Protein AF-A0A2T3IZ80-F1 (afdb_monomer)

Nearest PDB structures (foldseek):
  4wsr-assembly2_D  TM=4.536E-01  e=1.688E-02  Influenza A virus (A/chicken/New York/14677-13/1998(H6N2))
  3ubq-assembly2_I  TM=4.704E-01  e=3.544E-02  Influenza A virus (A/California/04/2009(H1N1))
  7jp4-assembly2_B  TM=4.318E-01  e=1.688E-02  Influenza A virus (A/Fort Monmouth/1/1947(H1N1))
  5gjs-assembly1_A  TM=4.208E-01  e=4.870E-02  Influenza A virus (A/California/04/2009(H1N1))
  3ubq-assembly2_K  TM=3.760E-01  e=4.870E-02  Influenza A virus (A/California/04/2009(H1N1))

Mean predicted aligned error: 20.62 Å

Sequence (919 aa):
MSIKKPWLGFVIASVLAGCNSGSDSDADPAVSLVYRADNDTIIEQGEVTLTWKAENARACVASGAWEGEKPTSGTQTISVIDKGTHKFELTCRSNSSEAKESIEVGAYAYEDVESLVMDNAAPLSHIVQSLSTPPQSETVIQVDGSAVQSLDYNNGTLSFISPNDSGEDQTLRFQVGSDKTAIYRVDVRSSMAPLVEKVAGYLVDDDGNETPIAIALDLIPSGFDSGYIYPVNSATSLFSFSVVNAVGQLQTVDPKYLHMMLDSGSDVYNVTEYFAIDGGTITLLASKKPDFDALLGDGQQILSISGFNDNDESFDSLVKFYPGTNSLKGEVTLNGQAVALPSTARLVLSSFTHNINMETTVSDSGTYEFPSIPTDSYQLRIVDTGEPPLKGIALFAVDVAGSIVEVELVANNGGIASKAALVSGEQAYSRVTATNQPYIPHPRSAVPHQQTVKPRSVEAEDSSQILIDDQVVAGTQNVTVSRTHSFNVPAEITAFNVVVDVSTNEYPVYTTNPDNIYNDTWAFTWSCGNNNQSMSGKVNNTHSTRGTMIKTSTIEKSGAMECDYTIATANIGDSQVPTYVTIMFVAESSEIAVKTFRHVKGLTRSGNRHVLSVPTATDSYEDVPIAARIEYTPADAVIDKASSKLTVGNQTVVLFDNHDFKQVSPGVLETVFEMPIVDGALVSDANTSISIALTTSSGLSSVPVDLSFANNSSLITPIFETTHVHDTPLSRRYGYRDASKGGDGWGQAAVLTHLNANSVLGETMFNDISGQHGRNIGHKSHKHGTDVDAYYLDENGAFVTAMRGNNYGKYIKAAFDSAASEVSKGELDGPNVVKVRDWVTINRTYAEDLVNTLAVKGVYVGNKKWFQDALLYSKLPGGQSIPSGSHDANGSIPLAPWSKPSTIIPMAGGHEGHLHLIF

InterPro domains:
  IPR009045 Peptidase M74/Hedgehog-like, zinc-binding domain superfamily [G3DSA:3.30.1380.10] (731-919)

Solvent-accessible surface area (backbone atoms only — not comparable to full-atom values): 50358 Å² total; per-residue (Å²): 135,85,92,80,84,89,86,82,89,85,82,92,79,90,80,91,86,85,91,82,91,78,87,74,81,80,68,74,65,67,35,44,71,48,78,46,62,81,53,60,62,44,46,45,64,28,73,40,44,41,38,38,42,39,46,63,41,79,44,23,40,38,36,74,76,42,74,49,82,44,70,48,54,53,73,48,77,44,77,42,66,63,67,46,80,38,42,42,32,44,40,32,30,39,99,86,34,71,31,75,53,73,48,66,30,40,21,40,62,74,48,79,49,82,70,42,69,50,47,74,65,27,73,69,48,77,44,77,46,77,50,98,70,59,82,86,68,66,74,59,76,54,67,62,71,98,65,72,44,48,75,40,78,56,97,35,30,40,30,31,35,54,60,53,73,66,19,52,71,42,62,44,36,42,36,48,38,84,78,68,79,42,38,39,39,37,44,39,38,45,57,50,76,42,47,62,45,80,48,82,12,33,41,61,49,101,86,69,52,76,45,85,44,87,67,54,66,46,77,49,78,43,44,56,52,72,52,43,17,36,46,61,81,50,96,78,61,62,41,31,36,36,36,20,38,83,87,69,48,66,36,52,63,58,64,93,38,39,38,32,37,51,82,76,80,79,56,78,42,81,48,42,91,38,43,47,79,56,73,18,36,41,32,56,33,80,90,35,43,70,65,52,53,70,68,57,65,91,58,64,38,38,40,37,47,35,39,41,44,94,80,67,39,36,41,38,33,35,38,48,35,32,53,3,45,20,33,40,34,36,38,31,22,46,94,87,36,68,36,47,66,56,86,43,40,45,41,36,38,30,33,54,70,79,61,34,31,34,63,42,71,54,35,85,74,5,36,37,58,46,79,33,37,50,71,36,34,36,42,38,33,44,50,39,62,45,90,76,29,51,24,22,34,31,35,28,34,37,87,56,81,67,39,71,45,56,50,76,34,38,36,30,79,68,41,70,41,76,51,67,46,75,66,82,71,91,85,61,95,62,83,77,69,96,69,97,75,89,85,79,88,77,82,79,84,76,82,78,81,84,78,85,78,78,86,77,87,66,83,77,94,51,94,85,68,47,69,46,74,50,75,40,62,19,47,55,55,71,36,75,36,69,52,74,54,74,50,76,46,53,49,85,54,46,37,31,37,40,36,37,38,40,38,36,61,39,42,62,80,43,13,57,40,90,83,50,80,53,44,32,38,42,36,41,35,39,37,46,72,94,48,68,51,74,53,69,50,42,39,44,81,76,21,47,88,39,46,62,49,78,47,78,47,80,46,77,53,82,50,64,39,56,34,38,38,35,39,26,13,20,14,28,79,42,68,84,55,46,33,37,31,36,43,32,37,38,49,66,67,40,80,39,44,68,74,45,30,29,78,77,45,58,64,30,77,54,92,87,26,36,22,39,54,50,43,60,63,97,66,91,49,39,80,74,53,36,32,34,38,38,33,39,33,56,39,80,64,73,75,64,30,33,33,30,36,37,30,52,55,92,47,74,45,73,49,42,70,75,36,78,68,45,75,78,49,79,28,32,38,35,41,74,49,59,78,52,69,45,85,74,80,74,64,61,95,42,64,44,49,42,33,41,30,46,30,28,92,87,70,45,42,25,68,70,41,54,52,36,49,99,92,54,91,62,44,49,42,65,20,32,50,52,64,75,62,62,72,42,48,68,74,35,49,64,74,74,58,56,33,84,61,32,28,30,50,23,24,18,46,65,49,49,48,54,53,53,73,34,34,68,45,59,73,55,42,32,52,55,18,6,13,47,17,20,34,78,81,84,56,94,72,28,33,67,14,47,28,40,30,28,50,37,43,10,58,84,66,40,60,60,50,58,45,17,13,47,80,71,11,50,48,44,50,53,37,36,51,48,20,30,53,33,46,73,74,67,38,60,79,28,75,42,33,50,42,47,45,31,25,41,54,41,45,51,53,50,55,50,50,51,46,71,72,65,66,40,71,28,38,30,34,24,44,54,64,64,52,31,34,32,60,44,52,21,17,30,55,91,67,48,63,36,45,55,81,46,72,56,101,90,42,71,39,62,35,72,56,58,89,68,62,85,48,56,37,73,35,88,91,55,41,59,23,29,37,39,36,31,99

Structure (mmCIF, N/CA/C/O backbone):
data_AF-A0A2T3IZ80-F1
#
_entry.id   AF-A0A2T3IZ80-F1
#
loop_
_atom_site.group_PDB
_atom_site.id
_atom_site.type_symbol
_atom_site.label_atom_id
_atom_site.label_alt_id
_atom_site.label_comp_id
_atom_site.label_asym_id
_atom_site.label_entity_id
_atom_site.label_seq_id
_atom_site.pdbx_PDB_ins_code
_atom_site.Cartn_x
_atom_site.Cartn_y
_atom_site.Cartn_z
_atom_site.occupancy
_atom_site.B_iso_or_equiv
_atom_site.auth_seq_id
_atom_site.auth_comp_id
_atom_site.auth_asym_id
_atom_site.auth_atom_id
_atom_site.pdbx_PDB_model_num
ATOM 1 N N . MET A 1 1 ? -21.513 3.327 47.090 1.00 28.75 1 MET A N 1
ATOM 2 C CA . MET A 1 1 ? -22.307 3.601 48.312 1.00 28.75 1 MET A CA 1
ATOM 3 C C . MET A 1 1 ? -21.450 3.260 49.539 1.00 28.75 1 MET A C 1
ATOM 5 O O . MET A 1 1 ? -20.877 2.187 49.566 1.00 28.75 1 MET A O 1
ATOM 9 N N . SER A 1 2 ? -21.312 4.198 50.487 1.00 28.70 2 SER A N 1
ATOM 10 C CA . SER A 1 2 ? -20.597 4.130 51.787 1.00 28.70 2 SER A CA 1
ATOM 11 C C . SER A 1 2 ? -19.116 3.688 51.817 1.00 28.70 2 SER A C 1
ATOM 13 O O . SER A 1 2 ? -18.784 2.555 52.151 1.00 28.70 2 SER A O 1
ATOM 15 N N . ILE A 1 3 ? -18.216 4.659 51.625 1.00 32.38 3 ILE A N 1
ATOM 16 C CA . ILE A 1 3 ? -16.787 4.582 51.969 1.00 32.38 3 ILE A CA 1
ATOM 17 C C . ILE A 1 3 ? -16.621 4.687 53.496 1.00 32.38 3 ILE A C 1
ATOM 19 O O . ILE A 1 3 ? -17.016 5.693 54.092 1.00 32.38 3 ILE A O 1
ATOM 23 N N . LYS A 1 4 ? -15.971 3.704 54.133 1.00 27.41 4 LYS A N 1
ATOM 24 C CA . LYS A 1 4 ? -15.315 3.883 55.441 1.00 27.41 4 LYS A CA 1
ATOM 25 C C . LYS A 1 4 ? -13.901 3.287 55.429 1.00 27.41 4 LYS A C 1
ATOM 27 O O . LYS A 1 4 ? -13.665 2.214 54.898 1.00 27.41 4 LYS A O 1
ATOM 32 N N . LYS A 1 5 ? -12.997 4.091 55.992 1.00 29.59 5 LYS A N 1
ATOM 33 C CA . LYS A 1 5 ? -11.524 4.070 56.000 1.00 29.59 5 LYS A CA 1
ATOM 34 C C . LYS A 1 5 ? -10.877 2.779 56.548 1.00 29.59 5 LYS A C 1
ATOM 36 O O . LYS A 1 5 ? -11.494 2.125 57.384 1.00 29.59 5 LYS A O 1
ATOM 41 N N . PRO A 1 6 ? -9.602 2.500 56.205 1.00 39.25 6 PRO A N 1
ATOM 42 C CA . PRO A 1 6 ? -8.785 1.488 56.877 1.00 39.25 6 PRO A CA 1
ATOM 43 C C . PRO A 1 6 ? -8.140 2.074 58.146 1.00 39.25 6 PRO A C 1
ATOM 45 O O . PRO A 1 6 ? -7.877 3.274 58.172 1.00 39.25 6 PRO A O 1
ATOM 48 N N . TRP A 1 7 ? -7.853 1.260 59.172 1.00 23.30 7 TRP A N 1
ATOM 49 C CA . TRP A 1 7 ? -6.720 1.484 60.089 1.00 23.30 7 TRP A CA 1
ATOM 50 C C . TRP A 1 7 ? -6.373 0.255 60.956 1.00 23.30 7 TRP A C 1
ATOM 52 O O . TRP A 1 7 ? -7.239 -0.364 61.564 1.00 23.30 7 TRP A O 1
ATOM 62 N N . LEU A 1 8 ? -5.064 -0.024 60.953 1.00 28.86 8 LEU A N 1
ATOM 63 C CA . LEU A 1 8 ? -4.145 -0.657 61.911 1.00 28.86 8 LEU A CA 1
ATOM 64 C C . LEU A 1 8 ? -4.665 -1.475 63.118 1.00 28.86 8 LEU A C 1
ATOM 66 O O . LEU A 1 8 ? -5.285 -0.939 64.028 1.00 28.86 8 LEU A O 1
ATOM 70 N N . GLY A 1 9 ? -4.140 -2.708 63.201 1.00 30.64 9 GLY A N 1
ATOM 71 C CA . GLY A 1 9 ? -3.238 -3.164 64.273 1.00 30.64 9 GLY A CA 1
ATOM 72 C C . GLY A 1 9 ? -3.840 -3.511 65.637 1.00 30.64 9 GLY A C 1
ATOM 73 O O . GLY A 1 9 ? -4.240 -2.625 66.380 1.00 30.64 9 GLY A O 1
ATOM 74 N N . PHE A 1 10 ? -3.745 -4.785 66.041 1.00 29.48 10 PHE A N 1
ATOM 75 C CA . PHE A 1 10 ? -3.788 -5.149 67.460 1.00 29.48 10 PHE A CA 1
ATOM 76 C C . PHE A 1 10 ? -2.744 -6.207 67.834 1.00 29.48 10 PHE A C 1
ATOM 78 O O . PHE A 1 10 ? -2.639 -7.273 67.233 1.00 29.48 10 PHE A O 1
ATOM 85 N N . VAL A 1 11 ? -1.968 -5.831 68.848 1.00 30.84 11 VAL A N 1
ATOM 86 C CA . VAL A 1 11 ? -0.913 -6.567 69.546 1.00 30.84 11 VAL A CA 1
ATOM 87 C C . VAL A 1 11 ? -1.542 -7.553 70.535 1.00 30.84 11 VAL A C 1
ATOM 89 O O . VAL A 1 11 ? -2.492 -7.211 71.238 1.00 30.84 11 VAL A O 1
ATOM 92 N N . ILE A 1 12 ? -0.977 -8.759 70.620 1.00 35.31 12 ILE A N 1
ATOM 93 C CA . ILE A 1 12 ? -1.292 -9.765 71.642 1.00 35.31 12 ILE A CA 1
ATOM 94 C C . ILE A 1 12 ? -0.721 -9.298 72.987 1.00 35.31 12 ILE A C 1
ATOM 96 O O . ILE A 1 12 ? 0.489 -9.114 73.116 1.00 35.31 12 ILE A O 1
ATOM 100 N N . ALA A 1 13 ? -1.577 -9.150 74.000 1.00 30.67 13 ALA A N 1
ATOM 101 C CA . ALA A 1 13 ? -1.172 -8.959 75.389 1.00 30.67 13 ALA A CA 1
ATOM 102 C C . ALA A 1 13 ? -1.769 -10.071 76.262 1.00 30.67 13 ALA A C 1
ATOM 104 O O . ALA A 1 13 ? -2.977 -10.153 76.471 1.00 30.67 13 ALA A O 1
ATOM 105 N N . SER A 1 14 ? -0.892 -10.929 76.771 1.00 38.31 14 SER A N 1
ATOM 106 C CA . SER A 1 14 ? -1.164 -11.937 77.792 1.00 38.31 14 SER A CA 1
ATOM 107 C C . SER A 1 14 ? -1.186 -11.309 79.189 1.00 38.31 14 SER A C 1
ATOM 109 O O . SER A 1 14 ? -0.192 -10.706 79.597 1.00 38.31 14 SER A O 1
ATOM 111 N N . VAL A 1 15 ? -2.262 -11.525 79.954 1.00 35.34 15 VAL A N 1
ATOM 112 C CA . VAL A 1 15 ? -2.290 -11.335 81.414 1.00 35.34 15 VAL A CA 1
ATOM 113 C C . VAL A 1 15 ? -3.023 -12.513 82.061 1.00 35.34 15 VAL A C 1
ATOM 115 O O . VAL A 1 15 ? -4.181 -12.785 81.761 1.00 35.34 15 VAL A O 1
ATOM 118 N N . LEU A 1 16 ? -2.322 -13.204 82.962 1.00 40.59 16 LEU A N 1
ATOM 119 C CA . LEU A 1 16 ? -2.856 -14.160 83.933 1.00 40.59 16 LEU A CA 1
ATOM 120 C C . LEU A 1 16 ? -3.290 -13.411 85.200 1.00 40.59 16 LEU A C 1
ATOM 122 O O . LEU A 1 16 ? -2.488 -12.643 85.727 1.00 40.59 16 LEU A O 1
ATOM 126 N N . ALA A 1 17 ? -4.480 -13.712 85.733 1.00 36.72 17 ALA A N 1
ATOM 127 C CA . ALA A 1 17 ? -4.728 -13.921 87.169 1.00 36.72 17 ALA A CA 1
ATOM 128 C C . ALA A 1 17 ? -6.205 -14.253 87.460 1.00 36.72 17 ALA A C 1
ATOM 130 O O . ALA A 1 17 ? -7.100 -13.555 86.995 1.00 36.72 17 ALA A O 1
ATOM 131 N N . GLY A 1 18 ? -6.427 -15.227 88.353 1.00 30.91 18 GLY A N 1
ATOM 132 C CA . GLY A 1 18 ? -7.582 -15.229 89.261 1.00 30.91 18 GLY A CA 1
ATOM 133 C C . GLY A 1 18 ? -8.536 -16.416 89.141 1.00 30.91 18 GLY A C 1
ATOM 134 O O . GLY A 1 18 ? -9.468 -16.397 88.352 1.00 30.91 18 GLY A O 1
ATOM 135 N N . CYS A 1 19 ? -8.337 -17.420 89.995 1.00 38.03 19 CYS A N 1
ATOM 136 C CA . CYS A 1 19 ? -9.261 -18.529 90.219 1.00 38.03 19 CYS A CA 1
ATOM 137 C C . CYS A 1 19 ? -10.419 -18.075 91.131 1.00 38.03 19 CYS A C 1
ATOM 139 O O . CYS A 1 19 ? -10.152 -17.536 92.206 1.00 38.03 19 CYS A O 1
ATOM 141 N N . ASN A 1 20 ? -11.678 -18.323 90.751 1.00 35.97 20 ASN A N 1
ATOM 142 C CA . ASN A 1 20 ? -12.791 -18.403 91.701 1.00 35.97 20 ASN A CA 1
ATOM 143 C C . ASN A 1 20 ? -13.842 -19.406 91.197 1.00 35.97 20 ASN A C 1
ATOM 145 O O . ASN A 1 20 ? -14.379 -19.274 90.102 1.00 35.97 20 ASN A O 1
ATOM 149 N N . SER A 1 21 ? -14.088 -20.436 92.001 1.00 48.47 21 SER A N 1
ATOM 150 C CA . SER A 1 21 ? -14.969 -21.572 91.736 1.00 48.47 21 SER A CA 1
ATOM 151 C C . SER A 1 21 ? -16.431 -21.247 92.053 1.00 48.47 21 SER A C 1
ATOM 153 O O . SER A 1 21 ? -16.745 -20.933 93.203 1.00 48.47 21 SER A O 1
ATOM 155 N N . GLY A 1 22 ? -17.327 -21.404 91.076 1.00 37.72 22 GLY A N 1
ATOM 156 C CA . GLY A 1 22 ? -18.772 -21.284 91.275 1.00 37.72 22 GLY A CA 1
ATOM 157 C C . GLY A 1 22 ? -19.578 -21.813 90.088 1.00 37.72 22 GLY A C 1
ATOM 158 O O . GLY A 1 22 ? -19.845 -21.064 89.165 1.00 37.72 22 GLY A O 1
ATOM 159 N N . SER A 1 23 ? -19.939 -23.100 90.150 1.00 47.38 23 SER A N 1
ATOM 160 C CA . SER A 1 23 ? -21.066 -23.759 89.459 1.00 47.38 23 SER A CA 1
ATOM 161 C C . SER A 1 23 ? -21.455 -23.236 88.063 1.00 47.38 23 SER A C 1
ATOM 163 O O . SER A 1 23 ? -22.462 -22.540 87.935 1.00 47.38 23 SER A O 1
ATOM 165 N N . ASP A 1 24 ? -20.722 -23.653 87.028 1.00 38.94 24 ASP A N 1
ATOM 166 C CA . ASP A 1 24 ? -21.181 -23.539 85.641 1.00 38.94 24 ASP A CA 1
ATOM 167 C C . ASP A 1 24 ? -22.092 -24.723 85.305 1.00 38.94 24 ASP A C 1
ATOM 169 O O . ASP A 1 24 ? -21.671 -25.881 85.248 1.00 38.94 24 ASP A O 1
ATOM 173 N N . SER A 1 25 ? -23.368 -24.431 85.071 1.00 47.44 25 SER A N 1
ATOM 174 C CA . SER A 1 25 ? -24.130 -25.191 84.092 1.00 47.44 25 SER A CA 1
ATOM 175 C C . SER A 1 25 ? -23.439 -24.966 82.751 1.00 47.44 25 SER A C 1
ATOM 177 O O . SER A 1 25 ? -23.608 -23.897 82.170 1.00 47.44 25 SER A O 1
ATOM 179 N N . ASP A 1 26 ? -22.622 -25.937 82.346 1.00 46.72 26 ASP A N 1
ATOM 180 C CA . ASP A 1 26 ? -21.829 -25.974 81.115 1.00 46.72 26 ASP A CA 1
ATOM 181 C C . ASP A 1 26 ? -22.739 -25.724 79.900 1.00 46.72 26 ASP A C 1
ATOM 183 O O . ASP A 1 26 ? -23.335 -26.637 79.322 1.00 46.72 26 ASP A O 1
ATOM 187 N N . ALA A 1 27 ? -22.950 -24.446 79.588 1.00 54.62 27 ALA A N 1
ATOM 188 C CA . ALA A 1 27 ? -23.540 -24.019 78.341 1.00 54.62 27 ALA A CA 1
ATOM 189 C C . ALA A 1 27 ? -22.436 -24.208 77.307 1.00 54.62 27 ALA A C 1
ATOM 191 O O . ALA A 1 27 ? -21.515 -23.396 77.235 1.00 54.62 27 ALA A O 1
ATOM 192 N N . ASP A 1 28 ? -22.513 -25.320 76.572 1.00 60.81 28 ASP A N 1
ATOM 193 C CA . ASP A 1 28 ? -21.651 -25.608 75.425 1.00 60.81 28 ASP A CA 1
ATOM 194 C C . ASP A 1 28 ? -21.492 -24.304 74.615 1.00 60.81 28 ASP A C 1
ATOM 196 O O . ASP A 1 28 ? -22.508 -23.686 74.256 1.00 60.81 28 ASP A O 1
ATOM 200 N N . PRO A 1 29 ? -20.263 -23.812 74.392 1.00 76.62 29 PRO A N 1
ATOM 201 C CA . PRO A 1 29 ? -20.071 -22.538 73.723 1.00 76.62 29 PRO A CA 1
ATOM 202 C C . PRO A 1 29 ? -20.729 -22.576 72.339 1.00 76.62 29 PRO A C 1
ATOM 204 O O . PRO A 1 29 ? -20.614 -23.562 71.608 1.00 76.62 29 PRO A O 1
ATOM 207 N N . ALA A 1 30 ? -21.452 -21.508 71.988 1.00 81.50 30 ALA A N 1
ATOM 208 C CA . ALA A 1 30 ? -22.182 -21.444 70.727 1.00 81.50 30 ALA A CA 1
ATOM 209 C C . ALA A 1 30 ? -21.240 -21.681 69.534 1.00 81.50 30 ALA A C 1
ATOM 211 O O . ALA A 1 30 ? -20.086 -21.234 69.536 1.00 81.50 30 ALA A O 1
ATOM 212 N N . VAL A 1 31 ? -21.739 -22.385 68.515 1.00 85.44 31 VAL A N 1
ATOM 213 C CA . VAL A 1 31 ? -20.971 -22.639 67.293 1.00 85.44 31 VAL A CA 1
ATOM 214 C C . VAL A 1 31 ? -20.727 -21.312 66.572 1.00 85.44 31 VAL A C 1
ATOM 216 O O . VAL A 1 31 ? -21.669 -20.573 66.293 1.00 85.44 31 VAL A O 1
ATOM 219 N N . SER A 1 32 ? -19.466 -21.019 66.253 1.00 87.19 32 SER A N 1
ATOM 220 C CA . SER A 1 32 ? -19.074 -19.885 65.407 1.00 87.19 32 SER A CA 1
ATOM 221 C C . SER A 1 32 ? -18.628 -20.420 64.055 1.00 87.19 32 SER A C 1
ATOM 223 O O . SER A 1 32 ? -17.791 -21.318 64.019 1.00 87.19 32 SER A O 1
ATOM 225 N N . LEU A 1 33 ? -19.178 -19.902 62.957 1.00 89.62 33 LEU A N 1
ATOM 226 C CA . LEU A 1 33 ? -18.858 -20.327 61.595 1.00 89.62 33 LEU A CA 1
ATOM 227 C C . LEU A 1 33 ? -18.356 -19.126 60.792 1.00 89.62 33 LEU A C 1
ATOM 229 O O . LEU A 1 33 ? -18.997 -18.083 60.763 1.00 89.62 33 LEU A O 1
ATOM 233 N N . VAL A 1 34 ? -17.208 -19.286 60.139 1.00 86.94 34 VAL A N 1
ATOM 234 C CA . VAL A 1 34 ? -16.725 -18.382 59.095 1.00 86.94 34 VAL A CA 1
ATOM 235 C C . VAL A 1 34 ? -16.743 -19.163 57.795 1.00 86.94 34 VAL A C 1
ATOM 237 O O . VAL A 1 34 ? -15.997 -20.136 57.679 1.00 86.94 34 VAL A O 1
ATOM 240 N N . TYR A 1 35 ? -17.569 -18.750 56.837 1.00 91.50 35 TYR A N 1
ATOM 241 C CA . TYR A 1 35 ? -17.699 -19.406 55.541 1.00 91.50 35 TYR A CA 1
ATOM 242 C C . TYR A 1 35 ? -17.571 -18.390 54.402 1.00 91.50 35 TYR A C 1
ATOM 244 O O . TYR A 1 35 ? -18.180 -17.322 54.429 1.00 91.50 35 TYR A O 1
ATOM 252 N N . ARG A 1 36 ? -16.700 -18.676 53.430 1.00 88.44 36 ARG A N 1
ATOM 253 C CA . ARG A 1 36 ? -16.385 -17.772 52.314 1.00 88.44 36 ARG A CA 1
ATOM 254 C C . ARG A 1 36 ? -16.181 -18.554 51.023 1.00 88.44 36 ARG A C 1
ATOM 256 O O . ARG A 1 36 ? -15.706 -19.686 51.061 1.00 88.44 36 ARG A O 1
ATOM 263 N N . ALA A 1 37 ? -16.481 -17.908 49.906 1.00 84.88 37 ALA A N 1
ATOM 264 C CA . ALA A 1 37 ? -16.074 -18.329 48.573 1.00 84.88 37 ALA A CA 1
ATOM 265 C C . ALA A 1 37 ? -15.004 -17.369 48.048 1.00 84.88 37 ALA A C 1
ATOM 267 O O . ALA A 1 37 ? -14.954 -16.210 48.469 1.00 84.88 37 ALA A O 1
ATOM 268 N N . ASP A 1 38 ? -14.156 -17.863 47.154 1.00 78.19 38 ASP A N 1
ATOM 269 C CA . ASP A 1 38 ? -13.257 -17.041 46.346 1.00 78.19 38 ASP A CA 1
ATOM 270 C C . ASP A 1 38 ? -14.028 -16.174 45.338 1.00 78.19 38 ASP A C 1
ATOM 272 O O . ASP A 1 38 ? -13.665 -15.015 45.157 1.00 78.19 38 ASP A O 1
ATOM 276 N N . ASN A 1 39 ? -15.123 -16.696 44.772 1.00 74.88 39 ASN A N 1
ATOM 277 C CA . ASN A 1 39 ? -15.988 -16.012 43.811 1.00 74.88 39 ASN A CA 1
ATOM 278 C C . ASN A 1 39 ? -17.486 -16.257 44.082 1.00 74.88 39 ASN A C 1
ATOM 280 O O . ASN A 1 39 ? -17.895 -17.340 44.497 1.00 74.88 39 ASN A O 1
ATOM 284 N N . ASP A 1 40 ? -18.323 -15.249 43.813 1.00 75.44 40 ASP A N 1
ATOM 285 C CA . ASP A 1 40 ? -19.797 -15.322 43.878 1.00 75.44 40 ASP A CA 1
ATOM 286 C C . ASP A 1 40 ? -20.449 -15.544 42.497 1.00 75.44 40 ASP A C 1
ATOM 288 O O . ASP A 1 40 ? -21.664 -15.700 42.371 1.00 75.44 40 ASP A O 1
ATOM 292 N N . THR A 1 41 ? -19.634 -15.545 41.443 1.00 69.62 41 THR A N 1
ATOM 293 C CA . THR A 1 41 ? -20.040 -15.688 40.047 1.00 69.62 41 THR A CA 1
ATOM 294 C C . THR A 1 41 ? -18.938 -16.383 39.256 1.00 69.62 41 THR A C 1
ATOM 296 O O . THR A 1 41 ? -17.761 -16.088 39.442 1.00 69.62 41 THR A O 1
ATOM 299 N N . ILE A 1 42 ? -19.322 -17.329 38.402 1.00 73.44 42 ILE A N 1
ATOM 300 C CA . ILE A 1 42 ? -18.423 -18.144 37.577 1.00 73.44 42 ILE A CA 1
ATOM 301 C C . ILE A 1 42 ? -19.041 -18.376 36.192 1.00 73.44 42 ILE A C 1
ATOM 303 O O . ILE A 1 42 ? -20.236 -18.165 35.973 1.00 73.44 42 ILE A O 1
ATOM 307 N N . ILE A 1 43 ? -18.221 -18.818 35.247 1.00 70.31 43 ILE A N 1
ATOM 308 C CA . ILE A 1 43 ? -18.680 -19.298 33.939 1.00 70.31 43 ILE A CA 1
ATOM 309 C C . ILE A 1 43 ? -19.116 -20.760 34.073 1.00 70.31 43 ILE A C 1
ATOM 311 O O . ILE A 1 43 ? -18.644 -21.461 34.970 1.00 70.31 43 ILE A O 1
ATOM 315 N N . GLU A 1 44 ? -20.015 -21.233 33.209 1.00 70.38 44 GLU A N 1
ATOM 316 C CA . GLU A 1 44 ? -20.293 -22.667 33.096 1.00 70.38 44 GLU A CA 1
ATOM 317 C C . GLU A 1 44 ? -18.990 -23.472 32.941 1.00 70.38 44 GLU A C 1
ATOM 319 O O . GLU A 1 44 ? -18.055 -23.050 32.261 1.00 70.38 44 GLU A O 1
ATOM 324 N N . GLN A 1 45 ? -18.914 -24.619 33.618 1.00 70.00 45 GLN A N 1
ATOM 325 C CA . GLN A 1 45 ? -17.701 -25.439 33.754 1.00 70.00 45 GLN A CA 1
ATOM 326 C C . GLN A 1 45 ? -16.554 -24.775 34.544 1.00 70.00 45 GLN A C 1
ATOM 328 O O . GLN A 1 45 ? -15.440 -25.296 34.562 1.00 70.00 45 GLN A O 1
ATOM 333 N N . GLY A 1 46 ? -16.814 -23.653 35.222 1.00 73.81 46 GLY A N 1
ATOM 334 C CA . GLY A 1 46 ? -15.874 -22.990 36.122 1.00 73.81 46 GLY A CA 1
ATOM 335 C C . GLY A 1 46 ? -15.775 -23.654 37.496 1.00 73.81 46 GLY A C 1
ATOM 336 O O . GLY A 1 46 ? -16.565 -24.531 37.857 1.00 73.81 46 GLY A O 1
ATOM 337 N N . GLU A 1 47 ? -14.804 -23.207 38.289 1.00 82.69 47 GLU A N 1
ATOM 338 C CA . GLU A 1 47 ? -14.565 -23.713 39.640 1.00 82.69 47 GLU A CA 1
ATOM 339 C C . GLU A 1 47 ? -14.773 -22.624 40.693 1.00 82.69 47 GLU A C 1
ATOM 341 O O . GLU A 1 47 ? -14.431 -21.461 40.480 1.00 82.69 47 GLU A O 1
ATOM 346 N N . VAL A 1 48 ? -15.323 -23.014 41.844 1.00 86.69 48 VAL A N 1
ATOM 347 C CA . VAL A 1 48 ? -15.433 -22.165 43.035 1.00 86.69 48 VAL A CA 1
ATOM 348 C C . VAL A 1 48 ? -14.721 -22.826 44.208 1.00 86.69 48 VAL A C 1
ATOM 350 O O . VAL A 1 48 ? -14.920 -24.011 44.488 1.00 86.69 48 VAL A O 1
ATOM 353 N N . THR A 1 49 ? -13.891 -22.066 44.914 1.00 90.25 49 THR A N 1
ATOM 354 C CA . THR A 1 49 ? -13.169 -22.517 46.104 1.00 90.25 49 THR A CA 1
ATOM 355 C C . THR A 1 49 ? -13.865 -22.020 47.364 1.00 90.25 49 THR A C 1
ATOM 357 O O . THR A 1 49 ? -13.835 -20.841 47.715 1.00 90.25 49 THR A O 1
ATOM 360 N N . LEU A 1 50 ? -14.464 -22.951 48.101 1.00 91.56 50 LEU A N 1
ATOM 361 C CA . LEU A 1 50 ? -15.151 -22.687 49.359 1.00 91.56 50 LEU A CA 1
ATOM 362 C C . LEU A 1 50 ? -14.199 -22.934 50.528 1.00 91.56 50 LEU A C 1
ATOM 364 O O . LEU A 1 50 ? -13.607 -24.007 50.634 1.00 91.56 50 LEU A O 1
ATOM 368 N N . THR A 1 51 ? -14.068 -21.962 51.428 1.00 92.12 51 THR A N 1
ATOM 369 C CA . THR A 1 51 ? -13.241 -22.058 52.639 1.00 92.12 51 THR A CA 1
ATOM 370 C C . THR A 1 51 ? -14.094 -21.830 53.876 1.00 92.12 51 THR A C 1
ATOM 372 O O . THR A 1 51 ? -14.828 -20.843 53.963 1.00 92.12 51 THR A O 1
ATOM 375 N N . TRP A 1 52 ? -13.985 -22.727 54.857 1.00 95.00 52 TRP A N 1
ATOM 376 C CA . TRP A 1 52 ? -14.724 -22.619 56.110 1.00 95.00 52 TRP A CA 1
ATOM 377 C C . TRP A 1 52 ? -13.880 -22.934 57.340 1.00 95.00 52 TRP A C 1
ATOM 379 O O . TRP A 1 52 ? -12.929 -23.719 57.306 1.00 95.00 52 TRP A O 1
ATOM 389 N N . LYS A 1 53 ? -14.285 -22.344 58.464 1.00 94.69 53 LYS A N 1
ATOM 390 C CA . LYS A 1 53 ? -13.790 -22.670 59.800 1.00 94.69 53 LYS A CA 1
ATOM 391 C C . LYS A 1 53 ? -14.928 -22.538 60.808 1.00 94.69 53 LYS A C 1
ATOM 393 O O . LYS A 1 53 ? -15.506 -21.463 60.946 1.00 94.69 53 LYS A O 1
ATOM 398 N N . ALA A 1 54 ? -15.219 -23.622 61.514 1.00 91.12 54 ALA A N 1
ATOM 399 C CA . ALA A 1 54 ? -16.224 -23.708 62.557 1.00 91.12 54 ALA A CA 1
ATOM 400 C C . ALA A 1 54 ? -15.561 -23.990 63.913 1.00 91.12 54 ALA A C 1
ATOM 402 O O . ALA A 1 54 ? -14.864 -24.992 64.081 1.00 91.12 54 ALA A O 1
ATOM 403 N N . GLU A 1 55 ? -15.786 -23.116 64.888 1.00 90.38 55 GLU A N 1
ATOM 404 C CA . GLU A 1 55 ? -15.331 -23.279 66.271 1.00 90.38 55 GLU A CA 1
ATOM 405 C C . GLU A 1 55 ? -16.489 -23.796 67.135 1.00 90.38 55 GLU A C 1
ATOM 407 O O . GLU A 1 55 ? -17.645 -23.432 66.918 1.00 90.38 55 GLU A O 1
ATOM 412 N N . ASN A 1 56 ? -16.188 -24.679 68.093 1.00 89.12 56 ASN A N 1
ATOM 413 C CA . ASN A 1 56 ? -17.162 -25.365 68.964 1.00 89.12 56 ASN A CA 1
ATOM 414 C C . ASN A 1 56 ? -18.162 -26.300 68.244 1.00 89.12 56 ASN A C 1
ATOM 416 O O . ASN A 1 56 ? -19.077 -26.832 68.868 1.00 89.12 56 ASN A O 1
ATOM 420 N N . ALA A 1 57 ? -17.978 -26.562 66.946 1.00 88.31 57 ALA A N 1
ATOM 421 C CA . ALA A 1 57 ? -18.730 -27.576 66.209 1.00 88.31 57 ALA A CA 1
ATOM 422 C C . ALA A 1 57 ? -18.122 -28.978 66.394 1.00 88.31 57 ALA A C 1
ATOM 424 O O . ALA A 1 57 ? -16.904 -29.137 66.451 1.00 88.31 57 ALA A O 1
ATOM 425 N N . ARG A 1 58 ? -18.972 -30.010 66.435 1.00 88.25 58 ARG A N 1
ATOM 426 C CA . ARG A 1 58 ? -18.568 -31.430 66.410 1.00 88.25 58 ARG A CA 1
ATOM 427 C C . ARG A 1 58 ? -18.705 -32.060 65.026 1.00 88.25 58 ARG A C 1
ATOM 429 O O . ARG A 1 58 ? -18.006 -33.023 64.737 1.00 88.25 58 ARG A O 1
ATOM 436 N N . ALA A 1 59 ? -19.595 -31.529 64.191 1.00 89.94 59 ALA A N 1
ATOM 437 C CA . ALA A 1 59 ? -19.808 -31.987 62.823 1.00 89.94 59 ALA A CA 1
ATOM 438 C C . ALA A 1 59 ? -20.310 -30.838 61.943 1.00 89.94 59 ALA A C 1
ATOM 440 O O . ALA A 1 59 ? -21.047 -29.973 62.424 1.00 89.94 59 ALA A O 1
ATOM 441 N N . CYS A 1 60 ? -19.944 -30.863 60.662 1.00 94.75 60 CYS A N 1
ATOM 442 C CA . CYS A 1 60 ? -20.482 -29.978 59.636 1.00 94.75 60 CYS A CA 1
ATOM 443 C C . CYS A 1 60 ? -21.027 -30.809 58.471 1.00 94.75 60 CYS A C 1
ATOM 445 O O . CYS A 1 60 ? -20.419 -31.802 58.072 1.00 94.75 60 CYS A O 1
ATOM 447 N N . VAL A 1 61 ? -22.173 -30.410 57.927 1.00 95.31 61 VAL A N 1
ATOM 448 C CA . VAL A 1 61 ? -22.824 -31.077 56.795 1.00 95.31 61 VAL A CA 1
ATOM 449 C C . VAL A 1 61 ? -23.089 -30.045 55.707 1.00 95.31 61 VAL A C 1
ATOM 451 O O . VAL A 1 61 ? -23.714 -29.012 55.965 1.00 95.31 61 VAL A O 1
ATOM 454 N N . ALA A 1 62 ? -22.586 -30.330 54.509 1.00 94.69 62 ALA A N 1
ATOM 455 C CA . ALA A 1 62 ? -22.833 -29.564 53.296 1.00 94.69 62 ALA A CA 1
ATOM 456 C C . ALA A 1 62 ? -24.139 -30.010 52.621 1.00 94.69 62 ALA A C 1
ATOM 458 O O . ALA A 1 62 ? -24.482 -31.195 52.644 1.00 94.69 62 ALA A O 1
ATOM 459 N N . SER A 1 63 ? -24.851 -29.067 52.004 1.00 90.75 63 SER A N 1
ATOM 460 C CA . SER A 1 63 ? -26.045 -29.338 51.195 1.00 90.75 63 SER A CA 1
ATOM 461 C C . SER A 1 63 ? -26.228 -28.313 50.069 1.00 90.75 63 SER A C 1
ATOM 463 O O . SER A 1 63 ? -25.714 -27.193 50.149 1.00 90.75 63 SER A O 1
ATOM 465 N N . GLY A 1 64 ? -26.985 -28.693 49.034 1.00 90.62 64 GLY A N 1
ATOM 466 C CA . GLY A 1 64 ? -27.223 -27.884 47.837 1.00 90.62 64 GLY A CA 1
ATOM 467 C C . GLY A 1 64 ? -26.352 -28.346 46.668 1.00 90.62 64 GLY A C 1
ATOM 468 O O . GLY A 1 64 ? -26.331 -29.531 46.363 1.00 90.62 64 GLY A O 1
ATOM 469 N N . ALA A 1 65 ? -25.615 -27.437 46.029 1.00 86.25 65 ALA A N 1
ATOM 470 C CA . ALA A 1 65 ? -24.708 -27.724 44.907 1.00 86.25 65 ALA A CA 1
ATOM 471 C C . ALA A 1 65 ? -23.398 -28.440 45.319 1.00 86.25 65 ALA A C 1
ATOM 473 O O . ALA A 1 65 ? -22.473 -28.609 44.529 1.00 86.25 65 ALA A O 1
ATOM 474 N N . TRP A 1 66 ? -23.321 -28.864 46.578 1.00 91.44 66 TRP A N 1
ATOM 475 C CA . TRP A 1 66 ? -22.262 -29.660 47.184 1.00 91.44 66 TRP A CA 1
ATOM 476 C C . TRP A 1 66 ? -22.858 -30.429 48.362 1.00 91.44 66 TRP A C 1
ATOM 478 O O . TRP A 1 66 ? -23.812 -29.968 48.993 1.00 91.44 66 TRP A O 1
ATOM 488 N N . GLU A 1 67 ? -22.320 -31.606 48.672 1.00 91.12 67 GLU A N 1
ATOM 489 C CA . GLU A 1 67 ? -22.966 -32.506 49.630 1.00 91.12 67 GLU A CA 1
ATOM 490 C C . GLU A 1 67 ? -21.969 -33.221 50.551 1.00 91.12 67 GLU A C 1
ATOM 492 O O . GLU A 1 67 ? -20.754 -33.275 50.310 1.00 91.12 67 GLU A O 1
ATOM 497 N N . GLY A 1 68 ? -22.518 -33.790 51.625 1.00 92.88 68 GLY A N 1
ATOM 498 C CA . GLY A 1 68 ? -21.841 -34.722 52.521 1.00 92.88 68 GLY A CA 1
ATOM 499 C C . GLY A 1 68 ? -21.256 -34.090 53.781 1.00 92.88 68 GLY A C 1
ATOM 500 O O . GLY A 1 68 ? -21.298 -32.877 53.992 1.00 92.88 68 GLY A O 1
ATOM 501 N N . GLU A 1 69 ? -20.701 -34.945 54.639 1.00 92.56 69 GLU A N 1
ATOM 502 C CA . GLU A 1 69 ? -20.008 -34.510 55.851 1.00 92.56 69 GLU A CA 1
ATOM 503 C C . GLU A 1 69 ? -18.715 -33.767 55.499 1.00 92.56 69 GLU A C 1
ATOM 505 O O . GLU A 1 69 ? -17.987 -34.137 54.571 1.00 92.56 69 GLU A O 1
ATOM 510 N N . LYS A 1 70 ? -18.439 -32.699 56.247 1.00 94.50 70 LYS A N 1
ATOM 511 C CA . LYS A 1 70 ? -17.240 -31.877 56.115 1.00 94.50 70 LYS A CA 1
ATOM 512 C C . LYS A 1 70 ? -16.512 -31.797 57.457 1.00 94.50 70 LYS A C 1
ATOM 514 O O . LYS A 1 70 ? -17.164 -31.753 58.506 1.00 94.50 70 LYS A O 1
ATOM 519 N N . PRO A 1 71 ? -15.168 -31.747 57.452 1.00 92.50 71 PRO A N 1
ATOM 520 C CA . PRO A 1 71 ? -14.412 -31.410 58.653 1.00 92.50 71 PRO A CA 1
ATOM 521 C C . PRO A 1 71 ? -14.827 -30.026 59.167 1.00 92.50 71 PRO A C 1
ATOM 523 O O . PRO A 1 71 ? -15.357 -29.206 58.420 1.00 92.50 71 PRO A O 1
ATOM 526 N N . THR A 1 72 ? -14.563 -29.732 60.438 1.00 90.25 72 THR A N 1
ATOM 527 C CA . THR A 1 72 ? -14.914 -28.435 61.044 1.00 90.25 72 THR A CA 1
ATOM 528 C C . THR A 1 72 ? -14.100 -27.265 60.486 1.00 90.25 72 THR A C 1
ATOM 530 O O . THR A 1 72 ? -14.457 -26.115 60.704 1.00 90.25 72 THR A O 1
ATOM 533 N N . SER A 1 73 ? -13.049 -27.520 59.710 1.00 91.81 73 SER A N 1
ATOM 534 C CA . SER A 1 73 ? -12.353 -26.517 58.901 1.00 91.81 73 SER A CA 1
ATOM 535 C C . SER A 1 73 ? -11.822 -27.141 57.619 1.00 91.81 73 SER A C 1
ATOM 537 O O . SER A 1 73 ? -11.381 -28.292 57.649 1.00 91.81 73 SER A O 1
ATOM 539 N N . GLY A 1 74 ? -11.796 -26.386 56.526 1.00 91.81 74 GLY A N 1
ATOM 540 C CA . GLY A 1 74 ? -11.240 -26.864 55.266 1.00 91.81 74 GLY A CA 1
ATOM 541 C C . GLY A 1 74 ? -11.385 -25.876 54.118 1.00 91.81 74 GLY A C 1
ATOM 542 O O . GLY A 1 74 ? -12.022 -24.830 54.250 1.00 91.81 74 GLY A O 1
ATOM 543 N N . THR A 1 75 ? -10.790 -26.261 52.994 1.00 90.88 75 THR A N 1
ATOM 544 C CA . THR A 1 75 ? -10.929 -25.608 51.695 1.00 90.88 75 THR A CA 1
ATOM 545 C C . THR A 1 75 ? -11.278 -26.682 50.673 1.00 90.88 75 THR A C 1
ATOM 547 O O . THR A 1 75 ? -10.682 -27.761 50.692 1.00 90.88 75 THR A O 1
ATOM 550 N N . GLN A 1 76 ? -12.255 -26.414 49.811 1.00 90.25 76 GLN A N 1
ATOM 551 C CA . GLN A 1 76 ? -12.655 -27.330 48.749 1.00 90.25 76 GLN A CA 1
ATOM 552 C C . GLN A 1 76 ? -12.983 -26.556 47.474 1.00 90.25 76 GLN A C 1
ATOM 554 O O . GLN A 1 76 ? -13.825 -25.662 47.495 1.00 90.25 76 GLN A O 1
ATOM 559 N N . THR A 1 77 ? -12.350 -26.956 46.376 1.00 88.81 77 THR A N 1
ATOM 560 C CA . THR A 1 77 ? -12.668 -26.493 45.023 1.00 88.81 77 THR A CA 1
ATOM 561 C C . THR A 1 77 ? -13.750 -27.386 44.423 1.00 88.81 77 THR A C 1
ATOM 563 O O . THR A 1 77 ? -13.709 -28.611 44.574 1.00 88.81 77 THR A O 1
ATOM 566 N N . ILE A 1 78 ? -14.759 -26.769 43.815 1.00 88.62 78 ILE A N 1
ATOM 567 C CA . ILE A 1 78 ? -15.944 -27.440 43.286 1.00 88.62 78 ILE A CA 1
ATOM 568 C C . ILE A 1 78 ? -16.181 -26.951 41.864 1.00 88.62 78 ILE A C 1
ATOM 570 O O . ILE A 1 78 ? -16.360 -25.755 41.647 1.00 88.62 78 ILE A O 1
ATOM 574 N N . SER A 1 79 ? -16.207 -27.881 40.912 1.00 84.81 79 SER A N 1
ATOM 575 C CA . SER A 1 79 ? -16.537 -27.589 39.519 1.00 84.81 79 SER A CA 1
ATOM 576 C C . SER A 1 79 ? -18.055 -27.488 39.354 1.00 84.81 79 SER A C 1
ATOM 578 O O . SER A 1 79 ? -18.796 -28.396 39.739 1.00 84.81 79 SER A O 1
ATOM 580 N N . VAL A 1 80 ? -18.525 -26.389 38.773 1.00 82.88 80 VAL A N 1
ATOM 581 C CA . VAL A 1 80 ? -19.945 -26.120 38.532 1.00 82.88 80 VAL A CA 1
ATOM 582 C C . VAL A 1 80 ? -20.207 -26.216 37.039 1.00 82.88 80 VAL A C 1
ATOM 584 O O . VAL A 1 80 ? -19.769 -25.382 36.253 1.00 82.88 80 VAL A O 1
ATOM 587 N N . ILE A 1 81 ? -20.898 -27.279 36.643 1.00 69.25 81 ILE A N 1
ATOM 588 C CA . ILE A 1 81 ? -20.988 -27.686 35.236 1.00 69.25 81 ILE A CA 1
ATOM 589 C C . ILE A 1 81 ? -22.164 -27.006 34.526 1.00 69.25 81 ILE A C 1
ATOM 591 O O . ILE A 1 81 ? -22.037 -26.616 33.370 1.00 69.25 81 ILE A O 1
ATOM 595 N N . ASP A 1 82 ? -23.288 -26.832 35.222 1.00 74.12 82 ASP A N 1
ATOM 596 C CA . ASP A 1 82 ? -24.530 -26.341 34.627 1.00 74.12 82 ASP A CA 1
ATOM 597 C C . ASP A 1 82 ? -24.735 -24.840 34.864 1.00 74.12 82 ASP A C 1
ATOM 599 O O . ASP A 1 82 ? -24.423 -24.315 35.933 1.00 74.12 82 ASP A O 1
ATOM 603 N N . LYS A 1 83 ? -25.352 -24.151 33.899 1.00 76.81 83 LYS A N 1
ATOM 604 C CA . LYS A 1 83 ? -25.801 -22.760 34.063 1.00 76.81 83 LYS A CA 1
ATOM 605 C C . LYS A 1 83 ? -26.903 -22.621 35.124 1.00 76.81 83 LYS A C 1
ATOM 607 O O . LYS A 1 83 ? -27.784 -23.476 35.234 1.00 76.81 83 LYS A O 1
ATOM 612 N N . GLY A 1 84 ? -26.916 -21.501 35.843 1.00 74.12 84 GLY A N 1
ATOM 613 C CA . GLY A 1 84 ? -27.921 -21.150 36.850 1.00 74.12 84 GLY A CA 1
ATOM 614 C C . GLY A 1 84 ? -27.323 -20.782 38.209 1.00 74.12 84 GLY A C 1
ATOM 615 O O . GLY A 1 84 ? -26.110 -20.717 38.380 1.00 74.12 84 GLY A O 1
ATOM 616 N N . THR A 1 85 ? -28.183 -20.513 39.192 1.00 83.56 85 THR A N 1
ATOM 617 C CA . THR A 1 85 ? -27.760 -20.202 40.566 1.00 83.56 85 THR A CA 1
ATOM 618 C C . THR A 1 85 ? -27.558 -21.484 41.368 1.00 83.56 85 THR A C 1
ATOM 620 O O . THR A 1 85 ? -28.488 -22.269 41.552 1.00 83.56 85 THR A O 1
ATOM 623 N N . HIS A 1 86 ? -26.352 -21.658 41.899 1.00 86.81 86 HIS A N 1
ATOM 624 C CA . HIS A 1 86 ? -25.930 -22.802 42.698 1.00 86.81 86 HIS A CA 1
ATOM 625 C C . HIS A 1 86 ? -25.772 -22.394 44.153 1.00 86.81 86 HIS A C 1
ATOM 627 O O . HIS A 1 86 ? -24.999 -21.499 44.489 1.00 86.81 86 HIS A O 1
ATOM 633 N N . LYS A 1 87 ? -26.526 -23.047 45.035 1.00 91.94 87 LYS A N 1
ATOM 634 C CA . LYS A 1 87 ? -26.535 -22.731 46.463 1.00 91.94 87 LYS A CA 1
ATOM 635 C C . LYS A 1 87 ? -25.656 -23.714 47.230 1.00 91.94 87 LYS A C 1
ATOM 637 O O . LYS A 1 87 ? -25.927 -24.910 47.218 1.00 91.94 87 LYS A O 1
ATOM 642 N N . PHE A 1 88 ? -24.654 -23.208 47.935 1.00 92.12 88 PHE A N 1
ATOM 643 C CA . PHE A 1 88 ? -23.738 -23.963 48.780 1.00 92.12 88 PHE A CA 1
ATOM 644 C C . PHE A 1 88 ? -24.025 -23.654 50.245 1.00 92.12 88 PHE A C 1
ATOM 646 O O . PHE A 1 88 ? -23.688 -22.588 50.753 1.00 92.12 88 PHE A O 1
ATOM 653 N N . GLU A 1 89 ? -24.691 -24.575 50.935 1.00 95.44 89 GLU A N 1
ATOM 654 C CA . GLU A 1 89 ? -25.106 -24.385 52.323 1.00 95.44 89 GLU A CA 1
ATOM 655 C C . GLU A 1 89 ? -24.270 -25.261 53.264 1.00 95.44 89 GLU A C 1
ATOM 657 O O . GLU A 1 89 ? -24.153 -26.466 53.034 1.00 95.44 89 GLU A O 1
ATOM 662 N N . LEU A 1 90 ? -23.701 -24.672 54.323 1.00 95.81 90 LEU A N 1
ATOM 663 C CA . LEU A 1 90 ? -22.950 -25.380 55.363 1.00 95.81 90 LEU A CA 1
ATOM 664 C C . LEU A 1 90 ? -23.661 -25.253 56.706 1.00 95.81 90 LEU A C 1
ATOM 666 O O . LEU A 1 90 ? -23.917 -24.151 57.193 1.00 95.81 90 LEU A O 1
ATOM 670 N N . THR A 1 91 ? -23.939 -26.394 57.327 1.00 94.94 91 THR A N 1
ATOM 671 C CA . THR A 1 91 ? -24.557 -26.461 58.652 1.00 94.94 91 THR A CA 1
ATOM 672 C C . THR A 1 91 ? -23.618 -27.153 59.631 1.00 94.94 91 THR A C 1
ATOM 674 O O . THR A 1 91 ? -23.321 -28.334 59.461 1.00 94.94 91 THR A O 1
ATOM 677 N N . CYS A 1 92 ? -23.173 -26.449 60.669 1.00 94.62 92 CYS A N 1
ATOM 678 C CA . CYS A 1 92 ? -22.264 -26.961 61.692 1.00 94.62 92 CYS A CA 1
ATOM 679 C C . CYS A 1 92 ? -22.955 -27.025 63.058 1.00 94.62 92 CYS A C 1
ATOM 681 O O . CYS A 1 92 ? -23.598 -26.064 63.478 1.00 94.62 92 CYS A O 1
ATOM 683 N N . ARG A 1 93 ? -22.829 -28.154 63.766 1.00 92.62 93 ARG A N 1
ATOM 684 C CA . ARG A 1 93 ? -23.574 -28.439 65.006 1.00 92.62 93 ARG A CA 1
ATOM 685 C C . ARG A 1 93 ? -22.670 -28.876 66.153 1.00 92.62 93 ARG A C 1
ATOM 687 O O . ARG A 1 93 ? -21.704 -29.614 65.946 1.00 92.62 93 ARG A O 1
ATOM 694 N N . SER A 1 94 ? -23.033 -28.472 67.365 1.00 88.19 94 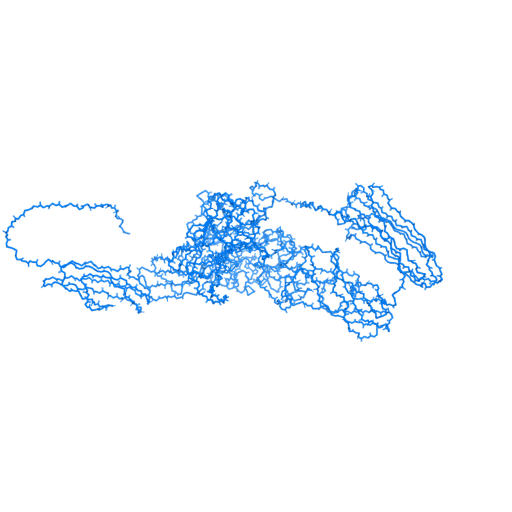SER A N 1
ATOM 695 C CA . SER A 1 94 ? -22.589 -29.050 68.637 1.00 88.19 94 SER A CA 1
ATOM 696 C C . SER A 1 94 ? -23.729 -29.869 69.268 1.00 88.19 94 SER A C 1
ATOM 698 O O . SER A 1 94 ? -24.740 -30.141 68.620 1.00 88.19 94 SER A O 1
ATOM 700 N N . ASN A 1 95 ? -23.594 -30.285 70.532 1.00 81.12 95 ASN A N 1
ATOM 701 C CA . ASN A 1 95 ? -24.669 -31.008 71.223 1.00 81.12 95 ASN A CA 1
ATOM 702 C C . ASN A 1 95 ? -25.867 -30.112 71.576 1.00 81.12 95 ASN A C 1
ATOM 704 O O . ASN A 1 95 ? -26.933 -30.630 71.909 1.00 81.12 95 ASN A O 1
ATOM 708 N N . SER A 1 96 ? -25.690 -28.789 71.563 1.00 82.81 96 SER A N 1
ATOM 709 C CA . SER A 1 96 ? -26.716 -27.838 72.010 1.00 82.81 96 SER A CA 1
ATOM 710 C C . SER A 1 96 ? -26.820 -26.557 71.172 1.00 82.81 96 SER A C 1
ATOM 712 O O . SER A 1 96 ? -27.705 -25.743 71.430 1.00 82.81 96 SER A O 1
ATOM 714 N N . SER A 1 97 ? -25.973 -26.381 70.150 1.00 88.12 97 SER A N 1
ATOM 715 C CA . SER A 1 97 ? -25.945 -25.201 69.276 1.00 88.12 97 SER A CA 1
ATOM 716 C C . SER A 1 97 ? -25.739 -25.585 67.802 1.00 88.12 97 SER A C 1
ATOM 718 O O . SER A 1 97 ? -25.133 -26.610 67.492 1.00 88.12 97 SER A O 1
ATOM 720 N N . GLU A 1 98 ? -26.250 -24.762 66.885 1.00 91.19 98 GLU A N 1
ATOM 721 C CA . GLU A 1 98 ? -26.125 -24.915 65.432 1.00 91.19 98 GLU A CA 1
ATOM 722 C C . GLU A 1 98 ? -25.834 -23.552 64.799 1.00 91.19 98 GLU A C 1
ATOM 724 O O . GLU A 1 98 ? -26.470 -22.557 65.148 1.00 91.19 98 GLU A O 1
ATOM 729 N N . ALA A 1 99 ? -24.891 -23.522 63.858 1.00 90.62 99 ALA A N 1
ATOM 730 C CA . ALA A 1 99 ? -24.626 -22.387 62.985 1.00 90.62 99 ALA A CA 1
ATOM 731 C C . ALA A 1 99 ? -24.798 -22.822 61.530 1.00 90.62 99 ALA A C 1
ATOM 733 O O . ALA A 1 99 ? -24.359 -23.905 61.134 1.00 90.62 99 ALA A O 1
ATOM 734 N N . LYS A 1 100 ? -25.444 -21.969 60.739 1.00 93.38 100 LYS A N 1
ATOM 735 C CA . LYS A 1 100 ? -25.783 -22.247 59.349 1.00 93.38 100 LYS A CA 1
ATOM 736 C C . LYS A 1 100 ? -25.484 -21.027 58.494 1.00 93.38 100 LYS A C 1
ATOM 738 O O . LYS A 1 100 ? -26.002 -19.950 58.778 1.00 93.38 100 LYS A O 1
ATOM 743 N N . GLU A 1 101 ? -24.702 -21.218 57.439 1.00 92.38 101 GLU A N 1
ATOM 744 C CA . GLU A 1 101 ? -24.428 -20.195 56.430 1.00 92.38 101 GLU A CA 1
ATOM 745 C C . GLU A 1 101 ? -24.641 -20.755 55.023 1.00 92.38 101 GLU A C 1
ATOM 747 O O . GLU A 1 101 ? -24.569 -21.963 54.792 1.00 92.38 101 GLU A O 1
ATOM 752 N N . SER A 1 102 ? -24.945 -19.864 54.083 1.00 91.31 102 SER A N 1
ATOM 753 C CA . SER A 1 102 ? -25.177 -20.210 52.687 1.00 91.31 102 SER A CA 1
ATOM 754 C C . SER A 1 102 ? -24.487 -19.209 51.779 1.00 91.31 102 SER A C 1
ATOM 756 O O . SER A 1 102 ? -24.578 -18.006 52.010 1.00 91.31 102 SER A O 1
ATOM 758 N N . ILE A 1 103 ? -23.873 -19.721 50.719 1.00 90.38 103 ILE A N 1
ATOM 759 C CA . ILE A 1 103 ? -23.293 -18.947 49.625 1.00 90.38 103 ILE A CA 1
ATOM 760 C C . ILE A 1 103 ? -24.058 -19.304 48.354 1.00 90.38 103 ILE A C 1
ATOM 762 O O . ILE A 1 103 ? -24.312 -20.476 48.093 1.00 90.38 103 ILE A O 1
ATOM 766 N N . GLU A 1 104 ? -24.459 -18.303 47.582 1.00 88.25 104 GLU A N 1
ATOM 767 C CA . GLU A 1 104 ? -25.043 -18.499 46.256 1.00 88.25 104 GLU A CA 1
ATOM 768 C C . GLU A 1 104 ? -24.013 -18.086 45.209 1.00 88.25 104 GLU A C 1
ATOM 770 O O . GLU A 1 104 ? -23.414 -17.020 45.324 1.00 88.25 104 GLU A O 1
ATOM 775 N N . VAL A 1 105 ? -23.800 -18.948 44.216 1.00 83.25 105 VAL A N 1
ATOM 776 C CA . VAL A 1 105 ? -22.876 -18.718 43.105 1.00 83.25 105 VAL A CA 1
ATOM 777 C C . VAL A 1 105 ? -23.660 -18.801 41.803 1.00 83.25 105 VAL A C 1
ATOM 779 O O . VAL A 1 105 ? -24.298 -19.815 41.525 1.00 83.25 105 VAL A O 1
ATOM 782 N N . GLY A 1 106 ? -23.641 -17.741 40.999 1.00 78.44 106 GLY A N 1
ATOM 783 C CA . GLY A 1 106 ? -24.233 -17.766 39.658 1.00 78.44 106 GLY A CA 1
ATOM 784 C C . GLY A 1 106 ? -23.263 -18.347 38.629 1.00 78.44 106 GLY A C 1
ATOM 785 O O . GLY A 1 106 ? -22.153 -17.836 38.511 1.00 78.44 106 GLY A O 1
ATOM 786 N N . ALA A 1 107 ? -23.677 -19.377 37.887 1.00 78.81 107 ALA A N 1
ATOM 787 C CA . ALA A 1 107 ? -22.962 -19.916 36.729 1.00 78.81 107 ALA A CA 1
ATOM 788 C C . ALA A 1 107 ? -23.644 -19.467 35.426 1.00 78.81 107 ALA A C 1
ATOM 790 O O . ALA A 1 107 ? -24.822 -19.767 35.210 1.00 78.81 107 ALA A O 1
ATOM 791 N N . TYR A 1 108 ? -22.923 -18.761 34.557 1.00 71.06 108 TYR A N 1
ATOM 792 C CA . TYR A 1 108 ? -23.475 -18.180 33.323 1.00 71.06 108 TYR A CA 1
ATOM 793 C C . TYR A 1 108 ? -22.790 -18.747 32.073 1.00 71.06 108 TYR A C 1
ATOM 795 O O . TYR A 1 108 ? -21.614 -19.104 32.112 1.00 71.06 108 TYR A O 1
ATOM 803 N N . ALA A 1 109 ? -23.530 -18.828 30.964 1.00 63.88 109 ALA A N 1
ATOM 804 C CA . ALA A 1 109 ? -22.979 -19.180 29.654 1.00 63.88 109 ALA A CA 1
ATOM 805 C C . ALA A 1 109 ? -22.473 -17.920 28.937 1.00 63.88 109 ALA A C 1
ATOM 807 O O . ALA A 1 109 ? -23.008 -16.831 29.164 1.00 63.88 109 ALA A O 1
ATOM 808 N N . TYR A 1 110 ? -21.480 -18.075 28.060 1.00 60.91 110 TYR A N 1
ATOM 809 C CA . TYR A 1 110 ? -21.093 -16.997 27.155 1.00 60.91 110 TYR A CA 1
ATOM 810 C C . TYR A 1 110 ? -22.159 -16.803 26.078 1.00 60.91 110 TYR A C 1
ATOM 812 O O . TYR A 1 110 ? -22.628 -17.768 25.471 1.00 60.91 110 TYR A O 1
ATOM 820 N N . GLU A 1 111 ? -22.498 -15.548 25.805 1.00 61.56 111 GLU A N 1
ATOM 821 C CA . GLU A 1 111 ? -22.999 -15.185 24.485 1.00 61.56 111 GLU A CA 1
ATOM 822 C C . GLU A 1 111 ? -21.792 -14.831 23.614 1.00 61.56 111 GLU A C 1
ATOM 824 O O . GLU A 1 111 ? -21.132 -13.807 23.824 1.00 61.56 111 GLU A O 1
ATOM 829 N N . ASP A 1 112 ? -21.475 -15.719 22.670 1.00 55.09 112 ASP A N 1
ATOM 830 C CA . ASP A 1 112 ? -20.438 -15.465 21.676 1.00 55.09 112 ASP A CA 1
ATOM 831 C C . ASP A 1 112 ? -20.917 -14.361 20.732 1.00 55.09 112 ASP A C 1
ATOM 833 O O . ASP A 1 112 ? -21.935 -14.487 20.043 1.00 55.09 112 ASP A O 1
ATOM 837 N N . VAL A 1 113 ? -20.159 -13.271 20.699 1.00 55.44 113 VAL A N 1
ATOM 838 C CA . VAL A 1 113 ? -20.284 -12.240 19.672 1.00 55.44 113 VAL A CA 1
ATOM 839 C C . VAL A 1 113 ? -19.361 -12.622 18.511 1.00 55.44 113 VAL A C 1
ATOM 841 O O . VAL A 1 113 ? -18.360 -13.311 18.711 1.00 55.44 113 VAL A O 1
ATOM 844 N N . GLU A 1 114 ? -19.703 -12.219 17.284 1.00 55.34 114 GLU A N 1
ATOM 845 C CA . GLU A 1 114 ? -18.876 -12.494 16.102 1.00 55.34 114 GLU A CA 1
ATOM 846 C C . GLU A 1 114 ? -17.418 -12.066 16.352 1.00 55.34 114 GLU A C 1
ATOM 848 O O . GLU A 1 114 ? -17.162 -10.952 16.812 1.00 55.34 114 GLU A O 1
ATOM 853 N N . SER A 1 115 ? -16.470 -12.976 16.095 1.00 51.41 115 SER A N 1
ATOM 854 C CA . SER A 1 115 ? -15.045 -12.725 16.319 1.00 51.41 115 SER A CA 1
ATOM 855 C C . SER A 1 115 ? -14.584 -11.537 15.486 1.00 51.41 115 SER A C 1
ATOM 857 O O . SER A 1 115 ? -14.804 -11.510 14.271 1.00 51.41 115 SER A O 1
ATOM 859 N N . LEU A 1 116 ? -13.902 -10.592 16.121 1.00 53.19 116 LEU A N 1
ATOM 860 C CA . LEU A 1 116 ? -13.380 -9.411 15.458 1.00 53.19 116 LEU A CA 1
ATOM 861 C C . LEU A 1 116 ? -11.960 -9.701 14.987 1.00 53.19 116 LEU A C 1
ATOM 863 O O . LEU A 1 116 ? -11.091 -10.052 15.781 1.00 53.19 116 LEU A O 1
ATOM 867 N N . VAL A 1 117 ? -11.721 -9.559 13.689 1.00 50.28 117 VAL A N 1
ATOM 868 C CA . VAL A 1 117 ? -10.373 -9.621 13.121 1.00 50.28 117 VAL A CA 1
ATOM 869 C C . VAL A 1 117 ? -9.888 -8.189 12.957 1.00 50.28 117 VAL A C 1
ATOM 871 O O . VAL A 1 117 ? -10.533 -7.416 12.244 1.00 50.28 117 VAL A O 1
ATOM 874 N N . MET A 1 118 ? -8.791 -7.824 13.626 1.00 48.81 118 MET A N 1
ATOM 875 C CA . MET A 1 118 ? -8.120 -6.552 13.359 1.00 48.81 118 MET A CA 1
ATOM 876 C C . MET A 1 118 ? -7.638 -6.595 11.897 1.00 48.81 118 MET A C 1
ATOM 878 O O . MET A 1 118 ? -7.030 -7.574 11.469 1.00 48.81 118 MET A O 1
ATOM 882 N N . ASP A 1 119 ? -7.994 -5.602 11.079 1.00 42.69 119 ASP A N 1
ATOM 883 C CA . ASP A 1 119 ? -7.514 -5.525 9.691 1.00 42.69 119 ASP A CA 1
ATOM 884 C C . ASP A 1 119 ? -6.123 -4.867 9.696 1.00 42.69 119 ASP A C 1
ATOM 886 O O . ASP A 1 119 ? -5.932 -3.820 10.316 1.00 42.69 119 ASP A O 1
ATOM 890 N N . ASN A 1 120 ? -5.164 -5.460 8.977 1.00 37.62 120 ASN A N 1
ATOM 891 C CA . ASN A 1 120 ? -3.811 -4.925 8.783 1.00 37.62 120 ASN A CA 1
ATOM 892 C C . ASN A 1 120 ? -3.811 -3.494 8.223 1.00 37.62 120 ASN A C 1
ATOM 894 O O . ASN A 1 120 ? -2.896 -2.728 8.496 1.00 37.62 120 ASN A O 1
ATOM 898 N N . ALA A 1 121 ? -4.848 -3.112 7.472 1.00 34.12 121 ALA A N 1
ATOM 899 C CA . ALA A 1 121 ? -5.015 -1.756 6.939 1.00 34.12 121 ALA A CA 1
ATOM 900 C C . ALA A 1 121 ? -5.666 -0.766 7.932 1.00 34.12 121 ALA A C 1
ATOM 902 O O . ALA A 1 121 ? -5.970 0.375 7.572 1.00 34.12 121 ALA A O 1
ATOM 903 N N . ALA A 1 122 ? -5.950 -1.208 9.159 1.00 43.72 122 ALA A N 1
ATOM 904 C CA . ALA A 1 122 ? -6.852 -0.548 10.092 1.00 43.72 122 ALA A CA 1
ATOM 905 C C . ALA A 1 122 ? -6.420 -0.559 11.561 1.00 43.72 122 ALA A C 1
ATOM 907 O O . ALA A 1 122 ? -7.244 -0.824 12.450 1.00 43.72 122 ALA A O 1
ATOM 908 N N . PRO A 1 123 ? -5.154 -0.310 11.875 1.00 40.53 123 PRO A N 1
ATOM 909 C CA . PRO A 1 123 ? -4.723 -0.677 13.195 1.00 40.53 123 PRO A CA 1
ATOM 910 C C . PRO A 1 123 ? -5.149 0.379 14.229 1.00 40.53 123 PRO A C 1
ATOM 912 O O . PRO A 1 123 ? -4.945 1.571 14.033 1.00 40.53 123 PRO A O 1
ATOM 915 N N . LEU A 1 124 ? -5.812 -0.070 15.305 1.00 50.72 124 LEU A N 1
ATOM 916 C CA . LEU A 1 124 ? -6.564 0.701 16.322 1.00 50.72 124 LEU A CA 1
ATOM 917 C C . LEU A 1 124 ? -7.888 1.311 15.826 1.00 50.72 124 LEU A C 1
ATOM 919 O O . LEU A 1 124 ? -8.151 2.514 15.935 1.00 50.72 124 LEU A O 1
ATOM 923 N N . SER A 1 125 ? -8.757 0.474 15.269 1.00 51.53 125 SER A N 1
ATOM 924 C CA . SER A 1 125 ? -10.131 0.863 14.964 1.00 51.53 125 SER A CA 1
ATOM 925 C C . SER A 1 125 ? -10.918 1.152 16.246 1.00 51.53 125 SER A C 1
ATOM 927 O O . SER A 1 125 ? -10.906 0.346 17.174 1.00 51.53 125 SER A O 1
ATOM 929 N N . HIS A 1 126 ? -11.660 2.261 16.272 1.00 54.06 126 HIS A N 1
ATOM 930 C CA . HIS A 1 126 ? -12.866 2.361 17.093 1.00 54.06 126 HIS A CA 1
ATOM 931 C C . HIS A 1 126 ? -13.768 1.186 16.705 1.00 54.06 126 HIS A C 1
ATOM 933 O O . HIS A 1 126 ? -14.362 1.185 15.624 1.00 54.06 126 HIS A O 1
ATOM 939 N N . ILE A 1 127 ? -13.789 0.143 17.530 1.00 54.66 127 ILE A N 1
ATOM 940 C CA . ILE A 1 127 ? -14.590 -1.044 17.258 1.00 54.66 127 ILE A CA 1
ATOM 941 C C . ILE A 1 127 ? -15.993 -0.744 17.743 1.00 54.66 127 ILE A C 1
ATOM 943 O O . ILE A 1 127 ? -16.191 -0.515 18.930 1.00 54.66 127 ILE A O 1
ATOM 947 N N . VAL A 1 128 ? -16.946 -0.772 16.815 1.00 53.88 128 VAL A N 1
ATOM 948 C CA . VAL A 1 128 ? -18.364 -0.533 17.076 1.00 53.88 128 VAL A CA 1
ATOM 949 C C . VAL A 1 128 ? -19.112 -1.836 16.832 1.00 53.88 128 VAL A C 1
ATOM 951 O O . VAL A 1 128 ? -19.331 -2.223 15.685 1.00 53.88 128 VAL A O 1
ATOM 954 N N . GLN A 1 129 ? -19.498 -2.521 17.905 1.00 55.81 129 GLN A N 1
ATOM 955 C CA . GLN A 1 129 ? -20.190 -3.804 17.838 1.00 55.81 129 GLN A CA 1
ATOM 956 C C . GLN A 1 129 ? -21.623 -3.668 18.353 1.00 55.81 129 GLN A C 1
ATOM 958 O O . GLN A 1 129 ? -21.859 -3.342 19.516 1.00 55.81 129 GLN A O 1
ATOM 963 N N . SER A 1 130 ? -22.600 -3.950 17.492 1.00 54.38 130 SER A N 1
ATOM 964 C CA . SER A 1 130 ? -24.003 -4.021 17.904 1.00 54.38 130 SER A CA 1
ATOM 965 C C . SER A 1 130 ? -24.271 -5.332 18.643 1.00 54.38 130 SER A C 1
ATOM 967 O O . SER A 1 130 ? -23.939 -6.410 18.146 1.00 54.38 130 SER A O 1
ATOM 969 N N . LEU A 1 131 ? -24.900 -5.242 19.813 1.00 54.41 131 LEU A N 1
ATOM 970 C CA . LEU A 1 131 ? -25.380 -6.398 20.565 1.00 54.41 131 LEU A CA 1
ATOM 971 C C . LEU A 1 131 ? -26.806 -6.738 20.117 1.00 54.41 131 LEU A C 1
ATOM 973 O O . LEU A 1 131 ? -27.648 -5.854 19.945 1.00 54.41 131 LEU A O 1
ATOM 977 N N . SER A 1 132 ? -27.099 -8.028 19.942 1.00 48.00 132 SER A N 1
ATOM 978 C CA . SER A 1 132 ? -28.406 -8.522 19.478 1.00 48.00 132 SER A CA 1
ATOM 979 C C . SER A 1 132 ? -29.570 -8.196 20.424 1.00 48.00 132 SER A C 1
ATOM 981 O O . SER A 1 132 ? -30.728 -8.234 20.007 1.00 48.00 132 SER A O 1
ATOM 983 N N . THR A 1 133 ? -29.277 -7.835 21.676 1.00 52.84 133 THR A N 1
ATOM 984 C CA . THR A 1 133 ? -30.249 -7.473 22.716 1.00 52.84 133 THR A CA 1
ATOM 985 C C . THR A 1 133 ? -29.705 -6.327 23.579 1.00 52.84 133 THR A C 1
ATOM 987 O O . THR A 1 133 ? -28.810 -6.574 24.380 1.00 52.84 133 THR A O 1
ATOM 990 N N . PRO A 1 134 ? -30.220 -5.083 23.467 1.00 47.53 134 PRO A N 1
ATOM 991 C CA . PRO A 1 134 ? -29.774 -3.957 24.292 1.00 47.53 134 PRO A CA 1
ATOM 992 C C . PRO A 1 134 ? -30.306 -4.075 25.734 1.00 47.53 134 PRO A C 1
ATOM 994 O O . PRO A 1 134 ? -31.526 -4.028 25.928 1.00 47.53 134 PRO A O 1
ATOM 997 N N . PRO A 1 135 ? -29.456 -4.200 26.766 1.00 46.00 135 PRO A N 1
ATOM 998 C CA . PRO A 1 135 ? -29.906 -4.167 28.156 1.00 46.00 135 PRO A CA 1
ATOM 999 C C . PRO A 1 135 ? -30.486 -2.813 28.571 1.00 46.00 135 PRO A C 1
ATOM 1001 O O . PRO A 1 135 ? -30.037 -1.750 28.134 1.00 46.00 135 PRO A O 1
ATOM 1004 N N . GLN A 1 136 ? -31.489 -2.865 29.453 1.00 46.78 136 GLN A N 1
ATOM 1005 C CA . GLN A 1 136 ? -32.138 -1.692 30.031 1.00 46.78 136 GLN A CA 1
ATOM 1006 C C . GLN A 1 136 ? -31.486 -1.310 31.372 1.00 46.78 136 GLN A C 1
ATOM 1008 O O . GLN A 1 136 ? -31.764 -1.919 32.398 1.00 46.78 136 GLN A O 1
ATOM 1013 N N . SER A 1 137 ? -30.690 -0.235 31.349 1.00 43.28 137 SER A N 1
ATOM 1014 C CA . SER A 1 137 ? -30.157 0.559 32.481 1.00 43.28 137 SER A CA 1
ATOM 1015 C C . SER A 1 137 ? -29.073 -0.038 33.410 1.00 43.28 137 SER A C 1
ATOM 1017 O O . SER A 1 137 ? -29.087 -1.216 33.744 1.00 43.28 137 SER A O 1
ATOM 1019 N N . GLU A 1 138 ? -28.158 0.864 33.815 1.00 46.53 138 GLU A N 1
ATOM 1020 C CA . GLU A 1 138 ? -26.960 0.731 34.676 1.00 46.53 138 GLU A CA 1
ATOM 1021 C C . GLU A 1 138 ? -26.043 -0.470 34.389 1.00 46.53 138 GLU A C 1
ATOM 1023 O O . GLU A 1 138 ? -26.176 -1.561 34.942 1.00 46.53 138 GLU A O 1
ATOM 1028 N N . THR A 1 139 ? -25.051 -0.220 33.532 1.00 49.03 139 THR A N 1
ATOM 1029 C CA . THR A 1 139 ? -24.022 -1.181 33.139 1.00 49.03 139 THR A CA 1
ATOM 1030 C C . THR A 1 139 ? -22.792 -1.068 34.045 1.00 49.03 139 THR A C 1
ATOM 1032 O O . THR A 1 139 ? -22.178 -0.007 34.127 1.00 49.03 139 THR A O 1
ATOM 1035 N N . VAL A 1 140 ? -22.390 -2.170 34.685 1.00 49.50 140 VAL A N 1
ATOM 1036 C CA . VAL A 1 140 ? -21.054 -2.316 35.285 1.00 49.50 140 VAL A CA 1
ATOM 1037 C C . VAL A 1 140 ? -20.233 -3.194 34.356 1.00 49.50 140 VAL A C 1
ATOM 1039 O O . VAL A 1 140 ? -20.482 -4.392 34.284 1.00 49.50 140 VAL A O 1
ATOM 1042 N N . ILE A 1 141 ? -19.261 -2.606 33.658 1.00 51.31 141 ILE A N 1
ATOM 1043 C CA . ILE A 1 141 ? -18.365 -3.367 32.789 1.00 51.31 141 ILE A CA 1
ATOM 1044 C C . ILE A 1 141 ? -17.105 -3.752 33.566 1.00 51.31 141 ILE A C 1
ATOM 1046 O O . ILE A 1 141 ? -16.399 -2.882 34.075 1.00 51.31 141 ILE A O 1
ATOM 1050 N N . GLN A 1 142 ? -16.815 -5.050 33.649 1.00 50.97 142 GLN A N 1
ATOM 1051 C CA . GLN A 1 142 ? -15.509 -5.565 34.058 1.00 50.97 142 GLN A CA 1
ATOM 1052 C C . GLN A 1 142 ? -14.844 -6.239 32.866 1.00 50.97 142 GLN A C 1
ATOM 1054 O O . GLN A 1 142 ? -15.498 -7.035 32.201 1.00 50.97 142 GLN A O 1
ATOM 1059 N N . VAL A 1 143 ? -13.578 -5.898 32.618 1.00 51.97 143 VAL A N 1
ATOM 1060 C CA . VAL A 1 143 ? -12.747 -6.444 31.539 1.00 51.97 143 VAL A CA 1
ATOM 1061 C C . VAL A 1 143 ? -11.670 -7.332 32.157 1.00 51.97 143 VAL A C 1
ATOM 1063 O O . VAL A 1 143 ? -10.921 -6.872 33.018 1.00 51.97 143 VAL A O 1
ATOM 1066 N N . ASP A 1 144 ? -11.589 -8.587 31.716 1.00 46.28 144 ASP A N 1
ATOM 1067 C CA . ASP A 1 144 ? -10.454 -9.467 32.015 1.00 46.28 144 ASP A CA 1
ATOM 1068 C C . ASP A 1 144 ? -9.321 -9.180 31.019 1.00 46.28 144 ASP A C 1
ATOM 1070 O O . ASP A 1 144 ? -9.467 -9.443 29.828 1.00 46.28 144 ASP A O 1
ATOM 1074 N N . GLY A 1 145 ? -8.196 -8.649 31.505 1.00 46.84 145 GLY A N 1
ATOM 1075 C CA . GLY A 1 145 ? -7.010 -8.334 30.697 1.00 46.84 145 GLY A CA 1
ATOM 1076 C C . GLY A 1 145 ? -6.609 -6.857 30.760 1.00 46.84 145 GLY A C 1
ATOM 1077 O O . GLY A 1 145 ? -7.439 -5.971 30.936 1.00 46.84 145 GLY A O 1
ATOM 1078 N N . SER A 1 146 ? -5.310 -6.573 30.645 1.00 44.28 146 SER A N 1
ATOM 1079 C CA . SER A 1 146 ? -4.730 -5.235 30.862 1.00 44.28 146 SER A CA 1
ATOM 1080 C C . SER A 1 146 ? -4.825 -4.281 29.664 1.00 44.28 146 SER A C 1
ATOM 1082 O O . SER A 1 146 ? -4.296 -3.175 29.733 1.00 44.28 146 SER A O 1
ATOM 1084 N N . ALA A 1 147 ? -5.451 -4.696 28.563 1.00 50.56 147 ALA A N 1
ATOM 1085 C CA . ALA A 1 147 ? -5.249 -4.087 27.253 1.00 50.56 147 ALA A CA 1
ATOM 1086 C C . ALA A 1 147 ? -6.527 -3.531 26.604 1.00 50.56 147 ALA A C 1
ATOM 1088 O O . ALA A 1 147 ? -6.608 -3.532 25.394 1.00 50.56 147 ALA A O 1
ATOM 1089 N N . VAL A 1 148 ? -7.536 -3.042 27.332 1.00 53.69 148 VAL A N 1
ATOM 1090 C CA . VAL A 1 148 ? -8.637 -2.271 26.701 1.00 53.69 148 VAL A CA 1
ATOM 1091 C C . VAL A 1 148 ? -8.831 -0.945 27.401 1.00 53.69 148 VAL A C 1
ATOM 1093 O O . VAL A 1 148 ? -8.917 -0.886 28.628 1.00 53.69 148 VAL A O 1
ATOM 1096 N N . GLN A 1 149 ? -8.928 0.121 26.606 1.00 56.06 149 GLN A N 1
ATOM 1097 C CA . GLN A 1 149 ? -9.168 1.475 27.085 1.00 56.06 149 GLN A CA 1
ATOM 1098 C C . GLN A 1 149 ? -10.415 2.083 26.433 1.00 56.06 149 GLN A C 1
ATOM 1100 O O . GLN A 1 149 ? -10.819 1.704 25.335 1.00 56.06 149 GLN A O 1
ATOM 1105 N N . SER A 1 150 ? -11.020 3.055 27.123 1.00 55.97 150 SER A N 1
ATOM 1106 C CA . SER A 1 150 ? -12.141 3.856 26.600 1.00 55.97 150 SER A CA 1
ATOM 1107 C C . SER A 1 150 ? -13.330 3.019 26.125 1.00 55.97 150 SER A C 1
ATOM 1109 O O . SER A 1 150 ? -13.873 3.249 25.053 1.00 55.97 150 SER A O 1
ATOM 1111 N N . LEU A 1 151 ? -13.714 2.021 26.917 1.00 60.06 151 LEU A N 1
ATOM 1112 C CA . LEU A 1 151 ? -14.906 1.225 26.661 1.00 60.06 151 LEU A CA 1
ATOM 1113 C C . LEU A 1 151 ? -16.158 2.053 26.971 1.00 60.06 151 LEU A C 1
ATOM 1115 O O . LEU A 1 151 ? -16.367 2.447 28.120 1.00 60.06 151 LEU A O 1
ATOM 1119 N N . ASP A 1 152 ? -16.983 2.279 25.958 1.00 60.41 152 ASP A N 1
ATOM 1120 C CA . ASP A 1 152 ? -18.286 2.921 26.065 1.00 60.41 152 ASP A CA 1
ATOM 1121 C C . ASP A 1 152 ? -19.394 1.976 25.577 1.00 60.41 152 ASP A C 1
ATOM 1123 O O . ASP A 1 152 ? -19.201 1.130 24.700 1.00 60.41 152 ASP A O 1
ATOM 1127 N N . TYR A 1 153 ? -20.572 2.101 26.175 1.00 58.19 153 TYR A N 1
ATOM 1128 C CA . TYR A 1 153 ? -21.756 1.342 25.803 1.00 58.19 153 TYR A CA 1
ATOM 1129 C C . TYR A 1 153 ? -22.952 2.285 25.721 1.00 58.19 153 TYR A C 1
ATOM 1131 O O . TYR A 1 153 ? -23.500 2.705 26.741 1.00 58.19 153 TYR A O 1
ATOM 1139 N N . ASN A 1 154 ? -23.397 2.556 24.493 1.00 55.56 154 ASN A N 1
ATOM 1140 C CA . ASN A 1 154 ? -24.518 3.447 24.214 1.00 55.56 154 ASN A CA 1
ATOM 1141 C C . ASN A 1 154 ? -25.532 2.765 23.287 1.00 55.56 154 ASN A C 1
ATOM 1143 O O . ASN A 1 154 ? -25.191 2.256 22.222 1.00 55.56 154 ASN A O 1
ATOM 1147 N N . ASN A 1 155 ? -26.811 2.760 23.685 1.00 55.75 155 ASN A N 1
ATOM 1148 C CA . ASN A 1 155 ? -27.944 2.292 22.870 1.00 55.75 155 ASN A CA 1
ATOM 1149 C C . ASN A 1 155 ? -27.760 0.906 22.203 1.00 55.75 155 ASN A C 1
ATOM 1151 O O . ASN A 1 155 ? -28.131 0.721 21.045 1.00 55.75 155 ASN A O 1
ATOM 1155 N N . GLY A 1 156 ? -27.211 -0.085 22.914 1.00 53.03 156 GLY A N 1
ATOM 1156 C CA . GLY A 1 156 ? -27.016 -1.437 22.361 1.00 53.03 156 GLY A CA 1
ATOM 1157 C C . GLY A 1 156 ? -25.754 -1.601 21.516 1.00 53.03 156 GLY A C 1
ATOM 1158 O O . GLY A 1 156 ? -25.570 -2.649 20.900 1.00 53.03 156 GLY A O 1
ATOM 1159 N N . THR A 1 157 ? -24.893 -0.586 21.492 1.00 55.12 157 THR A N 1
ATOM 1160 C CA . THR A 1 157 ? -23.639 -0.585 20.748 1.00 55.12 157 THR A CA 1
ATOM 1161 C C . THR A 1 157 ? -22.472 -0.476 21.717 1.00 55.12 157 THR A C 1
ATOM 1163 O O . THR A 1 157 ? -22.435 0.432 22.547 1.00 55.12 157 THR A O 1
ATOM 1166 N N . LEU A 1 158 ? -21.548 -1.429 21.625 1.00 59.09 158 LEU A N 1
ATOM 1167 C CA . LEU A 1 158 ? -20.282 -1.414 22.341 1.00 59.09 158 LEU A CA 1
ATOM 1168 C C . LEU A 1 158 ? -19.236 -0.706 21.485 1.00 59.09 158 LEU A C 1
ATOM 1170 O O . LEU A 1 158 ? -19.041 -1.085 20.330 1.00 59.09 158 LEU A O 1
ATOM 1174 N N . SER A 1 159 ? -18.562 0.271 22.074 1.00 60.41 159 SER A N 1
ATOM 1175 C CA . SER A 1 159 ? -17.499 1.052 21.458 1.00 60.41 159 SER A CA 1
ATOM 1176 C C . SER A 1 159 ? -16.239 0.948 22.302 1.00 60.41 159 SER A C 1
ATOM 1178 O O . SER A 1 159 ? -16.290 1.203 23.499 1.00 60.41 159 SER A O 1
ATOM 1180 N N . PHE A 1 160 ? -15.100 0.576 21.725 1.00 61.16 160 PHE A N 1
ATOM 1181 C CA . PHE A 1 160 ? -13.841 0.571 22.475 1.00 61.16 160 PHE A CA 1
ATOM 1182 C C . PHE A 1 160 ? -12.623 0.824 21.609 1.00 61.16 160 PHE A C 1
ATOM 1184 O O . PHE A 1 160 ? -12.661 0.695 20.382 1.00 61.16 160 PHE A O 1
ATOM 1191 N N . ILE A 1 161 ? -11.536 1.180 22.289 1.00 59.03 161 ILE A N 1
ATOM 1192 C CA . ILE A 1 161 ? -10.212 1.327 21.707 1.00 59.03 161 ILE A CA 1
ATOM 1193 C C . ILE A 1 161 ? -9.380 0.150 22.215 1.00 59.03 161 ILE A C 1
ATOM 1195 O O . ILE A 1 161 ? -9.118 0.023 23.415 1.00 59.03 161 ILE A O 1
ATOM 1199 N N . SER A 1 162 ? -8.991 -0.736 21.297 1.00 59.16 162 SER A N 1
ATOM 1200 C CA . SER A 1 162 ? -7.861 -1.629 21.556 1.00 59.16 162 SER A CA 1
ATOM 1201 C C . SER A 1 162 ? -6.604 -0.749 21.515 1.00 59.16 162 SER A C 1
ATOM 1203 O O . SER A 1 162 ? -6.456 -0.030 20.532 1.00 59.16 162 SER A O 1
ATOM 1205 N N . PRO A 1 163 ? -5.778 -0.696 22.571 1.00 49.97 163 PRO A N 1
ATOM 1206 C CA . PRO A 1 163 ? -4.768 0.328 22.775 1.00 49.97 163 PRO A CA 1
ATOM 1207 C C . PRO A 1 163 ? -3.473 0.072 22.013 1.00 49.97 163 PRO A C 1
ATOM 1209 O O . PRO A 1 163 ? -2.765 1.035 21.793 1.00 49.97 163 PRO A O 1
ATOM 1212 N N . ASN A 1 164 ? -3.163 -1.158 21.589 1.00 57.34 164 ASN A N 1
ATOM 1213 C CA . ASN A 1 164 ? -2.049 -1.494 20.691 1.00 57.34 164 ASN A CA 1
ATOM 1214 C C . ASN A 1 164 ? -2.280 -2.917 20.160 1.00 57.34 164 ASN A C 1
ATOM 1216 O O . ASN A 1 164 ? -2.597 -3.806 20.955 1.00 57.34 164 ASN A O 1
ATOM 1220 N N . ASP A 1 165 ? -2.128 -3.148 18.851 1.00 58.19 165 ASP A N 1
ATOM 1221 C CA . ASP A 1 165 ? -2.050 -4.522 18.351 1.00 58.19 165 ASP A CA 1
ATOM 1222 C C . ASP A 1 165 ? -0.734 -5.125 18.860 1.00 58.19 165 ASP A C 1
ATOM 1224 O O . ASP A 1 165 ? 0.354 -4.745 18.436 1.00 58.19 165 ASP A O 1
ATOM 1228 N N . SER A 1 166 ? -0.840 -5.995 19.862 1.00 57.09 166 SER A N 1
ATOM 1229 C CA . SER A 1 166 ? 0.302 -6.598 20.537 1.00 57.09 166 SER A CA 1
ATOM 1230 C C . SER A 1 166 ? 0.843 -7.820 19.808 1.00 57.09 166 SER A C 1
ATOM 1232 O O . SER A 1 166 ? 1.653 -8.521 20.413 1.00 57.09 166 SER A O 1
ATOM 1234 N N . GLY A 1 167 ? 0.384 -8.113 18.581 1.00 60.97 167 GLY A N 1
ATOM 1235 C CA . GLY A 1 167 ? 0.743 -9.321 17.820 1.00 60.97 167 GLY A CA 1
ATOM 1236 C C . GLY A 1 167 ? 0.187 -10.623 18.404 1.00 60.97 167 GLY A C 1
ATOM 1237 O O . GLY A 1 167 ? 0.502 -11.705 17.923 1.00 60.97 167 GLY A O 1
ATOM 1238 N N . GLU A 1 168 ? -0.613 -10.518 19.467 1.00 65.25 168 GLU A N 1
ATOM 1239 C CA . GLU A 1 168 ? -1.174 -11.630 20.229 1.00 65.25 168 GLU A CA 1
ATOM 1240 C C . GLU A 1 168 ? -2.695 -11.506 20.238 1.00 65.25 168 GLU A C 1
ATOM 1242 O O . GLU A 1 168 ? -3.241 -10.413 20.420 1.00 65.25 168 GLU A O 1
ATOM 1247 N N . ASP A 1 169 ? -3.381 -12.631 20.065 1.00 63.91 169 ASP A N 1
ATOM 1248 C CA . ASP A 1 169 ? -4.837 -12.669 20.124 1.00 63.91 169 ASP A CA 1
ATOM 1249 C C . ASP A 1 169 ? -5.332 -12.314 21.529 1.00 63.91 169 ASP A C 1
ATOM 1251 O O . ASP A 1 169 ? -4.854 -12.836 22.539 1.00 63.91 169 ASP A O 1
ATOM 1255 N N . GLN A 1 170 ? -6.340 -11.449 21.595 1.00 63.66 170 GLN A N 1
ATOM 1256 C CA . GLN A 1 170 ? -6.923 -10.995 22.851 1.00 63.66 170 GLN A CA 1
ATOM 1257 C C . GLN A 1 170 ? -8.348 -11.522 22.992 1.00 63.66 170 GLN A C 1
ATOM 1259 O O . GLN A 1 170 ? -9.109 -11.594 22.029 1.00 63.66 170 GLN A O 1
ATOM 1264 N N . THR A 1 171 ? -8.747 -11.847 24.219 1.00 62.75 171 THR A N 1
ATOM 1265 C CA . THR A 1 171 ? -10.136 -12.193 24.532 1.00 62.75 171 THR A CA 1
ATOM 1266 C C . THR A 1 171 ? -10.687 -11.176 25.510 1.00 62.75 171 THR A C 1
ATOM 1268 O O . THR A 1 171 ? -10.257 -11.110 26.659 1.00 62.75 171 THR A O 1
ATOM 1271 N N . LEU A 1 172 ? -11.677 -10.412 25.062 1.00 62.72 172 LEU A N 1
ATOM 1272 C CA . LEU A 1 172 ? -12.401 -9.463 25.889 1.00 62.72 172 LEU A CA 1
ATOM 1273 C C . LEU A 1 172 ? -13.613 -10.143 26.499 1.00 62.72 172 LEU A C 1
ATOM 1275 O O . LEU A 1 172 ? -14.378 -10.831 25.819 1.00 62.72 172 LEU A O 1
ATOM 1279 N N . ARG A 1 173 ? -13.800 -9.914 27.794 1.00 64.94 173 ARG A N 1
ATOM 1280 C CA . ARG A 1 173 ? -14.977 -10.358 28.535 1.00 64.94 173 ARG A CA 1
ATOM 1281 C C . ARG A 1 173 ? -15.635 -9.133 29.127 1.00 64.94 173 ARG A C 1
ATOM 1283 O O . ARG A 1 173 ? -14.934 -8.312 29.704 1.00 64.94 173 ARG A O 1
ATOM 1290 N N . PHE A 1 174 ? -16.946 -8.999 28.980 1.00 62.38 174 PHE A N 1
ATOM 1291 C CA . PHE A 1 174 ? -17.690 -7.935 29.645 1.00 62.38 174 PHE A CA 1
ATOM 1292 C C . PHE A 1 174 ? -19.028 -8.435 30.173 1.00 62.38 174 PHE A C 1
ATOM 1294 O O . PHE A 1 174 ? -19.689 -9.288 29.580 1.00 62.38 174 PHE A O 1
ATOM 1301 N N . GLN A 1 175 ? -19.408 -7.882 31.321 1.00 61.91 175 GLN A N 1
ATOM 1302 C CA . GLN A 1 175 ? -20.677 -8.140 31.993 1.00 61.91 175 GLN A CA 1
ATOM 1303 C C . GLN A 1 175 ? -21.616 -6.960 31.750 1.00 61.91 175 GLN A C 1
ATOM 1305 O O . GLN A 1 175 ? -21.178 -5.808 31.773 1.00 61.91 175 GLN A O 1
ATOM 1310 N N . VAL A 1 176 ? -22.902 -7.228 31.506 1.00 57.53 176 VAL A N 1
ATOM 1311 C CA . VAL A 1 176 ? -23.892 -6.166 31.273 1.00 57.53 176 VAL A CA 1
ATOM 1312 C C . VAL A 1 176 ? -25.162 -6.421 32.091 1.00 57.53 176 VAL A C 1
ATOM 1314 O O . VAL A 1 176 ? -25.719 -7.513 32.037 1.00 57.53 176 VAL A O 1
ATOM 1317 N N . GLY A 1 177 ? -25.620 -5.401 32.831 1.00 53.91 177 GLY A N 1
ATOM 1318 C CA . GLY A 1 177 ? -26.805 -5.438 33.704 1.00 53.91 177 GLY A CA 1
ATOM 1319 C C . GLY A 1 177 ? -26.484 -5.455 35.209 1.00 53.91 177 GLY A C 1
ATOM 1320 O O . GLY A 1 177 ? -25.472 -6.004 35.642 1.00 53.91 177 GLY A O 1
ATOM 1321 N N . SER A 1 178 ? -27.358 -4.855 36.026 1.00 47.81 178 SER A N 1
ATOM 1322 C CA . SER A 1 178 ? -27.208 -4.776 37.495 1.00 47.81 178 SER A CA 1
ATOM 1323 C C . SER A 1 178 ? -27.368 -6.121 38.226 1.00 47.81 178 SER A C 1
ATOM 1325 O O . SER A 1 178 ? -27.005 -6.235 39.397 1.00 47.81 178 SER A O 1
ATOM 1327 N N . ASP A 1 179 ? -27.875 -7.145 37.537 1.00 52.09 179 ASP A N 1
ATOM 1328 C CA . ASP A 1 179 ? -28.136 -8.500 38.030 1.00 52.09 179 ASP A CA 1
ATOM 1329 C C . ASP A 1 179 ? -27.113 -9.550 37.548 1.00 52.09 179 ASP A C 1
ATOM 1331 O O . ASP A 1 179 ? -27.279 -10.734 37.837 1.00 52.09 179 ASP A O 1
ATOM 1335 N N . LYS A 1 180 ? -26.036 -9.128 36.861 1.00 53.34 180 LYS A N 1
ATOM 1336 C CA . LYS A 1 180 ? -24.964 -9.995 36.325 1.00 53.34 180 LYS A CA 1
ATOM 1337 C C . LYS A 1 180 ? -25.470 -11.117 35.388 1.00 53.34 180 LYS A C 1
ATOM 1339 O O . LYS A 1 180 ? -24.852 -12.175 35.318 1.00 53.34 180 LYS A O 1
ATOM 1344 N N . THR A 1 181 ? -26.584 -10.920 34.677 1.00 52.19 181 THR A N 1
ATOM 1345 C CA . THR A 1 181 ? -27.283 -12.008 33.957 1.00 52.19 181 THR A CA 1
ATOM 1346 C C . THR A 1 181 ? -26.706 -12.409 32.595 1.00 52.19 181 THR A C 1
ATOM 1348 O O . THR A 1 181 ? -27.051 -13.490 32.113 1.00 52.19 181 THR A O 1
ATOM 1351 N N . ALA A 1 182 ? -25.821 -11.609 31.987 1.00 56.12 182 ALA A N 1
ATOM 1352 C CA . ALA A 1 182 ? -25.195 -11.920 30.697 1.00 56.12 182 ALA A CA 1
ATOM 1353 C C . ALA A 1 182 ? -23.697 -11.569 30.675 1.00 56.12 182 ALA A C 1
ATOM 1355 O O . ALA A 1 182 ? -23.300 -10.460 31.053 1.00 56.12 182 ALA A O 1
ATOM 1356 N N . ILE A 1 183 ? -22.880 -12.519 30.207 1.00 60.47 183 ILE A N 1
ATOM 1357 C CA . ILE A 1 183 ? -21.434 -12.372 30.012 1.00 60.47 183 ILE A CA 1
ATOM 1358 C C . ILE A 1 183 ? -21.144 -12.559 28.526 1.00 60.47 183 ILE A C 1
ATOM 1360 O O . ILE A 1 183 ? -21.427 -13.613 27.958 1.00 60.47 183 ILE A O 1
ATOM 1364 N N . TYR A 1 184 ? -20.565 -11.538 27.907 1.00 62.47 184 TYR A N 1
ATOM 1365 C CA . TYR A 1 184 ? -20.190 -11.568 26.500 1.00 62.47 184 TYR A CA 1
ATOM 1366 C C . TYR A 1 184 ? -18.703 -11.841 26.358 1.00 62.47 184 TYR A C 1
ATOM 1368 O O . TYR A 1 184 ? -17.888 -11.339 27.142 1.00 62.47 184 TYR A O 1
ATOM 1376 N N . ARG A 1 185 ? -18.366 -12.607 25.323 1.00 63.06 185 ARG A N 1
ATOM 1377 C CA . ARG A 1 185 ? -16.993 -12.842 24.893 1.00 63.06 185 ARG A CA 1
ATOM 1378 C C . ARG A 1 185 ? -16.794 -12.252 23.504 1.00 63.06 185 ARG A C 1
ATOM 1380 O O . ARG A 1 185 ? -17.569 -12.531 22.593 1.00 63.06 185 ARG A O 1
ATOM 1387 N N . VAL A 1 186 ? -15.737 -11.464 23.351 1.00 61.81 186 VAL A N 1
ATOM 1388 C CA . VAL A 1 186 ? -15.273 -10.955 22.060 1.00 61.81 186 VAL A CA 1
ATOM 1389 C C . VAL A 1 186 ? -13.818 -11.363 21.899 1.00 61.81 186 VAL A C 1
ATOM 1391 O O . VAL A 1 186 ? -12.950 -10.874 22.618 1.00 61.81 186 VAL A O 1
ATOM 1394 N N . ASP A 1 187 ? -13.552 -12.272 20.966 1.00 62.88 187 ASP A N 1
ATOM 1395 C CA . ASP A 1 187 ? -12.183 -12.564 20.549 1.00 62.88 187 ASP A CA 1
ATOM 1396 C C . ASP A 1 187 ? -11.744 -11.494 19.540 1.00 62.88 187 ASP A C 1
ATOM 1398 O O . ASP A 1 187 ? -12.391 -11.309 18.506 1.00 62.88 187 ASP A O 1
ATOM 1402 N N . VAL A 1 188 ? -10.660 -10.791 19.862 1.00 60.44 188 VAL A N 1
ATOM 1403 C CA . VAL A 1 188 ? -9.990 -9.804 19.013 1.00 60.44 188 VAL A CA 1
ATOM 1404 C C . VAL A 1 188 ? -8.726 -10.462 18.476 1.00 60.44 188 VAL A C 1
ATOM 1406 O O . VAL A 1 188 ? -7.765 -10.669 19.217 1.00 60.44 188 VAL A O 1
ATOM 1409 N N . ARG A 1 189 ? -8.743 -10.837 17.197 1.00 62.47 189 ARG A N 1
ATOM 1410 C CA . ARG A 1 189 ? -7.582 -11.448 16.545 1.00 62.47 189 ARG A CA 1
ATOM 1411 C C . ARG A 1 189 ? -6.576 -10.382 16.153 1.00 62.47 189 ARG A C 1
ATOM 1413 O O . ARG A 1 189 ? -6.970 -9.387 15.538 1.00 62.47 189 ARG A O 1
ATOM 1420 N N . SER A 1 190 ? -5.314 -10.613 16.496 1.00 59.22 190 SER A N 1
ATOM 1421 C CA . SER A 1 190 ? -4.213 -9.752 16.080 1.00 59.22 190 SER A CA 1
ATOM 1422 C C . SER A 1 190 ? -4.004 -9.844 14.569 1.00 59.22 190 SER A C 1
ATOM 1424 O O . SER A 1 190 ? -4.223 -10.894 13.958 1.00 59.22 190 SER A O 1
ATOM 1426 N N . SER A 1 191 ? -3.614 -8.729 13.958 1.00 55.12 191 SER A N 1
ATOM 1427 C CA . SER A 1 191 ? -3.238 -8.667 12.549 1.00 55.12 191 SER A CA 1
ATOM 1428 C C . SER A 1 191 ? -1.712 -8.632 12.377 1.00 55.12 191 SER A C 1
ATOM 1430 O O . SER A 1 191 ? -1.193 -9.052 11.339 1.00 55.12 191 SER A O 1
ATOM 1432 N N . MET A 1 192 ? -0.991 -8.190 13.412 1.00 57.78 192 MET A N 1
ATOM 1433 C CA . MET A 1 192 ? 0.467 -8.212 13.503 1.00 57.78 192 MET A CA 1
ATOM 1434 C C . MET A 1 192 ? 1.022 -9.600 13.863 1.00 57.78 192 MET A C 1
ATOM 1436 O O . MET A 1 192 ? 0.366 -10.428 14.488 1.00 57.78 192 MET A O 1
ATOM 1440 N N . ALA A 1 193 ? 2.279 -9.852 13.489 1.00 63.34 193 ALA A N 1
ATOM 1441 C CA . ALA A 1 193 ? 3.029 -10.980 14.035 1.00 63.34 193 ALA A CA 1
ATOM 1442 C C . ALA A 1 193 ? 3.431 -10.686 15.493 1.00 63.34 193 ALA A C 1
ATOM 1444 O O . ALA A 1 193 ? 3.722 -9.527 15.796 1.00 63.34 193 ALA A O 1
ATOM 1445 N N . PRO A 1 194 ? 3.512 -11.697 16.374 1.00 69.06 194 PRO A N 1
ATOM 1446 C CA . PRO A 1 194 ? 3.953 -11.498 17.749 1.00 69.06 194 PRO A CA 1
ATOM 1447 C C . PRO A 1 194 ? 5.405 -11.008 17.815 1.00 69.06 194 PRO A C 1
ATOM 1449 O O . PRO A 1 194 ? 6.246 -11.387 16.995 1.00 69.06 194 PRO A O 1
ATOM 1452 N N . LEU A 1 195 ? 5.707 -10.203 18.841 1.00 74.88 195 LEU A N 1
ATOM 1453 C CA . LEU A 1 195 ? 7.052 -9.702 19.167 1.00 74.88 195 LEU A CA 1
ATOM 1454 C C . LEU A 1 195 ? 8.068 -10.834 19.265 1.00 74.88 195 LEU A C 1
ATOM 1456 O O . LEU A 1 195 ? 9.226 -10.675 18.886 1.00 74.88 195 LEU A O 1
ATOM 1460 N N . VAL A 1 196 ? 7.618 -11.959 19.819 1.00 74.25 196 VAL A N 1
ATOM 1461 C CA . VAL A 1 196 ? 8.401 -13.168 20.020 1.00 74.25 196 VAL A CA 1
ATOM 1462 C C . VAL A 1 196 ? 7.808 -14.264 19.146 1.00 74.25 196 VAL A C 1
ATOM 1464 O O . VAL A 1 196 ? 6.716 -14.763 19.408 1.00 74.25 196 VAL A O 1
ATOM 1467 N N . GLU A 1 197 ? 8.549 -14.676 18.127 1.00 71.94 197 GLU A N 1
ATOM 1468 C CA . GLU A 1 197 ? 8.241 -15.877 17.363 1.00 71.94 197 GLU A CA 1
ATOM 1469 C C . GLU A 1 197 ? 8.956 -17.073 18.000 1.00 71.94 197 GLU A C 1
ATOM 1471 O O . GLU A 1 197 ? 10.184 -17.110 18.116 1.00 71.94 197 GLU A O 1
ATOM 1476 N N . LYS A 1 198 ? 8.168 -18.058 18.438 1.00 68.00 198 LYS A N 1
ATOM 1477 C CA . LYS A 1 198 ? 8.678 -19.297 19.030 1.00 68.00 198 LYS A CA 1
ATOM 1478 C C . LYS A 1 198 ? 9.019 -20.287 17.921 1.00 68.00 198 LYS A C 1
ATOM 1480 O O . LYS A 1 198 ? 8.126 -20.748 17.211 1.00 68.00 198 LYS A O 1
ATOM 1485 N N . VAL A 1 199 ? 10.292 -20.649 17.806 1.00 59.59 199 VAL A N 1
ATOM 1486 C CA . VAL A 1 199 ? 10.750 -21.721 16.914 1.00 59.59 199 VAL A CA 1
ATOM 1487 C C . VAL A 1 199 ? 10.727 -23.030 17.708 1.00 59.59 199 VAL A C 1
ATOM 1489 O O . VAL A 1 199 ? 11.007 -23.027 18.902 1.00 59.59 199 VAL A O 1
ATOM 1492 N N . ALA A 1 200 ? 10.318 -24.145 17.092 1.00 57.97 200 ALA A N 1
ATOM 1493 C CA . ALA A 1 200 ? 10.184 -25.432 17.787 1.00 57.97 200 ALA A CA 1
ATOM 1494 C C . ALA A 1 200 ? 11.484 -25.835 18.510 1.00 57.97 200 ALA A C 1
ATOM 1496 O O . ALA A 1 200 ? 12.571 -25.670 17.962 1.00 57.97 200 ALA A O 1
ATOM 1497 N N . GLY A 1 201 ? 11.364 -26.372 19.728 1.00 58.72 201 GLY A N 1
ATOM 1498 C CA . GLY A 1 201 ? 12.505 -26.855 20.512 1.00 58.72 201 GLY A CA 1
ATOM 1499 C C . GLY A 1 201 ? 12.769 -28.317 20.225 1.00 58.72 201 GLY A C 1
ATOM 1500 O O . GLY A 1 201 ? 11.848 -29.045 19.842 1.00 58.72 201 GLY A O 1
ATOM 1501 N N . TYR A 1 202 ? 14.007 -28.756 20.427 1.00 60.41 202 TYR A N 1
ATOM 1502 C CA . TYR A 1 202 ? 14.412 -30.124 20.129 1.00 60.41 202 TYR A CA 1
ATOM 1503 C C . TYR A 1 202 ? 15.126 -30.751 21.330 1.00 60.41 202 TYR A C 1
ATOM 1505 O O . TYR A 1 202 ? 15.938 -30.117 22.001 1.00 60.41 202 TYR A O 1
ATOM 1513 N N . LEU A 1 203 ? 14.853 -32.029 21.589 1.00 59.06 203 LEU A N 1
ATOM 1514 C CA . LEU A 1 203 ? 15.790 -32.858 22.350 1.00 59.06 203 LEU A CA 1
ATOM 1515 C C . LEU A 1 203 ? 16.840 -33.375 21.379 1.00 59.06 203 LEU A C 1
ATOM 1517 O O . LEU A 1 203 ? 16.472 -33.892 20.324 1.00 59.06 203 LEU A O 1
ATOM 1521 N N . VAL A 1 204 ? 18.109 -33.249 21.753 1.00 58.28 204 VAL A N 1
ATOM 1522 C CA . VAL A 1 204 ? 19.229 -33.852 21.029 1.00 58.28 204 VAL A CA 1
ATOM 1523 C C . VAL A 1 204 ? 19.680 -35.064 21.834 1.00 58.28 204 VAL A C 1
ATOM 1525 O O . VAL A 1 204 ? 20.088 -34.915 22.984 1.00 58.28 204 VAL A O 1
ATOM 1528 N N . ASP A 1 205 ? 19.554 -36.266 21.275 1.00 65.44 205 ASP A N 1
ATOM 1529 C CA . ASP A 1 205 ? 20.085 -37.466 21.931 1.00 65.44 205 ASP A CA 1
ATOM 1530 C C . ASP A 1 205 ? 21.625 -37.542 21.833 1.00 65.44 205 ASP A C 1
ATOM 1532 O O . ASP A 1 205 ? 22.258 -36.779 21.101 1.00 65.44 205 ASP A O 1
ATOM 1536 N N . ASP A 1 206 ? 22.246 -38.473 22.570 1.00 68.69 206 ASP A N 1
ATOM 1537 C CA . ASP A 1 206 ? 23.707 -38.686 22.568 1.00 68.69 206 ASP A CA 1
ATOM 1538 C C . ASP A 1 206 ? 24.279 -39.000 21.163 1.00 68.69 206 ASP A C 1
ATOM 1540 O O . ASP A 1 206 ? 25.489 -38.888 20.943 1.00 68.69 206 ASP A O 1
ATOM 1544 N N . ASP A 1 207 ? 23.418 -39.381 20.211 1.00 68.12 207 ASP A N 1
ATOM 1545 C CA . ASP A 1 207 ? 23.750 -39.685 18.817 1.00 68.12 207 ASP A CA 1
ATOM 1546 C C . ASP A 1 207 ? 23.525 -38.481 17.871 1.00 68.12 207 ASP A C 1
ATOM 1548 O O . ASP A 1 207 ? 23.838 -38.564 16.679 1.00 68.12 207 ASP A O 1
ATOM 1552 N N . GLY A 1 208 ? 23.032 -37.348 18.387 1.00 62.12 208 GLY A N 1
ATOM 1553 C CA . GLY A 1 208 ? 22.776 -36.118 17.637 1.00 62.12 208 GLY A CA 1
ATOM 1554 C C . GLY A 1 208 ? 21.429 -36.073 16.907 1.00 62.12 208 GLY A C 1
ATOM 1555 O O . GLY A 1 208 ? 21.259 -35.231 16.026 1.00 62.12 208 GLY A O 1
ATOM 1556 N N . ASN A 1 209 ? 20.482 -36.963 17.216 1.00 65.38 209 ASN A N 1
ATOM 1557 C CA . ASN A 1 209 ? 19.147 -36.931 16.618 1.00 65.38 209 ASN A CA 1
ATOM 1558 C C . ASN A 1 209 ? 18.244 -35.928 17.337 1.00 65.38 209 ASN A C 1
ATOM 1560 O O . ASN A 1 209 ? 18.179 -35.903 18.564 1.00 65.38 209 ASN A O 1
ATOM 1564 N N . GLU A 1 210 ? 17.486 -35.165 16.552 1.00 67.62 210 GLU A N 1
ATOM 1565 C CA . GLU A 1 210 ? 16.577 -34.127 17.033 1.00 67.62 210 GLU A CA 1
ATOM 1566 C C . GLU A 1 210 ? 15.130 -34.644 17.117 1.00 67.62 210 GLU A C 1
ATOM 1568 O O . GLU A 1 210 ? 14.558 -35.095 16.119 1.00 67.62 210 GLU A O 1
ATOM 1573 N N . THR A 1 211 ? 14.494 -34.545 18.290 1.00 64.00 211 THR A N 1
ATOM 1574 C CA . THR A 1 211 ? 13.043 -34.771 18.442 1.00 64.00 211 THR A CA 1
ATOM 1575 C C . THR A 1 211 ? 12.320 -33.488 18.850 1.00 64.00 211 THR A C 1
ATOM 1577 O O . THR A 1 211 ? 12.665 -32.941 19.899 1.00 64.00 211 THR A O 1
ATOM 1580 N N . PRO A 1 212 ? 11.300 -33.029 18.093 1.00 56.19 212 PRO A N 1
ATOM 1581 C CA . PRO A 1 212 ? 10.549 -31.822 18.430 1.00 56.19 212 PRO A CA 1
ATOM 1582 C C . PRO A 1 212 ? 9.805 -31.958 19.762 1.00 56.19 212 PRO A C 1
ATOM 1584 O O . PRO A 1 212 ? 9.096 -32.944 19.982 1.00 56.19 212 PRO A O 1
ATOM 1587 N N . ILE A 1 213 ? 9.898 -30.938 20.611 1.00 55.72 213 ILE A N 1
ATOM 1588 C CA . ILE A 1 213 ? 9.138 -30.804 21.857 1.00 55.72 213 ILE A CA 1
ATOM 1589 C C . ILE A 1 213 ? 8.335 -29.501 21.864 1.00 55.72 213 ILE A C 1
ATOM 1591 O O . ILE A 1 213 ? 8.735 -28.486 21.293 1.00 55.72 213 ILE A O 1
ATOM 1595 N N . ALA A 1 214 ? 7.180 -29.524 22.531 1.00 52.72 214 ALA A N 1
ATOM 1596 C CA . ALA A 1 214 ? 6.464 -28.300 22.864 1.00 52.72 214 ALA A CA 1
ATOM 1597 C C . ALA A 1 214 ? 7.277 -27.567 23.938 1.00 52.72 214 ALA A C 1
ATOM 1599 O O . ALA A 1 214 ? 7.314 -28.004 25.088 1.00 52.72 214 ALA A O 1
ATOM 1600 N N . ILE A 1 215 ? 7.970 -26.495 23.552 1.00 55.94 215 ILE A N 1
ATOM 1601 C CA . ILE A 1 215 ? 8.778 -25.706 24.482 1.00 55.94 215 ILE A CA 1
ATOM 1602 C C . ILE A 1 215 ? 7.861 -25.126 25.565 1.00 55.94 215 ILE A C 1
ATOM 1604 O O . ILE A 1 215 ? 6.904 -24.413 25.271 1.00 55.94 215 ILE A O 1
ATOM 1608 N N . ALA A 1 216 ? 8.177 -25.425 26.825 1.00 54.16 216 ALA A N 1
ATOM 1609 C CA . ALA A 1 216 ? 7.537 -24.846 28.003 1.00 54.16 216 ALA A CA 1
ATOM 1610 C C . ALA A 1 216 ? 8.227 -23.550 28.464 1.00 54.16 216 ALA A C 1
ATOM 1612 O O . ALA A 1 216 ? 8.011 -23.131 29.594 1.00 54.16 216 ALA A O 1
ATOM 1613 N N . LEU A 1 217 ? 9.103 -22.966 27.643 1.00 59.75 217 LEU A N 1
ATOM 1614 C CA . LEU A 1 217 ? 9.821 -21.732 27.941 1.00 59.75 217 LEU A CA 1
ATOM 1615 C C . LEU A 1 217 ? 9.182 -20.537 27.227 1.00 59.75 217 LEU A C 1
ATOM 1617 O O . LEU A 1 217 ? 8.899 -20.603 26.031 1.00 59.75 217 LEU A O 1
ATOM 1621 N N . ASP A 1 218 ? 9.002 -19.445 27.961 1.00 66.44 218 ASP A N 1
ATOM 1622 C CA . ASP A 1 218 ? 8.589 -18.145 27.444 1.00 66.44 218 ASP A CA 1
ATOM 1623 C C . ASP A 1 218 ? 9.753 -17.157 27.518 1.00 66.44 218 ASP A C 1
ATOM 1625 O O . ASP A 1 218 ? 10.523 -17.134 28.484 1.00 66.44 218 ASP A O 1
ATOM 1629 N N . LEU A 1 219 ? 9.853 -16.315 26.491 1.00 69.44 219 LEU A N 1
ATOM 1630 C CA . LEU A 1 219 ? 10.768 -15.187 26.450 1.00 69.44 219 LEU A CA 1
ATOM 1631 C C . LEU A 1 219 ? 9.975 -13.910 26.722 1.00 69.44 219 LEU A C 1
ATOM 1633 O O . LEU A 1 219 ? 9.060 -13.577 25.971 1.00 69.44 219 LEU A O 1
ATOM 1637 N N . ILE A 1 220 ? 10.333 -13.193 27.786 1.00 69.44 220 ILE A N 1
ATOM 1638 C CA . ILE A 1 220 ? 9.649 -11.956 28.176 1.00 69.44 220 ILE A CA 1
ATOM 1639 C C . ILE A 1 220 ? 10.561 -10.764 27.858 1.00 69.44 220 ILE A C 1
ATOM 1641 O O . ILE A 1 220 ? 11.509 -10.513 28.610 1.00 69.44 220 ILE A O 1
ATOM 1645 N N . PRO A 1 221 ? 10.317 -10.043 26.750 1.00 72.81 221 PRO A N 1
ATOM 1646 C CA . PRO A 1 221 ? 11.046 -8.826 26.419 1.00 72.81 221 PRO A CA 1
ATOM 1647 C C . PRO A 1 221 ? 10.648 -7.652 27.325 1.00 72.81 221 PRO A C 1
ATOM 1649 O O . PRO A 1 221 ? 9.501 -7.514 27.745 1.00 72.81 221 PRO A O 1
ATOM 1652 N N . SER A 1 222 ? 11.603 -6.766 27.594 1.00 77.44 222 SER A N 1
ATOM 1653 C CA . SER A 1 222 ? 11.426 -5.536 28.372 1.00 77.44 222 SER A CA 1
ATOM 1654 C C . SER A 1 222 ? 12.340 -4.428 27.842 1.00 77.44 222 SER A C 1
ATOM 1656 O O . SER A 1 222 ? 13.392 -4.707 27.266 1.00 77.44 222 SER A O 1
ATOM 1658 N N . GLY A 1 223 ? 11.923 -3.170 28.014 1.00 71.38 223 GLY A N 1
ATOM 1659 C CA . GLY A 1 223 ? 12.647 -2.007 27.485 1.00 71.38 223 GLY A CA 1
ATOM 1660 C C . GLY A 1 223 ? 12.249 -1.579 26.075 1.00 71.38 223 GLY A C 1
ATOM 1661 O O . GLY A 1 223 ? 12.941 -0.746 25.493 1.00 71.38 223 GLY A O 1
ATOM 1662 N N . PHE A 1 224 ? 11.158 -2.135 25.548 1.00 73.25 224 PHE A N 1
ATOM 1663 C CA . PHE A 1 224 ? 10.493 -1.666 24.336 1.00 73.25 224 PHE A CA 1
ATOM 1664 C C . PHE A 1 224 ? 9.416 -0.641 24.694 1.00 73.25 224 PHE A C 1
ATOM 1666 O O . PHE A 1 224 ? 8.735 -0.793 25.713 1.00 73.25 224 PHE A O 1
ATOM 1673 N N . ASP A 1 225 ? 9.251 0.365 23.841 1.00 68.56 225 ASP A N 1
ATOM 1674 C CA . ASP A 1 225 ? 8.073 1.231 23.858 1.00 68.56 225 ASP A CA 1
ATOM 1675 C C . ASP A 1 225 ? 6.884 0.508 23.180 1.00 68.56 225 ASP A C 1
ATOM 1677 O O . ASP A 1 225 ? 6.978 -0.655 22.769 1.00 68.56 225 ASP A O 1
ATOM 1681 N N . SER A 1 226 ? 5.725 1.167 23.088 1.00 63.59 226 SER A N 1
ATOM 1682 C CA . SER A 1 226 ? 4.536 0.616 22.416 1.00 63.59 226 SER A CA 1
ATOM 1683 C C . SER A 1 226 ? 4.843 0.146 20.986 1.00 63.59 226 SER A C 1
ATOM 1685 O O . SER A 1 226 ? 5.546 0.837 20.254 1.00 63.59 226 SER A O 1
ATOM 1687 N N . GLY A 1 227 ? 4.291 -1.003 20.575 1.00 63.31 227 GLY A N 1
ATOM 1688 C CA . GLY A 1 227 ? 4.366 -1.466 19.181 1.00 63.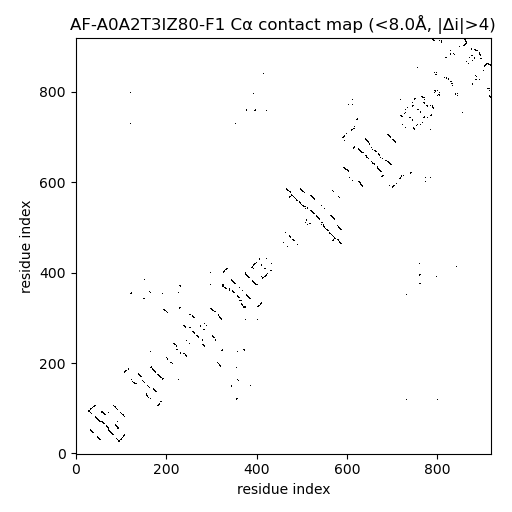31 227 GLY A CA 1
ATOM 1689 C C . GLY A 1 227 ? 5.724 -2.033 18.743 1.00 63.31 227 GLY A C 1
ATOM 1690 O O . GLY A 1 227 ? 6.061 -1.940 17.567 1.00 63.31 227 GLY A O 1
ATOM 1691 N N . TYR A 1 228 ? 6.496 -2.616 19.672 1.00 77.94 228 TYR A N 1
ATOM 1692 C CA . TYR A 1 228 ? 7.780 -3.305 19.412 1.00 77.94 228 TYR A CA 1
ATOM 1693 C C . TYR A 1 228 ? 8.946 -2.387 19.057 1.00 77.94 228 TYR A C 1
ATOM 1695 O O . TYR A 1 228 ? 9.903 -2.794 18.391 1.00 77.94 228 TYR A O 1
ATOM 1703 N N . ILE A 1 229 ? 8.880 -1.137 19.503 1.00 79.88 229 ILE A N 1
ATOM 1704 C CA . ILE A 1 229 ? 9.906 -0.160 19.180 1.00 79.88 229 ILE A CA 1
ATOM 1705 C C . ILE A 1 229 ? 11.022 -0.209 20.218 1.00 79.88 229 ILE A C 1
ATOM 1707 O O . ILE A 1 229 ? 10.790 -0.086 21.421 1.00 79.88 229 ILE A O 1
ATOM 1711 N N . TYR A 1 230 ? 12.251 -0.384 19.743 1.00 86.19 230 TYR A N 1
ATOM 1712 C CA . TYR A 1 230 ? 13.452 -0.270 20.553 1.00 86.19 230 TYR A CA 1
ATOM 1713 C C . TYR A 1 230 ? 13.914 1.198 20.591 1.00 86.19 230 TYR A C 1
ATOM 1715 O O . TYR A 1 230 ? 14.304 1.740 19.551 1.00 86.19 230 TYR A O 1
ATOM 1723 N N . PRO A 1 231 ? 13.904 1.867 21.757 1.00 84.75 231 PRO A N 1
ATOM 1724 C CA . PRO A 1 231 ? 14.247 3.278 21.853 1.00 84.75 231 PRO A CA 1
ATOM 1725 C C . PRO A 1 231 ? 15.762 3.491 21.778 1.00 84.75 231 PRO A C 1
ATOM 1727 O O . PRO A 1 231 ? 16.484 3.454 22.781 1.00 84.75 231 PRO A O 1
ATOM 1730 N N . VAL A 1 232 ? 16.254 3.780 20.574 1.00 81.62 232 VAL A N 1
ATOM 1731 C CA . VAL A 1 232 ? 17.677 4.056 20.330 1.00 81.62 232 VAL A CA 1
ATOM 1732 C C . VAL A 1 232 ? 18.137 5.272 21.143 1.00 81.62 232 VAL A C 1
ATOM 1734 O O . VAL A 1 232 ? 19.164 5.224 21.814 1.00 81.62 232 VAL A O 1
ATOM 1737 N N . ASN A 1 233 ? 17.320 6.326 21.192 1.00 68.44 233 ASN A N 1
ATOM 1738 C CA . ASN A 1 233 ? 17.682 7.609 21.804 1.00 68.44 233 ASN A CA 1
ATOM 1739 C C . ASN A 1 233 ? 17.498 7.683 23.333 1.00 68.44 233 ASN A C 1
ATOM 1741 O O . ASN A 1 233 ? 17.786 8.720 23.935 1.00 68.44 233 ASN A O 1
ATOM 1745 N N . SER A 1 234 ? 17.004 6.625 23.983 1.00 69.25 234 SER A N 1
ATOM 1746 C CA . SER A 1 234 ? 16.767 6.631 25.430 1.00 69.25 234 SER A CA 1
ATOM 1747 C C . SER A 1 234 ? 18.009 6.195 26.205 1.00 69.25 234 SER A C 1
ATOM 1749 O O . SER A 1 234 ? 18.513 5.085 26.042 1.00 69.25 234 SER A O 1
ATOM 1751 N N . ALA A 1 235 ? 18.475 7.045 27.123 1.00 58.28 235 ALA A N 1
ATOM 1752 C CA . ALA A 1 235 ? 19.575 6.717 28.033 1.00 58.28 235 ALA A CA 1
ATOM 1753 C C . ALA A 1 235 ? 19.147 5.833 29.224 1.00 58.28 235 ALA A C 1
ATOM 1755 O O . ALA A 1 235 ? 20.000 5.379 29.985 1.00 58.28 235 ALA A O 1
ATOM 1756 N N . THR A 1 236 ? 17.840 5.627 29.425 1.00 53.84 236 THR A N 1
ATOM 1757 C CA . THR A 1 236 ? 17.269 5.014 30.640 1.00 53.84 236 THR A CA 1
ATOM 1758 C C . THR A 1 236 ? 16.534 3.699 30.398 1.00 53.84 236 THR A C 1
ATOM 1760 O O . THR A 1 236 ? 16.144 3.049 31.366 1.00 53.84 236 THR A O 1
ATOM 1763 N N . SER A 1 237 ? 16.325 3.298 29.143 1.00 59.38 237 SER A N 1
ATOM 1764 C CA . SER A 1 237 ? 15.587 2.074 28.824 1.00 59.38 237 SER A CA 1
ATOM 1765 C C . SER A 1 237 ? 16.475 0.845 29.039 1.00 59.38 237 SER A C 1
ATOM 1767 O O . SER A 1 237 ? 17.479 0.660 28.352 1.00 59.38 237 SER A O 1
ATOM 1769 N N . LEU A 1 238 ? 16.115 0.011 30.018 1.00 67.56 238 LEU A N 1
ATOM 1770 C CA . LEU A 1 238 ? 16.737 -1.295 30.233 1.00 67.56 238 LEU A CA 1
ATOM 1771 C C . LEU A 1 238 ? 16.199 -2.268 29.184 1.00 67.56 238 LEU A C 1
ATOM 1773 O O . LEU A 1 238 ? 15.075 -2.738 29.313 1.00 67.56 238 LEU A O 1
ATOM 1777 N N . PHE A 1 239 ? 16.995 -2.542 28.153 1.00 82.94 239 PHE A N 1
ATOM 1778 C CA . PHE A 1 239 ? 16.698 -3.577 27.168 1.00 82.94 239 PHE A CA 1
ATOM 1779 C C . PHE A 1 239 ? 17.081 -4.939 27.742 1.00 82.94 239 PHE A C 1
ATOM 1781 O O . PHE A 1 239 ? 18.270 -5.229 27.909 1.00 82.94 239 PHE A O 1
ATOM 1788 N N . SER A 1 240 ? 16.086 -5.747 28.100 1.00 83.62 240 SER A N 1
ATOM 1789 C CA . SER A 1 240 ? 16.322 -7.052 28.717 1.00 83.62 240 SER A CA 1
ATOM 1790 C C . SER A 1 240 ? 15.301 -8.112 28.339 1.00 83.62 240 SER A C 1
ATOM 1792 O O . SER A 1 240 ? 14.157 -7.812 28.005 1.00 83.62 240 SER A O 1
ATOM 1794 N N . PHE A 1 241 ? 15.720 -9.366 28.458 1.00 82.94 241 PHE A N 1
ATOM 1795 C CA . PHE A 1 241 ? 14.911 -10.547 28.204 1.00 82.94 241 PHE A CA 1
ATOM 1796 C C . PHE A 1 241 ? 15.007 -11.504 29.381 1.00 82.94 241 PHE A C 1
ATOM 1798 O O . PHE A 1 241 ? 16.100 -11.731 29.898 1.00 82.94 241 PHE A O 1
ATOM 1805 N N . SER A 1 242 ? 13.886 -12.093 29.775 1.00 81.25 242 SER A N 1
ATOM 1806 C CA . SER A 1 242 ? 13.862 -13.168 30.767 1.00 81.25 242 SER A CA 1
ATOM 1807 C C . SER A 1 242 ? 13.405 -14.464 30.119 1.00 81.25 242 SER A C 1
ATOM 1809 O O . SER A 1 242 ? 12.348 -14.492 29.492 1.00 81.25 242 SER A O 1
ATOM 1811 N N . VAL A 1 243 ? 14.188 -15.528 30.297 1.00 77.50 243 VAL A N 1
ATOM 1812 C CA . VAL A 1 243 ? 13.806 -16.893 29.917 1.00 77.50 243 VAL A CA 1
ATOM 1813 C C . VAL A 1 243 ? 13.145 -17.550 31.120 1.00 77.50 243 VAL A C 1
ATOM 1815 O O . VAL A 1 243 ? 13.793 -17.752 32.150 1.00 77.50 243 VAL A O 1
ATOM 1818 N N . VAL A 1 244 ? 11.852 -17.852 31.012 1.00 73.38 244 VAL A N 1
ATOM 1819 C CA . VAL A 1 244 ? 11.058 -18.460 32.090 1.00 73.38 244 VAL A CA 1
ATOM 1820 C C . VAL A 1 244 ? 10.404 -19.753 31.634 1.00 73.38 244 VAL A C 1
ATOM 1822 O O . VAL A 1 244 ? 10.174 -19.928 30.450 1.00 73.38 244 VAL A O 1
ATOM 1825 N N . ASN A 1 245 ? 10.077 -20.657 32.554 1.00 70.25 245 ASN A N 1
ATOM 1826 C CA . ASN A 1 245 ? 9.268 -21.842 32.258 1.00 70.25 245 ASN A CA 1
ATOM 1827 C C . ASN A 1 245 ? 7.750 -21.557 32.289 1.00 70.25 245 ASN A C 1
ATOM 1829 O O . ASN A 1 245 ? 7.320 -20.459 32.632 1.00 70.25 245 ASN A O 1
ATOM 1833 N N . ALA A 1 246 ? 6.931 -22.579 32.019 1.00 63.97 246 ALA A N 1
ATOM 1834 C CA . ALA A 1 246 ? 5.469 -22.484 31.934 1.00 63.97 246 ALA A CA 1
ATOM 1835 C C . ALA A 1 246 ? 4.773 -22.076 33.248 1.00 63.97 246 ALA A C 1
ATOM 1837 O O . ALA A 1 246 ? 3.580 -21.783 33.249 1.00 63.97 246 ALA A O 1
ATOM 1838 N N . VAL A 1 247 ? 5.497 -22.067 34.373 1.00 67.62 247 VAL A N 1
ATOM 1839 C CA . VAL A 1 247 ? 5.019 -21.564 35.673 1.00 67.62 247 VAL A CA 1
ATOM 1840 C C . VAL A 1 247 ? 5.685 -20.236 36.073 1.00 67.62 247 VAL A C 1
ATOM 1842 O O . VAL A 1 247 ? 5.531 -19.792 37.210 1.00 67.62 247 VAL A O 1
ATOM 1845 N N . GLY A 1 248 ? 6.413 -19.592 35.152 1.00 67.81 248 GLY A N 1
ATOM 1846 C CA . GLY A 1 248 ? 7.010 -18.263 35.307 1.00 67.81 248 GLY A CA 1
ATOM 1847 C C . GLY A 1 248 ? 8.346 -18.217 36.060 1.00 67.81 248 GLY A C 1
ATOM 1848 O O . GLY A 1 248 ? 8.749 -17.147 36.511 1.00 67.81 248 GLY A O 1
ATOM 1849 N N . GLN A 1 249 ? 9.038 -19.345 36.243 1.00 72.75 249 GLN A N 1
ATOM 1850 C CA . GLN A 1 249 ? 10.341 -19.382 36.925 1.00 72.75 249 GLN A CA 1
ATOM 1851 C C . GLN A 1 249 ? 11.496 -19.204 35.938 1.00 72.75 249 GLN A C 1
ATOM 1853 O O . GLN A 1 249 ? 11.528 -19.885 34.917 1.00 72.75 249 GLN A O 1
ATOM 1858 N N . LEU A 1 250 ? 12.463 -18.344 36.278 1.00 74.81 250 LEU A N 1
ATOM 1859 C CA . LEU A 1 250 ? 13.671 -18.094 35.480 1.00 74.81 250 LEU A CA 1
ATOM 1860 C C . LEU A 1 250 ? 14.504 -19.367 35.249 1.00 74.81 250 LEU A C 1
ATOM 1862 O O . LEU A 1 250 ? 14.551 -20.238 36.119 1.00 74.81 250 LEU A O 1
ATOM 1866 N N . GLN A 1 251 ? 15.159 -19.457 34.091 1.00 73.06 251 GLN A N 1
ATOM 1867 C CA . GLN A 1 251 ? 15.990 -20.594 33.670 1.00 73.06 251 GLN A CA 1
ATOM 1868 C C . GLN A 1 251 ? 17.381 -20.136 33.232 1.00 73.06 251 GLN A C 1
ATOM 1870 O O . GLN A 1 251 ? 17.506 -19.114 32.568 1.00 73.06 251 GLN A O 1
ATOM 1875 N N . THR A 1 252 ? 18.430 -20.886 33.571 1.00 70.94 252 THR A N 1
ATOM 1876 C CA . THR A 1 252 ? 19.810 -20.534 33.204 1.00 70.94 252 THR A CA 1
ATOM 1877 C C . THR A 1 252 ? 20.002 -20.534 31.683 1.00 70.94 252 THR A C 1
ATOM 1879 O O . THR A 1 252 ? 19.483 -21.405 30.994 1.00 70.94 252 THR A O 1
ATOM 1882 N N . VAL A 1 253 ? 20.777 -19.576 31.160 1.00 68.88 253 VAL A N 1
ATOM 1883 C CA . VAL A 1 253 ? 21.128 -19.477 29.732 1.00 68.88 253 VAL A CA 1
ATOM 1884 C C . VAL A 1 253 ? 22.646 -19.398 29.593 1.00 68.88 253 VAL A C 1
ATOM 1886 O O . VAL A 1 253 ? 23.291 -18.601 30.277 1.00 68.88 253 VAL A O 1
ATOM 1889 N N . ASP A 1 254 ? 23.227 -20.211 28.710 1.00 67.19 254 ASP A N 1
ATOM 1890 C CA . ASP A 1 254 ? 24.657 -20.149 28.389 1.00 67.19 254 ASP A CA 1
ATOM 1891 C C . ASP A 1 254 ? 24.938 -19.015 27.372 1.00 67.19 254 ASP A C 1
ATOM 1893 O O . ASP A 1 254 ? 24.344 -19.008 26.289 1.00 67.19 254 ASP A O 1
ATOM 1897 N N . PRO A 1 255 ? 25.858 -18.072 27.670 1.00 64.19 255 PRO A N 1
ATOM 1898 C CA . PRO A 1 255 ? 26.152 -16.926 26.808 1.00 64.19 255 PRO A CA 1
ATOM 1899 C C . PRO A 1 255 ? 26.573 -17.253 25.371 1.00 64.19 255 PRO A C 1
ATOM 1901 O O . PRO A 1 255 ? 26.397 -16.409 24.490 1.00 64.19 255 PRO A O 1
ATOM 1904 N N . LYS A 1 256 ? 27.147 -18.438 25.110 1.00 64.75 256 LYS A N 1
ATOM 1905 C CA . LYS A 1 256 ? 27.693 -18.784 23.783 1.00 64.75 256 LYS A CA 1
ATOM 1906 C C . LYS A 1 256 ? 26.639 -18.933 22.678 1.00 64.75 256 LYS A C 1
ATOM 1908 O O . LYS A 1 256 ? 27.030 -19.032 21.520 1.00 64.75 256 LYS A O 1
ATOM 1913 N N . TYR A 1 257 ? 25.355 -18.981 23.035 1.00 61.72 257 TYR A N 1
ATOM 1914 C CA . TYR A 1 257 ? 24.245 -19.245 22.114 1.00 61.72 257 TYR A CA 1
ATOM 1915 C C . TYR A 1 257 ? 23.387 -18.002 21.806 1.00 61.72 257 TYR A C 1
ATOM 1917 O O . TYR A 1 257 ? 22.343 -18.108 21.169 1.00 61.72 257 TYR A O 1
ATOM 1925 N N . LEU A 1 258 ? 23.838 -16.809 22.216 1.00 65.94 258 LEU A N 1
ATOM 1926 C CA . LEU A 1 258 ? 23.183 -15.545 21.874 1.00 65.94 258 LEU A CA 1
ATOM 1927 C C . LEU A 1 258 ? 23.713 -14.991 20.539 1.00 65.94 258 LEU A C 1
ATOM 1929 O O . LEU A 1 258 ? 24.865 -14.552 20.451 1.00 65.94 258 LEU A O 1
ATOM 1933 N N . HIS A 1 259 ? 22.861 -14.964 19.517 1.00 67.75 259 HIS A N 1
ATOM 1934 C CA . HIS A 1 259 ? 23.200 -14.492 18.174 1.00 67.75 259 HIS A CA 1
ATOM 1935 C C . HIS A 1 259 ? 22.220 -13.404 17.702 1.00 67.75 259 HIS A C 1
ATOM 1937 O O . HIS A 1 259 ? 21.147 -13.214 18.257 1.00 67.75 259 HIS A O 1
ATOM 1943 N N . MET A 1 260 ? 22.580 -12.631 16.683 1.00 66.25 260 MET A N 1
ATOM 1944 C CA . MET A 1 260 ? 21.658 -11.683 16.051 1.00 66.25 260 MET A CA 1
ATOM 1945 C C . MET A 1 260 ? 21.751 -11.814 14.537 1.00 66.25 260 MET A C 1
ATOM 1947 O O . MET A 1 260 ? 22.853 -11.915 13.997 1.00 66.25 260 MET A O 1
ATOM 1951 N N . MET A 1 261 ? 20.601 -11.806 13.865 1.00 59.09 261 MET A N 1
ATOM 1952 C CA . MET A 1 261 ? 20.510 -11.790 12.408 1.00 59.09 261 MET A CA 1
ATOM 1953 C C . MET A 1 261 ? 19.948 -10.435 11.984 1.00 59.09 261 MET A C 1
ATOM 1955 O O . MET A 1 261 ? 18.809 -10.101 12.294 1.00 59.09 261 MET A O 1
ATOM 1959 N N . LEU A 1 262 ? 20.755 -9.636 11.291 1.00 57.59 262 LEU A N 1
ATOM 1960 C CA . LEU A 1 262 ? 20.273 -8.377 10.720 1.00 57.59 262 LEU A CA 1
ATOM 1961 C C . LEU A 1 262 ? 19.458 -8.660 9.442 1.00 57.59 262 LEU A C 1
ATOM 1963 O O . LEU A 1 262 ? 19.700 -9.668 8.775 1.00 57.59 262 LEU A O 1
ATOM 1967 N N . ASP A 1 263 ? 18.521 -7.757 9.127 1.00 52.19 263 ASP A N 1
ATOM 1968 C CA . ASP A 1 263 ? 17.366 -7.810 8.189 1.00 52.19 263 ASP A CA 1
ATOM 1969 C C . ASP A 1 263 ? 17.610 -8.313 6.739 1.00 52.19 263 ASP A C 1
ATOM 1971 O O . ASP A 1 263 ? 16.724 -8.292 5.894 1.00 52.19 263 ASP A O 1
ATOM 1975 N N . SER A 1 264 ? 18.807 -8.794 6.400 1.00 42.84 264 SER A N 1
ATOM 1976 C CA . SER A 1 264 ? 19.132 -9.357 5.078 1.00 42.84 264 SER A CA 1
ATOM 1977 C C . SER A 1 264 ? 19.434 -10.859 5.080 1.00 42.84 264 SER A C 1
ATOM 1979 O O . SER A 1 264 ? 19.685 -11.438 4.024 1.00 42.84 264 SER A O 1
ATOM 1981 N N . GLY A 1 265 ? 19.388 -11.525 6.239 1.00 44.66 265 GLY A N 1
ATOM 1982 C CA . GLY A 1 265 ? 19.417 -12.990 6.319 1.00 44.66 265 GLY A CA 1
ATOM 1983 C C . GLY A 1 265 ? 20.728 -13.671 5.899 1.00 44.66 265 GLY A C 1
ATOM 1984 O O . GLY A 1 265 ? 20.758 -14.898 5.823 1.00 44.66 265 GLY A O 1
ATOM 1985 N N . SER A 1 266 ? 21.816 -12.932 5.655 1.00 43.22 266 SER A N 1
ATOM 1986 C CA . SER A 1 266 ? 23.122 -13.519 5.307 1.00 43.22 266 SER A CA 1
ATOM 1987 C C . SER A 1 266 ? 24.182 -13.431 6.407 1.00 43.22 266 SER A C 1
ATOM 1989 O O . SER A 1 266 ? 25.054 -14.298 6.454 1.00 43.22 266 SER A O 1
ATOM 1991 N N . ASP A 1 267 ? 24.099 -12.448 7.310 1.00 52.94 267 ASP A N 1
ATOM 1992 C CA . ASP A 1 267 ? 25.130 -12.200 8.325 1.00 52.94 267 ASP A CA 1
ATOM 1993 C C . ASP A 1 267 ? 24.614 -12.467 9.750 1.00 52.94 267 ASP A C 1
ATOM 1995 O O . ASP A 1 267 ? 23.687 -11.817 10.239 1.00 52.94 267 ASP A O 1
ATOM 1999 N N . VAL A 1 268 ? 25.239 -13.439 10.424 1.00 62.72 268 VAL A N 1
ATOM 2000 C CA . VAL A 1 268 ? 24.997 -13.773 11.836 1.00 62.72 268 VAL A CA 1
ATOM 2001 C C . VAL A 1 268 ? 26.069 -13.101 12.690 1.00 62.72 268 VAL A C 1
ATOM 2003 O O . VAL A 1 268 ? 27.252 -13.439 12.601 1.00 62.72 268 VAL A O 1
ATOM 2006 N N . TYR A 1 269 ? 25.661 -12.175 13.554 1.00 68.50 269 TYR A N 1
ATOM 2007 C CA . TYR A 1 269 ? 26.549 -11.491 14.489 1.00 68.50 269 TYR A CA 1
ATOM 2008 C C . TYR A 1 269 ? 26.520 -12.187 15.849 1.00 68.50 269 TYR A C 1
ATOM 2010 O O . TYR A 1 269 ? 25.459 -12.497 16.392 1.00 68.50 269 TYR A O 1
ATOM 2018 N N . ASN A 1 270 ? 27.696 -12.418 16.434 1.00 73.00 270 ASN A N 1
ATOM 2019 C CA . ASN A 1 270 ? 27.777 -12.747 17.853 1.00 73.00 270 ASN A CA 1
ATOM 2020 C C . ASN A 1 270 ? 27.564 -11.453 18.646 1.00 73.00 270 ASN A C 1
ATOM 2022 O O . ASN A 1 270 ? 28.379 -10.537 18.552 1.00 73.00 270 ASN A O 1
ATOM 2026 N N . VAL A 1 271 ? 26.474 -11.388 19.412 1.00 76.81 271 VAL A N 1
ATOM 2027 C CA . VAL A 1 271 ? 26.139 -10.210 20.223 1.00 76.81 271 VAL A CA 1
ATOM 2028 C C . VAL A 1 271 ? 26.362 -10.433 21.717 1.00 76.81 271 VAL A C 1
ATOM 2030 O O . VAL A 1 271 ? 26.028 -9.572 22.525 1.00 76.81 271 VAL A O 1
ATOM 2033 N N . THR A 1 272 ? 26.971 -11.551 22.117 1.00 79.38 272 THR A N 1
ATOM 2034 C CA . THR A 1 272 ? 27.179 -11.902 23.528 1.00 79.38 272 THR A CA 1
ATOM 2035 C C . THR A 1 272 ? 27.919 -10.805 24.297 1.00 79.38 272 THR A C 1
ATOM 2037 O O . THR A 1 272 ? 27.623 -10.565 25.462 1.00 79.38 272 THR A O 1
ATOM 2040 N N . GLU A 1 273 ? 28.849 -10.086 23.658 1.00 84.19 273 GLU A N 1
ATOM 2041 C CA . GLU A 1 273 ? 29.616 -9.020 24.317 1.00 84.19 273 GLU A CA 1
ATOM 2042 C C . GLU A 1 273 ? 28.796 -7.777 24.703 1.00 84.19 273 GLU A C 1
ATOM 2044 O O . GLU A 1 273 ? 29.261 -6.968 25.513 1.00 84.19 273 GLU A O 1
ATOM 2049 N N . TYR A 1 274 ? 27.604 -7.607 24.125 1.00 84.56 274 TYR A N 1
ATOM 2050 C CA . TYR A 1 274 ? 26.719 -6.477 24.400 1.00 84.56 274 TYR A CA 1
ATOM 2051 C C . TYR A 1 274 ? 25.831 -6.728 25.622 1.00 84.56 274 TYR A C 1
ATOM 2053 O O . TYR A 1 274 ? 25.335 -5.767 26.205 1.00 84.56 274 TYR A O 1
ATOM 2061 N N . PHE A 1 275 ? 25.659 -7.983 26.049 1.00 85.06 275 PHE A N 1
ATOM 2062 C CA . PHE A 1 275 ? 24.700 -8.361 27.087 1.00 85.06 275 PHE A CA 1
ATOM 2063 C C . PHE A 1 275 ? 25.374 -8.960 28.328 1.00 85.06 275 PHE A C 1
ATOM 2065 O O . PHE A 1 275 ? 26.343 -9.711 28.250 1.00 85.06 275 PHE A O 1
ATOM 2072 N N . ALA A 1 276 ? 24.827 -8.649 29.502 1.00 86.31 276 ALA A N 1
ATOM 2073 C CA . ALA A 1 276 ? 25.069 -9.384 30.737 1.00 86.31 276 ALA A CA 1
ATOM 2074 C C . ALA A 1 276 ? 24.017 -10.484 30.897 1.00 86.31 276 ALA A C 1
ATOM 2076 O O . ALA A 1 276 ? 22.846 -10.253 30.602 1.00 86.31 276 ALA A O 1
ATOM 2077 N N . ILE A 1 277 ? 24.424 -11.648 31.406 1.00 81.38 277 ILE A N 1
ATOM 2078 C CA . ILE A 1 277 ? 23.520 -12.767 31.690 1.00 81.38 277 ILE A CA 1
ATOM 2079 C C . ILE A 1 277 ? 23.604 -13.114 33.175 1.00 81.38 277 ILE A C 1
ATOM 2081 O O . ILE A 1 277 ? 24.688 -13.409 33.679 1.00 81.38 277 ILE A O 1
ATOM 2085 N N . ASP A 1 278 ? 22.461 -13.081 33.859 1.00 82.75 278 ASP A N 1
ATOM 2086 C CA . ASP A 1 278 ? 22.323 -13.466 35.266 1.00 82.75 278 ASP A CA 1
ATOM 2087 C C . ASP A 1 278 ? 21.072 -14.331 35.462 1.00 82.75 278 ASP A C 1
ATOM 2089 O O . ASP A 1 278 ? 19.945 -13.860 35.294 1.00 82.75 278 ASP A O 1
ATOM 2093 N N . GLY A 1 279 ? 21.271 -15.620 35.762 1.00 68.62 279 GLY A N 1
ATOM 2094 C CA . GLY A 1 279 ? 20.202 -16.551 36.142 1.00 68.62 279 GLY A CA 1
ATOM 2095 C C . GLY A 1 279 ? 19.006 -16.625 35.183 1.00 68.62 279 GLY A C 1
ATOM 2096 O O . GLY A 1 279 ? 17.898 -16.852 35.652 1.00 68.62 279 GLY A O 1
ATOM 2097 N N . GLY A 1 280 ? 19.208 -16.381 33.880 1.00 73.94 280 GLY A N 1
ATOM 2098 C CA . GLY A 1 280 ? 18.150 -16.375 32.856 1.00 73.94 280 GLY A CA 1
ATOM 2099 C C . GLY A 1 280 ? 17.676 -15.009 32.382 1.00 73.94 280 GLY A C 1
ATOM 2100 O O . GLY A 1 280 ? 16.873 -14.924 31.454 1.00 73.94 280 GLY A O 1
ATOM 2101 N N . THR A 1 281 ? 18.175 -13.938 32.998 1.00 83.62 281 THR A N 1
ATOM 2102 C CA . THR A 1 281 ? 17.939 -12.568 32.541 1.00 83.62 281 THR A CA 1
ATOM 2103 C C . THR A 1 281 ? 19.115 -12.099 31.696 1.00 83.62 281 THR A C 1
ATOM 2105 O O . THR A 1 281 ? 20.254 -12.089 32.159 1.00 83.62 281 THR A O 1
ATOM 2108 N N . ILE A 1 282 ? 18.834 -11.695 30.462 1.00 83.19 282 ILE A N 1
ATOM 2109 C CA . ILE A 1 282 ? 19.787 -11.187 29.474 1.00 83.19 282 ILE A CA 1
ATOM 2110 C C . ILE A 1 282 ? 19.566 -9.678 29.382 1.00 83.19 282 ILE A C 1
ATOM 2112 O O . ILE A 1 282 ? 18.475 -9.250 29.032 1.00 83.19 282 ILE A O 1
ATOM 2116 N N . THR A 1 283 ? 20.555 -8.855 29.728 1.00 87.44 283 THR A N 1
ATOM 2117 C CA . THR A 1 283 ? 20.405 -7.388 29.818 1.00 87.44 283 THR A CA 1
ATOM 2118 C C . THR A 1 283 ? 21.460 -6.672 28.994 1.00 87.44 283 THR A C 1
ATOM 2120 O O . THR A 1 283 ? 22.647 -6.942 29.161 1.00 87.44 283 THR A O 1
ATOM 2123 N N . LEU A 1 284 ? 21.055 -5.726 28.146 1.00 87.19 284 LEU A N 1
ATOM 2124 C CA . LEU A 1 284 ? 21.980 -4.883 27.393 1.00 87.19 284 LEU A CA 1
ATOM 2125 C C . LEU A 1 284 ? 22.841 -4.060 28.353 1.00 87.19 284 LEU A C 1
ATOM 2127 O O . LEU A 1 284 ? 22.344 -3.324 29.209 1.00 87.19 284 LEU A O 1
ATOM 2131 N N . LEU A 1 285 ? 24.157 -4.162 28.197 1.00 87.44 285 LEU A N 1
ATOM 2132 C CA . LEU A 1 285 ? 25.111 -3.395 28.979 1.00 87.44 285 LEU A CA 1
ATOM 2133 C C . LEU A 1 285 ? 25.025 -1.922 28.580 1.00 87.44 285 LEU A C 1
ATOM 2135 O O . LEU A 1 285 ? 25.303 -1.559 27.438 1.00 87.44 285 LEU A O 1
ATOM 2139 N N . ALA A 1 286 ? 24.752 -1.045 29.547 1.00 84.94 286 ALA A N 1
ATOM 2140 C CA . ALA A 1 286 ? 24.685 0.399 29.309 1.00 84.94 286 ALA A CA 1
ATOM 2141 C C . ALA A 1 286 ? 25.956 0.962 28.638 1.00 84.94 286 ALA A C 1
ATOM 2143 O O . ALA A 1 286 ? 25.876 1.876 27.824 1.00 84.94 286 ALA A O 1
ATOM 2144 N N . SER A 1 287 ? 27.134 0.395 28.929 1.00 85.38 287 SER A N 1
ATOM 2145 C CA . SER A 1 287 ? 28.402 0.789 28.296 1.00 85.38 287 SER A CA 1
ATOM 2146 C C . SER A 1 287 ? 28.544 0.347 26.838 1.00 85.38 287 SER A C 1
ATOM 2148 O O . SER A 1 287 ? 29.390 0.884 26.134 1.00 85.38 287 SER A O 1
ATOM 2150 N N . LYS A 1 288 ? 27.782 -0.664 26.412 1.00 87.69 288 LYS A N 1
ATOM 2151 C CA . LYS A 1 288 ? 27.810 -1.240 25.061 1.00 87.69 288 LYS A CA 1
ATOM 2152 C C . LYS A 1 288 ? 26.630 -0.780 24.208 1.00 87.69 288 LYS A C 1
ATOM 2154 O O . LYS A 1 288 ? 26.657 -0.983 23.001 1.00 87.69 288 LYS A O 1
ATOM 2159 N N . LYS A 1 289 ? 25.631 -0.126 24.810 1.00 85.25 289 LYS A N 1
ATOM 2160 C CA . LYS A 1 289 ? 24.460 0.407 24.109 1.00 85.25 289 LYS A CA 1
ATOM 2161 C C . LYS A 1 289 ? 24.812 1.278 22.890 1.00 85.25 289 LYS A C 1
ATOM 2163 O O . LYS A 1 289 ? 24.251 0.995 21.845 1.00 85.25 289 LYS A O 1
ATOM 2168 N N . PRO A 1 290 ? 25.754 2.244 22.937 1.00 84.81 290 PRO A N 1
ATOM 2169 C CA . PRO A 1 290 ? 26.088 3.037 21.747 1.00 84.81 290 PRO A CA 1
ATOM 2170 C C . PRO A 1 290 ? 26.607 2.194 20.573 1.00 84.81 290 PRO A C 1
ATOM 2172 O O . PRO A 1 290 ? 26.257 2.452 19.426 1.00 84.81 290 PRO A O 1
ATOM 2175 N N . ASP A 1 291 ? 27.416 1.174 20.867 1.00 84.56 291 ASP A N 1
ATOM 2176 C CA . ASP A 1 291 ? 27.955 0.260 19.858 1.00 84.56 291 ASP A CA 1
ATOM 2177 C C . ASP A 1 291 ? 26.862 -0.683 19.325 1.00 84.56 291 ASP A C 1
ATOM 2179 O O . ASP A 1 291 ? 26.868 -1.028 18.148 1.00 84.56 291 ASP A O 1
ATOM 2183 N N . PHE A 1 292 ? 25.927 -1.099 20.190 1.00 83.94 292 PHE A N 1
ATOM 2184 C CA . PHE A 1 292 ? 24.762 -1.902 19.810 1.00 83.94 292 PHE A CA 1
ATOM 2185 C C . PHE A 1 292 ? 23.815 -1.101 18.917 1.00 83.94 292 PHE A C 1
ATOM 2187 O O . PHE A 1 292 ? 23.421 -1.575 17.864 1.00 83.94 292 PHE A O 1
ATOM 2194 N N . ASP A 1 293 ? 23.509 0.139 19.293 1.00 84.44 293 ASP A N 1
ATOM 2195 C CA . ASP A 1 293 ? 22.654 1.047 18.532 1.00 84.44 293 ASP A CA 1
ATOM 2196 C C . ASP A 1 293 ? 23.240 1.337 17.140 1.00 84.44 293 ASP A C 1
ATOM 2198 O O . ASP A 1 293 ? 22.500 1.382 16.164 1.00 84.44 293 ASP A O 1
ATOM 2202 N N . ALA A 1 294 ? 24.567 1.480 17.031 1.00 81.31 294 ALA A N 1
ATOM 2203 C CA . ALA A 1 294 ? 25.261 1.684 15.757 1.00 81.31 294 ALA A CA 1
ATOM 2204 C C . ALA A 1 294 ? 25.284 0.441 14.847 1.00 81.31 294 ALA A C 1
ATOM 2206 O O . ALA A 1 294 ? 25.578 0.567 13.658 1.00 81.31 294 ALA A O 1
ATOM 2207 N N . LEU A 1 295 ? 25.018 -0.748 15.397 1.00 77.62 295 LEU A N 1
ATOM 2208 C CA . LEU A 1 295 ? 24.887 -1.991 14.636 1.00 77.62 295 LEU A CA 1
ATOM 2209 C C . LEU A 1 295 ? 23.504 -2.116 13.980 1.00 77.62 295 LEU A C 1
ATOM 2211 O O . LEU A 1 295 ? 23.367 -2.832 12.991 1.00 77.62 295 LEU A O 1
ATOM 2215 N N . LEU A 1 296 ? 22.489 -1.443 14.528 1.00 77.56 296 LEU A N 1
ATOM 2216 C CA . LEU A 1 296 ? 21.122 -1.514 14.023 1.00 77.56 296 LEU A CA 1
ATOM 2217 C C . LEU A 1 296 ? 20.991 -0.692 12.736 1.00 77.56 296 LEU A C 1
ATOM 2219 O O . LEU A 1 296 ? 21.405 0.466 12.678 1.00 77.56 296 LEU A O 1
ATOM 2223 N N . GLY A 1 297 ? 20.412 -1.303 11.703 1.00 69.88 297 GLY A N 1
ATOM 2224 C CA . GLY A 1 297 ? 20.018 -0.603 10.482 1.00 69.88 297 GLY A CA 1
ATOM 2225 C C . GLY A 1 297 ? 18.653 0.073 10.618 1.00 69.88 297 GLY A C 1
ATOM 2226 O O . GLY A 1 297 ? 17.950 -0.099 11.614 1.00 69.88 297 GLY A O 1
ATOM 2227 N N . ASP A 1 298 ? 18.255 0.802 9.579 1.00 63.28 298 ASP A N 1
ATOM 2228 C CA . ASP A 1 298 ? 16.855 1.185 9.399 1.00 63.28 298 ASP A CA 1
ATOM 2229 C C . ASP A 1 298 ? 16.044 -0.074 9.017 1.00 63.28 298 ASP A C 1
ATOM 2231 O O . ASP A 1 298 ? 16.537 -0.902 8.251 1.00 63.28 298 ASP A O 1
ATOM 2235 N N . GLY A 1 299 ? 14.828 -0.245 9.550 1.00 68.75 299 GLY A N 1
ATOM 2236 C CA . GLY A 1 299 ? 13.962 -1.403 9.255 1.00 68.75 299 GLY A CA 1
ATOM 2237 C C . GLY A 1 299 ? 13.804 -2.412 10.402 1.00 68.75 299 GLY A C 1
ATOM 2238 O O . GLY A 1 299 ? 14.159 -2.128 11.551 1.00 68.75 299 GLY A O 1
ATOM 2239 N N . GLN A 1 300 ? 13.216 -3.579 10.111 1.00 75.88 300 GLN A N 1
ATOM 2240 C CA . GLN A 1 300 ? 12.919 -4.600 11.123 1.00 75.88 300 GLN A CA 1
ATOM 2241 C C . GLN A 1 300 ? 14.205 -5.312 11.555 1.00 75.88 300 GLN A C 1
ATOM 2243 O O . GLN A 1 300 ? 15.035 -5.695 10.748 1.00 75.88 300 GLN A O 1
ATOM 2248 N N . GLN A 1 301 ? 14.379 -5.529 12.850 1.00 79.12 301 GLN A N 1
ATOM 2249 C CA . GLN A 1 301 ? 15.519 -6.249 13.408 1.00 79.12 301 GLN A CA 1
ATOM 2250 C C . GLN A 1 301 ? 15.049 -7.580 13.979 1.00 79.12 301 GLN A C 1
ATOM 2252 O O . GLN A 1 301 ? 13.991 -7.638 14.611 1.00 79.12 301 GLN A O 1
ATOM 2257 N N . ILE A 1 302 ? 15.845 -8.636 13.784 1.00 77.50 302 ILE A N 1
ATOM 2258 C CA . ILE A 1 302 ? 15.555 -9.980 14.292 1.00 77.50 302 ILE A CA 1
ATOM 2259 C C . ILE A 1 302 ? 16.686 -10.436 15.222 1.00 77.50 302 ILE A C 1
ATOM 2261 O O . ILE A 1 302 ? 17.810 -10.726 14.812 1.00 77.50 302 ILE A O 1
ATOM 2265 N N . LEU A 1 303 ? 16.388 -10.543 16.512 1.00 76.56 303 LEU A N 1
ATOM 2266 C CA . LEU A 1 303 ? 17.309 -11.103 17.497 1.00 76.56 303 LEU A CA 1
ATOM 2267 C C . LEU A 1 303 ? 16.992 -12.586 17.710 1.00 76.56 303 LEU A C 1
ATOM 2269 O O . LEU A 1 303 ? 15.903 -12.911 18.174 1.00 76.56 303 LEU A O 1
ATOM 2273 N N . SER A 1 304 ? 17.936 -13.475 17.384 1.00 74.25 304 SER A N 1
ATOM 2274 C CA . SER A 1 304 ? 17.795 -14.923 17.589 1.00 74.25 304 SER A CA 1
ATOM 2275 C C . SER A 1 304 ? 18.441 -15.336 18.909 1.00 74.25 304 SER A C 1
ATOM 2277 O O . SER A 1 304 ? 19.646 -15.217 19.125 1.00 74.25 304 SER A O 1
ATOM 2279 N N . ILE A 1 305 ? 17.619 -15.822 19.825 1.00 72.56 305 ILE A N 1
ATOM 2280 C CA . ILE A 1 305 ? 18.059 -16.298 21.126 1.00 72.56 305 ILE A CA 1
ATOM 2281 C C . ILE A 1 305 ? 17.905 -17.808 21.123 1.00 72.56 305 ILE A C 1
ATOM 2283 O O . ILE A 1 305 ? 16.801 -18.326 21.292 1.00 72.56 305 ILE A O 1
ATOM 2287 N N . SER A 1 306 ? 19.028 -18.499 20.959 1.00 69.44 306 SER A N 1
ATOM 2288 C CA . SER A 1 306 ? 19.086 -19.946 21.100 1.00 69.44 306 SER A CA 1
ATOM 2289 C C . SER A 1 306 ? 19.766 -20.313 22.419 1.00 69.44 306 SER A C 1
ATOM 2291 O O . SER A 1 306 ? 20.553 -19.546 22.977 1.00 69.44 306 SER A O 1
ATOM 2293 N N . GLY A 1 307 ? 19.465 -21.487 22.962 1.00 68.12 307 GLY A N 1
ATOM 2294 C CA . GLY A 1 307 ? 20.071 -21.925 24.213 1.00 68.12 307 GLY A CA 1
ATOM 2295 C C . GLY A 1 307 ? 19.663 -23.326 24.628 1.00 68.12 307 GLY A C 1
ATOM 2296 O O . GLY A 1 307 ? 18.936 -24.011 23.916 1.00 68.12 307 GLY A O 1
ATOM 2297 N N . PHE A 1 308 ? 20.146 -23.730 25.801 1.00 66.69 308 PHE A N 1
ATOM 2298 C CA . PHE A 1 308 ? 19.763 -24.962 26.484 1.00 66.69 308 PHE A CA 1
ATOM 2299 C C . PHE A 1 308 ? 19.284 -24.608 27.889 1.00 66.69 308 PHE A C 1
ATOM 2301 O O . PHE A 1 308 ? 19.847 -23.700 28.506 1.00 66.69 308 PHE A O 1
ATOM 2308 N N . ASN A 1 309 ? 18.255 -25.294 28.383 1.00 62.84 309 ASN A N 1
ATOM 2309 C CA . ASN A 1 309 ? 17.818 -25.155 29.774 1.00 62.84 309 ASN A CA 1
ATOM 2310 C C . ASN A 1 309 ? 18.592 -26.099 30.716 1.00 62.84 309 ASN A C 1
ATOM 2312 O O . ASN A 1 309 ? 19.456 -26.862 30.287 1.00 62.84 309 ASN A O 1
ATOM 2316 N N . ASP A 1 310 ? 18.250 -26.082 32.009 1.00 65.00 310 ASP A N 1
ATOM 2317 C CA . ASP A 1 310 ? 18.880 -26.934 33.031 1.00 65.00 310 ASP A CA 1
ATOM 2318 C C . ASP A 1 310 ? 18.684 -28.456 32.785 1.00 65.00 310 ASP A C 1
ATOM 2320 O O . ASP A 1 310 ? 19.318 -29.269 33.459 1.00 65.00 310 ASP A O 1
ATOM 2324 N N . ASN A 1 311 ? 17.818 -28.848 31.838 1.00 65.94 311 ASN A N 1
ATOM 2325 C CA . ASN A 1 311 ? 17.541 -30.232 31.437 1.00 65.94 311 ASN A CA 1
ATOM 2326 C C . ASN A 1 311 ? 18.184 -30.618 30.082 1.00 65.94 311 ASN A C 1
ATOM 2328 O O . ASN A 1 311 ? 17.809 -31.648 29.524 1.00 65.94 311 ASN A O 1
ATOM 2332 N N . ASP A 1 312 ? 19.115 -29.814 29.547 1.00 65.62 312 ASP A N 1
ATOM 2333 C CA . ASP A 1 312 ? 19.747 -29.986 28.222 1.00 65.62 312 ASP A CA 1
ATOM 2334 C C . ASP A 1 312 ? 18.760 -29.957 27.031 1.00 65.62 312 ASP A C 1
ATOM 2336 O O . ASP A 1 312 ? 19.056 -30.437 25.935 1.00 65.62 312 ASP A O 1
ATOM 2340 N N . GLU A 1 313 ? 17.586 -29.346 27.200 1.00 65.44 313 GLU A N 1
ATOM 2341 C CA . GLU A 1 313 ? 16.620 -29.161 26.112 1.00 65.44 313 GLU A CA 1
ATOM 2342 C C . GLU A 1 313 ? 16.960 -27.887 25.336 1.00 65.44 313 GLU A C 1
ATOM 2344 O O . GLU A 1 313 ? 17.098 -26.819 25.945 1.00 65.44 313 GLU A O 1
ATOM 2349 N N . SER A 1 314 ? 17.084 -27.975 24.006 1.00 66.69 314 SER A N 1
ATOM 2350 C CA . SER A 1 314 ? 17.381 -26.803 23.186 1.00 66.69 314 SER A CA 1
ATOM 2351 C C . SER A 1 314 ? 16.120 -25.987 22.903 1.00 66.69 314 SER A C 1
ATOM 2353 O O . SER A 1 314 ? 15.033 -26.527 22.667 1.00 66.69 314 SER A O 1
ATOM 2355 N N . PHE A 1 315 ? 16.264 -24.666 22.910 1.00 69.12 315 PHE A N 1
ATOM 2356 C CA . PHE A 1 315 ? 15.229 -23.743 22.462 1.00 69.12 315 PHE A CA 1
ATOM 2357 C C . PHE A 1 315 ? 15.815 -22.724 21.493 1.00 69.12 315 PHE A C 1
ATOM 2359 O O . PHE A 1 315 ? 16.988 -22.361 21.596 1.00 69.12 315 PHE A O 1
ATOM 2366 N N . ASP A 1 316 ? 14.977 -22.258 20.573 1.00 70.00 316 ASP A N 1
ATOM 2367 C CA . ASP A 1 316 ? 15.278 -21.144 19.685 1.00 70.00 316 ASP A CA 1
ATOM 2368 C C . ASP A 1 316 ? 14.079 -20.191 19.656 1.00 70.00 316 ASP A C 1
ATOM 2370 O O . ASP A 1 316 ? 12.914 -20.597 19.702 1.00 70.00 316 ASP A O 1
ATOM 2374 N N . SER A 1 317 ? 14.348 -18.895 19.691 1.00 71.25 317 SER A N 1
ATOM 2375 C CA . SER A 1 317 ? 13.326 -17.854 19.748 1.00 71.25 317 SER A CA 1
ATOM 2376 C C . SER A 1 317 ? 13.798 -16.628 18.996 1.00 71.25 317 SER A C 1
ATOM 2378 O O . SER A 1 317 ? 14.947 -16.214 19.122 1.00 71.25 317 SER A O 1
ATOM 2380 N N . LEU A 1 318 ? 12.894 -16.024 18.235 1.00 74.12 318 LEU A N 1
ATOM 2381 C CA . LEU A 1 318 ? 13.177 -14.827 17.459 1.00 74.12 318 LEU A CA 1
ATOM 2382 C C . LEU A 1 318 ? 12.419 -13.652 18.068 1.00 74.12 318 LEU A C 1
ATOM 2384 O O . LEU A 1 318 ? 11.207 -13.727 18.251 1.00 74.12 318 LEU A O 1
ATOM 2388 N N . VAL A 1 319 ? 13.118 -12.558 18.356 1.00 78.56 319 VAL A N 1
ATOM 2389 C CA . VAL A 1 319 ? 12.500 -11.289 18.752 1.00 78.56 319 VAL A CA 1
ATOM 2390 C C . VAL A 1 319 ? 12.554 -10.325 17.581 1.00 78.56 319 VAL A C 1
ATOM 2392 O O . VAL A 1 319 ? 13.642 -10.025 17.090 1.00 78.56 319 VAL A O 1
ATOM 2395 N N . LYS A 1 320 ? 11.396 -9.813 17.163 1.00 79.06 320 LYS A N 1
ATOM 2396 C CA . LYS A 1 320 ? 11.262 -8.869 16.047 1.00 79.06 320 LYS A CA 1
ATOM 2397 C C . LYS A 1 320 ? 10.986 -7.465 16.559 1.00 79.06 320 LYS A C 1
ATOM 2399 O O . LYS A 1 320 ? 10.007 -7.263 17.265 1.00 79.06 320 LYS A O 1
ATOM 2404 N N . PHE A 1 321 ? 11.802 -6.483 16.193 1.00 82.00 321 PHE A N 1
ATOM 2405 C CA . PHE A 1 321 ? 11.622 -5.113 16.678 1.00 82.00 321 PHE A CA 1
ATOM 2406 C C . PHE A 1 321 ? 12.054 -4.051 15.676 1.00 82.00 321 PHE A C 1
ATOM 2408 O O . PHE A 1 321 ? 12.767 -4.344 14.726 1.00 82.00 321 PHE A O 1
ATOM 2415 N N . TYR A 1 322 ? 11.650 -2.804 15.909 1.00 82.69 322 TYR A N 1
ATOM 2416 C CA . TYR A 1 322 ? 11.991 -1.669 15.048 1.00 82.69 322 TYR A CA 1
ATOM 2417 C C . TYR A 1 322 ? 12.825 -0.635 15.817 1.00 82.69 322 TYR A C 1
ATOM 2419 O O . TYR A 1 322 ? 12.427 -0.257 16.920 1.00 82.69 322 TYR A O 1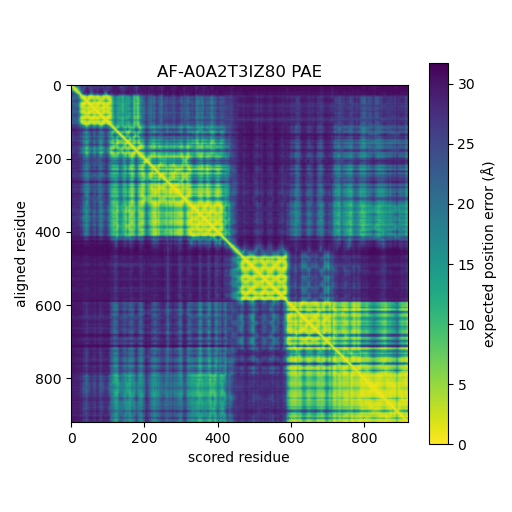
ATOM 2427 N N . PRO A 1 323 ? 13.966 -0.147 15.299 1.00 84.94 323 PRO A N 1
ATOM 2428 C CA . PRO A 1 323 ? 14.748 0.891 15.965 1.00 84.94 323 PRO A CA 1
ATOM 2429 C C . PRO A 1 323 ? 14.043 2.255 15.887 1.00 84.94 323 PRO A C 1
ATOM 2431 O O . PRO A 1 323 ? 13.862 2.832 14.817 1.00 84.94 323 PRO A O 1
ATOM 2434 N N . GLY A 1 324 ? 13.650 2.795 17.040 1.00 86.50 324 GLY A N 1
ATOM 2435 C CA . GLY A 1 324 ? 13.012 4.104 17.179 1.00 86.50 324 GLY A CA 1
ATOM 2436 C C . GLY A 1 324 ? 14.038 5.223 17.325 1.00 86.50 324 GLY A C 1
ATOM 2437 O O . GLY A 1 324 ? 14.421 5.585 18.445 1.00 86.50 324 GLY A O 1
ATOM 2438 N N . THR A 1 325 ? 14.484 5.772 16.195 1.00 83.38 325 THR A N 1
ATOM 2439 C CA . THR A 1 325 ? 15.513 6.825 16.129 1.00 83.38 325 THR A CA 1
ATOM 2440 C C . THR A 1 325 ? 14.946 8.242 16.050 1.00 83.38 325 THR A C 1
ATOM 2442 O O . THR A 1 325 ? 15.707 9.199 16.184 1.00 83.38 325 THR A O 1
ATOM 2445 N N . ASN A 1 326 ? 13.637 8.415 15.868 1.00 82.31 326 ASN A N 1
ATOM 2446 C CA . ASN A 1 326 ? 12.998 9.724 15.706 1.00 82.31 326 ASN A CA 1
ATOM 2447 C C . ASN A 1 326 ? 12.068 10.044 16.879 1.00 82.31 326 ASN A C 1
ATOM 2449 O O . ASN A 1 326 ? 11.764 9.177 17.693 1.00 82.31 326 ASN A O 1
ATOM 2453 N N . SER A 1 327 ? 11.572 11.273 16.972 1.00 84.69 327 SER A N 1
ATOM 2454 C CA . SER A 1 327 ? 10.452 11.598 17.862 1.00 84.69 327 SER A CA 1
ATOM 2455 C C . SER A 1 327 ? 9.411 12.452 17.156 1.00 84.69 327 SER A C 1
ATOM 2457 O O . SER A 1 327 ? 9.740 13.282 16.310 1.00 84.69 327 SER A O 1
ATOM 2459 N N . LEU A 1 328 ? 8.144 12.257 17.515 1.00 86.88 328 LEU A N 1
ATOM 2460 C CA . LEU A 1 328 ? 7.034 13.097 17.077 1.00 86.88 328 LEU A CA 1
ATOM 2461 C C . LEU A 1 328 ? 6.484 13.853 18.274 1.00 86.88 328 LEU A C 1
ATOM 2463 O O . LEU A 1 328 ? 6.238 13.270 19.323 1.00 86.88 328 LEU A O 1
ATOM 2467 N N . LYS A 1 329 ? 6.214 15.140 18.107 1.00 88.56 329 LYS A N 1
ATOM 2468 C CA . LYS A 1 329 ? 5.523 15.951 19.108 1.00 88.56 329 LYS A CA 1
ATOM 2469 C C . LYS A 1 329 ? 4.587 16.944 18.439 1.00 88.56 329 LYS A C 1
ATOM 2471 O O . LYS A 1 329 ? 4.701 17.225 17.248 1.00 88.56 329 LYS A O 1
ATOM 2476 N N . GLY A 1 330 ? 3.662 17.506 19.199 1.00 87.56 330 GLY A N 1
ATOM 2477 C CA . GLY A 1 330 ? 2.711 18.437 18.616 1.00 87.56 330 GLY A CA 1
ATOM 2478 C C . GLY A 1 330 ? 1.685 18.983 19.582 1.00 87.56 330 GLY A C 1
ATOM 2479 O O . GLY A 1 330 ? 1.797 18.824 20.798 1.00 87.56 330 GLY A O 1
ATOM 2480 N N . GLU A 1 331 ? 0.685 19.642 19.007 1.00 86.44 331 GLU A N 1
ATOM 2481 C CA . GLU A 1 331 ? -0.431 20.247 19.725 1.00 86.44 331 GLU A CA 1
ATOM 2482 C C . GLU A 1 331 ? -1.746 19.888 19.028 1.00 86.44 331 GLU A C 1
ATOM 2484 O O . GLU A 1 331 ? -1.833 19.933 17.798 1.00 86.44 331 GLU A O 1
ATOM 2489 N N . VAL A 1 332 ? -2.757 19.515 19.811 1.00 82.38 332 VAL A N 1
ATOM 2490 C CA . VAL A 1 332 ? -4.132 19.334 19.350 1.00 82.38 332 VAL A CA 1
ATOM 2491 C C . VAL A 1 332 ? -4.864 20.661 19.513 1.00 82.38 332 VAL A C 1
ATOM 2493 O O . VAL A 1 332 ? -4.963 21.183 20.625 1.00 82.38 332 VAL A O 1
ATOM 2496 N N . THR A 1 333 ? -5.393 21.209 18.418 1.00 79.50 333 THR A N 1
ATOM 2497 C CA . THR A 1 333 ? -6.108 22.490 18.425 1.00 79.50 333 THR A CA 1
ATOM 2498 C C . THR A 1 333 ? -7.558 22.339 17.979 1.00 79.50 333 THR A C 1
ATOM 2500 O O . THR A 1 333 ? -7.855 21.663 17.005 1.00 79.50 333 THR A O 1
ATOM 2503 N N . LEU A 1 334 ? -8.489 23.001 18.665 1.00 74.69 334 LEU A N 1
ATOM 2504 C CA . LEU A 1 334 ? -9.900 23.108 18.284 1.00 74.69 334 LEU A CA 1
ATOM 2505 C C . LEU A 1 334 ? -10.226 24.589 18.109 1.00 74.69 334 LEU A C 1
ATOM 2507 O O . LEU A 1 334 ? -10.012 25.391 19.018 1.00 74.69 334 LEU A O 1
ATOM 2511 N N . ASN A 1 335 ? -10.720 24.978 16.930 1.00 70.69 335 ASN A N 1
ATOM 2512 C CA . ASN A 1 335 ? -10.944 26.388 16.572 1.00 70.69 335 ASN A CA 1
ATOM 2513 C C . ASN A 1 335 ? -9.694 27.281 16.767 1.00 70.69 335 ASN A C 1
ATOM 2515 O O . ASN A 1 335 ? -9.808 28.454 17.126 1.00 70.69 335 ASN A O 1
ATOM 2519 N N . GLY A 1 336 ? -8.496 26.724 16.549 1.00 69.44 336 GLY A N 1
ATOM 2520 C CA . GLY A 1 336 ? -7.217 27.432 16.695 1.00 69.44 336 GLY A CA 1
ATOM 2521 C C . GLY A 1 336 ? -6.745 27.637 18.140 1.00 69.44 336 GLY A C 1
ATOM 2522 O O . GLY A 1 336 ? -5.846 28.444 18.371 1.00 69.44 336 GLY A O 1
ATOM 2523 N N . GLN A 1 337 ? -7.348 26.950 19.115 1.00 76.94 337 GLN A N 1
ATOM 2524 C CA . GLN A 1 337 ? -6.924 26.947 20.519 1.00 76.94 337 GLN A CA 1
ATOM 2525 C C . GLN A 1 337 ? -6.477 25.545 20.931 1.00 76.94 337 GLN A C 1
ATOM 2527 O O . GLN A 1 337 ? -7.153 24.581 20.582 1.00 76.94 337 GLN A O 1
ATOM 2532 N N . ALA A 1 338 ? -5.394 25.439 21.701 1.00 83.25 338 ALA A N 1
ATOM 2533 C CA . ALA A 1 338 ? -4.954 24.192 22.325 1.00 83.25 338 ALA A CA 1
ATOM 2534 C C . ALA A 1 338 ? -6.083 23.548 23.138 1.00 83.25 338 ALA A C 1
ATOM 2536 O O . ALA A 1 338 ? -6.725 24.237 23.939 1.00 83.25 338 ALA A O 1
ATOM 2537 N N . VAL A 1 339 ? -6.305 22.244 22.976 1.00 81.19 339 VAL A N 1
ATOM 2538 C CA . VAL A 1 339 ? -7.311 21.507 23.750 1.00 81.19 339 VAL A CA 1
ATOM 2539 C C . VAL A 1 339 ? -6.788 20.172 24.256 1.00 81.19 339 VAL A C 1
ATOM 2541 O O . VAL A 1 339 ? -6.128 19.430 23.535 1.00 81.19 339 VAL A O 1
ATOM 2544 N N . ALA A 1 340 ? -7.139 19.848 25.499 1.00 83.94 340 ALA A N 1
ATOM 2545 C CA . ALA A 1 340 ? -7.010 18.497 26.025 1.00 83.94 340 ALA A CA 1
ATOM 2546 C C . ALA A 1 340 ? -8.028 17.561 25.355 1.00 83.94 340 ALA A C 1
ATOM 2548 O O . ALA A 1 340 ? -9.118 17.992 24.962 1.00 83.94 340 ALA A O 1
ATOM 2549 N N . LEU A 1 341 ? -7.696 16.273 25.269 1.00 80.94 341 LEU A N 1
ATOM 2550 C CA . LEU A 1 341 ? -8.649 15.260 24.826 1.00 80.94 341 LEU A CA 1
ATOM 2551 C C . LEU A 1 341 ? -9.602 14.870 25.970 1.00 80.94 341 LEU A C 1
ATOM 2553 O O . LEU A 1 341 ? -9.165 14.768 27.120 1.00 80.94 341 LEU A O 1
ATOM 2557 N N . PRO A 1 342 ? -10.895 14.627 25.687 1.00 74.56 342 PRO A N 1
ATOM 2558 C CA . PRO A 1 342 ? -11.796 14.041 26.673 1.00 74.56 342 PRO A CA 1
ATOM 2559 C C . PRO A 1 342 ? -11.337 12.625 27.051 1.00 74.56 342 PRO A C 1
ATOM 2561 O O . PRO A 1 342 ? -10.633 11.959 26.297 1.00 74.56 342 PRO A O 1
ATOM 2564 N N . SER A 1 343 ? -11.781 12.119 28.205 1.00 72.56 343 SER A N 1
ATOM 2565 C CA . SER A 1 343 ? -11.419 10.769 28.673 1.00 72.56 343 SER A CA 1
ATOM 2566 C C . SER A 1 343 ? -11.866 9.644 27.729 1.00 72.56 343 SER A C 1
ATOM 2568 O O . SER A 1 343 ? -11.322 8.542 27.797 1.00 72.56 343 SER A O 1
ATOM 2570 N N . THR A 1 344 ? -12.843 9.924 26.865 1.00 67.44 344 THR A N 1
ATOM 2571 C CA . THR A 1 344 ? -13.374 9.042 25.816 1.00 67.44 344 THR A CA 1
ATOM 2572 C C . THR A 1 344 ? -12.505 9.001 24.557 1.00 67.44 344 THR A C 1
ATOM 2574 O O . THR A 1 344 ? -12.678 8.099 23.736 1.00 67.44 344 THR A O 1
ATOM 2577 N N . ALA A 1 345 ? -11.555 9.934 24.417 1.00 73.69 345 ALA A N 1
ATOM 2578 C CA . ALA A 1 345 ? -10.700 10.070 23.247 1.00 73.69 345 ALA A CA 1
ATOM 2579 C C . ALA A 1 345 ? -9.254 9.645 23.512 1.00 73.69 345 ALA A C 1
ATOM 2581 O O . ALA A 1 345 ? -8.720 9.794 24.616 1.00 73.69 345 ALA A O 1
ATOM 2582 N N . ARG A 1 346 ? -8.597 9.137 22.472 1.00 76.69 346 ARG A N 1
ATOM 2583 C CA . ARG A 1 346 ? -7.162 8.841 22.441 1.00 76.69 346 ARG A CA 1
ATOM 2584 C C . ARG A 1 346 ? -6.532 9.412 21.185 1.00 76.69 346 ARG A C 1
ATOM 2586 O O . ARG A 1 346 ? -7.187 9.533 20.148 1.00 76.69 346 ARG A O 1
ATOM 2593 N N . LEU A 1 347 ? -5.254 9.752 21.306 1.00 79.75 347 LEU A N 1
ATOM 2594 C CA . LEU A 1 347 ? -4.427 10.118 20.175 1.00 79.75 347 LEU A CA 1
ATOM 2595 C C . LEU A 1 347 ? -3.656 8.885 19.721 1.00 79.75 347 LEU A C 1
ATOM 2597 O O . LEU A 1 347 ? -2.892 8.314 20.497 1.00 79.75 347 LEU A O 1
ATOM 2601 N N . VAL A 1 348 ? -3.877 8.499 18.474 1.00 76.50 348 VAL A N 1
ATOM 2602 C CA . VAL A 1 348 ? -3.345 7.279 17.880 1.00 76.50 348 VAL A CA 1
ATOM 2603 C C . VAL A 1 348 ? -2.412 7.629 16.736 1.00 76.50 348 VAL A C 1
ATOM 2605 O O . VAL A 1 348 ? -2.775 8.425 15.872 1.00 76.50 348 VAL A O 1
ATOM 2608 N N . LEU A 1 349 ? -1.243 7.001 16.723 1.00 76.56 349 LEU A N 1
ATOM 2609 C CA . LEU A 1 349 ? -0.264 7.054 15.653 1.00 76.56 349 LEU A CA 1
ATOM 2610 C C . LEU A 1 349 ? -0.136 5.659 15.031 1.00 76.56 349 LEU A C 1
ATOM 2612 O O . LEU A 1 349 ? 0.265 4.711 15.703 1.00 76.56 349 LEU A O 1
ATOM 2616 N N . SER A 1 350 ? -0.475 5.547 13.752 1.00 71.94 350 SER A N 1
ATOM 2617 C CA . SER A 1 350 ? -0.404 4.309 12.975 1.00 71.94 350 SER A CA 1
ATOM 2618 C C . SER A 1 350 ? 0.630 4.457 11.871 1.00 71.94 350 SER A C 1
ATOM 2620 O O . SER A 1 350 ? 0.560 5.409 11.098 1.00 71.94 350 SER A O 1
ATOM 2622 N N . SER A 1 351 ? 1.569 3.523 11.787 1.00 68.56 351 SER A N 1
ATOM 2623 C CA . SER A 1 351 ? 2.567 3.442 10.728 1.00 68.56 351 SER A CA 1
ATOM 2624 C C . SER A 1 351 ? 2.068 2.559 9.583 1.00 68.56 351 SER A C 1
ATOM 2626 O O . SER A 1 351 ? 1.314 1.609 9.805 1.00 68.56 351 SER A O 1
ATOM 2628 N N . PHE A 1 352 ? 2.463 2.880 8.352 1.00 56.22 352 PHE A N 1
ATOM 2629 C CA . PHE A 1 352 ? 1.950 2.197 7.158 1.00 56.22 352 PHE A CA 1
ATOM 2630 C C . PHE A 1 352 ? 2.860 1.086 6.646 1.00 56.22 352 PHE A C 1
ATOM 2632 O O . PHE A 1 352 ? 2.366 0.068 6.164 1.00 56.22 352 PHE A O 1
ATOM 2639 N N . THR A 1 353 ? 4.178 1.271 6.699 1.00 59.09 353 THR A N 1
ATOM 2640 C CA . THR A 1 353 ? 5.131 0.294 6.149 1.00 59.09 353 THR A CA 1
ATOM 2641 C C . THR A 1 353 ? 5.281 -0.881 7.095 1.00 59.09 353 THR A C 1
ATOM 2643 O O . THR A 1 353 ? 5.205 -2.038 6.687 1.00 59.09 353 THR A O 1
ATOM 2646 N N . HIS A 1 354 ? 5.443 -0.570 8.377 1.00 65.31 354 HIS A N 1
ATOM 2647 C CA . HIS A 1 354 ? 5.735 -1.555 9.409 1.00 65.31 354 HIS A CA 1
ATOM 2648 C C . HIS A 1 354 ? 4.498 -1.978 10.215 1.00 65.31 354 HIS A C 1
ATOM 2650 O O . HIS A 1 354 ? 4.606 -2.830 11.094 1.00 65.31 354 HIS A O 1
ATOM 2656 N N . ASN A 1 355 ? 3.321 -1.413 9.910 1.00 63.56 355 ASN A N 1
ATOM 2657 C CA . ASN A 1 355 ? 2.057 -1.646 10.620 1.00 63.56 355 ASN A CA 1
ATOM 2658 C C . ASN A 1 355 ? 2.164 -1.411 12.139 1.00 63.56 355 ASN A C 1
ATOM 2660 O O . ASN A 1 355 ? 1.510 -2.090 12.928 1.00 63.56 355 ASN A O 1
ATOM 2664 N N . ILE A 1 356 ? 2.995 -0.458 12.566 1.00 70.44 356 ILE A N 1
ATOM 2665 C CA . ILE A 1 356 ? 3.234 -0.165 13.982 1.00 70.44 356 ILE A CA 1
ATOM 2666 C C . ILE A 1 356 ? 2.147 0.759 14.498 1.00 70.44 356 ILE A C 1
ATOM 2668 O O . ILE A 1 356 ? 1.738 1.701 13.826 1.00 70.44 356 ILE A O 1
ATOM 2672 N N . ASN A 1 357 ? 1.692 0.511 15.719 1.00 71.31 357 ASN A N 1
ATOM 2673 C CA . ASN A 1 357 ? 0.634 1.296 16.328 1.00 71.31 357 ASN A CA 1
ATOM 2674 C C . ASN A 1 357 ? 1.025 1.734 17.709 1.00 71.31 357 ASN A C 1
ATOM 2676 O O . ASN A 1 357 ? 1.611 0.969 18.472 1.00 71.31 357 ASN A O 1
ATOM 2680 N N . MET A 1 358 ? 0.726 2.994 17.974 1.00 75.12 358 MET A N 1
ATOM 2681 C CA . MET A 1 358 ? 1.073 3.657 19.207 1.00 75.12 358 MET A CA 1
ATOM 2682 C C . MET A 1 358 ? -0.076 4.556 19.630 1.00 75.12 358 MET A C 1
ATOM 2684 O O . MET A 1 358 ? -0.774 5.155 18.808 1.00 75.12 358 MET A O 1
ATOM 2688 N N . GLU A 1 359 ? -0.203 4.733 20.934 1.00 77.44 359 GLU A N 1
ATOM 2689 C CA . GLU A 1 359 ? -1.063 5.741 21.533 1.00 77.44 359 GLU A CA 1
ATOM 2690 C C . GLU A 1 359 ? -0.253 6.615 22.487 1.00 77.44 359 GLU A C 1
ATOM 2692 O O . GLU A 1 359 ? 0.752 6.187 23.055 1.00 77.44 359 GLU A O 1
ATOM 2697 N N . THR A 1 360 ? -0.695 7.855 22.673 1.00 79.69 360 THR A N 1
ATOM 2698 C CA . THR A 1 360 ? -0.119 8.743 23.685 1.00 79.69 360 THR A CA 1
ATOM 2699 C C . THR A 1 360 ? -1.203 9.567 24.366 1.00 79.69 360 THR A C 1
ATOM 2701 O O . THR A 1 360 ? -2.311 9.754 23.849 1.00 79.69 360 THR A O 1
ATOM 2704 N N . THR A 1 361 ? -0.886 10.081 25.551 1.00 81.00 361 THR A N 1
ATOM 2705 C CA . THR A 1 361 ? -1.756 11.017 26.264 1.00 81.00 361 THR A CA 1
ATOM 2706 C C . THR A 1 361 ? -1.548 12.438 25.758 1.00 81.00 361 THR A C 1
ATOM 2708 O O . THR A 1 361 ? -0.419 12.859 25.512 1.00 81.00 361 THR A O 1
ATOM 2711 N N . VAL A 1 362 ? -2.631 13.208 25.688 1.00 85.12 362 VAL A N 1
ATOM 2712 C CA . VAL A 1 362 ? -2.578 14.647 25.410 1.00 85.12 362 VAL A CA 1
ATOM 2713 C C . VAL A 1 362 ? -2.655 15.401 26.734 1.00 85.12 362 VAL A C 1
ATOM 2715 O O . VAL A 1 362 ? -3.520 15.117 27.560 1.00 85.12 362 VAL A O 1
ATOM 2718 N N . SER A 1 363 ? -1.736 16.340 26.949 1.00 87.50 363 SER A N 1
ATOM 2719 C CA . SER A 1 363 ? -1.681 17.150 28.167 1.00 87.50 363 SER A CA 1
ATOM 2720 C C . SER A 1 363 ? -2.867 18.117 28.279 1.00 87.50 363 SER A C 1
ATOM 2722 O O . SER A 1 363 ? -3.544 18.417 27.294 1.00 87.50 363 SER A O 1
ATOM 2724 N N . ASP A 1 364 ? -3.064 18.701 29.466 1.00 81.56 364 ASP A N 1
ATOM 2725 C CA . ASP A 1 364 ? -4.068 19.756 29.687 1.00 81.56 364 ASP A CA 1
ATOM 2726 C C . ASP A 1 364 ? -3.844 20.996 28.800 1.00 81.56 364 ASP A C 1
ATOM 2728 O O . ASP A 1 364 ? -4.777 21.743 28.511 1.00 81.56 364 ASP A O 1
ATOM 2732 N N . SER A 1 365 ? -2.602 21.217 28.353 1.00 83.31 365 SER A N 1
ATOM 2733 C CA . SER A 1 365 ? -2.231 22.271 27.402 1.00 83.31 365 SER A CA 1
ATOM 2734 C C . SER A 1 365 ? -2.336 21.838 25.936 1.00 83.31 365 SER A C 1
ATOM 2736 O O . SER A 1 365 ? -1.826 22.537 25.071 1.00 83.31 365 SER A O 1
ATOM 2738 N N . GLY A 1 366 ? -2.947 20.687 25.650 1.00 83.19 366 GLY A N 1
ATOM 2739 C CA . GLY A 1 366 ? -3.149 20.164 24.299 1.00 83.19 366 GLY A CA 1
ATOM 2740 C C . GLY A 1 366 ? -1.905 19.580 23.635 1.00 83.19 366 GLY A C 1
ATOM 2741 O O . GLY A 1 366 ? -1.955 19.236 22.460 1.00 83.19 366 GLY A O 1
ATOM 2742 N N . THR A 1 367 ? -0.787 19.446 24.350 1.00 91.19 367 THR A N 1
ATOM 2743 C CA . THR A 1 367 ? 0.472 18.949 23.776 1.00 91.19 367 THR A CA 1
ATOM 2744 C C . THR A 1 367 ? 0.586 17.434 23.877 1.00 91.19 367 THR A C 1
ATOM 2746 O O . THR A 1 367 ? 0.138 16.846 24.862 1.00 91.19 367 THR A O 1
ATOM 2749 N N . TYR A 1 368 ? 1.247 16.810 22.907 1.00 91.12 368 TYR A N 1
ATOM 2750 C CA . TYR A 1 368 ? 1.490 15.367 22.881 1.00 91.12 368 TYR A CA 1
ATOM 2751 C C . TYR A 1 368 ? 2.893 15.035 22.367 1.00 91.12 368 TYR A C 1
ATOM 2753 O O . TYR A 1 368 ? 3.528 15.859 21.702 1.00 91.12 368 TYR A O 1
ATOM 2761 N N . GLU A 1 369 ? 3.356 13.821 22.665 1.00 89.56 369 GLU A N 1
ATOM 2762 C CA . GLU A 1 369 ? 4.644 13.295 22.212 1.00 89.56 369 GLU A CA 1
ATOM 2763 C C . GLU A 1 369 ? 4.580 11.773 22.017 1.00 89.56 369 GLU A C 1
ATOM 2765 O O . GLU A 1 369 ? 3.975 11.061 22.819 1.00 89.56 369 GLU A O 1
ATOM 2770 N N . PHE A 1 370 ? 5.225 11.294 20.956 1.00 86.88 370 PHE A N 1
ATOM 2771 C CA . PHE A 1 370 ? 5.592 9.903 20.722 1.00 86.88 370 PHE A CA 1
ATOM 2772 C C . PHE A 1 370 ? 7.125 9.829 20.722 1.00 86.88 370 PHE A C 1
ATOM 2774 O O . PHE A 1 370 ? 7.764 10.251 19.745 1.00 86.88 370 PHE A O 1
ATOM 2781 N N . PRO A 1 371 ? 7.733 9.370 21.829 1.00 80.12 371 PRO A N 1
ATOM 2782 C CA . PRO A 1 371 ? 9.171 9.180 21.890 1.00 80.12 371 PRO A CA 1
ATOM 2783 C C . PRO A 1 371 ? 9.552 7.962 21.043 1.00 80.12 371 PRO A C 1
ATOM 2785 O O . PRO A 1 371 ? 8.844 6.963 21.051 1.00 80.12 371 PRO A O 1
ATOM 2788 N N . SER A 1 372 ? 10.672 8.045 20.324 1.00 83.38 372 SER A N 1
ATOM 2789 C CA . SER A 1 372 ? 11.270 6.898 19.632 1.00 83.38 372 SER A CA 1
ATOM 2790 C C . SER A 1 372 ? 10.356 6.228 18.603 1.00 83.38 372 SER A C 1
ATOM 2792 O O . SER A 1 372 ? 9.972 5.083 18.764 1.00 83.38 372 SER A O 1
ATOM 2794 N N . ILE A 1 373 ? 10.073 6.910 17.494 1.00 83.44 373 ILE A N 1
ATOM 2795 C CA . ILE A 1 373 ? 9.379 6.327 16.336 1.00 83.44 373 ILE A CA 1
ATOM 2796 C C . ILE A 1 373 ? 10.388 5.953 15.230 1.00 83.44 373 ILE A C 1
ATOM 2798 O O . ILE A 1 373 ? 11.370 6.684 15.036 1.00 83.44 373 ILE A O 1
ATOM 2802 N N . PRO A 1 374 ? 10.218 4.828 14.511 1.00 80.69 374 PRO A N 1
ATOM 2803 C CA . PRO A 1 374 ? 11.075 4.484 13.375 1.00 80.69 374 PRO A CA 1
ATOM 2804 C C . PRO A 1 374 ? 10.846 5.413 12.176 1.00 80.69 374 PRO A C 1
ATOM 2806 O O . PRO A 1 374 ? 9.928 6.239 12.168 1.00 80.69 374 PRO A O 1
ATOM 2809 N N . THR A 1 375 ? 11.694 5.300 11.156 1.00 74.50 375 THR A N 1
ATOM 2810 C CA . THR A 1 375 ? 11.398 5.873 9.840 1.00 74.50 375 THR A CA 1
ATOM 2811 C C . THR A 1 375 ? 10.203 5.131 9.239 1.00 74.50 375 THR A C 1
ATOM 2813 O O . THR A 1 375 ? 10.203 3.908 9.110 1.00 74.50 375 THR A O 1
ATOM 2816 N N . ASP A 1 376 ? 9.131 5.865 8.954 1.00 67.00 376 ASP A N 1
ATOM 2817 C CA . ASP A 1 376 ? 7.906 5.334 8.352 1.00 67.00 376 ASP A CA 1
ATOM 2818 C C . ASP A 1 376 ? 7.031 6.494 7.848 1.00 67.00 376 ASP A C 1
ATOM 2820 O O . ASP A 1 376 ? 7.300 7.670 8.107 1.00 67.00 376 ASP A O 1
ATOM 2824 N N . SER A 1 377 ? 5.956 6.158 7.144 1.00 61.72 377 SER A N 1
ATOM 2825 C CA . SER A 1 377 ? 4.795 7.033 6.981 1.00 61.72 377 SER A CA 1
ATOM 2826 C C . SER A 1 377 ? 3.812 6.788 8.118 1.00 61.72 377 SER A C 1
ATOM 2828 O O . SER A 1 377 ? 3.684 5.657 8.592 1.00 61.72 377 SER A O 1
ATOM 2830 N N . TYR A 1 378 ? 3.119 7.837 8.548 1.00 68.12 378 TYR A N 1
ATOM 2831 C CA . TYR A 1 378 ? 2.329 7.842 9.763 1.00 68.12 378 TYR A CA 1
ATOM 2832 C C . TYR A 1 378 ? 1.015 8.608 9.626 1.00 68.12 378 TYR A C 1
ATOM 2834 O O . TYR A 1 378 ? 0.977 9.810 9.359 1.00 68.12 378 TYR A O 1
ATOM 2842 N N . GLN A 1 379 ? -0.061 7.936 10.025 1.00 67.50 379 GLN A N 1
ATOM 2843 C CA . GLN A 1 379 ? -1.344 8.557 10.287 1.00 67.50 379 GLN A CA 1
ATOM 2844 C C . GLN A 1 379 ? -1.459 8.842 11.778 1.00 67.50 379 GLN A C 1
ATOM 2846 O O . GLN A 1 379 ? -1.508 7.930 12.601 1.00 67.50 379 GLN A O 1
ATOM 2851 N N . LEU A 1 380 ? -1.594 10.116 12.117 1.00 73.38 380 LEU A N 1
ATOM 2852 C CA . LEU A 1 380 ? -1.986 10.561 13.442 1.00 73.38 380 LEU A CA 1
ATOM 2853 C C . LEU A 1 380 ? -3.481 10.872 13.445 1.00 73.38 380 LEU A C 1
ATOM 2855 O O . LEU A 1 380 ? -3.943 11.691 12.652 1.00 73.38 380 LEU A O 1
ATOM 2859 N N . ARG A 1 381 ? -4.250 10.270 14.350 1.00 71.62 381 ARG A N 1
ATOM 2860 C CA . ARG A 1 381 ? -5.693 10.512 14.442 1.00 71.62 381 ARG A CA 1
ATOM 2861 C C . ARG A 1 381 ? -6.219 10.560 15.867 1.00 71.62 381 ARG A C 1
ATOM 2863 O O . ARG A 1 381 ? -5.683 9.927 16.772 1.00 71.62 381 ARG A O 1
ATOM 2870 N N . ILE A 1 382 ? -7.323 11.277 16.037 1.00 74.00 382 ILE A N 1
ATOM 2871 C CA . ILE A 1 382 ? -8.142 11.220 17.248 1.00 74.00 382 ILE A CA 1
ATOM 2872 C C . ILE A 1 382 ? -9.153 10.090 17.083 1.00 74.00 382 ILE A C 1
ATOM 2874 O O . ILE A 1 382 ? -9.927 10.080 16.125 1.00 74.00 382 ILE A O 1
ATOM 2878 N N . VAL A 1 383 ? -9.150 9.161 18.032 1.00 70.12 383 VAL A N 1
ATOM 2879 C CA . VAL A 1 383 ? -10.168 8.119 18.161 1.00 70.12 383 VAL A CA 1
ATOM 2880 C C . VAL A 1 383 ? -10.996 8.448 19.396 1.00 70.12 383 VAL A C 1
ATOM 2882 O O . VAL A 1 383 ? -10.482 8.358 20.506 1.00 70.12 383 VAL A O 1
ATOM 2885 N N . ASP A 1 384 ? -12.249 8.868 19.209 1.00 70.25 384 ASP A N 1
ATOM 2886 C CA . ASP A 1 384 ? -13.163 9.261 20.289 1.00 70.25 384 ASP A CA 1
ATOM 2887 C C . ASP A 1 384 ? -14.429 8.405 20.275 1.00 70.25 384 ASP A C 1
ATOM 2889 O O . ASP A 1 384 ? -15.076 8.249 19.240 1.00 70.25 384 ASP A O 1
ATOM 2893 N N . THR A 1 385 ? -14.749 7.850 21.441 1.00 63.47 385 THR A N 1
ATOM 2894 C CA . THR A 1 385 ? -15.940 7.022 21.696 1.00 63.47 385 THR A CA 1
ATOM 2895 C C . THR A 1 385 ? -17.133 7.845 22.188 1.00 63.47 385 THR A C 1
ATOM 2897 O O . THR A 1 385 ? -18.244 7.330 22.250 1.00 63.47 385 THR A O 1
ATOM 2900 N N . GLY A 1 386 ? -16.915 9.120 22.529 1.00 59.94 386 GLY A N 1
ATOM 2901 C CA . GLY A 1 386 ? -17.952 10.030 23.002 1.00 59.94 386 GLY A CA 1
ATOM 2902 C C . GLY A 1 386 ? -18.858 10.563 21.890 1.00 59.94 386 GLY A C 1
ATOM 2903 O O . GLY A 1 386 ? -18.537 10.504 20.705 1.00 59.94 386 GLY A O 1
ATOM 2904 N N . GLU A 1 387 ? -19.992 11.144 22.290 1.00 61.62 387 GLU A N 1
ATOM 2905 C CA . GLU A 1 387 ? -20.995 11.710 21.382 1.00 61.62 387 GLU A CA 1
ATOM 2906 C C . GLU A 1 387 ? -21.262 13.201 21.699 1.00 61.62 387 GLU A C 1
ATOM 2908 O O . GLU A 1 387 ? -21.718 13.514 22.805 1.00 61.62 387 GLU A O 1
ATOM 2913 N N . PRO A 1 388 ? -21.027 14.147 20.760 1.00 57.38 388 PRO A N 1
ATOM 2914 C CA . PRO A 1 388 ? -20.451 13.942 19.430 1.00 57.38 388 PRO A CA 1
ATOM 2915 C C . PRO A 1 388 ? -18.940 13.653 19.504 1.00 57.38 388 PRO A C 1
ATOM 2917 O O . PRO A 1 388 ? -18.256 14.274 20.321 1.00 57.38 388 PRO A O 1
ATOM 2920 N N . PRO A 1 389 ? -18.397 12.799 18.621 1.00 61.47 389 PRO A N 1
ATOM 2921 C CA . PRO A 1 389 ? -16.986 12.447 18.665 1.00 61.47 389 PRO A CA 1
ATOM 2922 C C . PRO A 1 389 ? -16.110 13.619 18.220 1.00 61.47 389 PRO A C 1
ATOM 2924 O O . PRO A 1 389 ? -16.380 14.288 17.208 1.00 61.47 389 PRO A O 1
ATOM 2927 N N . LEU A 1 390 ? -15.023 13.837 18.955 1.00 65.62 390 LEU A N 1
ATOM 2928 C CA . LEU A 1 390 ? -13.922 14.677 18.520 1.00 65.62 390 LEU A CA 1
ATOM 2929 C C . LEU A 1 390 ? -13.134 13.942 17.430 1.00 65.62 390 LEU A C 1
ATOM 2931 O O . LEU A 1 390 ? -12.686 12.813 17.621 1.00 65.62 390 LEU A O 1
ATOM 2935 N N . LYS A 1 391 ? -12.948 14.586 16.277 1.00 62.88 391 LYS A N 1
ATOM 2936 C CA . LYS A 1 391 ? -12.208 14.009 15.148 1.00 62.88 391 LYS A CA 1
ATOM 2937 C C . LYS A 1 391 ? -11.074 14.926 14.718 1.00 62.88 391 LYS A C 1
ATOM 2939 O O . LYS A 1 391 ? -11.227 16.144 14.699 1.00 62.88 391 LYS A O 1
ATOM 2944 N N . GLY A 1 392 ? -9.954 14.336 14.325 1.00 62.84 392 GLY A N 1
ATOM 2945 C CA . GLY A 1 392 ? -8.796 15.037 13.777 1.00 62.84 392 GLY A CA 1
ATOM 2946 C C . GLY A 1 392 ? -7.856 14.025 13.145 1.00 62.84 392 GLY A C 1
ATOM 2947 O O . GLY A 1 392 ? -7.691 12.942 13.705 1.00 62.84 392 GLY A O 1
ATOM 2948 N N . ILE A 1 393 ? -7.296 14.351 11.979 1.00 61.16 393 ILE A N 1
ATOM 2949 C CA . ILE A 1 393 ? -6.368 13.474 11.254 1.00 61.16 393 ILE A CA 1
ATOM 2950 C C . ILE A 1 393 ? -5.216 14.303 10.687 1.00 61.16 393 ILE A C 1
ATOM 2952 O O . ILE A 1 393 ? -5.429 15.385 10.137 1.00 61.16 393 ILE A O 1
ATOM 2956 N N . ALA A 1 394 ? -4.005 13.771 10.787 1.00 61.22 394 ALA A N 1
ATOM 2957 C CA . ALA A 1 394 ? -2.832 14.245 10.077 1.00 61.22 394 ALA A CA 1
ATOM 2958 C C . ALA A 1 394 ? -2.093 13.059 9.449 1.00 61.22 394 ALA A C 1
ATOM 2960 O O . ALA A 1 394 ? -2.035 11.982 10.037 1.00 61.22 394 ALA A O 1
ATOM 2961 N N . LEU A 1 395 ? -1.543 13.287 8.259 1.00 57.34 395 LEU A N 1
ATOM 2962 C CA . LEU A 1 395 ? -0.760 12.318 7.489 1.00 57.34 395 LEU A CA 1
ATOM 2963 C C . LEU A 1 395 ? 0.621 12.932 7.231 1.00 57.34 395 LEU A C 1
ATOM 2965 O O . LEU A 1 395 ? 0.701 14.100 6.814 1.00 57.34 395 LEU A O 1
ATOM 2969 N N . PHE A 1 396 ? 1.693 12.196 7.519 1.00 60.06 396 PHE A N 1
ATOM 2970 C CA . PHE A 1 396 ? 3.068 12.683 7.383 1.00 60.06 396 PHE A CA 1
ATOM 2971 C C . PHE A 1 396 ? 4.077 11.529 7.312 1.00 60.06 396 PHE A C 1
ATOM 2973 O O . PHE A 1 396 ? 3.816 10.427 7.772 1.00 60.06 396 PHE A O 1
ATOM 2980 N N . ALA A 1 397 ? 5.275 11.796 6.787 1.00 56.84 397 ALA A N 1
ATOM 2981 C CA . ALA A 1 397 ? 6.356 10.810 6.735 1.00 56.84 397 ALA A CA 1
ATOM 2982 C C . ALA A 1 397 ? 7.595 11.262 7.509 1.00 56.84 397 ALA A C 1
ATOM 2984 O O . ALA A 1 397 ? 7.842 12.461 7.663 1.00 56.84 397 ALA A O 1
ATOM 2985 N N . VAL A 1 398 ? 8.364 10.271 7.960 1.00 64.50 398 VAL A N 1
ATOM 2986 C CA . VAL A 1 398 ? 9.670 10.403 8.605 1.00 64.50 398 VAL A CA 1
ATOM 2987 C C . VAL A 1 398 ? 10.668 9.567 7.807 1.00 64.50 398 VAL A C 1
ATOM 2989 O O . VAL A 1 398 ? 10.714 8.348 7.940 1.00 64.50 398 VAL A O 1
ATOM 2992 N N . ASP A 1 399 ? 11.440 10.226 6.949 1.00 60.47 399 ASP A N 1
ATOM 2993 C CA . ASP A 1 399 ? 12.327 9.606 5.955 1.00 60.47 399 ASP A CA 1
ATOM 2994 C C . ASP A 1 399 ? 13.816 9.646 6.345 1.00 60.47 399 ASP A C 1
ATOM 2996 O O . ASP A 1 399 ? 14.656 9.042 5.680 1.00 60.47 399 ASP A O 1
ATOM 3000 N N . VAL A 1 400 ? 14.153 10.342 7.433 1.00 64.25 400 VAL A N 1
ATOM 3001 C CA . VAL A 1 400 ? 15.525 10.508 7.923 1.00 64.25 400 VAL A CA 1
ATOM 3002 C C . VAL A 1 400 ? 15.594 10.147 9.401 1.00 64.25 400 VAL A C 1
ATOM 3004 O O . VAL A 1 400 ? 14.896 10.756 10.212 1.00 64.25 400 VAL A O 1
ATOM 3007 N N . ALA A 1 401 ? 16.476 9.209 9.752 1.00 67.81 401 ALA A N 1
ATOM 3008 C CA . ALA A 1 401 ? 16.745 8.813 11.132 1.00 67.81 401 ALA A CA 1
ATOM 3009 C C . ALA A 1 401 ? 17.312 9.969 11.981 1.00 67.81 401 ALA A C 1
ATOM 3011 O O . ALA A 1 401 ? 18.101 10.789 11.504 1.00 67.81 401 ALA A O 1
ATOM 3012 N N . GLY A 1 402 ? 16.950 10.013 13.266 1.00 72.50 402 GLY A N 1
ATOM 3013 C CA . GLY A 1 402 ? 17.393 11.058 14.197 1.00 72.50 402 GLY A CA 1
ATOM 3014 C C . GLY A 1 402 ? 16.573 12.356 14.154 1.00 72.50 402 GLY A C 1
ATOM 3015 O O . GLY A 1 402 ? 16.980 13.356 14.749 1.00 72.50 402 GLY A O 1
ATOM 3016 N N . SER A 1 403 ? 15.440 12.375 13.451 1.00 72.31 403 SER A N 1
ATOM 3017 C CA . SER A 1 403 ? 14.597 13.559 13.268 1.00 72.31 403 SER A CA 1
ATOM 3018 C C . SER A 1 403 ? 13.653 13.815 14.448 1.00 72.31 403 SER A C 1
ATOM 3020 O O . SER A 1 403 ? 13.152 12.890 15.087 1.00 72.31 403 SER A O 1
ATOM 3022 N N . ILE A 1 404 ? 13.354 15.094 14.701 1.00 77.75 404 ILE A N 1
ATOM 3023 C CA . ILE A 1 404 ? 12.264 15.530 15.588 1.00 77.75 404 ILE A CA 1
ATOM 3024 C C . ILE A 1 404 ? 11.181 16.160 14.716 1.00 77.75 404 ILE A C 1
ATOM 3026 O O . ILE A 1 404 ? 11.423 17.169 14.053 1.00 77.75 404 ILE A O 1
ATOM 3030 N N . VAL A 1 405 ? 9.987 15.585 14.745 1.00 72.31 405 VAL A N 1
ATOM 3031 C CA . VAL A 1 405 ? 8.860 15.950 13.886 1.00 72.31 405 VAL A CA 1
ATOM 3032 C C . VAL A 1 405 ? 7.821 16.707 14.707 1.00 72.31 405 VAL A C 1
ATOM 3034 O O . VAL A 1 405 ? 7.443 16.272 15.793 1.00 72.31 405 VAL A O 1
ATOM 3037 N N . GLU A 1 406 ? 7.365 17.857 14.204 1.00 77.00 406 GLU A N 1
ATOM 3038 C CA . GLU A 1 406 ? 6.322 18.672 14.839 1.00 77.00 406 GLU A CA 1
ATOM 3039 C C . GLU A 1 406 ? 5.044 18.693 13.990 1.00 77.00 406 GLU A C 1
ATOM 3041 O O . GLU A 1 406 ? 5.049 19.242 12.887 1.00 77.00 406 GLU A O 1
ATOM 3046 N N . VAL A 1 407 ? 3.940 18.141 14.511 1.00 72.69 407 VAL A N 1
ATOM 3047 C CA . VAL A 1 407 ? 2.640 18.087 13.813 1.00 72.69 407 VAL A CA 1
ATOM 3048 C C . VAL A 1 407 ? 1.551 18.777 14.636 1.00 72.69 407 VAL A C 1
ATOM 3050 O O . VAL A 1 407 ? 1.247 18.397 15.763 1.00 72.69 407 VAL A O 1
ATOM 3053 N N . GLU A 1 408 ? 0.912 19.800 14.073 1.00 76.56 408 GLU A N 1
ATOM 3054 C CA . GLU A 1 408 ? -0.308 20.366 14.659 1.00 76.56 408 GLU A CA 1
ATOM 3055 C C . GLU A 1 408 ? -1.524 19.562 14.181 1.00 76.56 408 GLU A C 1
ATOM 3057 O O . GLU A 1 408 ? -1.794 19.506 12.978 1.00 76.56 408 GLU A O 1
ATOM 3062 N N . LEU A 1 409 ? -2.280 18.983 15.115 1.00 72.81 409 LEU A N 1
ATOM 3063 C CA . LEU A 1 409 ? -3.494 18.233 14.812 1.00 72.81 409 LEU A CA 1
ATOM 3064 C C . LEU A 1 409 ? -4.727 19.101 15.056 1.00 72.81 409 LEU A C 1
ATOM 3066 O O . LEU A 1 409 ? -5.021 19.475 16.188 1.00 72.81 409 LEU A O 1
ATOM 3070 N N . VAL A 1 410 ? -5.479 19.399 13.999 1.00 68.81 410 VAL A N 1
ATOM 3071 C CA . VAL A 1 410 ? -6.699 20.203 14.121 1.00 68.81 410 VAL A CA 1
ATOM 3072 C C . VAL A 1 410 ? -7.891 19.287 14.391 1.00 68.81 410 VAL A C 1
ATOM 3074 O O . VAL A 1 410 ? -8.310 18.510 13.534 1.00 68.81 410 VAL A O 1
ATOM 3077 N N . ALA A 1 411 ? -8.447 19.396 15.590 1.00 66.69 411 ALA A N 1
ATOM 3078 C CA . ALA A 1 411 ? -9.646 18.704 16.021 1.00 66.69 411 ALA A CA 1
ATOM 3079 C C . ALA A 1 411 ? -10.912 19.497 15.663 1.00 66.69 411 ALA A C 1
ATOM 3081 O O . ALA A 1 411 ? -10.911 20.729 15.694 1.00 66.69 411 ALA A O 1
ATOM 3082 N N . ASN A 1 412 ? -12.018 18.804 15.380 1.00 63.28 412 ASN A N 1
ATOM 3083 C CA . ASN A 1 412 ? -13.355 19.401 15.301 1.00 63.28 412 ASN A CA 1
ATOM 3084 C C . ASN A 1 412 ? -14.427 18.485 15.907 1.00 63.28 412 ASN A C 1
ATOM 3086 O O . ASN A 1 412 ? -14.276 17.264 15.959 1.00 63.28 412 ASN A O 1
ATOM 3090 N N . ASN A 1 413 ? -15.546 19.089 16.312 1.00 54.88 413 ASN A N 1
ATOM 3091 C CA . ASN A 1 413 ? -16.725 18.370 16.792 1.00 54.88 413 ASN A CA 1
ATOM 3092 C C . ASN A 1 413 ? -17.547 17.876 15.593 1.00 54.88 413 ASN A C 1
ATOM 3094 O O . ASN A 1 413 ? -18.183 18.685 14.915 1.00 54.88 413 ASN A O 1
ATOM 3098 N N . GLY A 1 414 ? -17.541 16.568 15.323 1.00 44.97 414 GLY A N 1
ATOM 3099 C CA . GLY A 1 414 ? -18.380 15.972 14.274 1.00 44.97 414 GLY A CA 1
ATOM 3100 C C . GLY A 1 414 ? -17.993 16.309 12.824 1.00 44.97 414 GLY A C 1
ATOM 3101 O O . GLY A 1 414 ? -18.810 16.128 11.926 1.00 44.97 414 GLY A O 1
ATOM 3102 N N . GLY A 1 415 ? -16.768 16.790 12.584 1.00 40.66 415 GLY A N 1
ATOM 3103 C CA . GLY A 1 415 ? -16.164 16.976 11.258 1.00 40.66 415 GLY A CA 1
ATOM 3104 C C . GLY A 1 415 ? -14.652 16.728 11.317 1.00 40.66 415 GLY A C 1
ATOM 3105 O O . GLY A 1 415 ? -14.076 16.770 12.397 1.00 40.66 415 GLY A O 1
ATOM 3106 N N . ILE A 1 416 ? -13.990 16.448 10.192 1.00 33.38 416 ILE A N 1
ATOM 3107 C CA . ILE A 1 416 ? -12.527 16.246 10.154 1.00 33.38 416 ILE A CA 1
ATOM 3108 C C . ILE A 1 416 ? -11.870 17.477 9.524 1.00 33.38 416 ILE A C 1
ATOM 3110 O O . ILE A 1 416 ? -12.272 17.893 8.440 1.00 33.38 416 ILE A O 1
ATOM 3114 N N . ALA A 1 417 ? -10.856 18.045 10.183 1.00 34.78 417 ALA A N 1
ATOM 3115 C CA . ALA A 1 417 ? -9.866 18.889 9.518 1.00 34.78 417 ALA A CA 1
ATOM 3116 C C . ALA A 1 417 ? -8.640 18.014 9.263 1.00 34.78 417 ALA A C 1
ATOM 3118 O O . ALA A 1 417 ? -8.041 17.519 10.216 1.00 34.78 417 ALA A O 1
ATOM 3119 N N . SER A 1 418 ? -8.306 17.784 7.994 1.00 32.97 418 SER A N 1
ATOM 3120 C CA . SER A 1 418 ? -7.042 17.159 7.614 1.00 32.97 418 SER A CA 1
ATOM 3121 C C . SER A 1 418 ? -5.990 18.241 7.382 1.00 32.97 418 SER A C 1
ATOM 3123 O O . SER A 1 418 ? -6.265 19.295 6.805 1.00 32.97 418 SER A O 1
ATOM 3125 N N . LYS A 1 419 ? -4.770 17.986 7.852 1.00 39.41 419 LYS A N 1
ATOM 3126 C CA . LYS A 1 419 ? -3.561 18.686 7.412 1.00 39.41 419 LYS A CA 1
ATOM 3127 C C . LYS A 1 419 ? -2.546 17.626 7.018 1.00 39.41 419 LYS A C 1
ATOM 3129 O O . LYS A 1 419 ? -2.280 16.714 7.796 1.00 39.41 419 LYS A O 1
ATOM 3134 N N . ALA A 1 420 ? -1.982 17.765 5.828 1.00 33.19 420 ALA A N 1
ATOM 3135 C CA . ALA A 1 420 ? -0.914 16.902 5.359 1.00 33.19 420 ALA A CA 1
ATOM 3136 C C . ALA A 1 420 ? 0.393 17.700 5.278 1.00 33.19 420 ALA A C 1
ATOM 3138 O O . ALA A 1 420 ? 0.392 18.848 4.823 1.00 33.19 420 ALA A O 1
ATOM 3139 N N . ALA A 1 421 ? 1.493 17.123 5.760 1.00 34.38 421 ALA A N 1
ATOM 3140 C CA . ALA A 1 421 ? 2.797 17.779 5.799 1.00 34.38 421 ALA A CA 1
ATOM 3141 C C . ALA A 1 421 ? 3.923 16.807 5.415 1.00 34.38 421 ALA A C 1
ATOM 3143 O O . ALA A 1 421 ? 3.903 15.632 5.774 1.00 34.38 421 ALA A O 1
ATOM 3144 N N . LEU A 1 422 ? 4.918 17.320 4.688 1.00 34.28 422 LEU A N 1
ATOM 3145 C CA . LEU A 1 422 ? 6.145 16.609 4.328 1.00 34.28 422 LEU A CA 1
ATOM 3146 C C . LEU A 1 422 ? 7.295 17.238 5.118 1.00 34.28 422 LEU A C 1
ATOM 3148 O O . LEU A 1 422 ? 7.505 18.449 5.023 1.00 34.28 422 LEU A O 1
ATOM 3152 N N . VAL A 1 423 ? 7.997 16.447 5.932 1.00 35.66 423 VAL A N 1
ATOM 3153 C CA . VAL A 1 423 ? 9.138 16.912 6.732 1.00 35.66 423 VAL A CA 1
ATOM 3154 C C . VAL A 1 423 ? 10.401 16.293 6.150 1.00 35.66 423 VAL A C 1
ATOM 3156 O O . VAL A 1 423 ? 10.755 15.183 6.505 1.00 35.66 423 VAL A O 1
ATOM 3159 N N . SER A 1 424 ? 11.066 17.011 5.243 1.00 32.44 424 SER A N 1
ATOM 3160 C CA . SER A 1 424 ? 12.364 16.611 4.681 1.00 32.44 424 SER A CA 1
ATOM 3161 C C . SER A 1 424 ? 13.431 17.648 5.044 1.00 32.44 424 SER A C 1
ATOM 3163 O O . SER A 1 424 ? 13.271 18.825 4.702 1.00 32.44 424 SER A O 1
ATOM 3165 N N . GLY A 1 425 ? 14.536 17.248 5.682 1.00 29.20 425 GLY A N 1
ATOM 3166 C CA . GLY A 1 425 ? 15.697 18.132 5.834 1.00 29.20 425 GLY A CA 1
ATOM 3167 C C . GLY A 1 425 ? 16.821 17.624 6.742 1.00 29.20 425 GLY A C 1
ATOM 3168 O O . GLY A 1 425 ? 16.595 17.291 7.902 1.00 29.20 425 GLY A O 1
ATOM 3169 N N . GLU A 1 426 ? 18.058 17.663 6.231 1.00 29.62 426 GLU A N 1
ATOM 3170 C CA . GLU A 1 426 ? 19.294 17.601 7.024 1.00 29.62 426 GLU A CA 1
ATOM 3171 C C . GLU A 1 426 ? 19.298 18.752 8.048 1.00 29.62 426 GLU A C 1
ATOM 3173 O O . GLU A 1 426 ? 19.423 19.919 7.683 1.00 29.62 426 GLU A O 1
ATOM 3178 N N . GLN A 1 427 ? 19.142 18.412 9.332 1.00 33.31 427 GLN A N 1
ATOM 3179 C CA . GLN A 1 427 ? 19.114 19.329 10.481 1.00 33.31 427 GLN A CA 1
ATOM 3180 C C . GLN A 1 427 ? 18.120 20.503 10.370 1.00 33.31 427 GLN A C 1
ATOM 3182 O O . GLN A 1 427 ? 18.500 21.625 10.040 1.00 33.31 427 GLN A O 1
ATOM 3187 N N . ALA A 1 428 ? 16.860 20.313 10.775 1.00 23.55 428 ALA A N 1
ATOM 3188 C CA . ALA A 1 428 ? 15.951 21.449 10.945 1.00 23.55 428 ALA A CA 1
ATOM 3189 C C . ALA A 1 428 ? 14.945 21.270 12.093 1.00 23.55 428 ALA A C 1
ATOM 3191 O O . ALA A 1 428 ? 13.947 20.569 11.972 1.00 23.55 428 ALA A O 1
ATOM 3192 N N . TYR A 1 429 ? 15.151 22.024 13.178 1.00 29.78 429 TYR A N 1
ATOM 3193 C CA . TYR A 1 429 ? 14.044 22.506 14.004 1.00 29.78 429 TYR A CA 1
ATOM 3194 C C . TYR A 1 429 ? 13.178 23.417 13.125 1.00 29.78 429 TYR A C 1
ATOM 3196 O O . TYR A 1 429 ? 13.599 24.528 12.796 1.00 29.78 429 TYR A O 1
ATOM 3204 N N . SER A 1 430 ? 11.980 22.982 12.740 1.00 22.78 430 SER A N 1
ATOM 3205 C CA . SER A 1 430 ? 11.018 23.876 12.098 1.00 22.78 430 SER A CA 1
ATOM 3206 C C . SER A 1 430 ? 9.589 23.550 12.516 1.00 22.78 430 SER A C 1
ATOM 3208 O O . SER A 1 430 ? 9.082 22.454 12.309 1.00 22.78 430 SER A O 1
ATOM 3210 N N . ARG A 1 431 ? 8.937 24.550 13.112 1.00 26.52 431 ARG A N 1
ATOM 3211 C CA . ARG A 1 431 ? 7.496 24.572 13.349 1.00 26.52 431 ARG A CA 1
ATOM 3212 C C . ARG A 1 431 ? 6.831 24.624 11.973 1.00 26.52 431 ARG A C 1
ATOM 3214 O O . ARG A 1 431 ? 6.907 25.665 11.312 1.00 26.52 431 ARG A O 1
ATOM 3221 N N . VAL A 1 432 ? 6.240 23.525 11.504 1.00 28.91 432 VAL A N 1
ATOM 3222 C CA . VAL A 1 432 ? 5.652 23.457 10.157 1.00 28.91 432 VAL A CA 1
ATOM 3223 C C . VAL A 1 432 ? 4.419 24.362 10.098 1.00 28.91 432 VAL A C 1
ATOM 3225 O O . VAL A 1 432 ? 3.316 23.995 10.487 1.00 28.91 432 VAL A O 1
ATOM 3228 N N . THR A 1 433 ? 4.620 25.587 9.610 1.00 26.53 433 THR A N 1
ATOM 3229 C CA . THR A 1 433 ? 3.542 26.470 9.159 1.00 26.53 433 THR A CA 1
ATOM 3230 C C . THR A 1 433 ? 3.524 26.385 7.640 1.00 26.53 433 THR A C 1
ATOM 3232 O O . THR A 1 433 ? 4.478 26.813 6.989 1.00 26.53 433 THR A O 1
ATOM 3235 N N . ALA A 1 434 ? 2.463 25.800 7.082 1.00 25.09 434 ALA A N 1
ATOM 3236 C CA . ALA A 1 434 ? 2.301 25.617 5.645 1.00 25.09 434 ALA A CA 1
ATOM 3237 C C . ALA A 1 434 ? 2.485 26.948 4.895 1.00 25.09 434 ALA A C 1
ATOM 3239 O O . ALA A 1 434 ? 1.662 27.858 5.003 1.00 25.09 434 ALA A O 1
ATOM 3240 N N . THR A 1 435 ? 3.566 27.059 4.123 1.00 22.69 435 THR A N 1
ATOM 3241 C CA . THR A 1 435 ? 3.713 28.084 3.089 1.00 22.69 435 THR A CA 1
ATOM 3242 C C . THR A 1 435 ? 4.287 27.453 1.825 1.00 22.69 435 THR A C 1
ATOM 3244 O O . THR A 1 435 ? 5.288 26.744 1.859 1.00 22.69 435 THR A O 1
ATOM 3247 N N . ASN A 1 436 ? 3.600 27.702 0.708 1.00 27.27 436 ASN A N 1
ATOM 3248 C CA . ASN A 1 436 ? 3.951 27.250 -0.635 1.00 27.27 436 ASN A CA 1
ATOM 3249 C C . ASN A 1 436 ? 5.334 27.768 -1.047 1.00 27.27 436 ASN A C 1
ATOM 3251 O O . ASN A 1 436 ? 5.434 28.952 -1.373 1.00 27.27 436 ASN A O 1
ATOM 3255 N N . GLN A 1 437 ? 6.347 26.904 -1.143 1.00 21.59 437 GLN A N 1
ATOM 3256 C CA . GLN A 1 437 ? 7.455 27.054 -2.096 1.00 21.59 437 GLN A CA 1
ATOM 3257 C C . GLN A 1 437 ? 8.020 25.674 -2.497 1.00 21.59 437 GLN A C 1
ATOM 3259 O O . GLN A 1 437 ? 8.185 24.817 -1.631 1.00 21.59 437 GLN A O 1
ATOM 3264 N N . PRO A 1 438 ? 8.329 25.452 -3.789 1.00 22.62 438 PRO A N 1
ATOM 3265 C CA . PRO A 1 438 ? 8.903 24.204 -4.287 1.00 22.62 438 PRO A CA 1
ATOM 3266 C C . PRO A 1 438 ? 10.392 24.077 -3.926 1.00 22.62 438 PRO A C 1
ATOM 3268 O O . PRO A 1 438 ? 11.180 24.993 -4.169 1.00 22.62 438 PRO A O 1
ATOM 3271 N N . TYR A 1 439 ? 10.779 22.924 -3.379 1.00 25.28 439 TYR A N 1
ATOM 3272 C CA . TYR A 1 439 ? 12.172 22.527 -3.162 1.00 25.28 439 TYR A CA 1
ATOM 3273 C C . TYR A 1 439 ? 12.744 21.873 -4.431 1.00 25.28 439 TYR A C 1
ATOM 3275 O O . TYR A 1 439 ? 12.084 21.053 -5.068 1.00 25.28 439 TYR A O 1
ATOM 3283 N N . ILE A 1 440 ? 13.973 22.24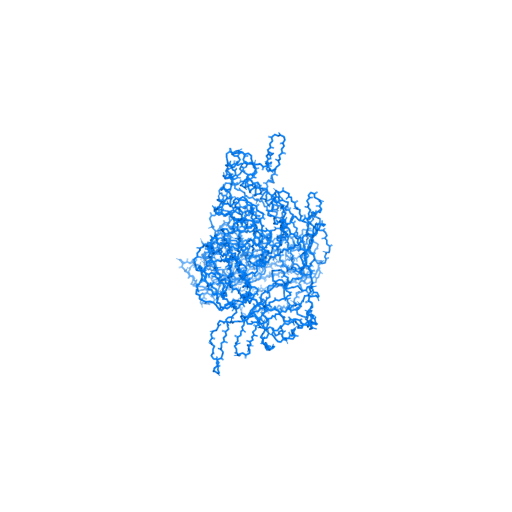5 -4.798 1.00 22.58 440 ILE A N 1
ATOM 3284 C CA . ILE A 1 440 ? 14.752 21.645 -5.890 1.00 22.58 440 ILE A CA 1
ATOM 3285 C C . ILE A 1 440 ? 15.782 20.708 -5.240 1.00 22.58 440 ILE A C 1
ATOM 3287 O O . ILE A 1 440 ? 16.636 21.206 -4.503 1.00 22.58 440 ILE A O 1
ATOM 3291 N N . PRO A 1 441 ? 15.753 19.387 -5.493 1.00 23.48 441 PRO A N 1
ATOM 3292 C CA . PRO A 1 441 ? 16.751 18.471 -4.952 1.00 23.48 441 PRO A CA 1
ATOM 3293 C C . PRO A 1 441 ? 18.140 18.743 -5.540 1.00 23.48 441 PRO A C 1
ATOM 3295 O O . PRO A 1 441 ? 18.322 18.784 -6.759 1.00 23.48 441 PRO A O 1
ATOM 3298 N N . HIS A 1 442 ? 19.138 18.887 -4.669 1.00 21.05 442 HIS A N 1
ATOM 3299 C CA . HIS A 1 442 ? 20.546 18.840 -5.054 1.00 21.05 442 HIS A CA 1
ATOM 3300 C C . HIS A 1 442 ? 20.975 17.376 -5.274 1.00 21.05 442 HIS A C 1
ATOM 3302 O O . HIS A 1 442 ? 20.720 16.541 -4.404 1.00 21.05 442 HIS A O 1
ATOM 3308 N N . PRO A 1 443 ? 21.657 17.030 -6.382 1.00 26.41 443 PRO A N 1
ATOM 3309 C CA . PRO A 1 443 ? 22.224 15.697 -6.550 1.00 26.41 443 PRO A CA 1
ATOM 3310 C C . PRO A 1 443 ? 23.344 15.467 -5.528 1.00 26.41 443 PRO A C 1
ATOM 3312 O O . PRO A 1 443 ? 24.283 16.261 -5.436 1.00 26.41 443 PRO A O 1
ATOM 3315 N N . ARG A 1 444 ? 23.269 14.353 -4.789 1.00 25.56 444 ARG A N 1
ATOM 3316 C CA . ARG A 1 444 ? 24.402 13.815 -4.025 1.00 25.56 444 ARG A CA 1
ATOM 3317 C C . ARG A 1 444 ? 25.567 13.550 -4.983 1.00 25.56 444 ARG A C 1
ATOM 3319 O O . ARG A 1 444 ? 25.401 12.878 -6.000 1.00 25.56 444 ARG A O 1
ATOM 3326 N N . SER A 1 445 ? 26.747 14.059 -4.634 1.00 25.62 445 SER A N 1
ATOM 3327 C CA . SER A 1 445 ? 28.009 13.772 -5.318 1.00 25.62 445 SER A CA 1
ATOM 3328 C C . SER A 1 445 ? 28.313 12.274 -5.288 1.00 25.62 445 SER A C 1
ATOM 3330 O O . SER A 1 445 ? 28.837 11.760 -4.302 1.00 25.62 445 SER A O 1
ATOM 3332 N N . ALA A 1 446 ? 28.031 11.575 -6.384 1.00 24.83 446 ALA A N 1
ATOM 3333 C CA . ALA A 1 446 ? 28.670 10.300 -6.665 1.00 24.83 446 ALA A CA 1
ATOM 3334 C C . ALA A 1 446 ? 30.095 10.595 -7.149 1.00 24.83 446 ALA A C 1
ATOM 3336 O O . ALA A 1 446 ? 30.288 11.227 -8.185 1.00 24.83 446 ALA A O 1
ATOM 3337 N N . VAL A 1 447 ? 31.099 10.168 -6.386 1.00 23.83 447 VAL A N 1
ATOM 3338 C CA . VAL A 1 447 ? 32.496 10.150 -6.834 1.00 23.83 447 VAL A CA 1
ATOM 3339 C C . VAL A 1 447 ? 32.627 9.030 -7.875 1.00 23.83 447 VAL A C 1
ATOM 3341 O O . VAL A 1 447 ? 32.477 7.866 -7.501 1.00 23.83 447 VAL A O 1
ATOM 3344 N N . PRO A 1 448 ? 32.907 9.306 -9.163 1.00 25.39 448 PRO A N 1
ATOM 3345 C CA . PRO A 1 448 ? 33.087 8.244 -10.139 1.00 25.39 448 PRO A CA 1
ATOM 3346 C C . PRO A 1 448 ? 34.493 7.666 -10.001 1.00 25.39 448 PRO A C 1
ATOM 3348 O O . PRO A 1 448 ? 35.500 8.379 -10.052 1.00 25.39 448 PRO A O 1
ATOM 3351 N N . HIS A 1 449 ? 34.567 6.347 -9.871 1.00 22.72 449 HIS A N 1
ATOM 3352 C CA . HIS A 1 449 ? 35.804 5.605 -10.042 1.00 22.72 449 HIS A CA 1
ATOM 3353 C C . HIS A 1 449 ? 36.268 5.755 -11.504 1.00 22.72 449 HIS A C 1
ATOM 3355 O O . HIS A 1 449 ? 35.609 5.277 -12.426 1.00 22.72 449 HIS A O 1
ATOM 3361 N N . GLN A 1 450 ? 37.404 6.423 -11.733 1.00 24.14 450 GLN A N 1
ATOM 3362 C CA . GLN A 1 450 ? 38.059 6.468 -13.044 1.00 24.14 450 GLN A CA 1
ATOM 3363 C C . GLN A 1 450 ? 38.536 5.063 -13.448 1.00 24.14 450 GLN A C 1
ATOM 3365 O O . GLN A 1 450 ? 39.635 4.646 -13.079 1.00 24.14 450 GLN A O 1
ATOM 3370 N N . GLN A 1 451 ? 37.758 4.348 -14.261 1.00 25.08 451 GLN A N 1
ATOM 3371 C CA . GLN A 1 451 ? 38.312 3.288 -15.101 1.00 25.08 451 GLN A CA 1
ATOM 3372 C C . GLN A 1 451 ? 38.881 3.913 -16.375 1.00 25.08 451 GLN A C 1
ATOM 3374 O O . GLN A 1 451 ? 38.170 4.386 -17.257 1.00 25.08 451 GLN A O 1
ATOM 3379 N N . THR A 1 452 ? 40.207 3.934 -16.456 1.00 24.31 452 THR A N 1
ATOM 3380 C CA . THR A 1 452 ? 40.951 4.331 -17.651 1.00 24.31 452 THR A CA 1
ATOM 3381 C C . THR A 1 452 ? 40.933 3.178 -18.652 1.00 24.31 452 THR A C 1
ATOM 3383 O O . THR A 1 452 ? 41.781 2.289 -18.614 1.00 24.31 452 THR A O 1
ATOM 3386 N N . VAL A 1 453 ? 39.966 3.183 -19.570 1.00 26.75 453 VAL A N 1
ATOM 3387 C CA . VAL A 1 453 ? 40.003 2.297 -20.739 1.00 26.75 453 VAL A CA 1
ATOM 3388 C C . VAL A 1 453 ? 40.933 2.926 -21.777 1.00 26.75 453 VAL A C 1
ATOM 3390 O O . VAL A 1 453 ? 40.681 4.016 -22.285 1.00 26.75 453 VAL A O 1
ATOM 3393 N N . LYS A 1 454 ? 42.053 2.259 -22.073 1.00 25.02 454 LYS A N 1
ATOM 3394 C CA . LYS A 1 454 ? 42.927 2.638 -23.192 1.00 25.02 454 LYS A CA 1
ATOM 3395 C C . LYS A 1 454 ? 42.210 2.357 -24.523 1.00 25.02 454 LYS A C 1
ATOM 3397 O O . LYS A 1 454 ? 41.734 1.234 -24.690 1.00 25.02 454 LYS A O 1
ATOM 3402 N N . PRO A 1 455 ? 42.197 3.292 -25.490 1.00 28.33 455 PRO A N 1
ATOM 3403 C CA . PRO A 1 455 ? 41.687 3.018 -26.828 1.00 28.33 455 PRO A CA 1
ATOM 3404 C C . PRO A 1 455 ? 42.576 1.993 -27.545 1.00 28.33 455 PRO A C 1
ATOM 3406 O O . PRO A 1 455 ? 43.808 2.084 -27.529 1.00 28.33 455 PRO A O 1
ATOM 3409 N N . ARG A 1 456 ? 41.932 0.994 -28.153 1.00 28.52 456 ARG A N 1
ATOM 3410 C CA . ARG A 1 456 ? 42.549 -0.084 -28.928 1.00 28.52 456 ARG A CA 1
ATOM 3411 C C . ARG A 1 456 ? 42.474 0.290 -30.409 1.00 28.52 456 ARG A C 1
ATOM 3413 O O . ARG A 1 456 ? 41.418 0.166 -31.005 1.00 28.52 456 ARG A O 1
ATOM 3420 N N . SER A 1 457 ? 43.581 0.719 -31.009 1.00 30.34 457 SER A N 1
ATOM 3421 C CA . SER A 1 457 ? 43.701 0.778 -32.470 1.00 30.34 457 SER A CA 1
ATOM 3422 C C . SER A 1 457 ? 43.987 -0.629 -32.997 1.00 30.34 457 SER A C 1
ATOM 3424 O O . SER A 1 457 ? 45.020 -1.209 -32.652 1.00 30.34 457 SER A O 1
ATOM 3426 N N . VAL A 1 458 ? 43.083 -1.183 -33.802 1.00 32.88 458 VAL A N 1
ATOM 3427 C CA . VAL A 1 458 ? 43.314 -2.414 -34.569 1.00 32.88 458 VAL A CA 1
ATOM 3428 C C . VAL A 1 458 ? 43.234 -2.036 -36.043 1.00 32.88 458 VAL A C 1
ATOM 3430 O O . VAL A 1 458 ? 42.147 -1.826 -36.564 1.00 32.88 458 VAL A O 1
ATOM 3433 N N . GLU A 1 459 ? 44.377 -1.918 -36.713 1.00 36.28 459 GLU A N 1
ATOM 3434 C CA . GLU A 1 459 ? 44.406 -2.020 -38.174 1.00 36.28 459 GLU A CA 1
ATOM 3435 C C . GLU A 1 459 ? 44.252 -3.508 -38.529 1.00 36.28 459 GLU A C 1
ATOM 3437 O O . GLU A 1 459 ? 44.935 -4.360 -37.955 1.00 36.28 459 GLU A O 1
ATOM 3442 N N . ALA A 1 460 ? 43.316 -3.839 -39.420 1.00 35.44 460 ALA A N 1
ATOM 3443 C CA . ALA A 1 460 ? 43.132 -5.203 -39.907 1.00 35.44 460 ALA A CA 1
ATOM 3444 C C . ALA A 1 460 ? 44.251 -5.567 -40.903 1.00 35.44 460 ALA A C 1
ATOM 3446 O O . ALA A 1 460 ? 44.476 -4.851 -41.875 1.00 35.44 460 ALA A O 1
ATOM 3447 N N . GLU A 1 461 ? 44.928 -6.699 -40.681 1.00 37.25 461 GLU A N 1
ATOM 3448 C CA . GLU A 1 461 ? 45.954 -7.255 -41.585 1.00 37.25 461 GLU A CA 1
ATOM 3449 C C . GLU A 1 461 ? 45.370 -7.996 -42.813 1.00 37.25 461 GLU A C 1
ATOM 3451 O O . GLU A 1 461 ? 46.128 -8.550 -43.609 1.00 37.25 461 GLU A O 1
ATOM 3456 N N . ASP A 1 462 ? 44.045 -8.021 -43.002 1.00 40.56 462 ASP A N 1
ATOM 3457 C CA . ASP A 1 462 ? 43.391 -8.786 -44.073 1.00 40.56 462 ASP A CA 1
ATOM 3458 C C . ASP A 1 462 ? 42.697 -7.868 -45.096 1.00 40.56 462 ASP A C 1
ATOM 3460 O O . ASP A 1 462 ? 41.799 -7.093 -44.771 1.00 40.56 462 ASP A O 1
ATOM 3464 N N . SER A 1 463 ? 43.095 -7.993 -46.364 1.00 44.44 463 SER A N 1
ATOM 3465 C CA . SER A 1 463 ? 42.602 -7.243 -47.531 1.00 44.44 463 SER A CA 1
ATOM 3466 C C . SER A 1 463 ? 41.117 -7.459 -47.885 1.00 44.44 463 SER A C 1
ATOM 3468 O O . SER A 1 463 ? 40.665 -6.973 -48.919 1.00 44.44 463 SER A O 1
ATOM 3470 N N . SER A 1 464 ? 40.358 -8.191 -47.063 1.00 44.22 464 SER A N 1
ATOM 3471 C CA . SER A 1 464 ? 38.959 -8.571 -47.302 1.00 44.22 464 SER A CA 1
ATOM 3472 C C . SER A 1 464 ? 37.933 -7.924 -46.355 1.00 44.22 464 SER A C 1
ATOM 3474 O O . SER A 1 464 ? 36.733 -8.135 -46.533 1.00 44.22 464 SER A O 1
ATOM 3476 N N . GLN A 1 465 ? 38.358 -7.116 -45.375 1.00 51.91 465 GLN A N 1
ATOM 3477 C CA . GLN A 1 465 ? 37.462 -6.499 -44.388 1.00 51.91 465 GLN A CA 1
ATOM 3478 C C . GLN A 1 465 ? 37.756 -5.009 -44.187 1.00 51.91 465 GLN A C 1
ATOM 3480 O O . GLN A 1 465 ? 38.904 -4.577 -44.207 1.00 51.91 465 GLN A O 1
ATOM 3485 N N . ILE A 1 466 ? 36.703 -4.223 -43.941 1.00 55.72 466 ILE A N 1
ATOM 3486 C CA . ILE A 1 466 ? 36.823 -2.868 -43.392 1.00 55.72 466 ILE A CA 1
ATOM 3487 C C . ILE A 1 466 ? 36.069 -2.859 -42.078 1.00 55.72 466 ILE A C 1
ATOM 3489 O O . ILE A 1 466 ? 34.841 -2.962 -42.059 1.00 55.72 466 ILE A O 1
ATOM 3493 N N . LEU A 1 467 ? 36.841 -2.753 -41.003 1.00 53.66 467 LEU A N 1
ATOM 3494 C CA . LEU A 1 467 ? 36.370 -2.429 -39.670 1.00 53.66 467 LEU A CA 1
ATOM 3495 C C . LEU A 1 467 ? 37.231 -1.269 -39.180 1.00 53.66 467 LEU A C 1
ATOM 3497 O O . LEU A 1 467 ? 38.276 -1.470 -38.567 1.00 53.66 467 LEU A O 1
ATOM 3501 N N . ILE A 1 468 ? 36.823 -0.055 -39.532 1.00 65.31 468 ILE A N 1
ATOM 3502 C CA . ILE A 1 468 ? 37.414 1.155 -38.959 1.00 65.31 468 ILE A CA 1
ATOM 3503 C C . ILE A 1 468 ? 36.459 1.595 -37.869 1.00 65.31 468 ILE A C 1
ATOM 3505 O O . ILE A 1 468 ? 35.285 1.792 -38.156 1.00 65.31 468 ILE A O 1
ATOM 3509 N N . ASP A 1 469 ? 36.964 1.713 -36.651 1.00 63.59 469 ASP A N 1
ATOM 3510 C CA . ASP A 1 469 ? 36.262 2.251 -35.492 1.00 63.59 469 ASP A CA 1
ATOM 3511 C C . ASP A 1 469 ? 37.189 3.291 -34.867 1.00 63.59 469 ASP A C 1
ATOM 3513 O O . ASP A 1 469 ? 38.267 2.962 -34.362 1.00 63.59 469 ASP A O 1
ATOM 3517 N N . ASP A 1 470 ? 36.825 4.560 -35.020 1.00 68.38 470 ASP A N 1
ATOM 3518 C CA . ASP A 1 470 ? 37.646 5.683 -34.598 1.00 68.38 470 ASP A CA 1
ATOM 3519 C C . ASP A 1 470 ? 36.822 6.667 -33.778 1.00 68.38 470 ASP A C 1
ATOM 3521 O O . ASP A 1 470 ? 35.681 6.991 -34.108 1.00 68.38 470 ASP A O 1
ATOM 3525 N N . GLN A 1 471 ? 37.424 7.162 -32.703 1.00 80.75 471 GLN A N 1
ATOM 3526 C CA . GLN A 1 471 ? 36.766 8.015 -31.731 1.00 80.75 471 GLN A CA 1
ATOM 3527 C C . GLN A 1 471 ? 37.658 9.192 -31.347 1.00 80.75 471 GLN A C 1
ATOM 3529 O O . GLN A 1 471 ? 38.867 9.067 -31.113 1.00 80.75 471 GLN A O 1
ATOM 3534 N N . VAL A 1 472 ? 37.026 10.353 -31.205 1.00 73.50 472 VAL A N 1
ATOM 3535 C CA . VAL A 1 472 ? 37.591 11.505 -30.505 1.00 73.50 472 VAL A CA 1
ATOM 3536 C C . VAL A 1 472 ? 36.747 11.827 -29.282 1.00 73.50 472 VAL A C 1
ATOM 3538 O O . VAL A 1 472 ? 35.518 11.790 -29.322 1.00 73.50 472 VAL A O 1
ATOM 3541 N N . VAL A 1 473 ? 37.432 12.147 -28.188 1.00 77.69 473 VAL A N 1
ATOM 3542 C CA . VAL A 1 473 ? 36.825 12.520 -26.910 1.00 77.69 473 VAL A CA 1
ATOM 3543 C C . VAL A 1 473 ? 37.249 13.937 -26.589 1.00 77.69 473 VAL A C 1
ATOM 3545 O O . VAL A 1 473 ? 38.427 14.285 -26.734 1.00 77.69 473 VAL A O 1
ATOM 3548 N N . ALA A 1 474 ? 36.301 14.757 -26.158 1.00 76.38 474 ALA A N 1
ATOM 3549 C CA . ALA A 1 474 ? 36.606 16.102 -25.728 1.00 76.38 474 ALA A CA 1
ATOM 3550 C C . ALA A 1 474 ? 37.456 16.056 -24.451 1.00 76.38 474 ALA A C 1
ATOM 3552 O O . ALA A 1 474 ? 37.120 15.397 -23.468 1.00 76.38 474 ALA A O 1
ATOM 3553 N N . GLY A 1 475 ? 38.614 16.713 -24.512 1.00 69.25 475 GLY A N 1
ATOM 3554 C CA . GLY A 1 475 ? 39.599 16.718 -23.437 1.00 69.25 475 GLY A CA 1
ATOM 3555 C C . GLY A 1 475 ? 39.589 18.042 -22.681 1.00 69.25 475 GLY A C 1
ATOM 3556 O O . GLY A 1 475 ? 38.716 18.320 -21.862 1.00 69.25 475 GLY A O 1
ATOM 3557 N N . THR A 1 476 ? 40.602 18.866 -22.939 1.00 72.62 476 THR A N 1
ATOM 3558 C CA . THR A 1 476 ? 40.797 20.148 -22.254 1.00 72.62 476 THR A CA 1
ATOM 3559 C C . THR A 1 476 ? 39.721 21.175 -22.620 1.00 72.62 476 THR A C 1
ATOM 3561 O O . THR A 1 476 ? 39.327 21.289 -23.780 1.00 72.62 476 THR A O 1
ATOM 3564 N N . GLN A 1 477 ? 39.304 21.963 -21.626 1.00 76.25 477 GLN A N 1
ATOM 3565 C CA . GLN A 1 477 ? 38.345 23.059 -21.767 1.00 76.25 477 GLN A CA 1
ATOM 3566 C C . GLN A 1 477 ? 38.695 23.995 -22.931 1.00 76.25 477 GLN A C 1
ATOM 3568 O O . GLN A 1 477 ? 39.816 24.496 -23.032 1.00 76.25 477 GLN A O 1
ATOM 3573 N N . ASN A 1 478 ? 37.703 24.275 -23.773 1.00 75.50 478 ASN A N 1
ATOM 3574 C CA . ASN A 1 478 ? 37.754 25.129 -24.960 1.00 75.50 478 ASN A CA 1
ATOM 3575 C C . ASN A 1 478 ? 38.813 24.722 -26.000 1.00 75.50 478 ASN A C 1
ATOM 3577 O O . ASN A 1 478 ? 39.223 25.544 -26.822 1.00 75.50 478 ASN A O 1
ATOM 3581 N N . VAL A 1 479 ? 39.255 23.462 -25.986 1.00 78.62 479 VAL A N 1
ATOM 3582 C CA . VAL A 1 479 ? 40.176 22.911 -26.982 1.00 78.62 479 VAL A CA 1
ATOM 3583 C C . VAL A 1 479 ? 39.437 21.889 -27.835 1.00 78.62 479 VAL A C 1
ATOM 3585 O O . VAL A 1 479 ? 38.955 20.875 -27.335 1.00 78.62 479 VAL A O 1
ATOM 3588 N N . THR A 1 480 ? 39.377 22.136 -29.143 1.00 85.75 480 THR A N 1
ATOM 3589 C CA . THR A 1 480 ? 38.851 21.156 -30.096 1.00 85.75 480 THR A CA 1
ATOM 3590 C C . THR A 1 480 ? 39.862 20.041 -30.316 1.00 85.75 480 THR A C 1
ATOM 3592 O O . THR A 1 480 ? 40.980 20.280 -30.772 1.00 85.75 480 THR A O 1
ATOM 3595 N N . VAL A 1 481 ? 39.440 18.815 -30.033 1.00 81.12 481 VAL A N 1
ATOM 3596 C CA . VAL A 1 481 ? 40.150 17.593 -30.399 1.00 81.12 481 VAL A CA 1
ATOM 3597 C C . VAL A 1 481 ? 39.577 17.124 -31.727 1.00 81.12 481 VAL A C 1
ATOM 3599 O O . VAL A 1 481 ? 38.375 16.894 -31.831 1.00 81.12 481 VAL A O 1
ATOM 3602 N N . SER A 1 482 ? 40.419 16.999 -32.751 1.00 86.25 482 SER A N 1
ATOM 3603 C CA . SER A 1 482 ? 40.009 16.514 -34.067 1.00 86.25 482 SER A CA 1
ATOM 3604 C C . SER A 1 482 ? 40.976 15.475 -34.617 1.00 86.25 482 SER A C 1
ATOM 3606 O O . SER A 1 482 ? 42.166 15.465 -34.294 1.00 86.25 482 SER A O 1
ATOM 3608 N N . ARG A 1 483 ? 40.449 14.589 -35.459 1.00 85.19 483 ARG A N 1
ATOM 3609 C CA . ARG A 1 483 ? 41.210 13.549 -36.146 1.00 85.19 483 ARG A CA 1
ATOM 3610 C C . ARG A 1 483 ? 40.722 13.437 -37.579 1.00 85.19 483 ARG A C 1
ATOM 3612 O O . ARG A 1 483 ? 39.525 13.528 -37.825 1.00 85.19 483 ARG A O 1
ATOM 3619 N N . THR A 1 484 ? 41.660 13.299 -38.512 1.00 88.50 484 THR A N 1
ATOM 3620 C CA . THR A 1 484 ? 41.383 13.098 -39.939 1.00 88.50 484 THR A CA 1
ATOM 3621 C C . THR A 1 484 ? 42.149 11.882 -40.426 1.00 88.50 484 THR A C 1
ATOM 3623 O O . THR A 1 484 ? 43.314 11.714 -40.059 1.00 88.50 484 THR A O 1
ATOM 3626 N N . HIS A 1 485 ? 41.502 11.054 -41.236 1.00 87.12 485 HIS A N 1
ATOM 3627 C CA . HIS A 1 485 ? 42.093 9.851 -41.801 1.00 87.12 485 HIS A CA 1
ATOM 3628 C C . HIS A 1 485 ? 41.596 9.619 -43.231 1.00 87.12 485 HIS A C 1
ATOM 3630 O O . HIS A 1 485 ? 40.476 10.002 -43.572 1.00 87.12 485 HIS A O 1
ATOM 3636 N N . SER A 1 486 ? 42.441 8.972 -44.030 1.00 84.25 486 SER A N 1
ATOM 3637 C CA . SER A 1 486 ? 42.201 8.628 -45.431 1.00 84.25 486 SER A CA 1
ATOM 3638 C C . SER A 1 486 ? 42.545 7.160 -45.631 1.00 84.25 486 SER A C 1
ATOM 3640 O O . SER A 1 486 ? 43.623 6.722 -45.225 1.00 84.25 486 SER A O 1
ATOM 3642 N N . PHE A 1 487 ? 41.651 6.400 -46.253 1.00 81.81 487 PHE A N 1
ATOM 3643 C CA . PHE A 1 487 ? 41.848 4.979 -46.513 1.00 81.81 487 PHE A CA 1
ATOM 3644 C C . PHE A 1 487 ? 41.198 4.560 -47.833 1.00 81.81 487 PHE A C 1
ATOM 3646 O O . PHE A 1 487 ? 40.275 5.197 -48.339 1.00 81.81 487 PHE A O 1
ATOM 3653 N N . ASN A 1 488 ? 41.678 3.452 -48.397 1.00 80.69 488 ASN A N 1
ATOM 3654 C CA . ASN A 1 488 ? 41.123 2.884 -49.621 1.00 80.69 488 ASN A CA 1
ATOM 3655 C C . ASN A 1 488 ? 40.215 1.700 -49.301 1.00 80.69 488 ASN A C 1
ATOM 3657 O O . ASN A 1 488 ? 40.616 0.766 -48.613 1.00 80.69 488 ASN A O 1
ATOM 3661 N N . VAL A 1 489 ? 39.015 1.721 -49.871 1.00 79.25 489 VAL A N 1
ATOM 3662 C CA . VAL A 1 489 ? 38.060 0.618 -49.878 1.00 79.25 489 VAL A CA 1
ATOM 3663 C C . VAL A 1 489 ? 38.382 -0.297 -51.072 1.00 79.25 489 VAL A C 1
ATOM 3665 O O . VAL A 1 489 ? 38.230 0.142 -52.223 1.00 79.25 489 VAL A O 1
ATOM 3668 N N . PRO A 1 490 ? 38.806 -1.558 -50.846 1.00 74.50 490 PRO A N 1
ATOM 3669 C CA . PRO A 1 490 ? 39.162 -2.504 -51.908 1.00 74.50 490 PRO A CA 1
ATOM 3670 C C . PRO A 1 490 ? 38.014 -2.774 -52.887 1.00 74.50 490 PRO A C 1
ATOM 3672 O O . PRO A 1 490 ? 36.841 -2.596 -52.551 1.00 74.50 490 PRO A O 1
ATOM 3675 N N . ALA A 1 491 ? 38.322 -3.191 -54.118 1.00 73.62 491 ALA A N 1
ATOM 3676 C CA . ALA A 1 491 ? 37.324 -3.390 -55.175 1.00 73.62 491 ALA A CA 1
ATOM 3677 C C . ALA A 1 491 ? 36.297 -4.492 -54.851 1.00 73.62 491 ALA A C 1
ATOM 3679 O O . ALA A 1 491 ? 35.186 -4.450 -55.374 1.00 73.62 491 ALA A O 1
ATOM 3680 N N . GLU A 1 492 ? 36.663 -5.426 -53.975 1.00 69.88 492 GLU A N 1
ATOM 3681 C CA . GLU A 1 492 ? 35.891 -6.590 -53.541 1.00 69.88 492 GLU A CA 1
ATOM 3682 C C . GLU A 1 492 ? 34.673 -6.216 -52.678 1.00 69.88 492 GLU A C 1
ATOM 3684 O O . GLU A 1 492 ? 33.668 -6.922 -52.695 1.00 69.88 492 GLU A O 1
ATOM 3689 N N . ILE A 1 493 ? 34.722 -5.086 -51.965 1.00 69.31 493 ILE A N 1
ATOM 3690 C CA . ILE A 1 493 ? 33.608 -4.593 -51.141 1.00 69.31 493 ILE A CA 1
ATOM 3691 C C . ILE A 1 493 ? 32.641 -3.818 -52.035 1.00 69.31 493 ILE A C 1
ATOM 3693 O O . ILE A 1 493 ? 32.955 -2.724 -52.496 1.00 69.31 493 ILE A O 1
ATOM 3697 N N . THR A 1 494 ? 31.462 -4.363 -52.314 1.00 72.19 494 THR A N 1
ATOM 3698 C CA . THR A 1 494 ? 30.484 -3.718 -53.214 1.00 72.19 494 THR A CA 1
ATOM 3699 C C . THR A 1 494 ? 29.583 -2.717 -52.494 1.00 72.19 494 THR A C 1
ATOM 3701 O O . THR A 1 494 ? 29.126 -1.760 -53.122 1.00 72.19 494 THR A O 1
ATOM 3704 N N . ALA A 1 495 ? 29.411 -2.874 -51.178 1.00 69.56 495 ALA A N 1
ATOM 3705 C CA . ALA A 1 495 ? 28.735 -1.916 -50.318 1.00 69.56 495 ALA A CA 1
ATOM 3706 C C . ALA A 1 495 ? 29.263 -1.947 -48.872 1.00 69.56 495 ALA A C 1
ATOM 3708 O O . ALA A 1 495 ? 29.863 -2.927 -48.424 1.00 69.56 495 ALA A O 1
ATOM 3709 N N . PHE A 1 496 ? 29.094 -0.842 -48.149 1.00 70.62 496 PHE A N 1
ATOM 3710 C CA . PHE A 1 496 ? 29.477 -0.707 -46.741 1.00 70.62 496 PHE A CA 1
ATOM 3711 C C . PHE A 1 496 ? 28.677 0.404 -46.056 1.00 70.62 496 PHE A C 1
ATOM 3713 O O . PHE A 1 496 ? 28.168 1.316 -46.708 1.00 70.62 496 PHE A O 1
ATOM 3720 N N . ASN A 1 497 ? 28.585 0.350 -44.729 1.00 71.81 497 ASN A N 1
ATOM 3721 C CA . ASN A 1 497 ? 27.936 1.377 -43.921 1.00 71.81 497 ASN A CA 1
ATOM 3722 C C . ASN A 1 497 ? 28.964 2.313 -43.287 1.00 71.81 497 ASN A C 1
ATOM 3724 O O . ASN A 1 497 ? 29.988 1.869 -42.771 1.00 71.81 497 ASN A O 1
ATOM 3728 N N . VAL A 1 498 ? 28.635 3.602 -43.275 1.00 78.62 498 VAL A N 1
ATOM 3729 C CA . VAL A 1 498 ? 29.285 4.634 -42.466 1.00 78.62 498 VAL A CA 1
ATOM 3730 C C . VAL A 1 498 ? 28.340 4.978 -41.324 1.00 78.62 498 VAL A C 1
ATOM 3732 O O . VAL A 1 498 ? 27.255 5.513 -41.560 1.00 78.62 498 VAL A O 1
ATOM 3735 N N . VAL A 1 499 ? 28.717 4.647 -40.094 1.00 67.44 499 VAL A N 1
ATOM 3736 C CA . VAL A 1 499 ? 27.949 4.956 -38.883 1.00 67.44 499 VAL A CA 1
ATOM 3737 C C . VAL A 1 499 ? 28.685 6.044 -38.124 1.00 67.44 499 VAL A C 1
ATOM 3739 O O . VAL A 1 499 ? 29.855 5.883 -37.812 1.00 67.44 499 VAL A O 1
ATOM 3742 N N . VAL A 1 500 ? 28.017 7.150 -37.823 1.00 70.62 500 VAL A N 1
ATOM 3743 C CA . VAL A 1 500 ? 28.555 8.200 -36.959 1.00 70.62 500 VAL A CA 1
ATOM 3744 C C . VAL A 1 500 ? 27.693 8.295 -35.716 1.00 70.62 500 VAL A C 1
ATOM 3746 O O . VAL A 1 500 ? 26.487 8.506 -35.827 1.00 70.62 500 VAL A O 1
ATOM 3749 N N . ASP A 1 501 ? 28.312 8.151 -34.556 1.00 70.25 501 ASP A N 1
ATOM 3750 C CA . ASP A 1 501 ? 27.694 8.294 -33.246 1.00 70.25 501 ASP A CA 1
ATOM 3751 C C . ASP A 1 501 ? 28.273 9.531 -32.550 1.00 70.25 501 ASP A C 1
ATOM 3753 O O . ASP A 1 501 ? 29.487 9.677 -32.413 1.00 70.25 501 ASP A O 1
ATOM 3757 N N . VAL A 1 502 ? 27.399 10.444 -32.140 1.00 75.38 502 VAL A N 1
ATOM 3758 C CA . VAL A 1 502 ? 27.738 11.571 -31.278 1.00 75.38 502 VAL A CA 1
ATOM 3759 C C . VAL A 1 502 ? 27.039 11.354 -29.946 1.00 75.38 502 VAL A C 1
ATOM 3761 O O . VAL A 1 502 ? 25.811 11.305 -29.911 1.00 75.38 502 VAL A O 1
ATOM 3764 N N . SER A 1 503 ? 27.795 11.271 -28.855 1.00 61.66 503 SER A N 1
ATOM 3765 C CA . SER A 1 503 ? 27.248 11.110 -27.504 1.00 61.66 503 SER A CA 1
ATOM 3766 C C . SER A 1 503 ? 27.831 12.138 -26.547 1.00 61.66 503 SER A C 1
ATOM 3768 O O . SER A 1 503 ? 28.954 12.604 -26.726 1.00 61.66 503 SER A O 1
ATOM 3770 N N . THR A 1 504 ? 27.064 12.538 -25.537 1.00 72.06 504 THR A N 1
ATOM 3771 C CA . THR A 1 504 ? 27.502 13.554 -24.577 1.00 72.06 504 THR A CA 1
ATOM 3772 C C . THR A 1 504 ? 27.089 13.213 -23.154 1.00 72.06 504 THR A C 1
ATOM 3774 O O . THR A 1 504 ? 25.935 12.868 -22.891 1.00 72.06 504 THR A O 1
ATOM 3777 N N . ASN A 1 505 ? 28.032 13.362 -22.222 1.00 69.19 505 ASN A N 1
ATOM 3778 C CA . ASN A 1 505 ? 27.765 13.236 -20.789 1.00 69.19 505 ASN A CA 1
ATOM 3779 C C . ASN A 1 505 ? 27.120 14.505 -20.199 1.00 69.19 505 ASN A C 1
ATOM 3781 O O . ASN A 1 505 ? 26.793 14.535 -19.016 1.00 69.19 505 ASN A O 1
ATOM 3785 N N . GLU A 1 506 ? 26.905 15.539 -21.018 1.00 61.69 506 GLU A N 1
ATOM 3786 C CA . GLU A 1 506 ? 26.169 16.752 -20.650 1.00 61.69 506 GLU A CA 1
ATOM 3787 C C . GLU A 1 506 ? 24.644 16.515 -20.577 1.00 61.69 506 GLU A C 1
ATOM 3789 O O . GLU A 1 506 ? 23.898 17.297 -19.978 1.00 61.69 506 GLU A O 1
ATOM 3794 N N . TYR A 1 507 ? 24.142 15.436 -21.185 1.00 54.75 507 TYR A N 1
ATOM 3795 C CA . TYR A 1 507 ? 22.716 15.110 -21.200 1.00 54.75 507 TYR A CA 1
ATOM 3796 C C . TYR A 1 507 ? 22.259 14.385 -19.921 1.00 54.75 507 TYR A C 1
ATOM 3798 O O . TYR A 1 507 ? 22.937 13.460 -19.478 1.00 54.75 507 TYR A O 1
ATOM 3806 N N . PRO A 1 508 ? 21.068 14.697 -19.364 1.00 43.91 508 PRO A N 1
ATOM 3807 C CA . PRO A 1 508 ? 20.126 15.734 -19.806 1.00 43.91 508 PRO A CA 1
ATOM 3808 C C . PRO A 1 508 ? 20.449 17.129 -19.262 1.00 43.91 508 PRO A C 1
ATOM 3810 O O . PRO A 1 508 ? 20.144 18.127 -19.915 1.00 43.91 508 PRO A O 1
ATOM 3813 N N . VAL A 1 509 ? 21.102 17.189 -18.100 1.00 56.75 509 VAL A N 1
ATOM 3814 C CA . VAL A 1 509 ? 21.180 18.353 -17.201 1.00 56.75 509 VAL A CA 1
ATOM 3815 C C . VAL A 1 509 ? 21.645 19.637 -17.897 1.00 56.75 509 VAL A C 1
ATOM 3817 O O . VAL A 1 509 ? 21.038 20.693 -17.723 1.00 56.75 509 VAL A O 1
ATOM 3820 N N . TYR A 1 510 ? 22.695 19.548 -18.708 1.00 59.59 510 TYR A N 1
ATOM 3821 C CA . TYR A 1 510 ? 23.363 20.692 -19.330 1.00 59.59 510 TYR A CA 1
ATOM 3822 C C . TYR A 1 510 ? 22.862 20.955 -20.758 1.00 59.59 510 TYR A C 1
ATOM 3824 O O . TYR A 1 510 ? 22.905 22.082 -21.251 1.00 59.59 510 TYR A O 1
ATOM 3832 N N . THR A 1 511 ? 22.298 19.942 -21.412 1.00 59.88 511 THR A N 1
ATOM 3833 C CA . THR A 1 511 ? 21.767 20.050 -22.783 1.00 59.88 511 THR A CA 1
ATOM 3834 C C . THR A 1 511 ? 20.335 20.588 -22.872 1.00 59.88 511 THR A C 1
ATOM 3836 O O . THR A 1 511 ? 19.958 21.127 -23.912 1.00 59.88 511 THR A O 1
ATOM 3839 N N . THR A 1 512 ? 19.517 20.449 -21.820 1.00 59.28 512 THR A N 1
ATOM 3840 C CA . THR A 1 512 ? 18.095 20.849 -21.842 1.00 59.28 512 THR A CA 1
ATOM 3841 C C . THR A 1 512 ? 17.859 22.290 -21.398 1.00 59.28 512 THR A C 1
ATOM 3843 O O . THR A 1 512 ? 16.760 22.812 -21.577 1.00 59.28 512 THR A O 1
ATOM 3846 N N . ASN A 1 513 ? 18.874 22.946 -20.831 1.00 67.19 513 ASN A N 1
ATOM 3847 C CA . ASN A 1 513 ? 18.823 24.361 -20.489 1.00 67.19 513 ASN A CA 1
ATOM 3848 C C . ASN A 1 513 ? 19.323 25.207 -21.682 1.00 67.19 513 ASN A C 1
ATOM 3850 O O . ASN A 1 513 ? 20.522 25.190 -21.976 1.00 67.19 513 ASN A O 1
ATOM 3854 N N . PRO A 1 514 ? 18.448 25.963 -22.374 1.00 60.31 514 PRO A N 1
ATOM 3855 C CA . PRO A 1 514 ? 18.841 26.753 -23.541 1.00 60.31 514 PRO A CA 1
ATOM 3856 C C . PRO A 1 514 ? 19.837 27.879 -23.211 1.00 60.31 514 PRO A C 1
ATOM 3858 O O . PRO A 1 514 ? 20.565 28.304 -24.108 1.00 60.31 514 PRO A O 1
ATOM 3861 N N . ASP A 1 515 ? 19.916 28.304 -21.944 1.00 64.12 515 ASP A N 1
ATOM 3862 C CA . ASP A 1 515 ? 20.827 29.349 -21.461 1.00 64.12 515 ASP A CA 1
ATOM 3863 C C . ASP A 1 515 ? 22.158 28.793 -20.920 1.00 64.12 515 ASP A C 1
ATOM 3865 O O . ASP A 1 515 ? 22.980 29.548 -20.393 1.00 64.12 515 ASP A O 1
ATOM 3869 N N . ASN A 1 516 ? 22.399 27.480 -21.031 1.00 66.50 516 ASN A N 1
ATOM 3870 C CA . ASN A 1 516 ? 23.645 26.893 -20.557 1.00 66.50 516 ASN A CA 1
ATOM 3871 C C . ASN A 1 516 ? 24.851 27.380 -21.385 1.00 66.50 516 ASN A C 1
ATOM 3873 O O . ASN A 1 516 ? 24.925 27.201 -22.605 1.00 66.50 516 ASN A O 1
ATOM 3877 N N . ILE A 1 517 ? 25.809 27.993 -20.688 1.00 63.81 517 ILE A N 1
ATOM 3878 C CA . ILE A 1 517 ? 27.051 28.532 -21.254 1.00 63.81 517 ILE A CA 1
ATOM 3879 C C . ILE A 1 517 ? 28.144 27.464 -21.422 1.00 63.81 517 ILE A C 1
ATOM 3881 O O . ILE A 1 517 ? 29.119 27.720 -22.131 1.00 63.81 517 ILE A O 1
ATOM 3885 N N . TYR A 1 518 ? 27.966 26.295 -20.798 1.00 72.50 518 TYR A N 1
ATOM 3886 C CA . TYR A 1 518 ? 28.837 25.123 -20.875 1.00 72.50 518 TYR A CA 1
ATOM 3887 C C . TYR A 1 518 ? 28.264 24.143 -21.893 1.00 72.50 518 TYR A C 1
ATOM 3889 O O . TYR A 1 518 ? 27.466 23.292 -21.543 1.00 72.50 518 TYR A O 1
ATOM 3897 N N . ASN A 1 519 ? 28.457 24.407 -23.180 1.00 79.06 519 ASN A N 1
ATOM 3898 C CA . ASN A 1 519 ? 27.697 23.721 -24.222 1.00 79.06 519 ASN A CA 1
ATOM 3899 C C . ASN A 1 519 ? 28.628 23.213 -25.303 1.00 79.06 519 ASN A C 1
ATOM 3901 O O . ASN A 1 519 ? 29.026 23.971 -26.202 1.00 79.06 519 ASN A O 1
ATOM 3905 N N . ASP A 1 520 ? 28.952 21.936 -25.186 1.00 85.81 520 ASP A N 1
ATOM 3906 C CA . ASP A 1 520 ? 29.924 21.260 -26.012 1.00 85.81 520 ASP A CA 1
ATOM 3907 C C . ASP A 1 520 ? 29.597 21.317 -27.494 1.00 85.81 520 ASP A C 1
ATOM 3909 O O . ASP A 1 520 ? 28.447 21.408 -27.944 1.00 85.81 520 ASP A O 1
ATOM 3913 N N . THR A 1 521 ? 30.663 21.243 -28.283 1.00 86.81 521 THR A N 1
ATOM 3914 C CA . THR A 1 521 ? 30.577 21.248 -29.741 1.00 86.81 521 THR A CA 1
ATOM 3915 C C . THR A 1 521 ? 31.082 19.942 -30.306 1.00 86.81 521 THR A C 1
ATOM 3917 O O . THR A 1 521 ? 32.057 19.379 -29.818 1.00 86.81 521 THR A O 1
ATOM 3920 N N . TRP A 1 522 ? 30.454 19.503 -31.388 1.00 91.44 522 TRP A N 1
ATOM 3921 C CA . TRP A 1 522 ? 30.850 18.317 -32.131 1.00 91.44 522 TRP A CA 1
ATOM 3922 C C . TRP A 1 522 ? 30.763 18.583 -33.632 1.00 91.44 522 TRP A C 1
ATOM 3924 O O . TRP A 1 522 ? 29.983 19.422 -34.100 1.00 91.44 522 TRP A O 1
ATOM 3934 N N . ALA A 1 523 ? 31.577 17.872 -34.401 1.00 85.25 523 ALA A N 1
ATOM 3935 C CA . ALA A 1 523 ? 31.544 17.896 -35.851 1.00 85.25 523 ALA A CA 1
ATOM 3936 C C . ALA A 1 523 ? 32.035 16.571 -36.432 1.00 85.25 523 ALA A C 1
ATOM 3938 O O . ALA A 1 523 ? 32.951 15.944 -35.905 1.00 85.25 523 ALA A O 1
ATOM 3939 N N . PHE A 1 524 ? 31.470 16.186 -37.569 1.00 88.69 524 PHE A N 1
ATOM 3940 C CA . PHE A 1 524 ? 32.023 15.142 -38.413 1.00 88.69 524 PHE A CA 1
ATOM 3941 C C . PHE A 1 524 ? 31.891 15.512 -39.888 1.00 88.69 524 PHE A C 1
ATOM 3943 O O . PHE A 1 524 ? 30.998 16.253 -40.302 1.00 88.69 524 PHE A O 1
ATOM 3950 N N . THR A 1 525 ? 32.794 14.997 -40.707 1.00 90.00 525 THR A N 1
ATOM 3951 C CA . THR A 1 525 ? 32.724 15.032 -42.165 1.00 90.00 525 THR A CA 1
ATOM 3952 C C . THR A 1 525 ? 33.291 13.732 -42.698 1.00 90.00 525 THR A C 1
ATOM 3954 O O . THR A 1 525 ? 34.304 13.272 -42.196 1.00 90.00 525 THR A O 1
ATOM 3957 N N . TRP A 1 526 ? 32.668 13.138 -43.704 1.00 93.12 526 TRP A N 1
ATOM 3958 C CA . TRP A 1 526 ? 33.244 12.017 -44.436 1.00 93.12 526 TRP A CA 1
ATOM 3959 C C . TRP A 1 526 ? 32.924 12.134 -45.926 1.00 93.12 526 TRP A C 1
ATOM 3961 O O . TRP A 1 526 ? 31.924 12.744 -46.311 1.00 93.12 526 TRP A O 1
ATOM 3971 N N . SER A 1 527 ? 33.793 11.580 -46.765 1.00 90.19 527 SER A N 1
ATOM 3972 C CA . SER A 1 527 ? 33.685 11.565 -48.221 1.00 90.19 527 SER A CA 1
ATOM 3973 C C . SER A 1 527 ? 34.188 10.228 -48.748 1.00 90.19 527 SER A C 1
ATOM 3975 O O . SER A 1 527 ? 35.291 9.828 -48.423 1.00 90.19 527 SER A O 1
ATOM 3977 N N . CYS A 1 528 ? 33.394 9.546 -49.563 1.00 87.06 528 CYS A N 1
ATOM 3978 C CA . CYS A 1 528 ? 33.704 8.268 -50.194 1.00 87.06 528 CYS A CA 1
ATOM 3979 C C . CYS A 1 528 ? 33.288 8.335 -51.669 1.00 87.06 528 CYS A C 1
ATOM 3981 O O . CYS A 1 528 ? 32.097 8.269 -52.006 1.00 87.06 528 CYS A O 1
ATOM 3983 N N . GLY A 1 529 ? 34.260 8.516 -52.566 1.00 84.94 529 GLY A N 1
ATOM 3984 C CA . GLY A 1 529 ? 33.994 8.819 -53.976 1.00 84.94 529 GLY A CA 1
ATOM 3985 C C . GLY A 1 529 ? 33.137 10.085 -54.153 1.00 84.94 529 GLY A C 1
ATOM 3986 O O . GLY A 1 529 ? 33.533 11.168 -53.736 1.00 84.94 529 GLY A O 1
ATOM 3987 N N . ASN A 1 530 ? 31.954 9.957 -54.770 1.00 80.94 530 ASN A N 1
ATOM 3988 C CA . ASN A 1 530 ? 31.011 11.077 -54.949 1.00 80.94 530 ASN A CA 1
ATOM 3989 C C . ASN A 1 530 ? 30.068 11.290 -53.748 1.00 80.94 530 ASN A C 1
ATOM 3991 O O . ASN A 1 530 ? 29.342 12.285 -53.716 1.00 80.94 530 ASN A O 1
ATOM 3995 N N . ASN A 1 531 ? 30.039 10.361 -52.789 1.00 83.88 531 ASN A N 1
ATOM 3996 C CA . ASN A 1 531 ? 29.187 10.459 -51.609 1.00 83.88 531 ASN A CA 1
ATOM 3997 C C . ASN A 1 531 ? 29.931 11.215 -50.518 1.00 83.88 531 ASN A C 1
ATOM 3999 O O . ASN A 1 531 ? 31.075 10.894 -50.224 1.00 83.88 531 ASN A O 1
ATOM 4003 N N . ASN A 1 532 ? 29.293 12.193 -49.893 1.00 89.06 532 ASN A N 1
ATOM 4004 C CA . ASN A 1 532 ? 29.873 12.895 -48.760 1.00 89.06 532 ASN A CA 1
ATOM 4005 C C . ASN A 1 532 ? 28.781 13.325 -47.790 1.00 89.06 532 ASN A C 1
ATOM 4007 O O . ASN A 1 532 ? 27.617 13.488 -48.164 1.00 89.06 532 ASN A O 1
ATOM 4011 N N . GLN A 1 533 ? 29.171 13.522 -46.541 1.00 82.38 533 GLN A N 1
ATOM 4012 C CA . GLN A 1 533 ? 28.307 14.080 -45.523 1.00 82.38 533 GLN A CA 1
ATOM 4013 C C . GLN A 1 533 ? 29.136 14.913 -44.556 1.00 82.38 533 GLN A C 1
ATOM 4015 O O . GLN A 1 533 ? 30.237 14.531 -44.176 1.00 82.38 533 GLN A O 1
ATOM 4020 N N . SER A 1 534 ? 28.588 16.047 -44.135 1.00 88.1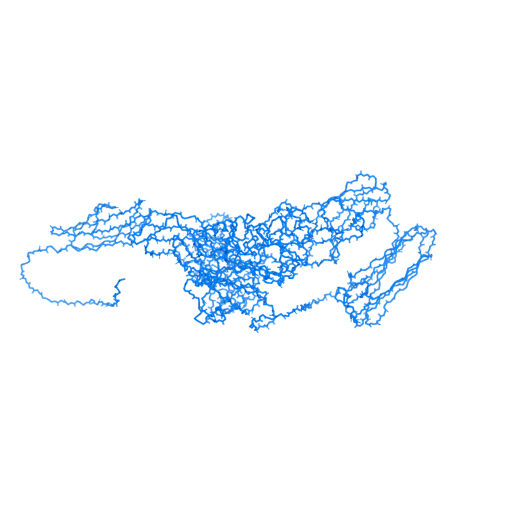2 534 SER A N 1
ATOM 4021 C CA . SER A 1 534 ? 29.191 16.915 -43.132 1.00 88.12 534 SER A CA 1
ATOM 4022 C C . SER A 1 534 ? 28.104 17.419 -42.198 1.00 88.12 534 SER A C 1
ATOM 4024 O O . SER A 1 534 ? 27.017 17.792 -42.647 1.00 88.12 534 SER A O 1
ATOM 4026 N N . MET A 1 535 ? 28.373 17.393 -40.899 1.00 78.19 535 MET A N 1
ATOM 4027 C CA . MET A 1 535 ? 27.468 17.922 -39.891 1.00 78.19 535 MET A CA 1
ATOM 4028 C C . MET A 1 535 ? 28.260 18.403 -38.684 1.00 78.19 535 MET A C 1
ATOM 4030 O O . MET A 1 535 ? 29.264 17.809 -38.300 1.00 78.19 535 MET A O 1
ATOM 4034 N N . SER A 1 536 ? 27.790 19.478 -38.071 1.00 85.38 536 SER A N 1
ATOM 4035 C CA . SER A 1 536 ? 28.322 19.982 -36.815 1.00 85.38 536 SER A CA 1
ATOM 4036 C C . SER A 1 536 ? 27.210 20.622 -36.005 1.00 85.38 536 SER A C 1
ATOM 4038 O O . SER A 1 536 ? 26.165 21.008 -36.540 1.00 85.38 536 SER A O 1
ATOM 4040 N N . GLY A 1 537 ? 27.418 20.721 -34.700 1.00 79.56 537 GLY A N 1
ATOM 4041 C CA . GLY A 1 537 ? 26.410 21.258 -33.811 1.00 79.56 537 GLY A CA 1
ATOM 4042 C C . GLY A 1 537 ? 26.930 21.514 -32.412 1.00 79.56 537 GLY A C 1
ATOM 4043 O O . GLY A 1 537 ? 28.060 21.180 -32.061 1.00 79.56 537 GLY A O 1
ATOM 4044 N N . LYS A 1 538 ? 26.054 22.128 -31.622 1.00 82.81 538 LYS A N 1
ATOM 4045 C CA . LYS A 1 538 ? 26.188 22.207 -30.173 1.00 82.81 538 LYS A CA 1
ATOM 4046 C C . LYS A 1 538 ? 25.275 21.180 -29.529 1.00 82.81 538 LYS A C 1
ATOM 4048 O O . LYS A 1 538 ? 24.188 20.918 -30.070 1.00 82.81 538 LYS A O 1
ATOM 4053 N N . VAL A 1 539 ? 25.677 20.606 -28.405 1.00 72.69 539 VAL A N 1
ATOM 4054 C CA . VAL A 1 539 ? 24.891 19.545 -27.774 1.00 72.69 539 VAL A CA 1
ATOM 4055 C C . VAL A 1 539 ? 23.535 20.047 -27.281 1.00 72.69 539 VAL A C 1
ATOM 4057 O O . VAL A 1 539 ? 22.547 19.355 -27.481 1.00 72.69 539 VAL A O 1
ATOM 4060 N N . ASN A 1 540 ? 23.400 21.294 -26.827 1.00 75.56 540 ASN A N 1
ATOM 4061 C CA . ASN A 1 540 ? 22.095 21.835 -26.422 1.00 75.56 540 ASN A CA 1
ATOM 4062 C C . ASN A 1 540 ? 21.047 21.913 -27.553 1.00 75.56 540 ASN A C 1
ATOM 4064 O O . ASN A 1 540 ? 19.851 21.923 -27.298 1.00 75.56 540 ASN A O 1
ATOM 4068 N N . ASN A 1 541 ? 21.469 21.963 -28.817 1.00 72.06 541 ASN A N 1
ATOM 4069 C CA . ASN A 1 541 ? 20.554 22.028 -29.959 1.00 72.06 541 ASN A CA 1
ATOM 4070 C C . ASN A 1 541 ? 20.202 20.638 -30.492 1.00 72.06 541 ASN A C 1
ATOM 4072 O O . ASN A 1 541 ? 19.178 20.450 -31.142 1.00 72.06 541 ASN A O 1
ATOM 4076 N N . THR A 1 542 ? 21.095 19.679 -30.279 1.00 59.16 542 THR A N 1
ATOM 4077 C CA . THR A 1 542 ? 21.098 18.389 -30.982 1.00 59.16 542 THR A CA 1
ATOM 4078 C C . THR A 1 542 ? 20.786 17.225 -30.043 1.00 59.16 542 THR A C 1
ATOM 4080 O O . THR A 1 542 ? 20.177 16.237 -30.452 1.00 59.16 542 THR A O 1
ATOM 4083 N N . HIS A 1 543 ? 21.084 17.425 -28.763 1.00 65.31 543 HIS A N 1
ATOM 4084 C CA . HIS A 1 543 ? 20.910 16.506 -27.654 1.00 65.31 543 HIS A CA 1
ATOM 4085 C C . HIS A 1 543 ? 19.922 17.053 -26.606 1.00 65.31 543 HIS A C 1
ATOM 4087 O O . HIS A 1 543 ? 19.800 16.487 -25.540 1.00 65.31 543 HIS A O 1
ATOM 4093 N N . SER A 1 544 ? 19.121 18.091 -26.895 1.00 52.50 544 SER A N 1
ATOM 4094 C CA . SER A 1 544 ? 18.113 18.641 -25.951 1.00 52.50 544 SER A CA 1
ATOM 4095 C C . SER A 1 544 ? 17.032 17.655 -25.486 1.00 52.50 544 SER A C 1
ATOM 4097 O O . SER A 1 544 ? 16.291 17.943 -24.552 1.00 52.50 544 SER A O 1
ATOM 4099 N N . THR A 1 545 ? 16.895 16.515 -26.164 1.00 44.75 545 THR A N 1
ATOM 4100 C CA . THR A 1 545 ? 15.868 15.488 -25.908 1.00 44.75 545 THR A CA 1
ATOM 4101 C C . THR A 1 545 ? 16.436 14.060 -25.900 1.00 44.75 545 THR A C 1
ATOM 4103 O O . THR A 1 545 ? 15.672 13.101 -25.826 1.00 44.75 545 THR A O 1
ATOM 4106 N N . ARG A 1 546 ? 17.764 13.899 -26.035 1.00 46.34 546 ARG A N 1
ATOM 4107 C CA . ARG A 1 546 ? 18.478 12.609 -26.144 1.00 46.34 546 ARG A CA 1
ATOM 4108 C C . ARG A 1 546 ? 19.982 12.803 -25.919 1.00 46.34 546 ARG A C 1
ATOM 4110 O O . ARG A 1 546 ? 20.530 13.735 -26.482 1.00 46.34 546 ARG A O 1
ATOM 4117 N N . GLY A 1 547 ? 20.665 11.909 -25.200 1.00 45.00 547 GLY A N 1
ATOM 4118 C CA . GLY A 1 547 ? 22.119 12.009 -24.943 1.00 45.00 547 GLY A CA 1
ATOM 4119 C C . GLY A 1 547 ? 23.030 11.500 -26.060 1.00 45.00 547 GLY A C 1
ATOM 4120 O O . GLY A 1 547 ? 24.240 11.710 -26.010 1.00 45.00 547 GLY A O 1
ATOM 4121 N N . THR A 1 548 ? 22.434 10.899 -27.091 1.00 52.66 548 THR A N 1
ATOM 4122 C CA . THR A 1 548 ? 23.149 10.296 -28.216 1.00 52.66 548 THR A CA 1
ATOM 4123 C C . THR A 1 548 ? 22.418 10.551 -29.533 1.00 52.66 548 THR A C 1
ATOM 4125 O O . THR A 1 548 ? 21.182 10.540 -29.587 1.00 52.66 548 THR A O 1
ATOM 4128 N N . MET A 1 549 ? 23.173 10.734 -30.614 1.00 68.19 549 MET A N 1
ATOM 4129 C CA . MET A 1 549 ? 22.687 10.775 -31.987 1.00 68.19 549 MET A CA 1
ATOM 4130 C C . MET A 1 549 ? 23.505 9.852 -32.885 1.00 68.19 549 MET A C 1
ATOM 4132 O O . MET A 1 549 ? 24.697 10.061 -33.078 1.00 68.19 549 MET A O 1
ATOM 4136 N N . ILE A 1 550 ? 22.823 8.901 -33.525 1.00 57.59 550 ILE A N 1
ATOM 4137 C CA . ILE A 1 550 ? 23.433 7.967 -34.473 1.00 57.59 550 ILE A CA 1
ATOM 4138 C C . ILE A 1 550 ? 22.963 8.293 -35.888 1.00 57.59 550 ILE A C 1
ATOM 4140 O O . ILE A 1 550 ? 21.770 8.491 -36.145 1.00 57.59 550 ILE A O 1
ATOM 4144 N N . LYS A 1 551 ? 23.905 8.329 -36.829 1.00 64.50 551 LYS A N 1
ATOM 4145 C CA . LYS A 1 551 ? 23.650 8.533 -38.249 1.00 64.50 551 LYS A CA 1
ATOM 4146 C C . LYS A 1 551 ? 24.331 7.451 -39.073 1.00 64.50 551 LYS A C 1
ATOM 4148 O O . LYS A 1 551 ? 25.552 7.402 -39.139 1.00 64.50 551 LYS A O 1
ATOM 4153 N N . THR A 1 552 ? 23.527 6.650 -39.762 1.00 65.19 552 THR A N 1
ATOM 4154 C CA . THR A 1 552 ? 24.008 5.607 -40.675 1.00 65.19 552 THR A CA 1
ATOM 4155 C C . THR A 1 552 ? 23.789 6.021 -42.126 1.00 65.19 552 THR A C 1
ATOM 4157 O O . THR A 1 552 ? 22.705 6.499 -42.478 1.00 65.19 552 THR A O 1
ATOM 4160 N N . SER A 1 553 ? 24.811 5.823 -42.956 1.00 69.62 553 SER A N 1
ATOM 4161 C CA . SER A 1 553 ? 24.796 6.061 -44.399 1.00 69.62 553 SER A CA 1
ATOM 4162 C C . SER A 1 553 ? 25.378 4.849 -45.126 1.00 69.62 553 SER A C 1
ATOM 4164 O O . SER A 1 553 ? 26.524 4.479 -44.891 1.00 69.62 553 SER A O 1
ATOM 4166 N N . THR A 1 554 ? 24.592 4.233 -46.006 1.00 76.12 554 THR A N 1
ATOM 4167 C CA . THR A 1 554 ? 25.008 3.075 -46.811 1.00 76.12 554 THR A CA 1
ATOM 4168 C C . THR A 1 554 ? 25.610 3.545 -48.131 1.00 76.12 554 THR A C 1
ATOM 4170 O O . THR A 1 554 ? 25.023 4.386 -48.814 1.00 76.12 554 THR A O 1
ATOM 4173 N N . ILE A 1 555 ? 26.780 3.017 -48.486 1.00 77.75 555 ILE A N 1
ATOM 4174 C CA . ILE A 1 555 ? 27.533 3.375 -49.689 1.00 77.75 555 ILE A CA 1
ATOM 4175 C C . ILE A 1 555 ? 27.639 2.156 -50.593 1.00 77.75 555 ILE A C 1
ATOM 4177 O O . ILE A 1 555 ? 28.297 1.186 -50.237 1.00 77.75 555 ILE A O 1
ATOM 4181 N N . GLU A 1 556 ? 27.050 2.242 -51.783 1.00 78.81 556 GLU A N 1
ATOM 4182 C CA . GLU A 1 556 ? 27.239 1.270 -52.863 1.00 78.81 556 GLU A CA 1
ATOM 4183 C C . GLU A 1 556 ? 28.336 1.753 -53.823 1.00 78.81 556 GLU A C 1
ATOM 4185 O O . GLU A 1 556 ? 28.419 2.947 -54.139 1.00 78.81 556 GLU A O 1
ATOM 4190 N N . LYS A 1 557 ? 29.187 0.843 -54.316 1.00 76.75 557 LYS A N 1
ATOM 4191 C CA . LYS A 1 557 ? 30.282 1.199 -55.228 1.00 76.75 557 LYS A CA 1
ATOM 4192 C C . LYS A 1 557 ? 30.651 0.123 -56.249 1.00 76.75 557 LYS A C 1
ATOM 4194 O O . LYS A 1 557 ? 30.441 -1.068 -56.046 1.00 76.75 557 LYS A O 1
ATOM 4199 N N . SER A 1 558 ? 31.310 0.555 -57.328 1.00 73.00 558 SER A N 1
ATOM 4200 C CA . SER A 1 558 ? 31.924 -0.316 -58.339 1.00 73.00 558 SER A CA 1
ATOM 4201 C C . SER A 1 558 ? 33.429 -0.047 -58.448 1.00 73.00 558 SER A C 1
ATOM 4203 O O . SER A 1 558 ? 33.823 1.060 -58.815 1.00 73.00 558 SER A O 1
ATOM 4205 N N . GLY A 1 559 ? 34.267 -1.052 -58.178 1.00 80.75 559 GLY A N 1
ATOM 4206 C CA . GLY A 1 559 ? 35.730 -0.903 -58.175 1.00 80.75 559 GLY A CA 1
ATOM 4207 C C . GLY A 1 559 ? 36.275 -0.294 -56.879 1.00 80.75 559 GLY A C 1
ATOM 4208 O O . GLY A 1 559 ? 35.518 -0.047 -55.942 1.00 80.75 559 GLY A O 1
ATOM 4209 N N . ALA A 1 560 ? 37.593 -0.110 -56.784 1.00 83.00 560 ALA A N 1
ATOM 4210 C CA . ALA A 1 560 ? 38.223 0.486 -55.602 1.00 83.00 560 ALA A CA 1
ATOM 4211 C C . ALA A 1 560 ? 37.788 1.954 -55.417 1.00 83.00 560 ALA A C 1
ATOM 4213 O O . ALA A 1 560 ? 37.555 2.659 -56.400 1.00 83.00 560 ALA A O 1
ATOM 4214 N N . MET A 1 561 ? 37.668 2.404 -54.168 1.00 87.06 561 MET A N 1
ATOM 4215 C CA . MET A 1 561 ? 37.199 3.751 -53.814 1.00 87.06 561 MET A CA 1
ATOM 4216 C C . MET A 1 561 ? 38.040 4.323 -52.678 1.00 87.06 561 MET A C 1
ATOM 4218 O O . MET A 1 561 ? 38.307 3.623 -51.711 1.00 87.06 561 MET A O 1
ATOM 4222 N N . GLU A 1 562 ? 38.414 5.592 -52.781 1.00 88.06 562 GLU A N 1
ATOM 4223 C CA . GLU A 1 562 ? 39.061 6.327 -51.692 1.00 88.06 562 GLU A CA 1
ATOM 4224 C C . GLU A 1 562 ? 37.996 6.944 -50.776 1.00 88.06 562 GLU A C 1
ATOM 4226 O O . GLU A 1 562 ? 36.975 7.463 -51.253 1.00 88.06 562 GLU A O 1
ATOM 4231 N N . CYS A 1 563 ? 38.231 6.837 -49.470 1.00 88.75 563 CYS A N 1
ATOM 4232 C CA . CYS A 1 563 ? 37.393 7.384 -48.418 1.00 88.75 563 CYS A CA 1
ATOM 4233 C C . CYS A 1 563 ? 38.223 8.225 -47.447 1.00 88.75 563 CYS A C 1
ATOM 4235 O O . CYS A 1 563 ? 39.277 7.802 -46.979 1.00 88.75 563 CYS A O 1
ATOM 4237 N N . ASP A 1 564 ? 37.679 9.373 -47.071 1.00 91.06 564 ASP A N 1
ATOM 4238 C CA . ASP A 1 564 ? 38.248 10.305 -46.110 1.00 91.06 564 ASP A CA 1
ATOM 4239 C C . ASP A 1 564 ? 37.220 10.620 -45.028 1.00 91.06 564 ASP A C 1
ATOM 4241 O O . ASP A 1 564 ? 36.029 10.761 -45.318 1.00 91.06 564 ASP A O 1
ATOM 4245 N N . TYR A 1 565 ? 37.662 10.801 -43.786 1.00 92.94 565 TYR A N 1
ATOM 4246 C CA . TYR A 1 565 ? 36.815 11.372 -42.743 1.00 92.94 565 TYR A CA 1
ATOM 4247 C C . TYR A 1 565 ? 37.577 12.274 -41.781 1.00 92.94 565 TYR A C 1
ATOM 4249 O O . TYR A 1 565 ? 38.777 12.128 -41.560 1.00 92.94 565 TYR A O 1
ATOM 4257 N N . THR A 1 566 ? 36.831 13.182 -41.163 1.00 90.88 566 THR A N 1
ATOM 4258 C CA . THR A 1 566 ? 37.239 14.055 -40.071 1.00 90.88 566 THR A CA 1
ATOM 4259 C C . THR A 1 566 ? 36.181 13.993 -38.974 1.00 90.88 566 THR A C 1
ATOM 4261 O O . THR A 1 566 ? 35.014 14.265 -39.239 1.00 90.88 566 THR A O 1
ATOM 4264 N N . ILE A 1 567 ? 36.576 13.699 -37.739 1.00 89.12 567 ILE A N 1
ATOM 4265 C CA . ILE A 1 567 ? 35.724 13.783 -36.541 1.00 89.12 567 ILE A CA 1
ATOM 4266 C C . ILE A 1 567 ? 36.338 14.771 -35.550 1.00 89.12 567 ILE A C 1
ATOM 4268 O O . ILE A 1 567 ? 37.563 14.858 -35.435 1.00 89.12 567 ILE A O 1
ATOM 4272 N N . ALA A 1 568 ? 35.508 15.557 -34.866 1.00 86.25 568 ALA A N 1
ATOM 4273 C CA . ALA A 1 568 ? 35.957 16.584 -33.935 1.00 86.25 568 ALA A CA 1
ATOM 4274 C C . ALA A 1 568 ? 34.958 16.835 -32.799 1.00 86.25 568 ALA A C 1
ATOM 4276 O O . ALA A 1 568 ? 33.748 16.774 -32.998 1.00 86.25 568 ALA A O 1
ATOM 4277 N N . THR A 1 569 ? 35.471 17.183 -31.622 1.00 89.19 569 THR A N 1
ATOM 4278 C CA . THR A 1 569 ? 34.673 17.523 -30.435 1.00 89.19 569 THR A CA 1
ATOM 4279 C C . THR A 1 569 ? 35.434 18.490 -29.518 1.00 89.19 569 THR A C 1
ATOM 4281 O O . THR A 1 569 ? 36.668 18.514 -29.542 1.00 89.19 569 THR A O 1
ATOM 4284 N N . ALA A 1 570 ? 34.737 19.320 -28.738 1.00 83.81 570 ALA A N 1
ATOM 4285 C CA . ALA A 1 570 ? 35.347 20.242 -27.775 1.00 83.81 570 ALA A CA 1
ATOM 4286 C C . ALA A 1 570 ? 34.453 20.458 -26.548 1.00 83.81 570 ALA A C 1
ATOM 4288 O O . ALA A 1 570 ? 33.278 20.788 -26.727 1.00 83.81 570 ALA A O 1
ATOM 4289 N N . ASN A 1 571 ? 35.057 20.378 -25.352 1.00 80.75 571 ASN A N 1
ATOM 4290 C CA . ASN A 1 571 ? 34.397 20.724 -24.094 1.00 80.75 571 ASN A CA 1
ATOM 4291 C C . ASN A 1 571 ? 34.315 22.244 -23.987 1.00 80.75 571 ASN A C 1
ATOM 4293 O O . ASN A 1 571 ? 35.361 22.900 -24.008 1.00 80.75 571 ASN A O 1
ATOM 4297 N N . ILE A 1 572 ? 33.127 22.831 -23.907 1.00 78.12 572 ILE A N 1
ATOM 4298 C CA . ILE A 1 572 ? 32.980 24.289 -23.875 1.00 78.12 572 ILE A CA 1
ATOM 4299 C C . ILE A 1 572 ? 32.754 24.740 -22.445 1.00 78.12 572 ILE A C 1
ATOM 4301 O O . ILE A 1 572 ? 31.755 24.424 -21.825 1.00 78.12 572 ILE A O 1
ATOM 4305 N N . GLY A 1 573 ? 33.673 25.549 -21.923 1.00 61.22 573 GLY A N 1
ATOM 4306 C CA . GLY A 1 573 ? 33.511 26.159 -20.608 1.00 61.22 573 GLY A CA 1
ATOM 4307 C C . GLY A 1 573 ? 33.708 25.223 -19.400 1.00 61.22 573 GLY A C 1
ATOM 4308 O O . GLY A 1 573 ? 33.830 25.760 -18.301 1.00 61.22 573 GLY A O 1
ATOM 4309 N N . ASP A 1 574 ? 33.902 23.913 -19.567 1.00 62.69 574 ASP A N 1
ATOM 4310 C CA . ASP A 1 574 ? 34.434 23.009 -18.529 1.00 62.69 574 ASP A CA 1
ATOM 4311 C C . ASP A 1 574 ? 35.341 21.887 -19.090 1.00 62.69 574 ASP A C 1
ATOM 4313 O O . ASP A 1 574 ? 35.787 21.949 -20.235 1.00 62.69 574 ASP A O 1
ATOM 4317 N N . SER A 1 575 ? 35.715 20.914 -18.250 1.00 63.34 575 SER A N 1
ATOM 4318 C CA . SER A 1 575 ? 36.473 19.719 -18.651 1.00 63.34 575 SER A CA 1
ATOM 4319 C C . SER A 1 575 ? 36.024 18.436 -17.933 1.00 63.34 575 SER A C 1
ATOM 4321 O O . SER A 1 575 ? 36.831 17.514 -17.801 1.00 63.34 575 SER A O 1
ATOM 4323 N N . GLN A 1 576 ? 34.812 18.402 -17.368 1.00 57.16 576 GLN A N 1
ATOM 4324 C CA . GLN A 1 576 ? 34.347 17.298 -16.514 1.00 57.16 576 GLN A CA 1
ATOM 4325 C C . GLN A 1 576 ? 33.305 16.399 -17.185 1.00 57.16 576 GLN A C 1
ATOM 4327 O O . GLN A 1 576 ? 33.243 15.217 -16.846 1.00 57.16 576 GLN A O 1
ATOM 4332 N N . VAL A 1 577 ? 32.542 16.914 -18.152 1.00 69.81 577 VAL A N 1
ATOM 4333 C CA . VAL A 1 577 ? 31.456 16.182 -18.825 1.00 69.81 577 VAL A CA 1
ATOM 4334 C C . VAL A 1 577 ? 31.718 16.072 -20.333 1.00 69.81 577 VAL A C 1
ATOM 4336 O O . VAL A 1 577 ? 31.241 16.888 -21.102 1.00 69.81 577 VAL A O 1
ATOM 4339 N N . PRO A 1 578 ? 32.498 15.076 -20.791 1.00 73.19 578 PRO A N 1
ATOM 4340 C CA . PRO A 1 578 ? 32.973 15.041 -22.169 1.00 73.19 578 PRO A CA 1
ATOM 4341 C C . PRO A 1 578 ? 31.893 14.702 -23.204 1.00 73.19 578 PRO A C 1
ATOM 4343 O O . PRO A 1 578 ? 31.022 13.855 -22.978 1.00 73.19 578 PRO A O 1
ATOM 4346 N N . THR A 1 579 ? 32.050 15.281 -24.394 1.00 77.00 579 THR A N 1
ATOM 4347 C CA . THR A 1 579 ? 31.360 14.871 -25.626 1.00 77.00 579 THR A CA 1
ATOM 4348 C C . THR A 1 579 ? 32.252 13.993 -26.511 1.00 77.00 579 THR A C 1
ATOM 4350 O O . THR A 1 579 ? 33.431 14.288 -26.738 1.00 77.00 579 THR A O 1
ATOM 4353 N N . TYR A 1 580 ? 31.674 12.926 -27.054 1.00 78.62 580 T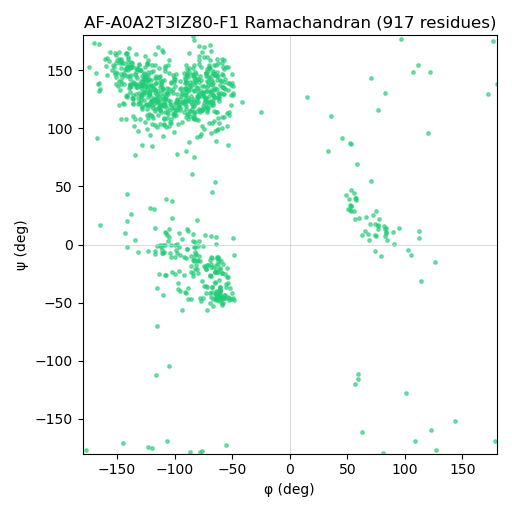YR A N 1
ATOM 4354 C CA . TYR A 1 580 ? 32.312 11.906 -27.877 1.00 78.62 580 TYR A CA 1
ATOM 4355 C C . TYR A 1 580 ? 31.786 11.981 -29.309 1.00 78.62 580 TYR A C 1
ATOM 4357 O O . TYR A 1 580 ? 30.593 12.179 -29.540 1.00 78.62 580 TYR A O 1
ATOM 4365 N N . VAL A 1 581 ? 32.675 11.773 -30.277 1.00 73.69 581 VAL A N 1
ATOM 4366 C CA . VAL A 1 581 ? 32.292 11.505 -31.666 1.00 73.69 581 VAL A CA 1
ATOM 4367 C C . VAL A 1 581 ? 33.009 10.243 -32.107 1.00 73.69 581 VAL A C 1
ATOM 4369 O O . VAL A 1 581 ? 34.240 10.216 -32.136 1.00 73.69 581 VAL A O 1
ATOM 4372 N N . THR A 1 582 ? 32.235 9.223 -32.450 1.00 67.25 582 THR A N 1
ATOM 4373 C CA . THR A 1 582 ? 32.698 7.945 -32.984 1.00 67.25 582 THR A CA 1
ATOM 4374 C C . THR A 1 582 ? 32.261 7.825 -34.439 1.00 67.25 582 THR A C 1
ATOM 4376 O O . THR A 1 582 ? 31.132 8.167 -34.788 1.00 67.25 582 THR A O 1
ATOM 4379 N N . ILE A 1 583 ? 33.140 7.326 -35.301 1.00 72.88 583 ILE A N 1
ATOM 4380 C CA . ILE A 1 583 ? 32.808 6.943 -36.671 1.00 72.88 583 ILE A CA 1
ATOM 4381 C C . ILE A 1 583 ? 33.237 5.507 -36.925 1.00 72.88 583 ILE A C 1
ATOM 4383 O O . ILE A 1 583 ? 34.345 5.104 -36.577 1.00 72.88 583 ILE A O 1
ATOM 4387 N N . MET A 1 584 ? 32.352 4.752 -37.567 1.00 67.31 584 MET A N 1
ATOM 4388 C CA . MET A 1 584 ? 32.582 3.373 -37.945 1.00 67.31 584 MET A CA 1
ATOM 4389 C C . MET A 1 584 ? 32.364 3.179 -39.442 1.00 67.31 584 MET A C 1
ATOM 4391 O O . MET A 1 584 ? 31.322 3.564 -39.976 1.00 67.31 584 MET A O 1
ATOM 4395 N N . PHE A 1 585 ? 33.314 2.527 -40.105 1.00 74.00 585 PHE A N 1
ATOM 4396 C CA . PHE A 1 585 ? 33.134 1.987 -41.449 1.00 74.00 585 PHE A CA 1
ATOM 4397 C C . PHE A 1 585 ? 33.059 0.477 -41.346 1.00 74.00 585 PHE A C 1
ATOM 4399 O O . PHE A 1 585 ? 34.006 -0.168 -40.893 1.00 74.00 585 PHE A O 1
ATOM 4406 N N . VAL A 1 586 ? 31.925 -0.071 -41.763 1.00 61.97 586 VAL A N 1
ATOM 4407 C CA . VAL A 1 586 ? 31.637 -1.497 -41.661 1.00 61.97 586 VAL A CA 1
ATOM 4408 C C . VAL A 1 586 ? 31.323 -2.002 -43.057 1.00 61.97 586 VAL A C 1
ATOM 4410 O O . VAL A 1 586 ? 30.276 -1.664 -43.615 1.00 61.97 586 VAL A O 1
ATOM 4413 N N . ALA A 1 587 ? 32.242 -2.783 -43.632 1.00 62.84 587 ALA A N 1
ATOM 4414 C CA . ALA A 1 587 ? 31.978 -3.524 -44.863 1.00 62.84 587 ALA A CA 1
ATOM 4415 C C . ALA A 1 587 ? 30.672 -4.311 -44.710 1.00 62.84 587 ALA A C 1
ATOM 4417 O O . ALA A 1 587 ? 30.457 -4.921 -43.659 1.00 62.84 587 ALA A O 1
ATOM 4418 N N . GLU A 1 588 ? 29.807 -4.323 -45.729 1.00 51.47 588 GLU A N 1
ATOM 4419 C CA . GLU A 1 588 ? 28.702 -5.279 -45.748 1.00 51.47 588 GLU A CA 1
ATOM 4420 C C . GLU A 1 588 ? 29.295 -6.690 -45.825 1.00 51.47 588 GLU A C 1
ATOM 4422 O O . GLU A 1 588 ? 29.546 -7.236 -46.892 1.00 51.47 588 GLU A O 1
ATOM 4427 N N . SER A 1 589 ? 29.563 -7.278 -44.665 1.00 47.53 589 SER A N 1
ATOM 4428 C CA . SER A 1 589 ? 29.750 -8.717 -44.501 1.00 47.53 589 SER A CA 1
ATOM 4429 C C . SER A 1 589 ? 28.500 -9.364 -43.908 1.00 47.53 589 SER A C 1
ATOM 4431 O O . SER A 1 589 ? 28.563 -10.442 -43.326 1.00 47.53 589 SER A O 1
ATOM 4433 N N . SER A 1 590 ? 27.336 -8.731 -44.061 1.00 48.22 590 SER A N 1
ATOM 4434 C CA . SER A 1 590 ? 26.065 -9.361 -43.738 1.00 48.22 590 SER A CA 1
ATOM 4435 C C . SER A 1 590 ? 25.408 -9.848 -45.023 1.00 48.22 590 SER A C 1
ATOM 4437 O O . SER A 1 590 ? 24.698 -9.088 -45.677 1.00 48.22 590 SER A O 1
ATOM 4439 N N . GLU A 1 591 ? 25.576 -11.131 -45.364 1.00 56.41 591 GLU A N 1
ATOM 4440 C CA . GLU A 1 591 ? 24.682 -11.775 -46.343 1.00 56.41 591 GLU A CA 1
ATOM 4441 C C . GLU A 1 591 ? 23.206 -11.630 -45.926 1.00 56.41 591 GLU A C 1
ATOM 4443 O O . GLU A 1 591 ? 22.331 -11.733 -46.775 1.00 56.41 591 GLU A O 1
ATOM 4448 N N . ILE A 1 592 ? 22.912 -11.356 -44.644 1.00 68.69 592 ILE A N 1
ATOM 4449 C CA . ILE A 1 592 ? 21.557 -11.230 -44.100 1.00 68.69 592 ILE A CA 1
ATOM 4450 C C . ILE A 1 592 ? 21.265 -9.798 -43.655 1.00 68.69 592 ILE A C 1
ATOM 4452 O O . ILE A 1 592 ? 21.850 -9.304 -42.692 1.00 68.69 592 ILE A O 1
ATOM 4456 N N . ALA A 1 593 ? 20.271 -9.168 -44.275 1.00 72.06 593 ALA A N 1
ATOM 4457 C CA . ALA A 1 593 ? 19.713 -7.900 -43.822 1.00 72.06 593 ALA A CA 1
ATOM 4458 C C . ALA A 1 593 ? 18.312 -8.101 -43.230 1.00 72.06 593 ALA A C 1
ATOM 4460 O O . ALA A 1 593 ? 17.409 -8.624 -43.888 1.00 72.06 593 ALA A O 1
ATOM 4461 N N . VAL A 1 594 ? 18.111 -7.655 -41.987 1.00 78.19 594 VAL A N 1
ATOM 4462 C CA . VAL A 1 594 ? 16.781 -7.593 -41.367 1.00 78.19 594 VAL A CA 1
ATOM 4463 C C . VAL A 1 594 ? 16.035 -6.394 -41.954 1.00 78.19 594 VAL A C 1
ATOM 4465 O O . VAL A 1 594 ? 16.436 -5.248 -41.787 1.00 78.19 594 VAL A O 1
ATOM 4468 N N . LYS A 1 595 ? 14.941 -6.662 -42.668 1.00 75.94 595 LYS A N 1
ATOM 4469 C CA . LYS A 1 595 ? 14.064 -5.657 -43.281 1.00 75.94 595 LYS A CA 1
ATOM 4470 C C . LYS A 1 595 ? 13.149 -5.008 -42.255 1.00 75.94 595 LYS A C 1
ATOM 4472 O O . LYS A 1 595 ? 13.008 -3.791 -42.241 1.00 75.94 595 LYS A O 1
ATOM 4477 N N . THR A 1 596 ? 12.483 -5.820 -41.436 1.00 80.44 596 THR A N 1
ATOM 4478 C CA . THR A 1 596 ? 11.614 -5.335 -40.360 1.00 80.44 596 THR A CA 1
ATOM 4479 C C . THR A 1 596 ? 11.668 -6.277 -39.171 1.00 80.44 596 THR A C 1
ATOM 4481 O O . THR A 1 596 ? 11.708 -7.494 -39.333 1.00 80.44 596 THR A O 1
ATOM 4484 N N . PHE A 1 597 ? 11.602 -5.714 -37.972 1.00 83.25 597 PHE A N 1
ATOM 4485 C CA . PHE A 1 597 ? 11.338 -6.443 -36.739 1.00 83.25 597 PHE A CA 1
ATOM 4486 C C . PHE A 1 597 ? 10.134 -5.783 -36.085 1.00 83.25 597 PHE A C 1
ATOM 4488 O O . PHE A 1 597 ? 10.170 -4.578 -35.872 1.00 83.25 597 PHE A O 1
ATOM 4495 N N . ARG A 1 598 ? 9.035 -6.505 -35.846 1.00 82.94 598 ARG A N 1
ATOM 4496 C CA . ARG A 1 598 ? 7.794 -5.916 -35.312 1.00 82.94 598 ARG A CA 1
ATOM 4497 C C . ARG A 1 598 ? 7.069 -6.847 -34.361 1.00 82.94 598 ARG A C 1
ATOM 4499 O O . ARG A 1 598 ? 7.034 -8.052 -34.591 1.00 82.94 598 ARG A O 1
ATOM 4506 N N . HIS A 1 599 ? 6.412 -6.298 -33.343 1.00 86.06 599 HIS A N 1
ATOM 4507 C CA . HIS A 1 599 ? 5.509 -7.099 -32.514 1.00 86.06 599 HIS A CA 1
ATOM 4508 C C . HIS A 1 599 ? 4.239 -7.463 -33.298 1.00 86.06 599 HIS A C 1
ATOM 4510 O O . HIS A 1 599 ? 3.788 -6.726 -34.180 1.00 86.06 599 HIS A O 1
ATOM 4516 N N . VAL A 1 600 ? 3.669 -8.615 -32.967 1.00 85.00 600 VAL A N 1
ATOM 4517 C CA . VAL A 1 600 ? 2.418 -9.149 -33.521 1.00 85.00 600 VAL A CA 1
ATOM 4518 C C . VAL A 1 600 ? 1.352 -9.233 -32.430 1.00 85.00 600 VAL A C 1
ATOM 4520 O O . VAL A 1 600 ? 0.176 -8.975 -32.692 1.00 85.00 600 VAL A O 1
ATOM 4523 N N . LYS A 1 601 ? 1.753 -9.593 -31.206 1.00 85.44 601 LYS A N 1
ATOM 4524 C CA . LYS A 1 601 ? 0.879 -9.739 -30.038 1.00 85.44 601 LYS A CA 1
ATOM 4525 C C . LYS A 1 601 ? 1.688 -9.518 -28.757 1.00 85.44 601 LYS A C 1
ATOM 4527 O O . LYS A 1 601 ? 2.888 -9.761 -28.746 1.00 85.44 601 LYS A O 1
ATOM 4532 N N . GLY A 1 602 ? 1.013 -9.100 -27.690 1.00 83.31 602 GLY A N 1
ATOM 4533 C CA . GLY A 1 602 ? 1.590 -8.964 -26.348 1.00 83.31 602 GLY A CA 1
ATOM 4534 C C . GLY A 1 602 ? 1.656 -7.515 -25.879 1.00 83.31 602 GLY A C 1
ATOM 4535 O O . GLY A 1 602 ? 1.431 -7.262 -24.706 1.00 83.31 602 GLY A O 1
ATOM 4536 N N . LEU A 1 603 ? 1.832 -6.552 -26.794 1.00 86.62 603 LEU A N 1
ATOM 4537 C CA . LEU A 1 603 ? 1.934 -5.130 -26.445 1.00 86.62 603 LEU A CA 1
ATOM 4538 C C . LEU A 1 603 ? 0.654 -4.350 -26.745 1.00 86.62 603 LEU A C 1
ATOM 4540 O O . LEU A 1 603 ? 0.126 -4.381 -27.865 1.00 86.62 603 LEU A O 1
ATOM 4544 N N . THR A 1 604 ? 0.199 -3.564 -25.771 1.00 86.75 604 THR A N 1
ATOM 4545 C CA . THR A 1 604 ? -0.936 -2.652 -25.946 1.00 86.75 604 THR A CA 1
ATOM 4546 C C . THR A 1 604 ? -0.498 -1.351 -26.615 1.00 86.75 604 THR A C 1
ATOM 4548 O O . THR A 1 604 ? 0.591 -0.829 -26.375 1.00 86.75 604 THR A O 1
ATOM 4551 N N . ARG A 1 605 ? -1.353 -0.812 -27.493 1.00 80.56 605 ARG A N 1
ATOM 4552 C CA . ARG A 1 605 ? -1.096 0.441 -28.213 1.00 80.56 605 ARG A CA 1
ATOM 4553 C C . ARG A 1 605 ? -1.694 1.649 -27.484 1.00 80.56 605 ARG A C 1
ATOM 4555 O O . ARG A 1 605 ? -2.889 1.680 -27.175 1.00 80.56 605 ARG A O 1
ATOM 4562 N N . SER A 1 606 ? -0.881 2.687 -27.321 1.00 69.38 606 SER A N 1
ATOM 4563 C CA . SER A 1 606 ? -1.238 3.994 -26.767 1.00 69.38 606 SER A CA 1
ATOM 4564 C C . SER A 1 606 ? -0.963 5.107 -27.775 1.00 69.38 606 SER A C 1
ATOM 4566 O O . SER A 1 606 ? 0.158 5.590 -27.911 1.00 69.38 606 SER A O 1
ATOM 4568 N N . GLY A 1 607 ? -1.976 5.500 -28.553 1.00 71.62 607 GLY A N 1
ATOM 4569 C CA . GLY A 1 607 ? -1.779 6.462 -29.642 1.00 71.62 607 GLY A CA 1
ATOM 4570 C C . GLY A 1 607 ? -0.758 5.942 -30.663 1.00 71.62 607 GLY A C 1
ATOM 4571 O O . GLY A 1 607 ? -1.025 4.962 -31.362 1.00 71.62 607 GLY A O 1
ATOM 4572 N N . ASN A 1 608 ? 0.413 6.581 -30.729 1.00 69.25 608 ASN A N 1
ATOM 4573 C CA . ASN A 1 608 ? 1.545 6.163 -31.570 1.00 69.25 608 ASN A CA 1
ATOM 4574 C C . ASN A 1 608 ? 2.618 5.356 -30.812 1.00 69.25 608 ASN A C 1
ATOM 4576 O O . ASN A 1 608 ? 3.616 4.977 -31.418 1.00 69.25 608 ASN A O 1
ATOM 4580 N N . ARG A 1 609 ? 2.421 5.105 -29.513 1.00 75.25 609 ARG A N 1
ATOM 4581 C CA . ARG A 1 609 ? 3.349 4.392 -28.626 1.00 75.25 609 ARG A CA 1
ATOM 4582 C C . ARG A 1 609 ? 2.875 2.968 -28.330 1.00 75.25 609 ARG A C 1
ATOM 4584 O O . ARG A 1 609 ? 1.682 2.672 -28.442 1.00 75.25 609 ARG A O 1
ATOM 4591 N N . HIS A 1 610 ? 3.797 2.101 -27.927 1.00 83.50 610 HIS A N 1
ATOM 4592 C CA . HIS A 1 610 ? 3.507 0.747 -27.443 1.00 83.50 610 HIS A CA 1
ATOM 4593 C C . HIS A 1 610 ? 3.969 0.596 -26.002 1.00 83.50 610 HIS A C 1
ATOM 4595 O O . HIS A 1 610 ? 5.069 1.017 -25.675 1.00 83.50 610 HIS A O 1
ATOM 4601 N N . VAL A 1 611 ? 3.129 0.017 -25.153 1.00 87.94 611 VAL A N 1
ATOM 4602 C CA . VAL A 1 611 ? 3.389 -0.082 -23.715 1.00 87.94 611 VAL A CA 1
ATOM 4603 C C . VAL A 1 611 ? 4.128 -1.383 -23.420 1.00 87.94 611 VAL A C 1
ATOM 4605 O O . VAL A 1 611 ? 3.651 -2.454 -23.794 1.00 87.94 611 VAL A O 1
ATOM 4608 N N . LEU A 1 612 ? 5.295 -1.285 -22.783 1.00 88.56 612 LEU A N 1
ATOM 4609 C CA . LEU A 1 612 ? 6.182 -2.405 -22.481 1.00 88.56 612 LEU A CA 1
ATOM 4610 C C . LEU A 1 612 ? 6.466 -2.443 -20.978 1.00 88.56 612 LEU A C 1
ATOM 4612 O O . LEU A 1 612 ? 7.030 -1.497 -20.443 1.00 88.56 612 LEU A O 1
ATOM 4616 N N . SER A 1 613 ? 6.101 -3.538 -20.319 1.00 88.81 613 SER A N 1
ATOM 4617 C CA . SER A 1 613 ? 6.517 -3.818 -18.948 1.00 88.81 613 SER A CA 1
ATOM 4618 C C . SER A 1 613 ? 7.989 -4.204 -18.890 1.00 88.81 613 SER A C 1
ATOM 4620 O O . SER A 1 613 ? 8.422 -5.044 -19.677 1.00 88.81 613 SER A O 1
ATOM 4622 N N . VAL A 1 614 ? 8.731 -3.596 -17.968 1.00 85.69 614 VAL A N 1
ATOM 4623 C CA . VAL A 1 614 ? 10.148 -3.869 -17.706 1.00 85.69 614 VAL A CA 1
ATOM 4624 C C . VAL A 1 614 ? 10.286 -4.353 -16.255 1.00 85.69 614 VAL A C 1
ATOM 4626 O O . VAL A 1 614 ? 10.171 -3.537 -15.339 1.00 85.69 614 VAL A O 1
ATOM 4629 N N . PRO A 1 615 ? 10.472 -5.666 -16.031 1.00 79.62 615 PRO A N 1
ATOM 4630 C CA . PRO A 1 615 ? 10.743 -6.241 -14.713 1.00 79.62 615 PRO A CA 1
ATOM 4631 C C . PRO A 1 615 ? 12.031 -5.698 -14.082 1.00 79.62 615 PRO A C 1
ATOM 4633 O O . PRO A 1 615 ? 13.057 -5.632 -14.759 1.00 79.62 615 PRO A O 1
ATOM 4636 N N . THR A 1 616 ? 12.003 -5.381 -12.784 1.00 72.81 616 THR A N 1
ATOM 4637 C CA . THR A 1 616 ? 13.189 -4.945 -12.014 1.00 72.81 616 THR A CA 1
ATOM 4638 C C . THR A 1 616 ? 13.569 -5.890 -10.867 1.00 72.81 616 THR A C 1
ATOM 4640 O O . THR A 1 616 ? 14.624 -5.715 -10.269 1.00 72.81 616 THR A O 1
ATOM 4643 N N . ALA A 1 617 ? 12.763 -6.925 -10.587 1.00 67.62 617 ALA A N 1
ATOM 4644 C CA . ALA A 1 617 ? 13.060 -7.963 -9.594 1.00 67.62 617 ALA A CA 1
ATOM 4645 C C . ALA A 1 617 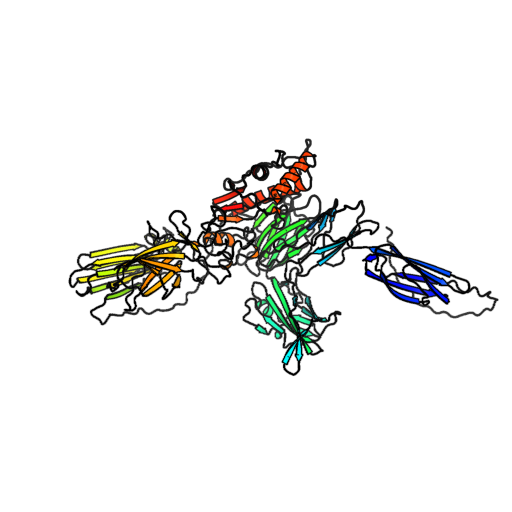? 12.393 -9.312 -9.937 1.00 67.62 617 ALA A C 1
ATOM 4647 O O . ALA A 1 617 ? 11.498 -9.379 -10.784 1.00 67.62 617 ALA A O 1
ATOM 4648 N N . THR A 1 618 ? 12.848 -10.389 -9.280 1.00 54.94 618 THR A N 1
ATOM 4649 C CA . THR A 1 618 ? 12.323 -11.761 -9.410 1.00 54.94 618 THR A CA 1
ATOM 4650 C C . THR A 1 618 ? 11.058 -11.943 -8.572 1.00 54.94 618 THR A C 1
ATOM 4652 O O . THR A 1 618 ? 11.141 -12.310 -7.402 1.00 54.94 618 THR A O 1
ATOM 4655 N N . ASP A 1 619 ? 9.894 -11.735 -9.170 1.00 55.72 619 ASP A N 1
ATOM 4656 C CA . ASP A 1 619 ? 8.608 -11.931 -8.499 1.00 55.72 619 ASP A CA 1
ATOM 4657 C C . ASP A 1 619 ? 7.822 -13.127 -9.039 1.00 55.72 619 ASP A C 1
ATOM 4659 O O . ASP A 1 619 ? 8.112 -13.687 -10.093 1.00 55.72 619 ASP A O 1
ATOM 4663 N N . SER A 1 620 ? 6.775 -13.501 -8.301 1.00 54.25 620 SER A N 1
ATOM 4664 C CA . SER A 1 620 ? 5.893 -14.646 -8.567 1.00 54.25 620 SER A CA 1
ATOM 4665 C C . SER A 1 620 ? 4.794 -14.403 -9.620 1.00 54.25 620 SER A C 1
ATOM 4667 O O . SER A 1 620 ? 3.785 -15.115 -9.626 1.00 54.25 620 SER A O 1
ATOM 4669 N N . TYR A 1 621 ? 4.942 -13.413 -10.508 1.00 61.34 621 TYR A N 1
ATOM 4670 C CA . TYR A 1 621 ? 3.981 -13.196 -11.595 1.00 61.34 621 TYR A CA 1
ATOM 4671 C C . TYR A 1 621 ? 4.342 -13.998 -12.849 1.00 61.34 621 TYR A C 1
ATOM 4673 O O . TYR A 1 621 ? 5.507 -14.174 -13.191 1.00 61.34 621 TYR A O 1
ATOM 4681 N N . GLU A 1 622 ? 3.319 -14.492 -13.550 1.00 69.06 622 GLU A N 1
ATOM 4682 C CA . GLU A 1 622 ? 3.505 -15.152 -14.846 1.00 69.06 622 GLU A CA 1
ATOM 4683 C C . GLU A 1 622 ? 3.704 -14.081 -15.925 1.00 69.06 622 GLU A C 1
ATOM 4685 O O . GLU A 1 622 ? 2.797 -13.279 -16.179 1.00 69.06 622 GLU A O 1
ATOM 4690 N N . ASP A 1 623 ? 4.892 -14.061 -16.531 1.00 74.94 623 ASP A N 1
ATOM 4691 C CA . ASP A 1 623 ? 5.223 -13.142 -17.614 1.00 74.94 623 ASP A CA 1
ATOM 4692 C C . ASP A 1 623 ? 4.322 -13.372 -18.829 1.00 74.94 623 ASP A C 1
ATOM 4694 O O . ASP A 1 623 ? 4.151 -14.487 -19.318 1.00 74.94 623 ASP A O 1
ATOM 4698 N N . VAL A 1 624 ? 3.734 -12.294 -19.349 1.00 81.81 624 VAL A N 1
ATOM 4699 C CA . VAL A 1 624 ? 2.922 -12.342 -20.564 1.00 81.81 624 VAL A CA 1
ATOM 4700 C C . VAL A 1 624 ? 3.846 -12.264 -21.786 1.00 81.81 624 VAL A C 1
ATOM 4702 O O . VAL A 1 624 ? 4.380 -11.192 -22.079 1.00 81.81 624 VAL A O 1
ATOM 4705 N N . PRO A 1 625 ? 3.990 -13.345 -22.576 1.00 85.75 625 PRO A N 1
ATOM 4706 C CA . PRO A 1 625 ? 4.981 -13.390 -23.641 1.00 85.75 625 PRO A CA 1
ATOM 4707 C C . PRO A 1 625 ? 4.628 -12.473 -24.821 1.00 85.75 625 PRO A C 1
ATOM 4709 O O . PRO A 1 625 ? 3.466 -12.338 -25.234 1.00 85.75 625 PRO A O 1
ATOM 4712 N N . ILE A 1 626 ? 5.662 -11.894 -25.431 1.00 88.44 626 ILE A N 1
ATOM 4713 C CA . ILE A 1 626 ? 5.570 -11.020 -26.600 1.00 88.44 626 ILE A CA 1
ATOM 4714 C C . ILE A 1 626 ? 5.875 -11.837 -27.853 1.00 88.44 626 ILE A C 1
ATOM 4716 O O . ILE A 1 626 ? 6.951 -12.410 -28.001 1.00 88.44 626 ILE A O 1
ATOM 4720 N N . ALA A 1 627 ? 4.933 -11.858 -28.795 1.00 89.81 627 ALA A N 1
ATOM 4721 C CA . ALA A 1 627 ? 5.142 -12.467 -30.102 1.00 89.81 627 ALA A CA 1
ATOM 4722 C C . ALA A 1 627 ? 5.611 -11.407 -31.100 1.00 89.81 627 ALA A C 1
ATOM 4724 O O . ALA A 1 627 ? 4.956 -10.371 -31.262 1.00 89.81 627 ALA A O 1
ATOM 4725 N N . ALA A 1 628 ? 6.693 -11.685 -31.820 1.00 89.19 628 ALA A N 1
ATOM 4726 C CA . ALA A 1 628 ? 7.261 -10.791 -32.817 1.00 89.19 628 ALA A CA 1
ATOM 4727 C C . ALA A 1 628 ? 7.537 -11.500 -34.144 1.00 89.19 628 ALA A C 1
ATOM 4729 O O . ALA A 1 628 ? 7.725 -12.714 -34.212 1.00 89.19 628 ALA A O 1
ATOM 4730 N N . ARG A 1 629 ? 7.554 -10.711 -35.218 1.00 90.00 629 ARG A N 1
ATOM 4731 C CA . ARG A 1 629 ? 7.834 -11.144 -36.582 1.00 90.00 629 ARG A CA 1
ATOM 4732 C C . ARG A 1 629 ? 9.038 -10.393 -37.127 1.00 90.00 629 ARG A C 1
ATOM 4734 O O . ARG A 1 629 ? 9.131 -9.173 -36.985 1.00 90.00 629 ARG A O 1
ATOM 4741 N N . ILE A 1 630 ? 9.916 -11.138 -37.784 1.00 89.44 630 ILE A N 1
ATOM 4742 C CA . ILE A 1 630 ? 11.153 -10.653 -38.384 1.00 89.44 630 ILE A CA 1
ATOM 4743 C C . ILE A 1 630 ? 11.082 -10.938 -39.883 1.00 89.44 630 ILE A C 1
ATOM 4745 O O . ILE A 1 630 ? 10.882 -12.079 -40.292 1.00 89.44 630 ILE A O 1
ATOM 4749 N N . GLU A 1 631 ? 11.232 -9.910 -40.708 1.00 88.00 631 GLU A N 1
ATOM 4750 C CA . GLU A 1 631 ? 11.409 -10.052 -42.153 1.00 88.00 631 GLU A CA 1
ATOM 4751 C C . GLU A 1 631 ? 12.868 -9.789 -42.493 1.00 88.00 631 GLU A C 1
ATOM 4753 O O . GLU A 1 631 ? 13.433 -8.806 -42.021 1.00 88.00 631 GLU A O 1
ATOM 4758 N N . TYR A 1 632 ? 13.475 -10.639 -43.315 1.00 85.38 632 TYR A N 1
ATOM 4759 C CA . TYR A 1 632 ? 14.893 -10.560 -43.660 1.00 85.38 632 TYR A CA 1
ATOM 4760 C C . TYR A 1 632 ? 15.139 -10.853 -45.147 1.00 85.38 632 TYR A C 1
ATOM 4762 O O . TYR A 1 632 ? 14.233 -11.233 -45.896 1.00 85.38 632 TYR A O 1
ATOM 4770 N N . THR A 1 633 ? 16.356 -10.591 -45.616 1.00 76.06 633 THR A N 1
ATOM 4771 C CA . THR A 1 633 ? 16.783 -10.811 -47.001 1.00 76.06 633 THR A CA 1
ATOM 4772 C C . THR A 1 633 ? 18.238 -11.273 -47.054 1.00 76.06 633 THR A C 1
ATOM 4774 O O . THR A 1 633 ? 19.003 -10.822 -46.207 1.00 76.06 633 THR A O 1
ATOM 4777 N N . PRO A 1 634 ? 18.619 -12.114 -48.034 1.00 74.75 634 PRO A N 1
ATOM 4778 C CA . PRO A 1 634 ? 17.770 -12.728 -49.055 1.00 74.75 634 PRO A CA 1
ATOM 4779 C C . PRO A 1 634 ? 16.828 -13.783 -48.446 1.00 74.75 634 PRO A C 1
ATOM 4781 O O . PRO A 1 634 ? 17.064 -14.308 -47.362 1.00 74.75 634 PRO A O 1
ATOM 4784 N N . ALA A 1 635 ? 15.674 -14.004 -49.083 1.00 77.69 635 ALA A N 1
ATOM 4785 C CA . ALA A 1 635 ? 14.582 -14.789 -48.489 1.00 77.69 635 ALA A CA 1
ATOM 4786 C C . ALA A 1 635 ? 14.911 -16.288 -48.346 1.00 77.69 635 ALA A C 1
ATOM 4788 O O . ALA A 1 635 ? 14.265 -17.001 -47.579 1.00 77.69 635 ALA A O 1
ATOM 4789 N N . ASP A 1 636 ? 15.897 -16.758 -49.099 1.00 79.62 636 ASP A N 1
ATOM 4790 C CA . ASP A 1 636 ? 16.442 -18.109 -49.093 1.00 79.62 636 ASP A CA 1
ATOM 4791 C C . ASP A 1 636 ? 17.592 -18.301 -48.093 1.00 79.62 636 ASP A C 1
ATOM 4793 O O . ASP A 1 636 ? 18.036 -19.436 -47.918 1.00 79.62 636 ASP A O 1
ATOM 4797 N N . ALA A 1 637 ? 18.039 -17.249 -47.393 1.00 80.62 637 ALA A N 1
ATOM 4798 C CA . ALA A 1 637 ? 19.022 -17.407 -46.328 1.00 80.62 637 ALA A CA 1
ATOM 4799 C C . ALA A 1 637 ? 18.463 -18.303 -45.207 1.00 80.62 637 ALA A C 1
ATOM 4801 O O . ALA A 1 637 ? 17.360 -18.087 -44.681 1.00 80.62 637 ALA A O 1
ATOM 4802 N N . VAL A 1 638 ? 19.245 -19.326 -44.859 1.00 82.94 638 VAL A N 1
ATOM 4803 C CA . VAL A 1 638 ? 18.963 -20.246 -43.755 1.00 82.94 638 VAL A CA 1
ATOM 4804 C C . VAL A 1 638 ? 19.457 -19.585 -42.483 1.00 82.94 638 VAL A C 1
ATOM 4806 O O . VAL A 1 638 ? 20.657 -19.437 -42.285 1.00 82.94 638 VAL A O 1
ATOM 4809 N N . ILE A 1 639 ? 18.522 -19.150 -41.648 1.00 87.50 639 ILE A N 1
ATOM 4810 C CA . ILE A 1 639 ? 18.836 -18.601 -40.333 1.00 87.50 639 ILE A CA 1
ATOM 4811 C C . ILE A 1 639 ? 18.917 -19.776 -39.368 1.00 87.50 639 ILE A C 1
ATOM 4813 O O . ILE A 1 639 ? 18.088 -20.683 -39.458 1.00 87.50 639 ILE A O 1
ATOM 4817 N N . ASP A 1 640 ? 19.878 -19.747 -38.447 1.00 82.00 640 ASP A N 1
ATOM 4818 C CA . ASP A 1 640 ? 20.038 -20.785 -37.425 1.00 82.00 640 ASP A CA 1
ATOM 4819 C C . ASP A 1 640 ? 19.672 -20.269 -36.036 1.00 82.00 640 ASP A C 1
ATOM 4821 O O . ASP A 1 640 ? 18.979 -20.958 -35.292 1.00 82.00 640 ASP A O 1
ATOM 4825 N N . LYS A 1 641 ? 20.106 -19.051 -35.686 1.00 82.19 641 LYS A N 1
ATOM 4826 C CA . LYS A 1 641 ? 19.919 -18.462 -34.353 1.00 82.19 641 LYS A CA 1
ATOM 4827 C C . LYS A 1 641 ? 19.560 -16.981 -34.416 1.00 82.19 641 LYS A C 1
ATOM 4829 O O . LYS A 1 641 ? 19.902 -16.290 -35.374 1.00 82.19 641 LYS A O 1
ATOM 4834 N N . ALA A 1 642 ? 18.868 -16.500 -33.387 1.00 82.88 642 ALA A N 1
ATOM 4835 C CA . ALA A 1 642 ? 18.593 -15.083 -33.196 1.00 82.88 642 ALA A CA 1
ATOM 4836 C C . ALA A 1 642 ? 19.043 -14.626 -31.805 1.00 82.88 642 ALA A C 1
ATOM 4838 O O . ALA A 1 642 ? 18.863 -15.345 -30.819 1.00 82.88 642 ALA A O 1
ATOM 4839 N N . SER A 1 643 ? 19.580 -13.413 -31.734 1.00 81.31 643 SER A N 1
ATOM 4840 C CA . SER A 1 643 ? 20.012 -12.785 -30.484 1.00 81.31 643 SER A CA 1
ATOM 4841 C C . SER A 1 643 ? 19.389 -11.403 -30.375 1.00 81.31 643 SER A C 1
ATOM 4843 O O . SER A 1 643 ? 19.343 -10.652 -31.352 1.00 81.31 643 SER A O 1
ATOM 4845 N N . SER A 1 644 ? 18.896 -11.060 -29.191 1.00 83.88 644 SER A N 1
ATOM 4846 C CA . SER A 1 644 ? 18.198 -9.806 -28.948 1.00 83.88 644 SER A CA 1
ATOM 4847 C C . SER A 1 644 ? 18.682 -9.127 -27.682 1.00 83.88 644 SER A C 1
ATOM 4849 O O . SER A 1 644 ? 19.077 -9.772 -26.708 1.00 83.88 644 SER A O 1
ATOM 4851 N N . LYS A 1 645 ? 18.641 -7.797 -27.704 1.00 79.75 645 LYS A N 1
ATOM 4852 C CA . LYS A 1 645 ? 18.981 -6.952 -26.564 1.00 79.75 645 LYS A CA 1
ATOM 4853 C C . LYS A 1 645 ? 17.854 -5.973 -26.291 1.00 79.75 645 LYS A C 1
ATOM 4855 O O . LYS A 1 645 ? 17.317 -5.379 -27.225 1.00 79.75 645 LYS A O 1
ATOM 4860 N N . LEU A 1 646 ? 17.543 -5.795 -25.017 1.00 82.06 646 LEU A N 1
ATOM 4861 C CA . LEU A 1 646 ? 16.700 -4.726 -24.512 1.00 82.06 646 LEU A CA 1
ATOM 4862 C C . LEU A 1 646 ? 17.608 -3.585 -24.057 1.00 82.06 646 LEU A C 1
ATOM 4864 O O . LEU A 1 646 ? 18.487 -3.789 -23.222 1.00 82.06 646 LEU A O 1
ATOM 4868 N N . THR A 1 647 ? 17.376 -2.391 -24.580 1.00 76.38 647 THR A N 1
ATOM 4869 C CA . THR A 1 647 ? 18.017 -1.167 -24.107 1.00 76.38 647 THR A CA 1
ATOM 4870 C C . THR A 1 647 ? 16.977 -0.330 -23.381 1.00 76.38 647 THR A C 1
ATOM 4872 O O . THR A 1 647 ? 15.923 -0.041 -23.947 1.00 76.38 647 THR A O 1
ATOM 4875 N N . VAL A 1 648 ? 17.267 0.050 -22.136 1.00 72.00 648 VAL A N 1
ATOM 4876 C CA . VAL A 1 648 ? 16.442 0.942 -21.310 1.00 72.00 648 VAL A CA 1
ATOM 4877 C C . VAL A 1 648 ? 17.337 2.082 -20.832 1.00 72.00 648 VAL A C 1
ATOM 4879 O O . VAL A 1 648 ? 18.217 1.901 -19.990 1.00 72.00 648 VAL A O 1
ATOM 4882 N N . GLY A 1 649 ? 17.169 3.264 -21.425 1.00 69.06 649 GLY A N 1
ATOM 4883 C CA . GLY A 1 649 ? 18.083 4.385 -21.203 1.00 69.06 649 GLY A CA 1
ATOM 4884 C C . GLY A 1 649 ? 19.512 4.037 -21.613 1.00 69.06 649 GLY A C 1
ATOM 4885 O O . GLY A 1 649 ? 19.768 3.805 -22.791 1.00 69.06 649 GLY A O 1
ATOM 4886 N N . ASN A 1 650 ? 20.434 4.005 -20.647 1.00 65.44 650 ASN A N 1
ATOM 4887 C CA . ASN A 1 650 ? 21.852 3.703 -20.887 1.00 65.44 650 ASN A CA 1
ATOM 4888 C C . ASN A 1 650 ? 22.212 2.238 -20.602 1.00 65.44 650 ASN A C 1
ATOM 4890 O O . ASN A 1 650 ? 23.340 1.817 -20.861 1.00 65.44 650 ASN A O 1
ATOM 4894 N N . GLN A 1 651 ? 21.282 1.459 -20.053 1.00 67.19 651 GLN A N 1
ATOM 4895 C CA . GLN A 1 651 ? 21.502 0.050 -19.772 1.00 67.19 651 GLN A CA 1
ATOM 4896 C C . GLN A 1 651 ? 21.088 -0.794 -20.972 1.00 67.19 651 GLN A C 1
ATOM 4898 O O . GLN A 1 651 ? 20.072 -0.535 -21.615 1.00 67.19 651 GLN A O 1
ATOM 4903 N N . THR A 1 652 ? 21.881 -1.820 -21.274 1.00 74.88 652 THR A N 1
ATOM 4904 C CA . THR A 1 652 ? 21.558 -2.812 -22.301 1.00 74.88 652 THR A CA 1
ATOM 4905 C C . THR A 1 652 ? 21.686 -4.202 -21.704 1.00 74.88 652 THR A C 1
ATOM 4907 O O . THR A 1 652 ? 22.770 -4.599 -21.281 1.00 74.88 652 THR A O 1
ATOM 4910 N N . VAL A 1 653 ? 20.580 -4.937 -21.700 1.00 76.56 653 VAL A N 1
ATOM 4911 C CA . VAL A 1 653 ? 20.471 -6.295 -21.167 1.00 76.56 653 VAL A CA 1
ATOM 4912 C C . VAL A 1 653 ? 20.203 -7.255 -22.322 1.00 76.56 653 VAL A C 1
ATOM 4914 O O . VAL A 1 653 ? 19.532 -6.915 -23.299 1.00 76.56 653 VAL A O 1
ATOM 4917 N N . VAL A 1 654 ? 20.757 -8.462 -22.244 1.00 80.19 654 VAL A N 1
ATOM 4918 C CA . VAL A 1 654 ? 20.463 -9.519 -23.216 1.00 80.19 654 VAL A CA 1
ATOM 4919 C C . VAL A 1 654 ? 19.031 -10.000 -22.978 1.00 80.19 654 VAL A C 1
ATOM 4921 O O . VAL A 1 654 ? 18.729 -10.514 -21.909 1.00 80.19 654 VAL A O 1
ATOM 4924 N N . LEU A 1 655 ? 18.160 -9.820 -23.973 1.00 81.94 655 LEU A N 1
ATOM 4925 C CA . LEU A 1 655 ? 16.775 -10.303 -23.943 1.00 81.94 655 LEU A CA 1
ATOM 4926 C C . LEU A 1 655 ? 16.745 -11.817 -24.176 1.00 81.94 655 LEU A C 1
ATOM 4928 O O . LEU A 1 655 ? 16.103 -12.560 -23.446 1.00 81.94 655 LEU A O 1
ATOM 4932 N N . PHE A 1 656 ? 17.497 -12.272 -25.174 1.00 80.94 656 PHE A N 1
ATOM 4933 C CA . PHE A 1 656 ? 17.829 -13.676 -25.374 1.00 80.94 656 PHE A CA 1
ATOM 4934 C C . PHE A 1 656 ? 19.068 -13.785 -26.258 1.00 80.94 656 PHE A C 1
ATOM 4936 O O . PHE A 1 656 ? 19.332 -12.917 -27.092 1.00 80.94 656 PHE A O 1
ATOM 4943 N N . ASP A 1 657 ? 19.806 -14.878 -26.111 1.00 80.38 657 ASP A N 1
ATOM 4944 C CA . ASP A 1 657 ? 20.931 -15.212 -26.977 1.00 80.38 657 ASP A CA 1
ATOM 4945 C C . ASP A 1 657 ? 20.766 -16.634 -27.511 1.00 80.38 657 ASP A C 1
ATOM 4947 O O . ASP A 1 657 ? 20.289 -17.517 -26.799 1.00 80.38 657 ASP A O 1
ATOM 4951 N N . ASN A 1 658 ? 21.134 -16.854 -28.773 1.00 76.31 658 ASN A N 1
ATOM 4952 C CA . ASN A 1 658 ? 20.988 -18.147 -29.445 1.00 76.31 658 ASN A CA 1
ATOM 4953 C C . ASN A 1 658 ? 19.568 -18.751 -29.355 1.00 76.31 658 ASN A C 1
ATOM 4955 O O . ASN A 1 658 ? 19.397 -19.970 -29.223 1.00 76.31 658 ASN A O 1
ATOM 4959 N N . HIS A 1 659 ? 18.548 -17.899 -29.465 1.00 78.31 659 HIS A N 1
ATOM 4960 C CA . HIS A 1 659 ? 17.144 -18.279 -29.354 1.00 78.31 659 HIS A CA 1
ATOM 4961 C C . HIS A 1 659 ? 16.623 -18.941 -30.634 1.00 78.31 659 HIS A C 1
ATOM 4963 O O . HIS A 1 659 ? 17.014 -18.575 -31.749 1.00 78.31 659 HIS A O 1
ATOM 4969 N N . ASP A 1 660 ? 15.726 -19.910 -30.458 1.00 79.06 660 ASP A N 1
ATOM 4970 C CA . ASP A 1 660 ? 15.069 -20.616 -31.553 1.00 79.06 660 ASP A CA 1
ATOM 4971 C C . ASP A 1 660 ? 13.898 -19.798 -32.105 1.00 79.06 660 ASP A C 1
ATOM 4973 O O . ASP A 1 660 ? 13.189 -19.110 -31.382 1.00 79.06 660 ASP A O 1
ATOM 4977 N N . PHE A 1 661 ? 13.646 -19.890 -33.403 1.00 87.19 661 PHE A N 1
ATOM 4978 C CA . PHE A 1 661 ? 12.527 -19.203 -34.044 1.00 87.19 661 PHE A CA 1
ATOM 4979 C C . PHE A 1 661 ? 11.783 -20.152 -34.969 1.00 87.19 661 PHE A C 1
ATOM 4981 O O . PHE A 1 661 ? 12.276 -21.195 -35.400 1.00 87.19 661 PHE A O 1
ATOM 4988 N N . LYS A 1 662 ? 10.572 -19.745 -35.331 1.00 90.44 662 LYS A N 1
ATOM 4989 C CA . LYS A 1 662 ? 9.756 -20.441 -36.310 1.00 90.44 662 LYS A CA 1
ATOM 4990 C C . LYS A 1 662 ? 9.853 -19.731 -37.651 1.00 90.44 662 LYS A C 1
ATOM 4992 O O . LYS A 1 662 ? 9.338 -18.627 -37.808 1.00 90.44 662 LYS A O 1
ATOM 4997 N N . GLN A 1 663 ? 10.449 -20.377 -38.649 1.00 90.19 663 GLN A N 1
ATOM 4998 C CA . GLN A 1 663 ? 10.350 -19.899 -40.027 1.00 90.19 663 GLN A CA 1
ATOM 4999 C C . GLN A 1 663 ? 8.927 -20.145 -40.548 1.00 90.19 663 GLN A C 1
ATOM 5001 O O . GLN A 1 663 ? 8.457 -21.282 -40.597 1.00 90.19 663 GLN A O 1
ATOM 5006 N N . VAL A 1 664 ? 8.217 -19.073 -40.902 1.00 90.81 664 VAL A N 1
ATOM 5007 C CA . VAL A 1 664 ? 6.811 -19.144 -41.346 1.00 90.81 664 VAL A CA 1
ATOM 5008 C C . VAL A 1 664 ? 6.713 -19.158 -42.870 1.00 90.81 664 VAL A C 1
ATOM 5010 O O . VAL A 1 664 ? 5.838 -19.810 -43.436 1.00 90.81 664 VAL A O 1
ATOM 5013 N N . SER A 1 665 ? 7.633 -18.467 -43.539 1.00 91.62 665 SER A N 1
ATOM 5014 C CA . SER A 1 665 ? 7.838 -18.502 -44.988 1.00 91.62 665 SER A CA 1
ATOM 5015 C C . SER A 1 665 ? 9.278 -18.080 -45.310 1.00 91.62 665 SER A C 1
ATOM 5017 O O . SER A 1 665 ? 9.934 -17.504 -44.439 1.00 91.62 665 SER A O 1
ATOM 5019 N N . PRO A 1 666 ? 9.786 -18.302 -46.538 1.00 88.38 666 PRO A N 1
ATOM 5020 C CA . PRO A 1 666 ? 11.077 -17.748 -46.951 1.00 88.38 666 PRO A CA 1
ATOM 5021 C C . PRO A 1 666 ? 11.163 -16.243 -46.640 1.00 88.38 666 PRO A C 1
ATOM 5023 O O . PRO A 1 666 ? 10.237 -15.494 -46.959 1.00 88.38 666 PRO A O 1
ATOM 5026 N N . GLY A 1 667 ? 12.236 -15.816 -45.970 1.00 86.81 667 GLY A N 1
ATOM 5027 C CA . GLY A 1 667 ? 12.459 -14.430 -45.548 1.00 86.81 667 GLY A CA 1
ATOM 5028 C C . GLY A 1 667 ? 11.612 -13.939 -44.368 1.00 86.81 667 GLY A C 1
ATOM 5029 O O . GLY A 1 667 ? 11.639 -12.741 -44.089 1.00 86.81 667 GLY A O 1
ATOM 5030 N N . VAL A 1 668 ? 10.847 -14.807 -43.687 1.00 93.44 668 VAL A N 1
ATOM 5031 C CA . VAL A 1 668 ? 9.975 -14.419 -42.561 1.00 93.44 668 VAL A CA 1
ATOM 5032 C C . VAL A 1 668 ? 10.076 -15.403 -41.394 1.00 93.44 668 VAL A C 1
ATOM 5034 O O . VAL A 1 668 ? 9.735 -16.583 -41.523 1.00 93.44 668 VAL A O 1
ATOM 5037 N N . LEU A 1 669 ? 10.468 -14.889 -40.228 1.00 93.38 669 LEU A N 1
ATOM 5038 C CA . LEU A 1 669 ? 10.530 -15.617 -38.958 1.00 93.38 669 LEU A CA 1
ATOM 5039 C C . LEU A 1 669 ? 9.503 -15.069 -37.965 1.00 93.38 669 LEU A C 1
ATOM 5041 O O . LEU A 1 669 ? 9.165 -13.884 -37.988 1.00 93.38 669 LEU A O 1
ATOM 5045 N N . GLU A 1 670 ? 9.052 -15.923 -37.057 1.00 92.56 670 GLU A N 1
ATOM 5046 C CA . GLU A 1 670 ? 8.319 -15.546 -35.852 1.00 92.56 670 GLU A CA 1
ATOM 5047 C C . GLU A 1 670 ? 9.043 -16.068 -34.612 1.00 92.56 670 GLU A C 1
ATOM 5049 O O . GLU A 1 670 ? 9.582 -17.176 -34.613 1.00 92.56 670 GLU A O 1
ATOM 5054 N N . THR A 1 671 ? 9.043 -15.261 -33.558 1.00 89.19 671 THR A N 1
ATOM 5055 C CA . THR A 1 671 ? 9.624 -15.590 -32.255 1.00 89.19 671 THR A CA 1
ATOM 5056 C C . THR A 1 671 ? 8.686 -15.149 -31.134 1.00 89.19 671 THR A C 1
ATOM 5058 O O . THR A 1 671 ? 7.846 -14.263 -31.329 1.00 89.19 671 THR A O 1
ATOM 5061 N N . VAL A 1 672 ? 8.811 -15.792 -29.978 1.00 89.38 672 VAL A N 1
ATOM 5062 C CA . VAL A 1 672 ? 8.082 -15.467 -28.756 1.00 89.38 672 VAL A CA 1
ATOM 5063 C C . VAL A 1 672 ? 9.099 -15.350 -27.633 1.00 89.38 672 VAL A C 1
ATOM 5065 O O . VAL A 1 672 ? 9.890 -16.265 -27.438 1.00 89.38 672 VAL A O 1
ATOM 5068 N N . PHE A 1 673 ? 9.079 -14.237 -26.909 1.00 86.94 673 PHE A N 1
ATOM 5069 C CA . PHE A 1 673 ? 10.023 -13.978 -25.828 1.00 86.94 673 PHE A CA 1
ATOM 5070 C C . PHE A 1 673 ? 9.337 -13.355 -24.614 1.00 86.94 673 PHE A C 1
ATOM 5072 O O . PHE A 1 673 ? 8.279 -12.734 -24.729 1.00 86.94 673 PHE A O 1
ATOM 5079 N N . GLU A 1 674 ? 9.978 -13.519 -23.466 1.00 86.31 674 GLU A N 1
ATOM 5080 C CA . GLU A 1 674 ? 9.616 -12.922 -22.179 1.00 86.31 674 GLU A CA 1
ATOM 5081 C C . GLU A 1 674 ? 10.659 -11.863 -21.806 1.00 86.31 674 GLU A C 1
ATOM 5083 O O . GLU A 1 674 ? 11.707 -11.768 -22.450 1.00 86.31 674 GLU A O 1
ATOM 5088 N N . MET A 1 675 ? 10.353 -11.020 -20.823 1.00 85.00 675 MET A N 1
ATOM 5089 C CA . MET A 1 675 ? 11.211 -9.893 -20.466 1.00 85.00 675 MET A CA 1
ATOM 5090 C C . MET A 1 675 ? 12.222 -10.306 -19.390 1.00 85.00 675 MET A C 1
ATOM 5092 O O . MET A 1 675 ? 11.816 -10.831 -18.360 1.00 85.00 675 MET A O 1
ATOM 5096 N N . PRO A 1 676 ? 13.532 -10.056 -19.569 1.00 78.69 676 PRO A N 1
ATOM 5097 C CA . PRO A 1 676 ? 14.501 -10.290 -18.517 1.00 78.69 676 PRO A CA 1
ATOM 5098 C C . PRO A 1 676 ? 14.329 -9.239 -17.424 1.00 78.69 676 PRO A C 1
ATOM 5100 O O . PRO A 1 676 ? 13.806 -8.144 -17.654 1.00 78.69 676 PRO A O 1
ATOM 5103 N N . ILE A 1 677 ? 14.870 -9.555 -16.254 1.00 77.19 677 ILE A N 1
ATOM 5104 C CA . ILE A 1 677 ? 15.008 -8.596 -15.165 1.00 77.19 677 ILE A CA 1
ATOM 5105 C C . ILE A 1 677 ? 16.102 -7.589 -15.518 1.00 77.19 677 ILE A C 1
ATOM 5107 O O . ILE A 1 677 ? 17.194 -7.962 -15.955 1.00 77.19 677 ILE A O 1
ATOM 5111 N N . VAL A 1 678 ? 15.794 -6.309 -15.329 1.00 74.00 678 VAL A N 1
ATOM 5112 C CA . VAL A 1 678 ? 16.719 -5.189 -15.497 1.00 74.00 678 VAL A CA 1
ATOM 5113 C C . VAL A 1 678 ? 17.100 -4.665 -14.112 1.00 74.00 678 VAL A C 1
ATOM 5115 O O . VAL A 1 678 ? 16.247 -4.165 -13.386 1.00 74.00 678 VAL A O 1
ATOM 5118 N N . ASP A 1 679 ? 18.375 -4.815 -13.747 1.00 61.12 679 ASP A N 1
ATOM 5119 C CA . ASP A 1 679 ? 18.916 -4.457 -12.429 1.00 61.12 679 ASP A CA 1
ATOM 5120 C C . ASP A 1 679 ? 19.214 -2.943 -12.311 1.00 61.12 679 ASP A C 1
ATOM 5122 O O . ASP A 1 679 ? 19.834 -2.346 -13.201 1.00 61.12 679 ASP A O 1
ATOM 5126 N N . GLY A 1 680 ? 18.814 -2.322 -11.196 1.00 53.72 680 GLY A N 1
ATOM 5127 C CA . GLY A 1 680 ? 19.110 -0.923 -10.857 1.00 53.72 680 GLY A CA 1
ATOM 5128 C C . GLY A 1 680 ? 17.916 0.047 -10.855 1.00 53.72 680 GLY A C 1
ATOM 5129 O O . GLY A 1 680 ? 16.902 -0.156 -11.519 1.00 53.72 680 GLY A O 1
ATOM 5130 N N . ALA A 1 681 ? 18.063 1.125 -10.068 1.00 50.12 681 ALA A N 1
ATOM 5131 C CA . ALA A 1 681 ? 17.047 2.150 -9.813 1.00 50.12 681 ALA A CA 1
ATOM 5132 C C . ALA A 1 681 ? 16.467 2.783 -11.088 1.00 50.12 681 ALA A C 1
ATOM 5134 O O . ALA A 1 681 ? 17.148 2.885 -12.109 1.00 50.12 681 ALA A O 1
ATOM 5135 N N . LEU A 1 682 ? 15.219 3.259 -10.968 1.00 52.50 682 LEU A N 1
ATOM 5136 C CA . LEU A 1 682 ? 14.411 3.878 -12.017 1.00 52.50 682 LEU A CA 1
ATOM 5137 C C . LEU A 1 682 ? 15.207 4.525 -13.151 1.00 52.50 682 LEU A C 1
ATOM 5139 O O . LEU A 1 682 ? 15.801 5.598 -13.007 1.00 52.50 682 LEU A O 1
ATOM 5143 N N . VAL A 1 683 ? 15.079 3.944 -14.335 1.00 51.94 683 VAL A N 1
ATOM 5144 C CA . VAL A 1 683 ? 15.284 4.711 -15.552 1.00 51.94 683 VAL A CA 1
ATOM 5145 C C . VAL A 1 683 ? 14.016 5.554 -15.720 1.00 51.94 683 VAL A C 1
ATOM 5147 O O . VAL A 1 683 ? 12.911 5.020 -15.646 1.00 51.94 683 VAL A O 1
ATOM 5150 N N . SER A 1 684 ? 14.149 6.873 -15.893 1.00 53.31 684 SER A N 1
ATOM 5151 C CA . SER A 1 684 ? 13.033 7.762 -16.278 1.00 53.31 684 SER A CA 1
ATOM 5152 C C . SER A 1 684 ? 12.362 7.267 -17.576 1.00 53.31 684 SER A C 1
ATOM 5154 O O . SER A 1 684 ? 12.703 6.192 -18.057 1.00 53.31 684 SER A O 1
ATOM 5156 N N . ASP A 1 685 ? 11.421 8.002 -18.187 1.00 54.91 685 ASP A N 1
ATOM 5157 C CA . ASP A 1 685 ? 10.819 7.646 -19.497 1.00 54.91 685 ASP A CA 1
ATOM 5158 C C . ASP A 1 685 ? 11.846 7.686 -20.661 1.00 54.91 685 ASP A C 1
ATOM 5160 O O . ASP A 1 685 ? 11.687 8.382 -21.667 1.00 54.91 685 ASP A O 1
ATOM 5164 N N . ALA A 1 686 ? 12.947 6.968 -20.503 1.00 52.53 686 ALA A N 1
ATOM 5165 C CA . ALA A 1 686 ? 14.125 6.940 -21.318 1.00 52.53 686 ALA A CA 1
ATOM 5166 C C . ALA A 1 686 ? 13.878 6.097 -22.560 1.00 52.53 686 ALA A C 1
ATOM 5168 O O . ALA A 1 686 ? 12.947 5.287 -22.643 1.00 52.53 686 ALA A O 1
ATOM 5169 N N . ASN A 1 687 ? 14.749 6.294 -23.546 1.00 63.09 687 ASN A N 1
ATOM 5170 C CA . ASN A 1 687 ? 14.696 5.548 -24.790 1.00 63.09 687 ASN A CA 1
ATOM 5171 C C . ASN A 1 687 ? 14.726 4.051 -24.480 1.00 63.09 687 ASN A C 1
ATOM 5173 O O . ASN A 1 687 ? 15.711 3.531 -23.963 1.00 63.09 687 ASN A O 1
ATOM 5177 N N . THR A 1 688 ? 13.607 3.394 -24.769 1.00 72.94 688 THR A N 1
ATOM 5178 C CA . THR A 1 688 ? 13.460 1.953 -24.639 1.00 72.94 688 THR A CA 1
ATOM 5179 C C . THR A 1 688 ? 13.386 1.366 -26.036 1.00 72.94 688 THR A C 1
ATOM 5181 O O . THR A 1 688 ? 12.509 1.744 -26.821 1.00 72.94 688 THR A O 1
ATOM 5184 N N . SER A 1 689 ? 14.303 0.463 -26.360 1.00 78.12 689 SER A N 1
ATOM 5185 C CA . SER A 1 689 ? 14.321 -0.252 -27.633 1.00 78.12 689 SER A CA 1
ATOM 5186 C C . SER A 1 689 ? 14.625 -1.727 -27.417 1.00 78.12 689 SER A C 1
ATOM 5188 O O . SER A 1 689 ? 15.255 -2.125 -26.442 1.00 78.12 689 SER A O 1
ATOM 5190 N N . ILE A 1 690 ? 14.142 -2.556 -28.336 1.00 80.12 690 ILE A N 1
ATOM 5191 C CA . ILE A 1 690 ? 14.486 -3.974 -28.396 1.00 80.12 690 ILE A CA 1
ATOM 5192 C C . ILE A 1 690 ? 15.141 -4.181 -29.750 1.00 80.12 690 ILE A C 1
ATOM 5194 O O . ILE A 1 690 ? 14.491 -3.932 -30.756 1.00 80.12 690 ILE A O 1
ATOM 5198 N N . SER A 1 691 ? 16.388 -4.630 -29.798 1.00 80.56 691 SER A N 1
ATOM 5199 C CA . SER A 1 691 ? 17.111 -4.878 -31.050 1.00 80.56 691 SER A CA 1
ATOM 5200 C C . SER A 1 691 ? 17.217 -6.372 -31.337 1.00 80.56 691 SER A C 1
ATOM 5202 O O . SER A 1 691 ? 17.293 -7.171 -30.407 1.00 80.56 691 SER A O 1
ATOM 5204 N N . ILE A 1 692 ? 17.216 -6.768 -32.611 1.00 82.38 692 ILE A N 1
ATOM 5205 C CA . ILE A 1 692 ? 17.383 -8.163 -33.047 1.00 82.38 692 ILE A CA 1
ATOM 5206 C C . ILE A 1 692 ? 18.533 -8.289 -34.041 1.00 82.38 692 ILE A C 1
ATOM 5208 O O . ILE A 1 692 ? 18.632 -7.496 -34.977 1.00 82.38 692 ILE A O 1
ATOM 5212 N N . ALA A 1 693 ? 19.353 -9.320 -33.870 1.00 79.12 693 ALA A N 1
ATOM 5213 C CA . ALA A 1 693 ? 20.326 -9.780 -34.849 1.00 79.12 693 ALA A CA 1
ATOM 5214 C C . ALA A 1 693 ? 20.083 -11.260 -35.180 1.00 79.12 693 ALA A C 1
ATOM 5216 O O . ALA A 1 693 ? 19.656 -12.041 -34.326 1.00 79.12 693 ALA A O 1
ATOM 5217 N N . LEU A 1 694 ? 20.331 -11.632 -36.434 1.00 83.38 694 LEU A N 1
ATOM 5218 C CA . LEU A 1 694 ? 20.187 -12.993 -36.948 1.00 83.38 694 LEU A CA 1
ATOM 5219 C C . LEU A 1 694 ? 21.558 -13.567 -37.278 1.00 83.38 694 LEU A C 1
ATOM 5221 O O . LEU A 1 694 ? 22.364 -12.875 -37.894 1.00 83.38 694 LEU A O 1
ATOM 5225 N N . THR A 1 695 ? 21.774 -14.838 -36.951 1.00 78.94 695 THR A N 1
ATOM 5226 C CA . THR A 1 695 ? 23.044 -15.537 -37.164 1.00 78.94 695 THR A CA 1
ATOM 5227 C C . THR A 1 695 ? 22.819 -16.875 -37.861 1.00 78.94 695 THR A C 1
ATOM 5229 O O . THR A 1 695 ? 21.785 -17.532 -37.695 1.00 78.94 695 THR A O 1
ATOM 5232 N N . THR A 1 696 ? 23.813 -17.295 -38.636 1.00 74.62 696 THR A N 1
ATOM 5233 C CA . THR A 1 696 ? 23.850 -18.584 -39.338 1.00 74.62 696 THR A CA 1
ATOM 5234 C C . THR A 1 696 ? 25.001 -19.457 -38.849 1.00 74.62 696 THR A C 1
ATOM 5236 O O . THR A 1 696 ? 25.965 -18.989 -38.245 1.00 74.62 696 THR A O 1
ATOM 5239 N N . SER A 1 697 ? 24.929 -20.739 -39.171 1.00 66.56 697 SER A N 1
ATOM 5240 C CA . SER A 1 697 ? 25.921 -21.780 -38.907 1.00 66.56 697 SER A CA 1
ATOM 5241 C C . SER A 1 697 ? 27.243 -21.552 -39.639 1.00 66.56 697 SER A C 1
ATOM 5243 O O . SER A 1 697 ? 28.260 -22.109 -39.232 1.00 66.56 697 SER A O 1
ATOM 5245 N N . SER A 1 698 ? 27.262 -20.702 -40.672 1.00 59.50 698 SER A N 1
ATOM 5246 C CA . SER A 1 698 ? 28.491 -20.243 -41.328 1.00 59.50 698 SER A CA 1
ATOM 5247 C C . SER A 1 698 ? 29.177 -19.083 -40.592 1.00 59.50 698 SER A C 1
ATOM 5249 O O . SER A 1 698 ? 30.246 -18.650 -41.015 1.00 59.50 698 SER A O 1
ATOM 5251 N N . GLY A 1 699 ? 28.600 -18.589 -39.489 1.00 55.66 699 GLY A N 1
ATOM 5252 C CA . GLY A 1 699 ? 29.139 -17.483 -38.693 1.00 55.66 699 GLY A CA 1
ATOM 5253 C C . GLY A 1 699 ? 28.768 -16.091 -39.213 1.00 55.66 699 GLY A C 1
ATOM 5254 O O . GLY A 1 699 ? 29.212 -15.096 -38.646 1.00 55.66 699 GLY A O 1
ATOM 5255 N N . LEU A 1 700 ? 27.947 -16.001 -40.265 1.00 58.62 700 LEU A N 1
ATOM 5256 C CA . LEU A 1 700 ? 27.440 -14.730 -40.787 1.00 58.62 700 LEU A CA 1
ATOM 5257 C C . LEU A 1 700 ? 26.330 -14.185 -39.884 1.00 58.62 700 LEU A C 1
ATOM 5259 O O . LEU A 1 700 ? 25.439 -14.943 -39.487 1.00 58.62 700 LEU A O 1
ATOM 5263 N N . SER A 1 701 ? 26.373 -12.878 -39.606 1.00 63.78 701 SER A N 1
ATOM 5264 C CA . SER A 1 701 ? 25.421 -12.168 -38.742 1.00 63.78 701 SER A CA 1
ATOM 5265 C C . SER A 1 701 ? 24.819 -10.951 -39.444 1.00 63.78 701 SER A C 1
ATOM 5267 O O . SER A 1 701 ? 25.486 -10.282 -40.234 1.00 63.78 701 SER A O 1
ATOM 5269 N N . SER A 1 702 ? 23.569 -10.625 -39.120 1.00 65.88 702 SER A N 1
ATOM 5270 C CA . SER A 1 702 ? 22.952 -9.358 -39.509 1.00 65.88 702 SER A CA 1
ATOM 5271 C C . SER A 1 702 ? 23.413 -8.209 -38.610 1.00 65.88 702 SER A C 1
ATOM 5273 O O . SER A 1 702 ? 23.801 -8.417 -37.457 1.00 65.88 702 SER A O 1
ATOM 5275 N N . VAL A 1 703 ? 23.289 -6.977 -39.110 1.00 62.25 703 VAL A N 1
ATOM 5276 C CA . VAL A 1 703 ? 23.315 -5.777 -38.261 1.00 62.25 703 VAL A CA 1
ATOM 5277 C C . VAL A 1 703 ? 22.067 -5.785 -37.362 1.00 62.25 703 VAL A C 1
ATOM 5279 O O . VAL A 1 703 ? 20.989 -6.145 -37.854 1.00 62.25 703 VAL A O 1
ATOM 5282 N N . PRO A 1 704 ? 22.175 -5.422 -36.069 1.00 63.59 704 PRO A N 1
ATOM 5283 C CA . PRO A 1 704 ? 21.016 -5.312 -35.196 1.00 63.59 704 PRO A CA 1
ATOM 5284 C C . PRO A 1 704 ? 19.991 -4.297 -35.715 1.00 63.59 704 PRO A C 1
ATOM 5286 O O . PRO A 1 704 ? 20.356 -3.193 -36.117 1.00 63.59 704 PRO A O 1
ATOM 5289 N N . VAL A 1 705 ? 18.708 -4.654 -35.678 1.00 67.88 705 VAL A N 1
ATOM 5290 C CA . VAL A 1 705 ? 17.596 -3.761 -36.043 1.00 67.88 705 VAL A CA 1
ATOM 5291 C C . VAL A 1 705 ? 16.615 -3.656 -34.885 1.00 67.88 705 VAL A C 1
ATOM 5293 O O . VAL A 1 705 ? 16.230 -4.668 -34.302 1.00 67.88 705 VAL A O 1
ATOM 5296 N N . ASP A 1 706 ? 16.192 -2.435 -34.564 1.00 73.00 706 ASP A N 1
ATOM 5297 C CA . ASP A 1 706 ? 15.214 -2.187 -33.507 1.00 73.00 706 ASP A CA 1
ATOM 5298 C C . ASP A 1 706 ? 13.813 -2.691 -33.869 1.00 73.00 706 ASP A C 1
ATOM 5300 O O . ASP A 1 706 ? 13.390 -2.708 -35.029 1.00 73.00 706 ASP A O 1
ATOM 5304 N N . LEU A 1 707 ? 13.055 -3.044 -32.834 1.00 75.12 707 LEU A N 1
ATOM 5305 C CA . LEU A 1 707 ? 11.652 -3.397 -32.897 1.00 75.12 707 LEU A CA 1
ATOM 5306 C C . LEU A 1 707 ? 10.868 -2.178 -33.383 1.00 75.12 707 LEU A C 1
ATOM 5308 O O . LEU A 1 707 ? 10.541 -1.247 -32.648 1.00 75.12 707 LEU A O 1
ATOM 5312 N N . SER A 1 708 ? 10.582 -2.206 -34.672 1.00 65.56 708 SER A N 1
ATOM 5313 C CA . SER A 1 708 ? 9.794 -1.237 -35.404 1.00 65.56 708 SER A CA 1
ATOM 5314 C C . SER A 1 708 ? 8.298 -1.532 -35.278 1.00 65.56 708 SER A C 1
ATOM 5316 O O . SER A 1 708 ? 7.844 -2.678 -35.240 1.00 65.56 708 SER A O 1
ATOM 5318 N N . PHE A 1 709 ? 7.495 -0.474 -35.272 1.00 59.56 709 PHE A N 1
ATOM 5319 C CA . PHE A 1 709 ? 6.041 -0.562 -35.316 1.00 59.56 709 PHE A CA 1
ATOM 5320 C C . PHE A 1 709 ? 5.588 -0.050 -36.680 1.00 59.56 709 PHE A C 1
ATOM 5322 O O . PHE A 1 709 ? 6.083 0.974 -37.153 1.00 59.56 709 PHE A O 1
ATOM 5329 N N . ALA A 1 710 ? 4.682 -0.768 -37.352 1.00 44.81 710 ALA A N 1
ATOM 5330 C CA . ALA A 1 710 ? 4.232 -0.385 -38.688 1.00 44.81 710 ALA A CA 1
ATOM 5331 C C . ALA A 1 710 ? 3.750 1.086 -38.690 1.00 44.81 710 ALA A C 1
ATOM 5333 O O . ALA A 1 710 ? 2.741 1.402 -38.055 1.00 44.81 710 ALA A O 1
ATOM 5334 N N . ASN A 1 711 ? 4.478 1.950 -39.417 1.00 44.69 711 ASN A N 1
ATOM 5335 C CA . ASN A 1 711 ? 4.236 3.382 -39.687 1.00 44.69 711 ASN A CA 1
ATOM 5336 C C . ASN A 1 711 ? 4.903 4.469 -38.803 1.00 44.69 711 ASN A C 1
ATOM 5338 O O . ASN A 1 711 ? 4.500 5.622 -38.931 1.00 44.69 711 ASN A O 1
ATOM 5342 N N . ASN A 1 712 ? 5.915 4.194 -37.970 1.00 41.94 712 ASN A N 1
ATOM 5343 C CA . ASN A 1 712 ? 6.884 5.218 -37.508 1.00 41.94 712 ASN A CA 1
ATOM 5344 C C . ASN A 1 712 ? 8.010 4.587 -36.671 1.00 41.94 712 ASN A C 1
ATOM 5346 O O . ASN A 1 712 ? 7.793 3.569 -36.014 1.00 41.94 712 ASN A O 1
ATOM 5350 N N . SER A 1 713 ? 9.191 5.211 -36.657 1.00 40.84 713 SER A N 1
ATOM 5351 C CA . SER A 1 713 ? 10.294 4.862 -35.752 1.00 40.84 713 SER A CA 1
ATOM 5352 C C . SER A 1 713 ? 9.872 5.061 -34.285 1.00 40.84 713 SER A C 1
ATOM 5354 O O . SER A 1 713 ? 9.721 6.194 -33.833 1.00 40.84 713 SER A O 1
ATOM 5356 N N . SER A 1 714 ? 9.605 3.931 -33.623 1.00 51.06 714 SER A N 1
ATOM 5357 C CA . SER A 1 714 ? 9.720 3.617 -32.187 1.00 51.06 714 SER A CA 1
ATOM 5358 C C . SER A 1 714 ? 9.394 4.713 -31.163 1.00 51.06 714 SER A C 1
ATOM 5360 O O . SER A 1 714 ? 10.178 5.618 -30.907 1.00 51.06 714 SER A O 1
ATOM 5362 N N . LEU A 1 715 ? 8.285 4.527 -30.444 1.00 67.81 715 LEU A N 1
ATOM 5363 C CA . LEU A 1 715 ? 8.060 5.157 -29.144 1.00 67.81 715 LEU A CA 1
ATOM 5364 C C . LEU A 1 715 ? 7.511 4.093 -28.182 1.00 67.81 715 LEU A C 1
ATOM 5366 O O . LEU A 1 715 ? 6.307 4.017 -27.950 1.00 67.81 715 LEU A O 1
ATOM 5370 N N . ILE A 1 716 ? 8.370 3.214 -27.663 1.00 78.88 716 ILE A N 1
ATOM 5371 C CA . ILE A 1 716 ? 7.983 2.330 -26.555 1.00 78.88 716 ILE A CA 1
ATOM 5372 C C . ILE A 1 716 ? 7.764 3.202 -25.311 1.00 78.88 716 ILE A C 1
ATOM 5374 O O . ILE A 1 716 ? 8.501 4.159 -25.078 1.00 78.88 716 ILE A O 1
ATOM 5378 N N . THR A 1 717 ? 6.708 2.932 -24.555 1.00 83.00 717 THR A N 1
ATOM 5379 C CA . THR A 1 717 ? 6.466 3.496 -23.227 1.00 83.00 717 THR A CA 1
ATOM 5380 C C . THR A 1 717 ? 6.817 2.411 -22.216 1.00 83.00 717 THR A C 1
ATOM 5382 O O . THR A 1 717 ? 6.045 1.451 -22.112 1.00 83.00 717 THR A O 1
ATOM 5385 N N . PRO A 1 718 ? 7.967 2.513 -21.530 1.00 84.00 718 PRO A N 1
ATOM 5386 C CA . PRO A 1 718 ? 8.279 1.589 -20.456 1.00 84.00 718 PRO A CA 1
ATOM 5387 C C . PRO A 1 718 ? 7.323 1.826 -19.281 1.00 84.00 718 PRO A C 1
ATOM 5389 O O . PRO A 1 718 ? 7.009 2.967 -18.940 1.00 84.00 718 PRO A O 1
ATOM 5392 N N . ILE A 1 719 ? 6.841 0.741 -18.688 1.00 86.00 719 ILE A N 1
ATOM 5393 C CA . ILE A 1 719 ? 6.155 0.738 -17.397 1.00 86.00 719 ILE A CA 1
ATOM 5394 C C . ILE A 1 719 ? 6.842 -0.280 -16.494 1.00 86.00 719 ILE A C 1
ATOM 5396 O O . ILE A 1 719 ? 7.324 -1.310 -16.963 1.00 86.00 719 ILE A O 1
ATOM 5400 N N . PHE A 1 720 ? 6.880 0.007 -15.206 1.00 83.62 720 PHE A N 1
ATOM 5401 C CA . PHE A 1 720 ? 7.611 -0.755 -14.208 1.00 83.62 720 PHE A CA 1
ATOM 5402 C C . PHE A 1 720 ? 6.653 -1.203 -13.109 1.00 83.62 720 PHE A C 1
ATOM 5404 O O . PHE A 1 720 ? 5.584 -0.614 -12.932 1.00 83.62 720 PHE A O 1
ATOM 5411 N N . GLU A 1 721 ? 7.000 -2.276 -12.416 1.00 80.12 721 GLU A N 1
ATOM 5412 C CA . GLU A 1 721 ? 6.154 -2.830 -11.364 1.00 80.12 721 GLU A CA 1
ATOM 5413 C C . GLU A 1 721 ? 6.320 -2.003 -10.069 1.00 80.12 721 GLU A C 1
ATOM 5415 O O . GLU A 1 721 ? 7.426 -1.619 -9.694 1.00 80.12 721 GLU A O 1
ATOM 5420 N N . THR A 1 722 ? 5.207 -1.665 -9.415 1.00 70.88 722 THR A N 1
ATOM 5421 C CA . THR A 1 722 ? 5.154 -0.785 -8.233 1.00 70.88 722 THR A CA 1
ATOM 5422 C C . THR A 1 722 ? 6.021 -1.182 -7.036 1.00 70.88 722 THR A C 1
ATOM 5424 O O . THR A 1 722 ? 6.521 -0.300 -6.342 1.00 70.88 722 THR A O 1
ATOM 5427 N N . THR A 1 723 ? 6.168 -2.469 -6.747 1.00 61.19 723 THR A N 1
ATOM 5428 C CA . THR A 1 723 ? 6.684 -3.004 -5.482 1.00 61.19 723 THR A CA 1
ATOM 5429 C C . THR A 1 723 ? 8.205 -2.966 -5.405 1.00 61.19 723 THR A C 1
ATOM 5431 O O . THR A 1 723 ? 8.753 -2.951 -4.311 1.00 61.19 723 THR A O 1
ATOM 5434 N N . HIS A 1 724 ? 8.889 -2.884 -6.548 1.00 56.66 724 HIS A N 1
ATOM 5435 C CA . HIS A 1 724 ? 10.360 -2.961 -6.627 1.00 56.66 724 HIS A CA 1
ATOM 5436 C C . HIS A 1 724 ? 11.038 -1.658 -7.003 1.00 56.66 724 HIS A C 1
ATOM 5438 O O . HIS A 1 724 ? 12.260 -1.565 -7.057 1.00 56.66 724 HIS A O 1
ATOM 5444 N N . VAL A 1 725 ? 10.244 -0.661 -7.362 1.00 50.03 725 VAL A N 1
ATOM 5445 C CA . VAL A 1 725 ? 10.755 0.503 -8.077 1.00 50.03 725 VAL A CA 1
ATOM 5446 C C . VAL A 1 725 ? 10.983 1.691 -7.147 1.00 50.03 725 VAL A C 1
ATOM 5448 O O . VAL A 1 725 ? 11.637 2.653 -7.540 1.00 50.03 725 VAL A O 1
ATOM 5451 N N . HIS A 1 726 ? 10.511 1.612 -5.901 1.00 49.12 726 HIS A N 1
ATOM 5452 C CA . HIS A 1 726 ? 10.516 2.736 -4.968 1.00 49.12 726 HIS A CA 1
ATOM 5453 C C . HIS A 1 726 ? 10.287 2.366 -3.495 1.00 49.12 726 HIS A C 1
ATOM 5455 O O . HIS A 1 726 ? 9.907 3.245 -2.729 1.00 49.12 726 HIS A O 1
ATOM 5461 N N . ASP A 1 727 ? 10.435 1.096 -3.107 1.00 49.06 727 ASP A N 1
ATOM 5462 C CA . ASP A 1 727 ? 10.029 0.602 -1.779 1.00 49.06 727 ASP A CA 1
ATOM 5463 C C . ASP A 1 727 ? 8.590 1.002 -1.418 1.00 49.06 727 ASP A C 1
ATOM 5465 O O . ASP A 1 727 ? 8.266 1.225 -0.256 1.00 49.06 727 ASP A O 1
ATOM 5469 N N . THR A 1 728 ? 7.703 1.140 -2.418 1.00 50.53 728 THR A N 1
ATOM 5470 C CA . THR A 1 728 ? 6.297 1.470 -2.164 1.00 50.53 728 THR A CA 1
ATOM 5471 C C . THR A 1 728 ? 5.696 0.317 -1.359 1.00 50.53 728 THR A C 1
ATOM 5473 O O . THR A 1 728 ? 5.599 -0.786 -1.904 1.00 50.53 728 THR A O 1
ATOM 5476 N N . PRO A 1 729 ? 5.301 0.533 -0.087 1.00 51.31 729 PRO A N 1
ATOM 5477 C CA . PRO A 1 729 ? 4.944 -0.571 0.793 1.00 51.31 729 PRO A CA 1
ATOM 5478 C C . PRO A 1 729 ? 3.826 -1.431 0.201 1.00 51.31 729 PRO A C 1
ATOM 5480 O O . PRO A 1 729 ? 2.774 -0.908 -0.178 1.00 51.31 729 PRO A O 1
ATOM 5483 N N . LEU A 1 730 ? 4.021 -2.756 0.167 1.00 53.94 730 LEU A N 1
ATOM 5484 C CA . LEU A 1 730 ? 2.990 -3.720 -0.251 1.00 53.94 730 LEU A CA 1
ATOM 5485 C C . LEU A 1 730 ? 1.682 -3.547 0.531 1.00 53.94 730 LEU A C 1
ATOM 5487 O O . LEU A 1 730 ? 0.605 -3.810 0.000 1.00 53.94 730 LEU A O 1
ATOM 5491 N N . SER A 1 731 ? 1.770 -3.053 1.768 1.00 53.22 731 SER A N 1
ATOM 5492 C CA . SER A 1 731 ? 0.631 -2.723 2.628 1.00 53.22 731 SER A CA 1
ATOM 5493 C C . SER A 1 731 ? -0.316 -1.677 2.025 1.00 53.22 731 SER A C 1
ATOM 5495 O O . SER A 1 731 ? -1.501 -1.674 2.350 1.00 53.22 731 SER A O 1
ATOM 5497 N N . ARG A 1 732 ? 0.154 -0.825 1.103 1.00 60.09 732 ARG A N 1
ATOM 5498 C CA . ARG A 1 732 ? -0.672 0.198 0.431 1.00 60.09 732 ARG A CA 1
ATOM 5499 C C . ARG A 1 732 ? -1.435 -0.333 -0.774 1.00 60.09 732 ARG A C 1
ATOM 5501 O O . ARG A 1 732 ? -2.314 0.359 -1.288 1.00 60.09 732 ARG A O 1
ATOM 5508 N N . ARG A 1 733 ? -1.095 -1.524 -1.270 1.00 65.31 733 ARG A N 1
ATOM 5509 C CA . ARG A 1 733 ? -1.695 -2.083 -2.479 1.00 65.31 733 ARG A CA 1
ATOM 5510 C C . ARG A 1 733 ? -2.647 -3.212 -2.109 1.00 65.31 733 ARG A C 1
ATOM 5512 O O . ARG A 1 733 ? -2.237 -4.296 -1.703 1.00 65.31 733 ARG A O 1
ATOM 5519 N N . TYR A 1 734 ? -3.944 -2.962 -2.259 1.00 54.47 734 TYR A N 1
ATOM 5520 C CA . TYR A 1 734 ? -4.952 -3.945 -1.876 1.00 54.47 734 TYR A CA 1
ATOM 5521 C C . TYR A 1 734 ? -5.232 -4.933 -3.011 1.00 54.47 734 TYR A C 1
ATOM 5523 O O . TYR A 1 734 ? -5.887 -4.593 -3.990 1.00 54.47 734 TYR A O 1
ATOM 5531 N N . GLY A 1 735 ? -4.810 -6.185 -2.816 1.00 53.03 735 GLY A N 1
ATOM 5532 C CA . GLY A 1 735 ? -5.122 -7.308 -3.697 1.00 53.03 735 GLY A CA 1
ATOM 5533 C C . GLY A 1 735 ? -4.210 -7.402 -4.924 1.00 53.03 735 GLY A C 1
ATOM 5534 O O . GLY A 1 735 ? -4.024 -6.451 -5.673 1.00 53.03 735 GLY A O 1
ATOM 5535 N N . TYR A 1 736 ? -3.668 -8.595 -5.168 1.00 56.34 736 TYR A N 1
ATOM 5536 C CA . TYR A 1 736 ? -3.009 -8.920 -6.432 1.00 56.34 736 TYR A CA 1
ATOM 5537 C C . TYR A 1 736 ? -4.039 -9.501 -7.389 1.00 56.34 736 TYR A C 1
ATOM 5539 O O . TYR A 1 736 ? -4.177 -10.726 -7.520 1.00 56.34 736 TYR A O 1
ATOM 5547 N N . ARG A 1 737 ? -4.830 -8.641 -8.032 1.00 56.22 737 ARG A N 1
ATOM 5548 C CA . ARG A 1 737 ? -5.769 -9.145 -9.026 1.00 56.22 737 ARG A CA 1
ATOM 5549 C C . ARG A 1 737 ? -4.971 -9.742 -10.182 1.00 56.22 737 ARG A C 1
ATOM 5551 O O . ARG A 1 737 ? -4.088 -9.107 -10.745 1.00 56.22 737 ARG A O 1
ATOM 5558 N N . ASP A 1 738 ? -5.276 -10.992 -10.527 1.00 60.25 738 ASP A N 1
ATOM 5559 C CA . ASP A 1 738 ? -4.661 -11.679 -11.665 1.00 60.25 738 ASP A CA 1
ATOM 5560 C C . ASP A 1 738 ? -3.113 -11.754 -11.597 1.00 60.25 738 ASP A C 1
ATOM 5562 O O . ASP A 1 738 ? -2.447 -11.621 -12.627 1.00 60.25 738 ASP A O 1
ATOM 5566 N N . ALA A 1 739 ? -2.532 -12.005 -10.409 1.00 65.00 739 ALA A N 1
ATOM 5567 C CA . ALA A 1 739 ? -1.089 -12.274 -10.239 1.00 65.00 739 ALA A CA 1
ATOM 5568 C C . ALA A 1 739 ? -0.580 -13.353 -11.215 1.00 65.00 739 ALA A C 1
ATOM 5570 O O . ALA A 1 739 ? 0.429 -13.175 -11.894 1.00 65.00 739 ALA A O 1
ATOM 5571 N N . SER A 1 740 ? -1.378 -14.412 -11.399 1.00 62.28 740 SER A N 1
ATOM 5572 C CA . SER A 1 740 ? -1.159 -15.491 -12.377 1.00 62.28 740 SER A CA 1
ATOM 5573 C C . SER A 1 740 ? -1.317 -15.068 -13.839 1.00 62.28 740 SER A C 1
ATOM 5575 O O . SER A 1 740 ? -1.379 -15.899 -14.735 1.00 62.28 740 SER A O 1
ATOM 5577 N N . LYS A 1 74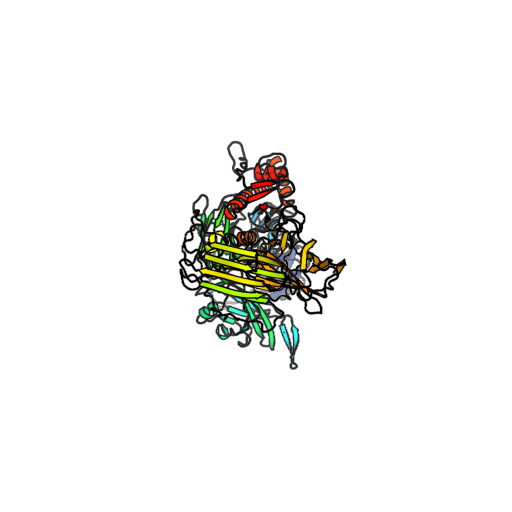1 ? -1.480 -13.777 -14.110 1.00 67.62 741 LYS A N 1
ATOM 5578 C CA . LYS A 1 741 ? -1.538 -13.239 -15.461 1.00 67.62 741 LYS A CA 1
ATOM 5579 C C . LYS A 1 741 ? -0.735 -11.936 -15.563 1.00 67.62 741 LYS A C 1
ATOM 5581 O O . LYS A 1 741 ? -1.108 -11.083 -16.357 1.00 67.62 741 LYS A O 1
ATOM 5586 N N . GLY A 1 742 ? 0.277 -11.696 -14.737 1.00 72.12 742 GLY A N 1
ATOM 5587 C CA . GLY A 1 742 ? 1.067 -10.460 -14.813 1.00 72.12 742 GLY A CA 1
ATOM 5588 C C . GLY A 1 742 ? 0.458 -9.249 -14.088 1.00 72.12 742 GLY A C 1
ATOM 5589 O O . GLY A 1 742 ? 0.893 -8.127 -14.318 1.00 72.12 742 GLY A O 1
ATOM 5590 N N . GLY A 1 743 ? -0.555 -9.430 -13.233 1.00 79.50 743 GLY A N 1
ATOM 5591 C CA . GLY A 1 743 ? -1.032 -8.392 -12.304 1.00 79.50 743 GLY A CA 1
ATOM 5592 C C . GLY A 1 743 ? -1.597 -7.108 -12.939 1.00 79.50 743 GLY A C 1
ATOM 5593 O O . GLY A 1 743 ? -1.978 -7.079 -14.119 1.00 79.50 743 GLY A O 1
ATOM 5594 N N . ASP A 1 744 ? -1.664 -6.054 -12.122 1.00 81.00 744 ASP A N 1
ATOM 5595 C CA . ASP A 1 744 ? -2.287 -4.740 -12.376 1.00 81.00 744 ASP A CA 1
ATOM 5596 C C . ASP A 1 744 ? -1.519 -3.533 -11.772 1.00 81.00 744 ASP A C 1
ATOM 5598 O O . ASP A 1 744 ? -2.014 -2.406 -11.815 1.00 81.00 744 ASP A O 1
ATOM 5602 N N . GLY A 1 745 ? -0.296 -3.736 -11.268 1.00 82.19 745 GLY A N 1
ATOM 5603 C CA . GLY A 1 745 ? 0.530 -2.700 -10.620 1.00 82.19 745 GLY A CA 1
ATOM 5604 C C . GLY A 1 745 ? 1.648 -2.128 -11.490 1.00 82.19 745 GLY A C 1
ATOM 5605 O O . GLY A 1 745 ? 2.744 -1.894 -10.995 1.00 82.19 745 GLY A O 1
ATOM 5606 N N . TRP A 1 746 ? 1.422 -1.944 -12.792 1.00 85.50 746 TRP A N 1
ATOM 5607 C CA . TRP A 1 746 ? 2.467 -1.457 -13.696 1.00 85.50 746 TRP A CA 1
ATOM 5608 C C . TRP A 1 746 ? 2.319 0.043 -13.997 1.00 85.50 746 TRP A C 1
ATOM 5610 O O . TRP A 1 746 ? 1.381 0.457 -14.674 1.00 85.50 746 TRP A O 1
ATOM 5620 N N . GLY A 1 747 ? 3.249 0.875 -13.531 1.00 85.88 747 GLY A N 1
ATOM 5621 C CA . GLY A 1 747 ? 3.213 2.337 -13.678 1.00 85.88 747 GLY A CA 1
ATOM 5622 C C . GLY A 1 747 ? 4.374 2.898 -14.499 1.00 85.88 747 GLY A C 1
ATOM 5623 O O . GLY A 1 747 ? 5.445 2.304 -14.560 1.00 85.88 747 GLY A O 1
ATOM 5624 N N . GLN A 1 748 ? 4.196 4.059 -15.132 1.00 84.75 748 GLN A N 1
ATOM 5625 C CA . GLN A 1 748 ? 5.339 4.802 -15.683 1.00 84.75 748 GLN A CA 1
ATOM 5626 C C . GLN A 1 748 ? 6.232 5.304 -14.550 1.00 84.75 748 GLN A C 1
ATOM 5628 O O . GLN A 1 748 ? 5.726 5.652 -13.482 1.00 84.75 748 GLN A O 1
ATOM 5633 N N . ALA A 1 749 ? 7.537 5.417 -14.808 1.00 78.31 749 ALA A N 1
ATOM 5634 C CA . ALA A 1 749 ? 8.518 5.881 -13.828 1.00 78.31 749 ALA A CA 1
ATOM 5635 C C . ALA A 1 749 ? 8.078 7.185 -13.151 1.00 78.31 749 ALA A C 1
ATOM 5637 O O . ALA A 1 749 ? 8.069 7.274 -11.930 1.00 78.31 749 ALA A O 1
ATOM 5638 N N . ALA A 1 750 ? 7.612 8.162 -13.938 1.00 77.44 750 ALA A N 1
ATOM 5639 C CA . ALA A 1 750 ? 7.126 9.429 -13.406 1.00 77.44 750 ALA A CA 1
ATOM 5640 C C . ALA A 1 750 ? 5.950 9.246 -12.433 1.00 77.44 750 ALA A C 1
ATOM 5642 O O . ALA A 1 750 ? 5.962 9.847 -11.364 1.00 77.44 750 ALA A O 1
ATOM 5643 N N . VAL A 1 751 ? 4.958 8.410 -12.759 1.00 80.38 751 VAL A N 1
ATOM 5644 C CA . VAL A 1 751 ? 3.819 8.151 -11.861 1.00 80.38 751 VAL A CA 1
ATOM 5645 C C . VAL A 1 751 ? 4.287 7.481 -10.581 1.00 80.38 751 VAL A C 1
ATOM 5647 O O . VAL A 1 751 ? 3.956 7.959 -9.502 1.00 80.38 751 VAL A O 1
ATOM 5650 N N . LEU A 1 752 ? 5.113 6.441 -10.687 1.00 77.19 752 LEU A N 1
ATOM 5651 C CA . LEU A 1 752 ? 5.650 5.741 -9.521 1.00 77.19 752 LEU A CA 1
ATOM 5652 C C . LEU A 1 752 ? 6.471 6.685 -8.631 1.00 77.19 752 LEU A C 1
ATOM 5654 O O . LEU A 1 752 ? 6.308 6.673 -7.414 1.00 77.19 752 LEU A O 1
ATOM 5658 N N . THR A 1 753 ? 7.265 7.582 -9.220 1.00 74.19 753 THR A N 1
ATOM 5659 C CA . THR A 1 753 ? 7.979 8.624 -8.473 1.00 74.19 753 THR A CA 1
ATOM 5660 C C . THR A 1 753 ? 7.024 9.584 -7.773 1.00 74.19 753 THR A C 1
ATOM 5662 O O . THR A 1 753 ? 7.275 9.934 -6.627 1.00 74.19 753 THR A O 1
ATOM 5665 N N . HIS A 1 754 ? 5.913 9.996 -8.395 1.00 71.75 754 HIS A N 1
ATOM 5666 C CA . HIS A 1 754 ? 4.927 10.860 -7.727 1.00 71.75 754 HIS A CA 1
ATOM 5667 C C . HIS A 1 754 ? 4.207 10.142 -6.578 1.00 71.75 754 HIS A C 1
ATOM 5669 O O . HIS A 1 754 ? 3.929 10.777 -5.558 1.00 71.75 754 HIS A O 1
ATOM 5675 N N . LEU A 1 755 ? 3.923 8.844 -6.733 1.00 70.44 755 LEU A N 1
ATOM 5676 C CA . LEU A 1 755 ? 3.330 7.998 -5.690 1.00 70.44 755 LEU A CA 1
ATOM 5677 C C . LEU A 1 755 ? 4.289 7.751 -4.513 1.00 70.44 755 LEU A C 1
ATOM 5679 O O . LEU A 1 755 ? 3.824 7.533 -3.391 1.00 70.44 755 LEU A O 1
ATOM 5683 N N . ASN A 1 756 ? 5.599 7.798 -4.770 1.00 66.19 756 ASN A N 1
ATOM 5684 C CA . ASN A 1 756 ? 6.641 7.631 -3.763 1.00 66.19 756 ASN A CA 1
ATOM 5685 C C . ASN A 1 756 ? 7.042 8.949 -3.069 1.00 66.19 756 ASN A C 1
ATOM 5687 O O . ASN A 1 756 ? 7.122 9.013 -1.851 1.00 66.19 756 ASN A O 1
ATOM 5691 N N . ALA A 1 757 ? 7.271 10.021 -3.833 1.00 54.09 757 ALA A N 1
ATOM 5692 C CA . ALA A 1 757 ? 7.887 11.262 -3.350 1.00 54.09 757 ALA A CA 1
ATOM 5693 C C . ALA A 1 757 ? 6.952 12.188 -2.549 1.00 54.09 757 ALA A C 1
ATOM 5695 O O . ALA A 1 757 ? 7.423 13.125 -1.909 1.00 54.09 757 ALA A O 1
ATOM 5696 N N . ASN A 1 758 ? 5.635 11.974 -2.591 1.00 52.03 758 ASN A N 1
ATOM 5697 C CA . ASN A 1 758 ? 4.672 12.815 -1.881 1.00 52.03 758 ASN A CA 1
ATOM 5698 C C . ASN A 1 758 ? 4.147 12.087 -0.636 1.00 52.03 758 ASN A C 1
ATOM 5700 O O . ASN A 1 758 ? 3.257 11.249 -0.739 1.00 52.03 758 ASN A O 1
ATOM 5704 N N . SER A 1 759 ? 4.651 12.445 0.549 1.00 45.38 759 SER A N 1
ATOM 5705 C CA . SER A 1 759 ? 4.273 11.860 1.850 1.00 45.38 759 SER A CA 1
ATOM 5706 C C . SER A 1 759 ? 2.794 12.008 2.225 1.00 45.38 759 SER A C 1
ATOM 5708 O O . SER A 1 759 ? 2.289 11.206 2.993 1.00 45.38 759 SER A O 1
ATOM 5710 N N . VAL A 1 760 ? 2.058 12.966 1.648 1.00 42.78 760 VAL A N 1
ATOM 5711 C CA . VAL A 1 760 ? 0.583 13.040 1.788 1.00 42.78 760 VAL A CA 1
ATOM 5712 C C . VAL A 1 760 ? -0.101 11.826 1.139 1.00 42.78 760 VAL A C 1
ATOM 5714 O O . VAL A 1 760 ? -1.221 11.460 1.479 1.00 42.78 760 VAL A O 1
ATOM 5717 N N . LEU A 1 761 ? 0.583 11.198 0.181 1.00 45.72 761 LEU A N 1
ATOM 5718 C CA . LEU A 1 761 ? 0.122 10.051 -0.590 1.00 45.72 761 LEU A CA 1
ATOM 5719 C C . LEU A 1 761 ? 0.853 8.767 -0.288 1.00 45.72 761 LEU A C 1
ATOM 5721 O O . LEU A 1 761 ? 0.352 7.730 -0.724 1.00 45.72 761 LEU A O 1
ATOM 5725 N N . GLY A 1 762 ? 1.925 8.824 0.512 1.00 46.72 762 GLY A N 1
ATOM 5726 C CA . GLY A 1 762 ? 2.605 7.689 1.146 1.00 46.72 762 GLY A CA 1
ATOM 5727 C C . GLY A 1 762 ? 1.664 6.708 1.862 1.00 46.72 762 GLY A C 1
ATOM 5728 O O . GLY A 1 762 ? 2.070 5.616 2.223 1.00 46.72 762 GLY A O 1
ATOM 5729 N N . GLU A 1 763 ? 0.393 7.079 2.000 1.00 54.47 763 GLU A N 1
ATOM 5730 C CA . GLU A 1 763 ? -0.608 6.463 2.863 1.00 54.47 763 GLU A CA 1
ATOM 5731 C C . GLU A 1 763 ? -1.932 6.180 2.134 1.00 54.47 763 GLU A C 1
ATOM 5733 O O . GLU A 1 763 ? -2.830 5.550 2.681 1.00 54.47 763 GLU A O 1
ATOM 5738 N N . THR A 1 764 ? -2.082 6.634 0.882 1.00 67.25 764 THR A N 1
ATOM 5739 C CA . THR A 1 764 ? -3.254 6.291 0.069 1.00 67.25 764 THR A CA 1
ATOM 5740 C C . THR A 1 764 ? -3.192 4.819 -0.317 1.00 67.25 764 THR A C 1
ATOM 5742 O O . THR A 1 764 ? -2.194 4.381 -0.894 1.00 67.25 764 THR A O 1
ATOM 5745 N N . MET A 1 765 ? -4.271 4.074 -0.053 1.00 70.25 765 MET A N 1
ATOM 5746 C CA . MET A 1 765 ? -4.405 2.740 -0.624 1.00 70.25 765 MET A CA 1
ATOM 5747 C C . MET A 1 765 ? -4.729 2.839 -2.109 1.00 70.25 765 MET A C 1
ATOM 5749 O O . MET A 1 765 ? -5.722 3.460 -2.504 1.00 70.25 765 MET A O 1
ATOM 5753 N N . PHE A 1 766 ? -3.914 2.177 -2.918 1.00 77.88 766 PHE A N 1
ATOM 5754 C CA . PHE A 1 766 ? -4.110 2.083 -4.354 1.00 77.88 766 PHE A CA 1
ATOM 5755 C C . PHE A 1 766 ? -4.543 0.674 -4.749 1.00 77.88 766 PHE A C 1
ATOM 5757 O O . PHE A 1 766 ? -4.247 -0.318 -4.079 1.00 77.88 766 PHE A O 1
ATOM 5764 N N . ASN A 1 767 ? -5.288 0.615 -5.842 1.00 78.06 767 ASN A N 1
ATOM 5765 C CA . ASN A 1 767 ? -5.758 -0.605 -6.466 1.00 78.06 767 ASN A CA 1
ATOM 5766 C C . ASN A 1 767 ? -5.135 -0.720 -7.867 1.00 78.06 767 ASN A C 1
ATOM 5768 O O . ASN A 1 767 ? -3.922 -0.871 -8.002 1.00 78.06 767 ASN A O 1
ATOM 5772 N N . ASP A 1 768 ? -5.954 -0.604 -8.909 1.00 84.69 768 ASP A N 1
ATOM 5773 C CA . ASP A 1 768 ? -5.564 -0.789 -10.299 1.00 84.69 768 ASP A CA 1
ATOM 5774 C C . ASP A 1 768 ? -4.640 0.355 -10.774 1.00 84.69 768 ASP A C 1
ATOM 5776 O O . ASP A 1 768 ? -4.978 1.533 -10.633 1.00 84.69 768 ASP A O 1
ATOM 5780 N N . ILE A 1 769 ? -3.511 0.025 -11.417 1.00 86.19 769 ILE A N 1
ATOM 5781 C CA . ILE A 1 769 ? -2.671 0.984 -12.161 1.00 86.19 769 ILE A CA 1
ATOM 5782 C C . ILE A 1 769 ? -2.669 0.649 -13.653 1.00 86.19 769 ILE A C 1
ATOM 5784 O O . ILE A 1 769 ? -3.247 1.355 -14.478 1.00 86.19 769 ILE A O 1
ATOM 5788 N N . SER A 1 770 ? -2.030 -0.453 -14.025 1.00 88.00 770 SER A N 1
ATOM 5789 C CA . SER A 1 770 ? -2.082 -1.013 -15.373 1.00 88.00 770 SER A CA 1
ATOM 5790 C C . SER A 1 770 ? -1.710 -2.477 -15.319 1.00 88.00 770 SER A C 1
ATOM 5792 O O . SER A 1 770 ? -0.820 -2.874 -14.571 1.00 88.00 770 SER A O 1
ATOM 5794 N N . GLY A 1 771 ? -2.324 -3.283 -16.181 1.00 86.69 771 GLY A N 1
ATOM 5795 C CA . GLY A 1 771 ? -1.837 -4.637 -16.418 1.00 86.69 771 GLY A CA 1
ATOM 5796 C C . GLY A 1 771 ? -0.496 -4.649 -17.151 1.00 86.69 771 GLY A C 1
ATOM 5797 O O . GLY A 1 771 ? -0.169 -3.688 -17.861 1.00 86.69 771 GLY A O 1
ATOM 5798 N N . GLN A 1 772 ? 0.233 -5.765 -17.038 1.00 87.44 772 GLN A N 1
ATOM 5799 C CA . GLN A 1 772 ? 1.485 -5.993 -17.765 1.00 87.44 772 GLN A CA 1
ATOM 5800 C C . GLN A 1 772 ? 1.326 -5.687 -19.265 1.00 87.44 772 GLN A C 1
ATOM 5802 O O . GLN A 1 772 ? 0.306 -6.026 -19.875 1.00 87.44 772 GLN A O 1
ATOM 5807 N N . HIS A 1 773 ? 2.300 -4.994 -19.857 1.00 89.19 773 HIS A N 1
ATOM 5808 C CA . HIS A 1 773 ? 2.290 -4.517 -21.248 1.00 89.19 773 HIS A CA 1
ATOM 5809 C C . HIS A 1 773 ? 1.045 -3.688 -21.631 1.00 89.19 773 HIS A C 1
ATOM 5811 O O . HIS A 1 773 ? 0.601 -3.674 -22.788 1.00 89.19 773 HIS A O 1
ATOM 5817 N N . GLY A 1 774 ? 0.444 -3.003 -20.654 1.00 86.94 774 GLY A N 1
ATOM 5818 C CA . GLY A 1 774 ? -0.759 -2.193 -20.844 1.00 86.94 774 GLY A CA 1
ATOM 5819 C C . GLY A 1 774 ? -2.042 -3.005 -21.009 1.00 86.94 774 GLY A C 1
ATOM 5820 O O . GLY A 1 774 ? -3.028 -2.510 -21.562 1.00 86.94 774 GLY A O 1
ATOM 5821 N N . ARG A 1 775 ? -2.031 -4.281 -20.611 1.00 86.44 775 ARG A N 1
ATOM 5822 C CA . ARG A 1 775 ? -3.176 -5.176 -20.763 1.00 86.44 775 ARG A CA 1
ATOM 5823 C C . ARG A 1 775 ? -4.413 -4.615 -20.063 1.00 86.44 775 ARG A C 1
ATOM 5825 O O . ARG A 1 775 ? -4.359 -4.150 -18.932 1.00 86.44 775 ARG A O 1
ATOM 5832 N N . ASN A 1 776 ? -5.563 -4.768 -20.716 1.00 83.62 776 ASN A N 1
ATOM 5833 C CA . ASN A 1 776 ? -6.857 -4.438 -20.131 1.00 83.62 776 ASN A CA 1
ATOM 5834 C C . ASN A 1 776 ? -7.198 -5.357 -18.940 1.00 83.62 776 ASN A C 1
ATOM 5836 O O . ASN A 1 776 ? -7.434 -6.551 -19.129 1.00 83.62 776 ASN A O 1
ATOM 5840 N N . ILE A 1 777 ? -7.285 -4.766 -17.750 1.00 78.19 777 ILE A N 1
ATOM 5841 C CA . ILE A 1 777 ? -7.629 -5.406 -16.465 1.00 78.19 777 ILE A CA 1
ATOM 5842 C C . ILE A 1 777 ? -9.119 -5.270 -16.089 1.00 78.19 777 ILE A C 1
ATOM 5844 O O . ILE A 1 777 ? -9.541 -5.629 -14.995 1.00 78.19 777 ILE A O 1
ATOM 5848 N N . GLY A 1 778 ? -9.948 -4.793 -17.021 1.00 70.19 778 GLY A N 1
ATOM 5849 C CA . GLY A 1 778 ? -11.399 -4.659 -16.854 1.00 70.19 778 GLY A CA 1
ATOM 5850 C C . GLY A 1 778 ? -11.928 -3.256 -17.144 1.00 70.19 778 GLY A C 1
ATOM 5851 O O . GLY A 1 778 ? -13.130 -3.100 -17.361 1.00 70.19 778 GLY A O 1
ATOM 5852 N N . HIS A 1 779 ? -11.054 -2.247 -17.218 1.00 68.31 779 HIS A N 1
ATOM 5853 C CA . HIS A 1 779 ? -11.408 -0.832 -17.375 1.00 68.31 779 HIS A CA 1
ATOM 5854 C C . HIS A 1 779 ? -10.555 -0.168 -18.483 1.00 68.31 779 HIS A C 1
ATOM 5856 O O . HIS A 1 779 ? -9.449 -0.607 -18.787 1.00 68.31 779 HIS A O 1
ATOM 5862 N N . LYS A 1 780 ? -11.081 0.868 -19.162 1.00 69.25 780 LYS A N 1
ATOM 5863 C CA . LYS A 1 780 ? -10.531 1.367 -20.449 1.00 69.25 780 LYS A CA 1
ATOM 5864 C C . LYS A 1 780 ? -9.319 2.316 -20.344 1.00 69.25 780 LYS A C 1
ATOM 5866 O O . LYS A 1 780 ? -8.667 2.529 -21.372 1.00 69.25 780 LYS A O 1
ATOM 5871 N N . SER A 1 781 ? -9.062 2.915 -19.180 1.00 76.69 781 SER A N 1
ATOM 5872 C CA . SER A 1 781 ? -8.019 3.937 -18.958 1.00 76.69 781 SER A CA 1
ATOM 5873 C C . SER A 1 781 ? -6.666 3.350 -18.535 1.00 76.69 781 SER A C 1
ATOM 5875 O O . SER A 1 781 ? -5.660 3.743 -19.117 1.00 76.69 781 SER A O 1
ATOM 5877 N N . HIS A 1 782 ? -6.656 2.332 -17.663 1.00 86.81 782 HIS A N 1
ATOM 5878 C CA . HIS A 1 782 ? -5.492 1.647 -17.054 1.00 86.81 782 HIS A CA 1
ATOM 5879 C C . HIS A 1 782 ? -4.606 0.825 -18.010 1.00 86.81 782 HIS A C 1
ATOM 5881 O O . HIS A 1 782 ? -4.274 -0.329 -17.756 1.00 86.81 782 HIS A O 1
ATOM 5887 N N . LYS A 1 783 ? -4.267 1.369 -19.174 1.00 86.25 783 LYS A N 1
ATOM 5888 C CA . LYS A 1 783 ? -3.461 0.684 -20.199 1.00 86.25 783 LYS A CA 1
ATOM 5889 C C . LYS A 1 783 ? -2.069 1.277 -20.371 1.00 86.25 783 LYS A C 1
ATOM 5891 O O . LYS A 1 783 ? -1.306 0.768 -21.184 1.00 86.25 783 LYS A O 1
ATOM 5896 N N . HIS A 1 784 ? -1.758 2.372 -19.680 1.00 85.44 784 HIS A N 1
ATOM 5897 C CA . HIS A 1 784 ? -0.563 3.178 -19.960 1.00 85.44 784 HIS A CA 1
ATOM 5898 C C . HIS A 1 784 ? 0.367 3.360 -18.768 1.00 85.44 784 HIS A C 1
ATOM 5900 O O . HIS A 1 784 ? 1.408 3.988 -18.936 1.00 85.44 784 HIS A O 1
ATOM 5906 N N . GLY A 1 785 ? -0.027 2.887 -17.585 1.00 85.69 785 GLY A N 1
ATOM 5907 C CA . GLY A 1 785 ? 0.66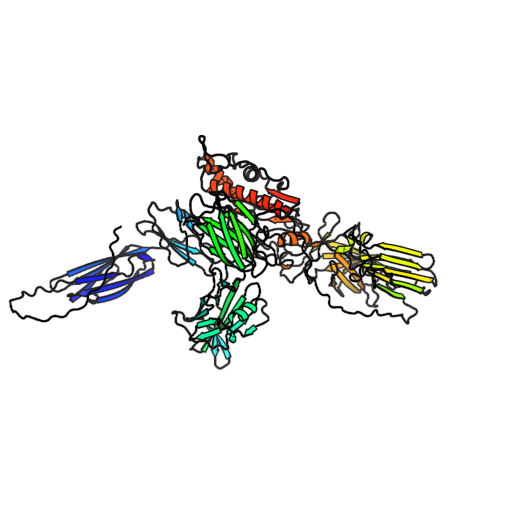9 3.185 -16.335 1.00 85.69 785 GLY A CA 1
ATOM 5908 C C . GLY A 1 785 ? 0.599 4.659 -15.917 1.00 85.69 785 GLY A C 1
ATOM 5909 O O . GLY A 1 785 ? 1.492 5.122 -15.216 1.00 85.69 785 GLY A O 1
ATOM 5910 N N . THR A 1 786 ? -0.411 5.406 -16.386 1.00 87.81 786 THR A N 1
ATOM 5911 C CA . THR A 1 786 ? -0.645 6.831 -16.059 1.00 87.81 786 THR A CA 1
ATOM 5912 C C . THR A 1 786 ? -1.850 7.072 -15.161 1.00 87.81 786 THR A C 1
ATOM 5914 O O . THR A 1 786 ? -2.115 8.203 -14.758 1.00 87.81 786 THR A O 1
ATOM 5917 N N . ASP A 1 787 ? -2.610 6.019 -14.901 1.00 89.00 787 ASP A N 1
ATOM 5918 C CA . ASP A 1 787 ? -3.907 6.071 -14.256 1.00 89.00 787 ASP A CA 1
ATOM 5919 C C . ASP A 1 787 ? -3.832 5.189 -13.015 1.00 89.00 787 ASP A C 1
ATOM 5921 O O . ASP A 1 787 ? -3.275 4.094 -13.084 1.00 89.00 787 ASP A O 1
ATOM 5925 N N . VAL A 1 788 ? -4.355 5.667 -11.892 1.00 86.94 788 VAL A N 1
ATOM 5926 C CA . VAL A 1 788 ? -4.268 4.978 -10.602 1.00 86.94 788 VAL A CA 1
ATOM 5927 C C . VAL A 1 788 ? -5.621 5.052 -9.913 1.00 86.94 788 VAL A C 1
ATOM 5929 O O . VAL A 1 788 ? -6.147 6.143 -9.697 1.00 86.94 788 VAL A O 1
ATOM 5932 N N . ASP A 1 789 ? -6.175 3.904 -9.538 1.00 88.00 789 ASP A N 1
ATOM 5933 C CA . ASP A 1 789 ? -7.357 3.851 -8.685 1.00 88.00 789 ASP A CA 1
ATOM 5934 C C . ASP A 1 789 ? -6.923 3.961 -7.222 1.00 88.00 789 ASP A C 1
ATOM 5936 O O . ASP A 1 789 ? -6.191 3.115 -6.715 1.00 88.00 789 ASP A O 1
ATOM 5940 N N . ALA A 1 790 ? -7.391 4.997 -6.537 1.00 84.75 790 ALA A N 1
ATOM 5941 C CA . ALA A 1 790 ? -7.239 5.189 -5.101 1.00 84.75 790 ALA A CA 1
ATOM 5942 C C . ALA A 1 790 ? -8.548 4.844 -4.385 1.00 84.75 790 ALA A C 1
ATOM 5944 O O . ALA A 1 790 ? -9.632 5.206 -4.845 1.00 84.75 790 ALA A O 1
ATOM 5945 N N . TYR A 1 791 ? -8.477 4.166 -3.244 1.00 83.88 791 TYR A N 1
ATOM 5946 C CA . TYR A 1 791 ? -9.668 3.934 -2.425 1.00 83.88 791 TYR A CA 1
ATOM 5947 C C . TYR A 1 791 ? -10.237 5.255 -1.897 1.00 83.88 791 TYR A C 1
ATOM 5949 O O . TYR A 1 791 ? -9.524 6.243 -1.725 1.00 83.88 791 TYR A O 1
ATOM 5957 N N . TYR A 1 792 ? -11.538 5.265 -1.614 1.00 87.00 792 TYR A N 1
ATOM 5958 C CA . TYR A 1 792 ? -12.089 6.307 -0.755 1.00 87.00 792 TYR A CA 1
ATOM 5959 C C . TYR A 1 792 ? -11.606 6.076 0.680 1.00 87.00 792 TYR A C 1
ATOM 5961 O O . TYR A 1 792 ? -11.356 4.941 1.080 1.00 87.00 792 TYR A O 1
ATOM 5969 N N . LEU A 1 793 ? -11.543 7.137 1.476 1.00 78.06 793 LEU A N 1
ATOM 5970 C CA . LEU A 1 793 ? -11.492 6.992 2.925 1.00 78.06 793 LEU A CA 1
ATOM 5971 C C . LEU A 1 793 ? -12.866 6.541 3.435 1.00 78.06 793 LEU A C 1
ATOM 5973 O O . LEU A 1 793 ? -13.905 6.840 2.839 1.00 78.06 793 LEU A O 1
ATOM 5977 N N . ASP A 1 794 ? -12.886 5.816 4.541 1.00 72.88 794 ASP A N 1
ATOM 5978 C CA . ASP A 1 794 ? -14.106 5.452 5.245 1.00 72.88 794 ASP A CA 1
ATOM 5979 C C . ASP A 1 794 ? -14.689 6.627 6.061 1.00 72.88 794 ASP A C 1
ATOM 5981 O O . ASP A 1 794 ? -14.204 7.759 6.025 1.00 72.88 794 ASP A O 1
ATOM 5985 N N . GLU A 1 795 ? -15.786 6.384 6.782 1.00 71.44 795 GLU A N 1
ATOM 5986 C CA . GLU A 1 795 ? -16.477 7.378 7.618 1.00 71.44 795 GLU A CA 1
ATOM 5987 C C . GLU A 1 795 ? -15.627 7.942 8.773 1.00 71.44 795 GLU A C 1
ATOM 5989 O O . GLU A 1 795 ? -15.994 8.950 9.390 1.00 71.44 795 GLU A O 1
ATOM 5994 N N . ASN A 1 796 ? -14.506 7.289 9.071 1.00 60.88 796 ASN A N 1
ATOM 5995 C CA . ASN A 1 796 ? -13.561 7.662 10.111 1.00 60.88 796 ASN A CA 1
ATOM 5996 C C . ASN A 1 796 ? -12.308 8.325 9.531 1.00 60.88 796 ASN A C 1
ATOM 5998 O O . ASN A 1 796 ? -11.444 8.728 10.299 1.00 60.88 796 ASN A O 1
ATOM 6002 N N . GLY A 1 797 ? -12.213 8.468 8.204 1.00 62.62 797 GLY A N 1
ATOM 6003 C CA . GLY A 1 797 ? -11.054 9.057 7.536 1.00 62.62 797 GLY A CA 1
ATOM 6004 C C . GLY A 1 797 ? -9.867 8.108 7.433 1.00 62.62 797 GLY A C 1
ATOM 6005 O O . GLY A 1 797 ? -8.736 8.557 7.275 1.00 62.62 797 GLY A O 1
ATOM 6006 N N . ALA A 1 798 ? -10.127 6.807 7.519 1.00 63.19 798 ALA A N 1
ATOM 6007 C CA . ALA A 1 798 ? -9.129 5.757 7.426 1.00 63.19 798 ALA A CA 1
ATOM 6008 C C . ALA A 1 798 ? -9.478 4.784 6.291 1.00 63.19 798 ALA A C 1
ATOM 6010 O O . ALA A 1 798 ? -10.423 4.989 5.528 1.00 63.19 798 ALA A O 1
ATOM 6011 N N . PHE A 1 799 ? -8.708 3.711 6.167 1.00 67.12 799 PHE A N 1
ATOM 6012 C CA . PHE A 1 799 ? -8.981 2.630 5.230 1.00 67.12 799 PHE A CA 1
ATOM 6013 C C . PHE A 1 799 ? -9.460 1.386 5.971 1.00 67.12 799 PHE A C 1
ATOM 6015 O O . PHE A 1 799 ? -9.081 0.288 5.605 1.00 67.12 799 PHE A O 1
ATOM 6022 N N . VAL A 1 800 ? -10.288 1.526 7.006 1.00 58.16 800 VAL A N 1
ATOM 6023 C CA . VAL A 1 800 ? -10.657 0.420 7.900 1.00 58.16 800 VAL A CA 1
ATOM 6024 C C . VAL A 1 800 ? -11.939 -0.254 7.460 1.00 58.16 800 VAL A C 1
ATOM 6026 O O . VAL A 1 800 ? -11.997 -1.464 7.250 1.00 58.16 800 VAL A O 1
ATOM 6029 N N . THR A 1 801 ? -13.006 0.529 7.340 1.00 63.03 801 THR A N 1
ATOM 6030 C CA . THR A 1 801 ? -14.338 -0.037 7.166 1.00 63.03 801 THR A CA 1
ATOM 6031 C C . THR A 1 801 ? -14.638 -0.287 5.695 1.00 63.03 801 THR A C 1
ATOM 6033 O O . THR A 1 801 ? -14.027 0.260 4.772 1.00 63.03 801 THR A O 1
ATOM 6036 N N . ALA A 1 802 ? -15.681 -1.075 5.445 1.00 74.62 802 ALA A N 1
ATOM 6037 C CA . ALA A 1 802 ? -16.135 -1.351 4.093 1.00 74.62 802 ALA A CA 1
ATOM 6038 C C . ALA A 1 802 ? -16.633 -0.100 3.326 1.00 74.62 802 ALA A C 1
ATOM 6040 O O . ALA A 1 802 ? -16.823 -0.169 2.107 1.00 74.62 802 ALA A O 1
ATOM 6041 N N . MET A 1 803 ? -16.829 1.046 3.996 1.00 81.06 803 MET A N 1
ATOM 6042 C CA . MET A 1 803 ? -17.146 2.320 3.337 1.00 81.06 803 MET A CA 1
ATOM 6043 C C . MET A 1 803 ? -15.945 2.983 2.652 1.00 81.06 803 MET A C 1
ATOM 6045 O O . MET A 1 803 ? -16.153 3.954 1.930 1.00 81.06 803 MET A O 1
ATOM 6049 N N . ARG A 1 804 ? -14.740 2.401 2.725 1.00 81.94 804 ARG A N 1
ATOM 6050 C CA . ARG A 1 804 ? -13.588 2.772 1.877 1.00 81.94 804 ARG A CA 1
ATOM 6051 C C . ARG A 1 804 ? -13.789 2.506 0.372 1.00 81.94 804 ARG A C 1
ATOM 6053 O O . ARG A 1 804 ? -12.917 2.762 -0.448 1.00 81.94 804 ARG A O 1
ATOM 6060 N N . GLY A 1 805 ? -14.958 1.985 -0.012 1.00 85.69 805 GLY A N 1
ATOM 6061 C CA . GLY A 1 805 ? -15.345 1.746 -1.405 1.00 85.69 805 GLY A CA 1
ATOM 6062 C C . GLY A 1 805 ? -15.464 0.274 -1.800 1.00 85.69 805 GLY A C 1
ATOM 6063 O O . GLY A 1 805 ? -15.762 -0.033 -2.960 1.00 85.69 805 GLY A O 1
ATOM 6064 N N . ASN A 1 806 ? -15.323 -0.641 -0.834 1.00 81.38 806 ASN A N 1
ATOM 6065 C CA . ASN A 1 806 ? -15.398 -2.086 -1.046 1.00 81.38 806 ASN A CA 1
ATOM 6066 C C . ASN A 1 806 ? -16.657 -2.500 -1.828 1.00 81.38 806 ASN A C 1
ATOM 6068 O O . ASN A 1 806 ? -17.746 -1.930 -1.679 1.00 81.38 806 ASN A O 1
ATOM 6072 N N . ASN A 1 807 ? -16.518 -3.557 -2.637 1.00 82.50 807 ASN A N 1
ATOM 6073 C CA . ASN A 1 807 ? -17.590 -4.094 -3.480 1.00 82.50 807 ASN A CA 1
ATOM 6074 C C . ASN A 1 807 ? -18.234 -3.026 -4.384 1.00 82.50 807 ASN A C 1
ATOM 6076 O O . ASN A 1 807 ? -19.462 -2.930 -4.458 1.00 82.50 807 ASN A O 1
ATOM 6080 N N . TYR A 1 808 ? -17.413 -2.220 -5.063 1.00 84.88 808 TYR A N 1
ATOM 6081 C CA . TYR A 1 808 ? -17.861 -1.187 -6.007 1.00 84.88 808 TYR A CA 1
ATOM 6082 C C . TYR A 1 808 ? -18.806 -0.148 -5.371 1.00 84.88 808 TYR A C 1
ATOM 6084 O O . TYR A 1 808 ? -19.796 0.266 -5.980 1.00 84.88 808 TYR A O 1
ATOM 6092 N N . GLY A 1 809 ? -18.538 0.235 -4.118 1.00 88.56 809 GLY A N 1
ATOM 6093 C CA . GLY A 1 809 ? -19.336 1.218 -3.380 1.00 88.56 809 GLY A CA 1
ATOM 6094 C C . GLY A 1 809 ? -20.667 0.694 -2.829 1.00 88.56 809 GLY A C 1
ATOM 6095 O O . GLY A 1 809 ? -21.531 1.488 -2.452 1.00 88.56 809 GLY A O 1
ATOM 6096 N N . LYS A 1 810 ? -20.871 -0.632 -2.755 1.00 89.56 810 LYS A N 1
ATOM 6097 C CA . LYS A 1 810 ? -22.113 -1.233 -2.226 1.00 89.56 810 LYS A CA 1
ATOM 6098 C C . LYS A 1 810 ? -22.430 -0.761 -0.802 1.00 89.56 810 LYS A C 1
ATOM 6100 O O . LYS A 1 810 ? -23.584 -0.454 -0.509 1.00 89.56 810 LYS A O 1
ATOM 6105 N N . TYR A 1 811 ? -21.425 -0.705 0.068 1.00 85.88 811 TYR A N 1
ATOM 6106 C CA . TYR A 1 811 ? -21.603 -0.301 1.466 1.00 85.88 811 TYR A CA 1
ATOM 6107 C C . TYR A 1 811 ? -21.874 1.197 1.608 1.00 85.88 811 TYR A C 1
ATOM 6109 O O . TYR A 1 811 ? -22.738 1.582 2.391 1.00 85.88 811 TYR A O 1
ATOM 6117 N N . ILE A 1 812 ? -21.234 2.025 0.775 1.00 93.31 812 ILE A N 1
ATOM 6118 C CA . ILE A 1 812 ? -21.529 3.462 0.684 1.00 93.31 812 ILE A CA 1
ATOM 6119 C C . ILE A 1 812 ? -22.996 3.660 0.287 1.00 93.31 812 ILE A C 1
ATOM 6121 O O . ILE A 1 812 ? -23.728 4.403 0.938 1.00 93.31 812 ILE A O 1
ATOM 6125 N N . LYS A 1 813 ? -23.471 2.927 -0.730 1.00 93.75 813 LYS A N 1
ATOM 6126 C CA . LYS A 1 813 ? -24.876 2.987 -1.144 1.00 93.75 813 LYS A CA 1
ATOM 6127 C C . LYS A 1 813 ? -25.831 2.599 -0.009 1.00 93.75 813 LYS A C 1
ATOM 6129 O O . LYS A 1 813 ? -26.821 3.292 0.208 1.00 93.75 813 LYS A O 1
ATOM 6134 N N . ALA A 1 814 ? -25.546 1.508 0.701 1.00 90.38 814 ALA A N 1
ATOM 6135 C CA . ALA A 1 814 ? -26.383 1.046 1.808 1.00 90.38 814 ALA A CA 1
ATOM 6136 C C . ALA A 1 814 ? -26.458 2.080 2.946 1.00 90.38 814 ALA A C 1
ATOM 6138 O O . ALA A 1 814 ? -27.541 2.313 3.487 1.00 90.38 814 ALA A O 1
ATOM 6139 N N . ALA A 1 815 ? -25.342 2.744 3.262 1.00 90.12 815 ALA A N 1
ATOM 6140 C CA . ALA A 1 815 ? -25.314 3.837 4.230 1.00 90.12 815 ALA A CA 1
ATOM 6141 C C . ALA A 1 815 ? -26.159 5.032 3.757 1.00 90.12 815 ALA A C 1
ATOM 6143 O O . ALA A 1 815 ? -26.947 5.568 4.531 1.00 90.12 815 ALA A O 1
ATOM 6144 N N . PHE A 1 816 ? -26.076 5.403 2.473 1.00 96.25 816 PHE A N 1
ATOM 6145 C CA . PHE A 1 816 ? -26.863 6.510 1.911 1.00 96.25 816 PHE A CA 1
ATOM 6146 C C . PHE A 1 816 ? -28.366 6.212 1.934 1.00 96.25 816 PHE A C 1
ATOM 6148 O O . PHE A 1 816 ? -29.159 7.082 2.292 1.00 96.25 816 PHE A O 1
ATOM 6155 N N . ASP A 1 817 ? -28.766 4.986 1.585 1.00 94.25 817 ASP A N 1
ATOM 6156 C CA . ASP A 1 817 ? -30.165 4.551 1.649 1.00 94.25 817 ASP A CA 1
ATOM 6157 C C . ASP A 1 817 ? -30.681 4.545 3.107 1.00 94.25 817 ASP A C 1
ATOM 6159 O O . ASP A 1 817 ? -31.809 4.967 3.373 1.00 94.25 817 ASP A O 1
ATOM 6163 N N . SER A 1 818 ? -29.849 4.114 4.062 1.00 91.00 818 SER A N 1
ATOM 6164 C CA . SER A 1 818 ? -30.200 4.075 5.491 1.00 91.00 818 SER A CA 1
ATOM 6165 C C . SER A 1 818 ? -30.339 5.481 6.077 1.00 91.00 818 SER A C 1
ATOM 6167 O O . SER A 1 818 ? -31.350 5.781 6.710 1.00 91.00 818 SER A O 1
ATOM 6169 N N . ALA A 1 819 ? -29.402 6.380 5.768 1.00 90.75 819 ALA A N 1
ATOM 6170 C CA . ALA A 1 819 ? -29.476 7.790 6.142 1.00 90.75 819 ALA A CA 1
ATOM 6171 C C . ALA A 1 819 ? -30.718 8.475 5.546 1.00 90.75 819 ALA A C 1
ATOM 6173 O O . ALA A 1 819 ? -31.395 9.244 6.225 1.00 90.75 819 ALA A O 1
ATOM 6174 N N . ALA A 1 820 ? -31.077 8.174 4.292 1.00 94.38 820 ALA A N 1
ATOM 6175 C CA . ALA A 1 820 ? -32.302 8.696 3.680 1.00 94.38 820 ALA A CA 1
ATOM 6176 C C . ALA A 1 820 ? -33.563 8.262 4.442 1.00 94.38 820 ALA A C 1
ATOM 6178 O O . ALA A 1 820 ? -34.489 9.058 4.630 1.00 94.38 820 ALA A O 1
ATOM 6179 N N . SER A 1 821 ? -33.589 7.006 4.898 1.00 92.75 821 SER A N 1
ATOM 6180 C CA . SER A 1 821 ? -34.660 6.477 5.741 1.00 92.75 821 SER A CA 1
ATOM 6181 C C . SER A 1 821 ? -34.723 7.199 7.093 1.00 92.75 821 SER A C 1
ATOM 6183 O O . SER A 1 821 ? -35.809 7.621 7.486 1.00 92.75 821 SER A O 1
ATOM 6185 N N . GLU A 1 822 ? -33.597 7.402 7.777 1.00 88.88 822 GLU A N 1
ATOM 6186 C CA . GLU A 1 822 ? -33.528 8.147 9.051 1.00 88.88 822 GLU A CA 1
ATOM 6187 C C . GLU A 1 822 ? -34.053 9.584 8.895 1.00 88.88 822 GLU A C 1
ATOM 6189 O O . GLU A 1 822 ? -34.998 9.991 9.577 1.00 88.88 822 GLU A O 1
ATOM 6194 N N . VAL A 1 823 ? -33.563 10.327 7.895 1.00 89.75 823 VAL A N 1
ATOM 6195 C CA . VAL A 1 823 ? -34.032 11.699 7.629 1.00 89.75 823 VAL A CA 1
ATOM 6196 C C . VAL A 1 823 ? -35.530 11.733 7.316 1.00 89.75 823 VAL A C 1
ATOM 6198 O O . VAL A 1 823 ? -36.229 12.647 7.751 1.00 89.75 823 VAL A O 1
ATOM 6201 N N . SER A 1 824 ? -36.065 10.730 6.609 1.00 90.75 824 SER A N 1
ATOM 6202 C CA . SER A 1 824 ? -37.508 10.651 6.327 1.00 90.75 824 SER A CA 1
ATOM 6203 C C . SER A 1 824 ? -38.375 10.460 7.578 1.00 90.75 824 SER A C 1
ATOM 6205 O O . SER A 1 824 ? -39.543 10.851 7.573 1.00 90.75 824 SER A O 1
ATOM 6207 N N . LYS A 1 825 ? -37.802 9.908 8.655 1.00 90.50 825 LYS A N 1
ATOM 6208 C CA . LYS A 1 825 ? -38.445 9.749 9.967 1.00 90.50 825 LYS A CA 1
ATOM 6209 C C . LYS A 1 825 ? -38.242 10.959 10.885 1.00 90.50 825 LYS A C 1
ATOM 6211 O O . LYS A 1 825 ? -38.806 10.988 11.974 1.00 90.50 825 LYS A O 1
ATOM 6216 N N . GLY A 1 826 ? -37.473 11.960 10.452 1.00 84.38 826 GLY A N 1
ATOM 6217 C CA . GLY A 1 826 ? -37.103 13.119 11.267 1.00 84.38 826 GLY A CA 1
ATOM 6218 C C . GLY A 1 826 ? -35.893 12.882 12.176 1.00 84.38 826 GLY A C 1
ATOM 6219 O O . GLY A 1 826 ? -35.606 13.722 13.025 1.00 84.38 826 GLY A O 1
ATOM 6220 N N . GLU A 1 827 ? -35.165 11.778 11.995 1.00 81.88 827 GLU A N 1
ATOM 6221 C CA . GLU A 1 827 ? -33.944 11.447 12.739 1.00 81.88 827 GLU A CA 1
ATOM 6222 C C . GLU A 1 827 ? -32.746 12.168 12.091 1.00 81.88 827 GLU A C 1
ATOM 6224 O O . GLU A 1 827 ? -31.969 11.585 11.339 1.00 81.88 827 GLU A O 1
ATOM 6229 N N . LEU A 1 828 ? -32.635 13.482 12.317 1.00 78.25 828 LEU A N 1
ATOM 6230 C CA . LEU A 1 828 ? -31.657 14.343 11.626 1.00 78.25 828 LEU A CA 1
ATOM 6231 C C . LEU A 1 828 ? -30.206 14.151 12.094 1.00 78.25 828 LEU A C 1
ATOM 6233 O O . LEU A 1 828 ? -29.291 14.494 11.353 1.00 78.25 828 LEU A O 1
ATOM 6237 N N . ASP A 1 829 ? -30.013 13.578 13.278 1.00 71.88 829 ASP A N 1
ATOM 6238 C CA . ASP A 1 829 ? -28.711 13.202 13.841 1.00 71.88 829 ASP A CA 1
ATOM 6239 C C . ASP A 1 829 ? -28.641 11.680 14.071 1.00 71.88 829 ASP A C 1
ATOM 6241 O O . ASP A 1 829 ? -28.005 11.199 15.005 1.00 71.88 829 ASP A O 1
ATOM 6245 N N . GLY A 1 830 ? -29.355 10.909 13.240 1.00 66.69 830 GLY A N 1
ATOM 6246 C CA . GLY A 1 830 ? -29.303 9.449 13.267 1.00 66.69 830 GLY A CA 1
ATOM 6247 C C . GLY A 1 830 ? -27.898 8.909 12.954 1.00 66.69 830 GLY A C 1
ATOM 6248 O O . GLY A 1 830 ? -27.100 9.584 12.292 1.00 66.69 830 GLY A O 1
ATOM 6249 N N . PRO A 1 831 ? -27.572 7.685 13.403 1.00 64.62 831 PRO A N 1
ATOM 6250 C CA . PRO A 1 831 ? -26.230 7.124 13.263 1.00 64.62 831 PRO A CA 1
ATOM 6251 C C . PRO A 1 831 ? -25.788 6.994 11.797 1.00 64.62 831 PRO A C 1
ATOM 6253 O O . PRO A 1 831 ? -24.627 7.262 11.484 1.00 64.62 831 PRO A O 1
ATOM 6256 N N . ASN A 1 832 ? -26.687 6.653 10.863 1.00 78.94 832 ASN A N 1
ATOM 6257 C CA . ASN A 1 832 ? -26.332 6.602 9.442 1.00 78.94 832 ASN A CA 1
ATOM 6258 C C . ASN A 1 832 ? -26.239 8.001 8.825 1.00 78.94 832 ASN A C 1
ATOM 6260 O O . ASN A 1 832 ? -25.426 8.214 7.925 1.00 78.94 832 ASN A O 1
ATOM 6264 N N . VAL A 1 833 ? -27.022 8.970 9.301 1.00 76.88 833 VAL A N 1
ATOM 6265 C CA . VAL A 1 833 ? -26.889 10.370 8.876 1.00 76.88 833 VAL A CA 1
ATOM 6266 C C . VAL A 1 833 ? -25.518 10.936 9.236 1.00 76.88 833 VAL A C 1
ATOM 6268 O O . VAL A 1 833 ? -24.850 11.490 8.360 1.00 76.88 833 VAL A O 1
ATOM 6271 N N . VAL A 1 834 ? -25.078 10.752 10.484 1.00 66.94 834 VAL A N 1
ATOM 6272 C CA . VAL A 1 834 ? -23.741 11.150 10.954 1.00 66.94 834 VAL A CA 1
ATOM 6273 C C . VAL A 1 834 ? -22.666 10.473 10.107 1.00 66.94 834 VAL A C 1
ATOM 6275 O O . VAL A 1 834 ? -21.823 11.148 9.518 1.00 66.94 834 VAL A O 1
ATOM 6278 N N . LYS A 1 835 ? -22.774 9.153 9.933 1.00 73.44 835 LYS A N 1
ATOM 6279 C CA . LYS A 1 835 ? -21.858 8.356 9.113 1.00 73.44 835 LYS A CA 1
ATOM 6280 C C . LYS A 1 835 ? -21.685 8.905 7.693 1.00 73.44 835 LYS A C 1
ATOM 6282 O O . LYS A 1 835 ? -20.567 9.045 7.201 1.00 73.44 835 LYS A O 1
ATOM 6287 N N . VAL A 1 836 ? -22.793 9.223 7.022 1.00 83.69 836 VAL A N 1
ATOM 6288 C CA . VAL A 1 836 ? -22.790 9.721 5.639 1.00 83.69 836 VAL A CA 1
ATOM 6289 C C . VAL A 1 836 ? -22.279 11.154 5.545 1.00 83.69 836 VAL A C 1
ATOM 6291 O O . VAL A 1 836 ? -21.515 11.463 4.631 1.00 83.69 836 VAL A O 1
ATOM 6294 N N . ARG A 1 837 ? -22.675 12.027 6.477 1.00 79.88 837 ARG A N 1
ATOM 6295 C CA . ARG A 1 837 ? -22.173 13.405 6.559 1.00 79.88 837 ARG A CA 1
ATOM 6296 C C . ARG A 1 837 ? -20.651 13.423 6.674 1.00 79.88 837 ARG A C 1
ATOM 6298 O O . ARG A 1 837 ? -19.990 14.176 5.953 1.00 79.88 837 ARG A O 1
ATOM 6305 N N . ASP A 1 838 ? -20.117 12.582 7.549 1.00 70.94 838 ASP A N 1
ATOM 6306 C CA . ASP A 1 838 ? -18.692 12.523 7.837 1.00 70.94 838 ASP A CA 1
ATOM 6307 C C . ASP A 1 838 ? -17.934 11.961 6.633 1.00 70.94 838 ASP A C 1
ATOM 6309 O O . ASP A 1 838 ? -17.044 12.630 6.112 1.00 70.94 838 ASP A O 1
ATOM 6313 N N . TRP A 1 839 ? -18.376 10.821 6.089 1.00 84.44 839 TRP A N 1
ATOM 6314 C CA . TRP A 1 839 ? -17.795 10.230 4.880 1.00 84.44 839 TRP A CA 1
ATOM 6315 C C . TRP A 1 839 ? -17.747 11.218 3.704 1.00 84.44 839 TRP A C 1
ATOM 6317 O O . TRP A 1 839 ? -16.720 11.336 3.031 1.00 84.44 839 TRP A O 1
ATOM 6327 N N . VAL A 1 840 ? -18.838 11.961 3.461 1.00 86.69 840 VAL A N 1
ATOM 6328 C CA . VAL A 1 840 ? -18.900 12.969 2.389 1.00 86.69 840 VAL A CA 1
ATOM 6329 C C . VAL A 1 840 ? -17.896 14.089 2.642 1.00 86.69 840 VAL A C 1
ATOM 6331 O O . VAL A 1 840 ? -17.195 14.488 1.720 1.00 86.69 840 VAL A O 1
ATOM 6334 N N . THR A 1 841 ? -17.814 14.603 3.866 1.00 76.88 841 THR A N 1
ATOM 6335 C CA . THR A 1 841 ? -16.914 15.718 4.198 1.00 76.88 841 THR A CA 1
ATOM 6336 C C . THR A 1 841 ? -15.449 15.310 4.051 1.00 76.88 841 THR A C 1
ATOM 6338 O O . THR A 1 841 ? -14.682 16.005 3.392 1.00 76.88 841 THR A O 1
ATOM 6341 N N . ILE A 1 842 ? -15.093 14.142 4.582 1.00 73.81 842 ILE A N 1
ATOM 6342 C CA . ILE A 1 842 ? -13.744 13.568 4.546 1.00 73.81 842 ILE A CA 1
ATOM 6343 C C . ILE A 1 842 ? -13.262 13.388 3.111 1.00 73.81 842 ILE A C 1
ATOM 6345 O O . ILE A 1 842 ? -12.197 13.871 2.739 1.00 73.81 842 ILE A O 1
ATOM 6349 N N . ASN A 1 843 ? -14.065 12.722 2.283 1.00 84.62 843 ASN A N 1
ATOM 6350 C CA . ASN A 1 843 ? -13.645 12.375 0.931 1.00 84.62 843 ASN A CA 1
ATOM 6351 C C . ASN A 1 843 ? -13.609 13.579 -0.017 1.00 84.62 843 ASN A C 1
ATOM 6353 O O . ASN A 1 843 ? -12.903 13.540 -1.023 1.00 84.62 843 ASN A O 1
ATOM 6357 N N . ARG A 1 844 ? -14.327 14.664 0.302 1.00 85.31 844 ARG A N 1
ATOM 6358 C CA . ARG A 1 844 ? -14.173 15.949 -0.394 1.00 85.31 844 ARG A CA 1
ATOM 6359 C C . ARG A 1 844 ? -12.799 16.548 -0.126 1.00 85.31 844 ARG A C 1
ATOM 6361 O O . ARG A 1 844 ? -12.089 16.847 -1.080 1.00 85.31 844 ARG A O 1
ATOM 6368 N N . THR A 1 845 ? -12.426 16.675 1.146 1.00 75.38 845 THR A N 1
ATOM 6369 C CA . THR A 1 845 ? -11.124 17.226 1.534 1.00 75.38 845 THR A CA 1
ATOM 6370 C C . THR A 1 845 ? -9.991 16.362 1.000 1.00 75.38 845 THR A C 1
ATOM 6372 O O . THR A 1 845 ? -9.099 16.868 0.333 1.00 75.38 845 THR A O 1
ATOM 6375 N N . TYR A 1 846 ? -10.098 15.044 1.166 1.00 75.19 846 TYR A N 1
ATOM 6376 C CA . TYR A 1 846 ? -9.118 14.101 0.647 1.00 75.19 846 TYR A CA 1
ATOM 6377 C C . TYR A 1 846 ? -8.926 14.236 -0.869 1.00 75.19 846 TYR A C 1
ATOM 6379 O O . TYR A 1 846 ? -7.800 14.339 -1.341 1.00 75.19 846 TYR A O 1
ATOM 6387 N N . ALA A 1 847 ? -10.005 14.332 -1.651 1.00 81.94 847 ALA A N 1
ATOM 6388 C CA . ALA A 1 847 ? -9.887 14.529 -3.093 1.00 81.94 847 ALA A CA 1
ATOM 6389 C C . ALA A 1 847 ? -9.253 15.884 -3.475 1.00 81.94 847 ALA A C 1
ATOM 6391 O O . ALA A 1 847 ? -8.575 15.963 -4.499 1.00 81.94 847 ALA A O 1
ATOM 6392 N N . GLU A 1 848 ? -9.456 16.945 -2.688 1.00 81.44 848 GLU A N 1
ATOM 6393 C CA . GLU A 1 848 ? -8.760 18.226 -2.882 1.00 81.44 848 GLU A CA 1
ATOM 6394 C C . GLU A 1 848 ? -7.273 18.121 -2.542 1.00 81.44 848 GLU A C 1
ATOM 6396 O O . GLU A 1 848 ? -6.447 18.615 -3.309 1.00 81.44 848 GLU A O 1
ATOM 6401 N N . ASP A 1 849 ? -6.928 17.430 -1.458 1.00 72.38 849 ASP A N 1
ATOM 6402 C CA . ASP A 1 849 ? -5.543 17.174 -1.057 1.00 72.38 849 ASP A CA 1
ATOM 6403 C C . ASP A 1 849 ? -4.803 16.385 -2.148 1.00 72.38 849 ASP A C 1
ATOM 6405 O O . ASP A 1 849 ? -3.726 16.793 -2.581 1.00 72.38 849 ASP A O 1
ATOM 6409 N N . LEU A 1 850 ? -5.428 15.343 -2.713 1.00 74.88 850 LEU A N 1
ATOM 6410 C CA . LEU A 1 850 ? -4.876 14.601 -3.855 1.00 74.88 850 LEU A CA 1
ATOM 6411 C C . LEU A 1 850 ? -4.594 15.517 -5.057 1.00 74.88 850 LEU A C 1
ATOM 6413 O O . LEU A 1 850 ? -3.535 15.417 -5.676 1.00 74.88 850 LEU A O 1
ATOM 6417 N N . VAL A 1 851 ? -5.518 16.429 -5.384 1.00 79.12 851 VAL A N 1
ATOM 6418 C CA . VAL A 1 851 ? -5.327 17.404 -6.473 1.00 79.12 851 VAL A CA 1
ATOM 6419 C C . VAL A 1 851 ? -4.158 18.342 -6.181 1.00 79.12 851 VAL A C 1
ATOM 6421 O O . VAL A 1 851 ? -3.347 18.605 -7.071 1.00 79.12 851 VAL A O 1
ATOM 6424 N N . ASN A 1 852 ? -4.072 18.849 -4.953 1.00 74.19 852 ASN A N 1
ATOM 6425 C CA . ASN A 1 852 ? -3.094 19.859 -4.568 1.00 74.19 852 ASN A CA 1
ATOM 6426 C C . ASN A 1 852 ? -1.680 19.288 -4.424 1.00 74.19 852 ASN A C 1
ATOM 6428 O O . ASN A 1 852 ? -0.719 19.978 -4.758 1.00 74.19 852 ASN A O 1
ATOM 6432 N N . THR A 1 853 ? -1.543 18.049 -3.947 1.00 67.12 853 THR A N 1
ATOM 6433 C CA . THR A 1 853 ? -0.233 17.444 -3.686 1.00 67.12 853 THR A CA 1
ATOM 6434 C C . THR A 1 853 ? 0.320 16.685 -4.893 1.00 67.12 853 THR A C 1
ATOM 6436 O O . THR A 1 853 ? 1.499 16.825 -5.197 1.00 67.12 853 THR A O 1
ATOM 6439 N N . LEU A 1 854 ? -0.494 15.910 -5.623 1.00 69.50 854 LEU A N 1
ATOM 6440 C CA . LEU A 1 854 ? 0.021 15.112 -6.750 1.00 69.50 854 LEU A CA 1
ATOM 6441 C C . LEU A 1 854 ? 0.161 15.875 -8.065 1.00 69.50 854 LEU A C 1
ATOM 6443 O O . LEU A 1 854 ? 0.721 15.331 -9.015 1.00 69.50 854 LEU A O 1
ATOM 6447 N N . ALA A 1 855 ? -0.411 17.077 -8.166 1.00 67.81 855 ALA A N 1
ATOM 6448 C CA . ALA A 1 855 ? -0.542 17.797 -9.433 1.00 67.81 855 ALA A CA 1
ATOM 6449 C C . ALA A 1 855 ? -1.196 16.953 -10.557 1.00 67.81 855 ALA A C 1
ATOM 6451 O O . ALA A 1 855 ? -0.867 17.103 -11.735 1.00 67.81 855 ALA A O 1
ATOM 6452 N N . VAL A 1 856 ? -2.146 16.077 -10.200 1.00 81.56 856 VAL A N 1
ATOM 6453 C CA . VAL A 1 856 ? -2.893 15.241 -11.155 1.00 81.56 856 VAL A CA 1
ATOM 6454 C C . VAL A 1 856 ? -3.629 16.080 -12.199 1.00 81.56 856 VAL A C 1
ATOM 6456 O O . VAL A 1 856 ? -4.188 17.142 -11.912 1.00 81.56 856 VAL A O 1
ATOM 6459 N N . LYS A 1 857 ? -3.718 15.550 -13.423 1.00 87.00 857 LYS A N 1
ATOM 6460 C CA . LYS A 1 857 ? -4.534 16.126 -14.502 1.00 87.00 857 LYS A CA 1
ATOM 6461 C C . LYS A 1 857 ? -6.033 15.997 -14.231 1.00 87.00 857 LYS A C 1
ATOM 6463 O O . LYS A 1 857 ? -6.814 16.788 -14.761 1.00 87.00 857 LYS A O 1
ATOM 6468 N N . GLY A 1 858 ? -6.444 15.003 -13.445 1.00 89.88 858 GLY A N 1
ATOM 6469 C CA . GLY A 1 858 ? -7.844 14.787 -13.094 1.00 89.88 858 GLY A CA 1
ATOM 6470 C C . GLY A 1 858 ? -8.040 13.769 -11.975 1.00 89.88 858 GLY A C 1
ATOM 6471 O O . GLY A 1 858 ? -7.294 12.799 -11.882 1.00 89.88 858 GLY A O 1
ATOM 6472 N N . VAL A 1 859 ? -9.084 13.981 -11.171 1.00 91.69 859 VAL A N 1
ATOM 6473 C CA . VAL A 1 859 ? -9.616 13.013 -10.200 1.00 91.69 859 VAL A CA 1
ATOM 6474 C C . VAL A 1 859 ? -11.052 12.701 -10.587 1.00 91.69 859 VAL A C 1
ATOM 6476 O O . VAL A 1 859 ? -11.938 13.548 -10.449 1.00 91.69 859 VAL A O 1
ATOM 6479 N N . TYR A 1 860 ? -11.302 11.501 -11.094 1.00 93.25 860 TYR A N 1
ATOM 6480 C CA . TYR A 1 860 ? -12.630 11.089 -11.516 1.00 93.25 860 TYR A CA 1
ATOM 6481 C C . TYR A 1 860 ? -13.390 10.417 -10.377 1.00 93.25 860 TYR A C 1
ATOM 6483 O O . TYR A 1 860 ? -12.869 9.550 -9.679 1.00 93.25 860 TYR A O 1
ATOM 6491 N N . VAL A 1 861 ? -14.644 10.835 -10.209 1.00 94.31 861 VAL A N 1
ATOM 6492 C CA . VAL A 1 861 ? -15.559 10.338 -9.172 1.00 94.31 861 VAL A CA 1
ATOM 6493 C C . VAL A 1 861 ? -16.838 9.794 -9.795 1.00 94.31 861 VAL A C 1
ATOM 6495 O O . VAL A 1 861 ? -17.210 10.174 -10.913 1.00 94.31 861 VAL A O 1
ATOM 6498 N N . GLY A 1 862 ? -17.543 8.931 -9.060 1.00 90.88 862 GLY A N 1
ATOM 6499 C CA . GLY A 1 862 ? -18.780 8.314 -9.531 1.00 90.88 862 GLY A CA 1
ATOM 6500 C C . GLY A 1 862 ? -19.841 9.338 -9.935 1.00 90.88 862 GLY A C 1
ATOM 6501 O O . GLY A 1 862 ? -20.109 10.306 -9.220 1.00 90.88 862 GLY A O 1
ATOM 6502 N N . ASN A 1 863 ? -20.478 9.122 -11.089 1.00 91.62 863 ASN A N 1
ATOM 6503 C CA . ASN A 1 863 ? -21.560 9.985 -11.572 1.00 91.62 863 ASN A CA 1
ATOM 6504 C C . ASN A 1 863 ? -22.956 9.366 -11.455 1.00 91.62 863 ASN A C 1
ATOM 6506 O O . ASN A 1 863 ? -23.931 9.977 -11.903 1.00 91.62 863 ASN A O 1
ATOM 6510 N N . LYS A 1 864 ? -23.088 8.156 -10.891 1.00 93.38 864 LYS A N 1
ATOM 6511 C CA . LYS A 1 864 ? -24.417 7.610 -10.607 1.00 93.38 864 LYS A CA 1
ATOM 6512 C C . LYS A 1 864 ? -25.166 8.600 -9.734 1.00 93.38 864 LYS A C 1
ATOM 6514 O O . LYS A 1 864 ? -24.636 9.077 -8.736 1.00 93.38 864 LYS A O 1
ATOM 6519 N N . LYS A 1 865 ? -26.424 8.858 -10.093 1.00 92.38 865 LYS A N 1
ATOM 6520 C CA . LYS A 1 865 ? -27.239 9.902 -9.464 1.00 92.38 865 LYS A CA 1
ATOM 6521 C C . LYS A 1 865 ? -27.202 9.853 -7.934 1.00 92.38 865 LYS A C 1
ATOM 6523 O O . LYS A 1 865 ? -26.950 10.872 -7.319 1.00 92.38 865 LYS A O 1
ATOM 6528 N N . TRP A 1 866 ? -27.391 8.675 -7.336 1.00 92.88 866 TRP A N 1
ATOM 6529 C CA . TRP A 1 866 ? -27.394 8.504 -5.877 1.00 92.88 866 TRP A CA 1
ATOM 6530 C C . TRP A 1 866 ? -26.059 8.876 -5.209 1.00 92.88 866 TRP A C 1
ATOM 6532 O O . TRP A 1 866 ? -26.057 9.331 -4.072 1.00 92.88 866 TRP A O 1
ATOM 6542 N N . PHE A 1 867 ? -24.940 8.691 -5.910 1.00 94.88 867 PHE A N 1
ATOM 6543 C CA . PHE A 1 867 ? -23.601 8.988 -5.414 1.00 94.88 867 PHE A CA 1
ATOM 6544 C C . PHE A 1 867 ? -23.246 10.457 -5.652 1.00 94.88 867 PHE A C 1
ATOM 6546 O O . PHE A 1 867 ? -22.824 11.160 -4.740 1.00 94.88 867 PHE A O 1
ATOM 6553 N N . GLN A 1 868 ? -23.496 10.941 -6.871 1.00 94.00 868 GLN A N 1
ATOM 6554 C CA . GLN A 1 868 ? -23.245 12.321 -7.274 1.00 94.00 868 GLN A CA 1
ATOM 6555 C C . GLN A 1 868 ? -24.074 13.317 -6.453 1.00 94.00 868 GLN A C 1
ATOM 6557 O O . GLN A 1 868 ? -23.550 14.339 -6.011 1.00 94.00 868 GLN A O 1
ATOM 6562 N N . ASP A 1 869 ? -25.356 13.012 -6.236 1.00 94.69 869 ASP A N 1
ATOM 6563 C CA . ASP A 1 869 ? -26.262 13.813 -5.413 1.00 94.69 869 ASP A CA 1
ATOM 6564 C C . ASP A 1 869 ? -25.704 13.984 -3.996 1.00 94.69 869 ASP A C 1
ATOM 6566 O O . ASP A 1 869 ? -25.640 15.109 -3.500 1.00 94.69 869 ASP A O 1
ATOM 6570 N N . ALA A 1 870 ? -25.214 12.911 -3.377 1.00 95.06 870 ALA A N 1
ATOM 6571 C CA . ALA A 1 870 ? -24.661 12.962 -2.030 1.00 95.06 870 ALA A CA 1
ATOM 6572 C C . ALA A 1 870 ? -23.300 13.671 -2.000 1.00 95.06 870 ALA A C 1
ATOM 6574 O O . ALA A 1 870 ? -23.144 14.685 -1.316 1.00 95.06 870 ALA A O 1
ATOM 6575 N N . LEU A 1 871 ? -22.330 13.190 -2.786 1.00 94.56 871 LEU A N 1
ATOM 6576 C CA . LEU A 1 871 ? -20.955 13.681 -2.737 1.00 94.56 871 LEU A CA 1
ATOM 6577 C C . LEU A 1 871 ? -20.833 15.124 -3.230 1.00 94.56 871 LEU A C 1
ATOM 6579 O O . LEU A 1 871 ? -20.113 15.900 -2.614 1.00 94.56 871 LEU A O 1
ATOM 6583 N N . LEU A 1 872 ? -21.531 15.526 -4.297 1.00 93.44 872 LEU A N 1
ATOM 6584 C CA . LEU A 1 872 ? -21.383 16.874 -4.867 1.00 93.44 872 LEU A CA 1
ATOM 6585 C C . LEU A 1 872 ? -22.428 17.858 -4.347 1.00 93.44 872 LEU A C 1
ATOM 6587 O O . LEU A 1 872 ? -22.115 19.021 -4.100 1.00 93.44 872 LEU A O 1
ATOM 6591 N N . TYR A 1 873 ? -23.673 17.406 -4.197 1.00 94.44 873 TYR A N 1
ATOM 6592 C CA . TYR A 1 873 ? -24.811 18.289 -3.932 1.00 94.44 873 TYR A CA 1
ATOM 6593 C C . TYR A 1 873 ? -25.361 18.175 -2.507 1.00 94.44 873 TYR A C 1
ATOM 6595 O O . TYR A 1 873 ? -26.293 18.904 -2.164 1.00 94.44 873 TYR A O 1
ATOM 6603 N N . SER A 1 874 ? -24.782 17.305 -1.674 1.00 94.88 874 SER A N 1
ATOM 6604 C CA . SER A 1 874 ? -25.223 17.048 -0.299 1.00 94.88 874 SER A CA 1
ATOM 6605 C C . SER A 1 874 ? -26.682 16.585 -0.216 1.00 94.88 874 SER A C 1
ATOM 6607 O O . SER A 1 874 ? -27.444 17.016 0.652 1.00 94.88 874 SER A O 1
ATOM 6609 N N . LYS A 1 875 ? -27.094 15.726 -1.154 1.00 96.19 875 LYS A N 1
ATOM 6610 C CA . LYS A 1 875 ? -28.452 15.187 -1.279 1.00 96.19 875 LYS A CA 1
ATOM 6611 C C . LYS A 1 875 ? -28.471 13.666 -1.139 1.00 96.19 875 LYS A C 1
ATOM 6613 O O . LYS A 1 875 ? -27.795 12.960 -1.877 1.00 96.19 875 LYS A O 1
ATOM 6618 N N . LEU A 1 876 ? -29.293 13.165 -0.225 1.00 96.19 876 LEU A N 1
ATOM 6619 C CA . LEU A 1 876 ? -29.525 11.735 -0.031 1.00 96.19 876 LEU A CA 1
ATOM 6620 C C . LEU A 1 876 ? -30.405 11.149 -1.152 1.00 96.19 876 LEU A C 1
ATOM 6622 O O . LEU A 1 876 ? -31.132 11.896 -1.823 1.00 96.19 876 LEU A O 1
ATOM 6626 N N . PRO A 1 877 ? -30.398 9.816 -1.349 1.00 93.00 877 PRO A N 1
ATOM 6627 C CA . PRO A 1 877 ? -31.382 9.139 -2.188 1.00 93.00 877 PRO A CA 1
ATOM 6628 C C . PRO A 1 877 ? -32.812 9.544 -1.796 1.00 93.00 877 PRO A C 1
ATOM 6630 O O . PRO A 1 877 ? -33.228 9.344 -0.665 1.00 93.00 877 PRO A O 1
ATOM 6633 N N . GLY A 1 878 ? -33.567 10.132 -2.729 1.00 86.50 878 GLY A N 1
ATOM 6634 C CA . GLY A 1 878 ? -34.889 10.720 -2.443 1.00 86.50 878 GLY A CA 1
ATOM 6635 C C . GLY A 1 878 ? -34.907 12.253 -2.391 1.00 86.50 878 GLY A C 1
ATOM 6636 O O . GLY A 1 878 ? -35.978 12.852 -2.435 1.00 86.50 878 GLY A O 1
ATOM 6637 N N . GLY A 1 879 ? -33.737 12.900 -2.416 1.00 91.19 879 GLY A N 1
ATOM 6638 C CA . GLY A 1 879 ? -33.583 14.346 -2.597 1.00 91.19 879 GLY A CA 1
ATOM 6639 C C . GLY A 1 879 ? -33.572 15.169 -1.306 1.00 91.19 879 GLY A C 1
ATOM 6640 O O . GLY A 1 879 ? -33.431 16.397 -1.380 1.00 91.19 879 GLY A O 1
ATOM 6641 N N . GLN A 1 880 ? -33.686 14.533 -0.134 1.00 93.56 880 GLN A N 1
ATOM 6642 C CA . GLN A 1 880 ? -33.487 15.220 1.142 1.00 93.56 880 GLN A CA 1
ATOM 6643 C C . GLN A 1 880 ? -32.049 15.737 1.251 1.00 93.56 880 GLN A C 1
ATOM 6645 O O . GLN A 1 880 ? -31.110 15.117 0.753 1.00 93.56 880 GLN A O 1
ATOM 6650 N N . SER A 1 881 ? -31.868 16.891 1.890 1.00 93.19 881 SER A N 1
ATOM 6651 C CA . SER A 1 881 ? -30.524 17.371 2.213 1.00 93.19 881 SER A CA 1
ATOM 6652 C C . SER A 1 881 ? -29.893 16.504 3.297 1.00 93.19 881 SER A C 1
ATOM 6654 O O . SER A 1 881 ? -30.588 16.109 4.229 1.00 93.19 881 SER A O 1
ATOM 6656 N N . ILE A 1 882 ? -28.585 16.277 3.201 1.00 90.88 882 ILE A N 1
ATOM 6657 C CA . ILE A 1 882 ? -27.785 15.748 4.309 1.00 90.88 882 ILE A CA 1
ATOM 6658 C C . ILE A 1 882 ? -27.745 16.827 5.410 1.00 90.88 882 ILE A C 1
ATOM 6660 O O . ILE A 1 882 ? -27.352 17.957 5.109 1.00 90.88 882 ILE A O 1
ATOM 6664 N N . PRO A 1 883 ? -28.174 16.541 6.649 1.00 84.12 883 PRO A N 1
ATOM 6665 C CA . PRO A 1 883 ? -28.017 17.439 7.796 1.00 84.12 883 PRO A CA 1
ATOM 6666 C C . PRO A 1 883 ? -26.545 17.763 8.084 1.00 84.12 883 PRO A C 1
ATOM 6668 O O . PRO A 1 883 ? -25.684 16.892 7.992 1.00 84.12 883 PRO A O 1
ATOM 6671 N N . SER A 1 884 ? -26.233 19.009 8.449 1.00 75.44 884 SER A N 1
ATOM 6672 C CA . SER A 1 884 ? -24.859 19.405 8.809 1.00 75.44 884 SER A CA 1
ATOM 6673 C C . SER A 1 884 ? -24.492 19.072 10.259 1.00 75.44 884 SER A C 1
ATOM 6675 O O . SER A 1 884 ? -23.335 19.215 10.634 1.00 75.44 884 SER A O 1
ATOM 6677 N N . GLY A 1 885 ? -25.458 18.654 11.086 1.00 66.12 885 GLY A N 1
ATOM 6678 C CA . GLY A 1 885 ? -25.305 18.526 12.544 1.00 66.12 885 GLY A CA 1
ATOM 6679 C C . GLY A 1 885 ? -25.414 19.851 13.304 1.00 66.12 885 GLY A C 1
ATOM 6680 O O . GLY A 1 885 ? -25.528 19.859 14.525 1.00 66.12 885 GLY A O 1
ATOM 6681 N N . SER A 1 886 ? -25.423 20.987 12.600 1.00 64.94 886 SER A N 1
ATOM 6682 C CA . SER A 1 886 ? -25.749 22.286 13.191 1.00 64.94 886 SER A CA 1
ATOM 6683 C C . SER A 1 886 ? -27.251 22.542 13.117 1.00 64.94 886 SER A C 1
ATOM 6685 O O . SER A 1 886 ? -27.902 22.162 12.143 1.00 64.94 886 SER A O 1
ATOM 6687 N N . HIS A 1 887 ? -27.797 23.224 14.123 1.00 68.75 887 HIS A N 1
ATOM 6688 C CA . HIS A 1 887 ? -29.224 23.538 14.227 1.00 68.75 887 HIS A CA 1
ATOM 6689 C C . HIS A 1 887 ? -29.437 25.048 14.360 1.00 68.75 887 HIS A C 1
ATOM 6691 O O . HIS A 1 887 ? -28.677 25.728 15.050 1.00 68.75 887 HIS A O 1
ATOM 6697 N N . ASP A 1 888 ? -30.475 25.574 13.713 1.00 70.69 888 ASP A N 1
ATOM 6698 C CA . ASP A 1 888 ? -30.957 26.944 13.884 1.00 70.69 888 ASP A CA 1
ATOM 6699 C C . ASP A 1 888 ? -32.413 26.968 14.388 1.00 70.69 888 ASP A C 1
ATOM 6701 O O . ASP A 1 888 ? -33.013 25.937 14.698 1.00 70.69 888 ASP A O 1
ATOM 6705 N N . ALA A 1 889 ? -33.002 28.164 14.491 1.00 62.31 889 ALA A N 1
ATOM 6706 C CA . ALA A 1 889 ? -34.378 28.344 14.960 1.00 62.31 889 ALA A CA 1
ATOM 6707 C C . ALA A 1 889 ? -35.447 27.654 14.080 1.00 62.31 889 ALA A C 1
ATOM 6709 O O . ALA A 1 889 ? -36.598 27.549 14.501 1.00 62.31 889 ALA A O 1
ATOM 6710 N N . ASN A 1 890 ? -35.083 27.199 12.878 1.00 59.72 890 ASN A N 1
ATOM 6711 C CA . ASN A 1 890 ? -35.950 26.535 11.909 1.00 59.72 890 ASN A CA 1
ATOM 6712 C C . ASN A 1 890 ? -35.637 25.032 11.743 1.00 59.72 890 ASN A C 1
ATOM 6714 O O . ASN A 1 890 ? -36.330 24.367 10.970 1.00 59.72 890 ASN A O 1
ATOM 6718 N N . GLY A 1 891 ? -34.645 24.487 12.459 1.00 65.69 891 GLY A N 1
ATOM 6719 C CA . GLY A 1 891 ? -34.277 23.066 12.442 1.00 65.69 891 GLY A CA 1
ATOM 6720 C C . GLY A 1 891 ? -32.818 22.820 12.047 1.00 65.69 891 GLY A C 1
ATOM 6721 O O . GLY A 1 891 ? -31.973 23.706 12.160 1.00 65.69 891 GLY A O 1
ATOM 6722 N N . SER A 1 892 ? -32.500 21.602 11.596 1.00 72.06 892 SER A N 1
ATOM 6723 C CA . SER A 1 892 ? -31.128 21.279 11.185 1.00 72.06 892 SER A CA 1
ATOM 6724 C C . SER A 1 892 ? -30.733 22.026 9.910 1.00 72.06 892 SER A C 1
ATOM 6726 O O . SER A 1 892 ? -31.452 22.014 8.906 1.00 72.06 892 SER A O 1
ATOM 6728 N N . ILE A 1 893 ? -29.559 22.649 9.944 1.00 78.50 893 ILE A N 1
ATOM 6729 C CA . ILE A 1 893 ? -28.954 23.352 8.818 1.00 78.50 893 ILE A CA 1
ATOM 6730 C C . ILE A 1 893 ? -28.455 22.303 7.813 1.00 78.50 893 ILE A C 1
ATOM 6732 O O . ILE A 1 893 ? -27.673 21.430 8.192 1.00 78.50 893 ILE A O 1
ATOM 6736 N N . PRO A 1 894 ? -28.840 22.367 6.527 1.00 86.31 894 PRO A N 1
ATOM 6737 C CA . PRO A 1 894 ? -28.313 21.478 5.494 1.00 86.31 894 PRO A CA 1
ATOM 6738 C C . PRO A 1 894 ? -26.795 21.593 5.314 1.00 86.31 894 PRO A C 1
ATOM 6740 O O . PRO A 1 894 ? -26.252 22.696 5.284 1.00 86.31 894 PRO A O 1
ATOM 6743 N N . LEU A 1 895 ? -26.121 20.466 5.084 1.00 84.94 895 LEU A N 1
ATOM 6744 C CA . LEU A 1 895 ? -24.738 20.445 4.618 1.00 84.94 895 LEU A CA 1
ATOM 6745 C C . LEU A 1 895 ? -24.654 21.126 3.244 1.00 84.94 895 LEU A C 1
ATOM 6747 O O . LEU A 1 895 ? -25.409 20.803 2.323 1.00 84.94 895 LEU A O 1
ATOM 6751 N N . ALA A 1 896 ? -23.725 22.069 3.095 1.00 86.12 896 ALA A N 1
ATOM 6752 C CA . ALA A 1 896 ? -23.586 22.835 1.863 1.00 86.12 896 ALA A CA 1
ATOM 6753 C C . ALA A 1 896 ? -23.130 21.950 0.681 1.00 86.12 896 ALA A C 1
ATOM 6755 O O . ALA A 1 896 ? -22.365 20.995 0.883 1.00 86.12 896 ALA A O 1
ATOM 6756 N N . PRO A 1 897 ? -23.567 22.250 -0.559 1.00 92.00 897 PRO A N 1
ATOM 6757 C CA . PRO A 1 897 ? -22.991 21.660 -1.763 1.00 92.00 897 PRO A CA 1
ATOM 6758 C C . PRO A 1 897 ? -21.489 21.930 -1.857 1.00 92.00 897 PRO A C 1
ATOM 6760 O O . PRO A 1 897 ? -20.996 22.958 -1.391 1.00 92.00 897 PRO A O 1
ATOM 6763 N N . TRP A 1 898 ? -20.764 21.022 -2.495 1.00 92.94 898 TRP A N 1
ATOM 6764 C CA . TRP A 1 898 ? -19.316 21.114 -2.598 1.00 92.94 898 TRP A CA 1
ATOM 6765 C C . TRP A 1 898 ? -18.870 22.089 -3.688 1.00 92.94 898 TRP A C 1
ATOM 6767 O O . TRP A 1 898 ? -19.171 21.898 -4.869 1.00 92.94 898 TRP A O 1
ATOM 6777 N N . SER A 1 899 ? -18.083 23.096 -3.310 1.00 91.19 899 SER A N 1
ATOM 6778 C CA . SER A 1 899 ? -17.402 23.993 -4.250 1.00 91.19 899 SER A CA 1
ATOM 6779 C C . SER A 1 899 ? -16.066 23.404 -4.722 1.00 91.19 899 SER A C 1
ATOM 6781 O O . SER A 1 899 ? -15.009 23.988 -4.501 1.00 91.19 899 SER A O 1
ATOM 6783 N N . LYS A 1 900 ? -16.119 22.233 -5.362 1.00 89.75 900 LYS A N 1
ATOM 6784 C CA . LYS A 1 900 ? -14.931 21.468 -5.763 1.00 89.75 900 LYS A CA 1
ATOM 6785 C C . LYS A 1 900 ? -14.064 22.161 -6.834 1.00 89.75 900 LYS A C 1
ATOM 6787 O O . LYS A 1 900 ? -14.612 22.850 -7.706 1.00 89.75 900 LYS A O 1
ATOM 6792 N N . PRO A 1 901 ? -12.754 21.861 -6.896 1.00 89.00 901 PRO A N 1
ATOM 6793 C CA . PRO A 1 901 ? -11.903 22.181 -8.041 1.00 89.00 901 PRO A CA 1
ATOM 6794 C C . PRO A 1 901 ? -12.429 21.612 -9.370 1.00 89.00 901 PRO A C 1
ATOM 6796 O O . PRO A 1 901 ? -13.090 20.567 -9.423 1.00 89.00 901 PRO A O 1
ATOM 6799 N N . SER A 1 902 ? -12.088 22.266 -10.485 1.00 91.81 902 SER A N 1
ATOM 6800 C CA . SER A 1 902 ? -12.426 21.778 -11.834 1.00 91.81 902 SER A CA 1
ATOM 6801 C C . SER A 1 902 ? -11.728 20.463 -12.194 1.00 91.81 902 SER A C 1
ATOM 6803 O O . SER A 1 902 ? -12.233 19.729 -13.038 1.00 91.81 902 SER A O 1
ATOM 6805 N N . THR A 1 903 ? -10.602 20.166 -11.540 1.00 91.94 903 THR A N 1
ATOM 6806 C CA . THR A 1 903 ? -9.810 18.935 -11.700 1.00 91.94 903 THR A CA 1
ATOM 6807 C C . THR A 1 903 ? -10.553 17.692 -11.202 1.00 91.94 903 THR A C 1
ATOM 6809 O O . THR A 1 903 ? -10.246 16.582 -11.620 1.00 91.94 903 THR A O 1
ATOM 6812 N N . ILE A 1 904 ? -11.575 17.860 -10.357 1.00 93.56 904 ILE A N 1
ATOM 6813 C CA . ILE A 1 904 ? -12.412 16.758 -9.874 1.00 93.56 904 ILE A CA 1
ATOM 6814 C C . ILE A 1 904 ? -13.588 16.577 -10.837 1.00 93.56 904 ILE A C 1
ATOM 6816 O O . ILE A 1 904 ? -14.415 17.478 -10.982 1.00 93.56 904 ILE A O 1
ATOM 6820 N N . ILE A 1 905 ? -13.695 15.438 -11.517 1.00 93.62 905 ILE A N 1
ATOM 6821 C CA . ILE A 1 905 ? -14.574 15.263 -12.680 1.00 93.62 905 ILE A CA 1
ATOM 6822 C C . ILE A 1 905 ? -15.542 14.089 -12.455 1.00 93.62 905 ILE A C 1
ATOM 6824 O O . ILE A 1 905 ? -15.120 12.941 -12.370 1.00 93.62 905 ILE A O 1
ATOM 6828 N N . PRO A 1 906 ? -16.865 14.319 -12.409 1.00 91.69 906 PRO A N 1
ATOM 6829 C CA . PRO A 1 906 ? -17.829 13.221 -12.345 1.00 91.69 906 PRO A CA 1
ATOM 6830 C C . PRO A 1 906 ? -17.849 12.442 -13.667 1.00 91.69 906 PRO A C 1
ATOM 6832 O O . PRO A 1 906 ? -18.112 13.032 -14.719 1.00 91.69 906 PRO A O 1
ATOM 6835 N N . MET A 1 907 ? -17.615 11.127 -13.631 1.00 87.62 907 MET A N 1
ATOM 6836 C CA . MET A 1 907 ? -17.490 10.294 -14.835 1.00 87.62 907 MET A CA 1
ATOM 6837 C C . MET A 1 907 ? -18.481 9.135 -14.889 1.00 87.62 907 MET A C 1
ATOM 6839 O O . MET A 1 907 ? -18.777 8.487 -13.888 1.00 87.62 907 MET A O 1
ATOM 6843 N N . ALA A 1 908 ? -18.971 8.852 -16.099 1.00 76.06 908 ALA A N 1
ATOM 6844 C CA . ALA A 1 908 ? -19.796 7.682 -16.372 1.00 76.06 908 ALA A CA 1
ATOM 6845 C C . ALA A 1 908 ? -18.948 6.410 -16.454 1.00 76.06 908 ALA A C 1
ATOM 6847 O O . ALA A 1 908 ? -17.887 6.417 -17.072 1.00 76.06 908 ALA A O 1
ATOM 6848 N N . GLY A 1 909 ? -19.470 5.300 -15.925 1.00 70.50 909 GLY A N 1
ATOM 6849 C CA . GLY A 1 909 ? -18.876 3.970 -16.110 1.00 70.50 909 GLY A CA 1
ATOM 6850 C C . GLY A 1 909 ? -18.278 3.314 -14.864 1.00 70.50 909 GLY A C 1
ATOM 6851 O O . GLY A 1 909 ? -17.627 2.290 -15.020 1.00 70.50 909 GLY A O 1
ATOM 6852 N N . GLY A 1 910 ? -18.516 3.844 -13.660 1.00 77.94 910 GLY A N 1
ATOM 6853 C CA . GLY A 1 910 ? -17.988 3.297 -12.402 1.00 77.94 910 GLY A CA 1
ATOM 6854 C C . GLY A 1 910 ? -17.621 4.406 -11.416 1.00 77.94 910 GLY A C 1
ATOM 6855 O O . GLY A 1 910 ? -18.178 5.499 -11.517 1.00 77.94 910 GLY A O 1
ATOM 6856 N N . HIS A 1 911 ? -16.644 4.145 -10.542 1.00 91.06 911 HIS A N 1
ATOM 6857 C CA . HIS A 1 911 ? -16.038 5.090 -9.582 1.00 91.06 911 HIS A CA 1
ATOM 6858 C C . HIS A 1 911 ? -16.861 5.412 -8.321 1.00 91.06 911 HIS A C 1
ATOM 6860 O O . HIS A 1 911 ? -16.586 6.385 -7.630 1.00 91.06 911 HIS A O 1
ATOM 6866 N N . GLU A 1 912 ? -17.879 4.619 -7.971 1.00 92.75 912 GLU A N 1
ATOM 6867 C CA . GLU A 1 912 ? -18.531 4.754 -6.651 1.00 92.75 912 GLU A CA 1
ATOM 6868 C C . GLU A 1 912 ? -17.763 4.039 -5.529 1.00 92.75 912 GLU A C 1
ATOM 6870 O O . GLU A 1 912 ? -18.125 4.161 -4.363 1.00 92.75 912 GLU A O 1
ATOM 6875 N N . GLY A 1 913 ? -16.732 3.267 -5.883 1.00 89.06 913 GLY A N 1
ATOM 6876 C CA . GLY A 1 913 ? -15.876 2.540 -4.945 1.00 89.06 913 GLY A CA 1
ATOM 6877 C C . GLY A 1 913 ? -14.415 2.993 -4.926 1.00 89.06 913 GLY A C 1
ATOM 6878 O O . GLY A 1 913 ? -13.643 2.429 -4.166 1.00 89.06 913 GLY A O 1
ATOM 6879 N N . HIS A 1 914 ? -14.026 3.964 -5.751 1.00 89.94 914 HIS A N 1
ATOM 6880 C CA . HIS A 1 914 ? -12.663 4.496 -5.803 1.00 89.94 914 HIS A CA 1
ATOM 6881 C C . HIS A 1 914 ? -12.648 5.895 -6.435 1.00 89.94 914 HIS A C 1
ATOM 6883 O O . HIS A 1 914 ? -13.566 6.266 -7.172 1.00 89.94 914 HIS A O 1
ATOM 6889 N N . LEU A 1 915 ? -11.570 6.630 -6.186 1.00 91.06 915 LEU A N 1
ATOM 6890 C CA . LEU A 1 915 ? -11.137 7.821 -6.904 1.00 91.06 915 LEU A CA 1
ATOM 6891 C C . LEU A 1 915 ? -10.200 7.395 -8.037 1.00 91.06 915 LEU A C 1
ATOM 6893 O O . LEU A 1 915 ? -9.198 6.741 -7.781 1.00 91.06 915 LEU A O 1
ATOM 6897 N N . HIS A 1 916 ? -10.491 7.773 -9.278 1.00 91.75 916 HIS A N 1
ATOM 6898 C CA . HIS A 1 916 ? -9.613 7.450 -10.406 1.00 91.75 916 HIS A CA 1
ATOM 6899 C C . HIS A 1 916 ? -8.723 8.642 -10.747 1.00 91.75 916 HIS A C 1
ATOM 6901 O O . HIS A 1 916 ? -9.204 9.689 -11.188 1.00 91.75 916 HIS A O 1
ATOM 6907 N N . LEU A 1 917 ? -7.429 8.501 -10.497 1.00 89.38 917 LEU A N 1
ATOM 6908 C CA . LEU A 1 917 ? -6.420 9.542 -10.649 1.00 89.38 917 LEU A CA 1
ATOM 6909 C C . LEU A 1 917 ? -5.770 9.432 -12.024 1.00 89.38 917 LEU A C 1
ATOM 6911 O O . LEU A 1 917 ? -5.380 8.343 -12.434 1.00 89.38 917 LEU A O 1
ATOM 6915 N N . ILE A 1 918 ? -5.613 10.561 -12.715 1.00 88.94 918 ILE A N 1
ATOM 6916 C CA . ILE A 1 918 ? -4.868 10.635 -13.977 1.00 88.94 918 ILE A CA 1
ATOM 6917 C C . ILE A 1 918 ? -3.697 11.594 -13.820 1.00 88.94 918 ILE A C 1
ATOM 6919 O O . ILE A 1 918 ? -3.896 12.771 -13.504 1.00 88.94 918 ILE A O 1
ATOM 6923 N N . PHE A 1 919 ? -2.498 11.091 -14.101 1.00 84.56 919 PHE A N 1
ATOM 6924 C CA . PHE A 1 919 ? -1.237 11.823 -14.022 1.00 84.56 919 PHE A CA 1
ATOM 6925 C C . PHE A 1 919 ? -0.840 12.501 -15.335 1.00 84.56 919 PHE A C 1
ATOM 6927 O O . PHE A 1 919 ? -1.191 12.050 -16.456 1.00 84.56 919 PHE A O 1
#

Radius of gyration: 39.49 Å; Cα contacts (8 Å, |Δi|>4): 2211; chains: 1; bounding box: 84×69×150 Å

Secondary structure (DSSP, 8-state):
----------------------------PPPEEEEEES-SEEETTEEEEEEEEEES-SEEEEEESS-EEE-SEEEEEEEE-SSEEEEEEEEEE-SS-EEEEEEEEEEE-EEEPPPEEPPTT-TT-EEEEE-SS---S------SSS--EEEEEETTEEEEE-----SS-EEEEEEESTT--EEEEEEEE-SSPPSEEEEEEEEE-TT--EEEE---EEEEEES-BTTTEEETT-SS---EEEEEETTS-B----GGGEEEE-TTSS-EEE-GGGEEEETTEEEE-TTTHHHHHTT--SS-EEEEEEEE-TTS-EEEEEEEEEEE-EEEEEEEEETTEE-PPPTTEEEEEEESSS--EEEEPPPTTSEEEEEEEPSEEEEEEEEE-SSSPEE-EEEEEE-STT-EEEEEEEEEESS--EEEEEE--SS----------PPPPPPP------------------TT--EEEEEEE--STT-EEEEEEEEEE-TT--EEEEEEEEEETTTTTTTS-TT-S---EEEEEEEETTEEEEEEEEHHHHSTT-SEEEEEEEEE-SS-EEEEEEEEEE--S-SSS-EEEEEEEEE---S-EEEEEEEEESPEEETTEEEEEE--S--S----PEEEEEEEESTT----EEEEEEEETTEEEEEEEEE--EEEETTEEEEEE-PPP--SS---S--EEEEEEEE-TTS-BPPPEE--BTTBS--EEEEEETTTSS---GGGB---TTGGGT-SBEE-HHHHHHHHH-TTTTT--B---B-GGG--SSSSS-SSS-EEEEEPP-TTSSS-SGGGTHHHHHHHHHHHHHHHHHHHTT-TT-HHHHHHHHHHHHHHHHHHHHHHHH--SEEEEE-SHHHHHHHHH-B-TTSPBPEEEEEETTEEEEPPPP---TTEEEESS--SSEEEEE-

pLDDT: mean 70.32, std 17.56, range [21.05, 96.25]

Organism: NCBI:txid388278

Foldseek 3Di:
DDDDDDDDDDDDDDDDDDDDDDDDPPPQPAKDKDKDWPDQEEAAQDKIKIWMAIDSFPWKFKDWLDGDTDDNTDIDIDTHHDFAKTKIKMWTDHPRYIDIDIGIHGYAYADEDPAAEFDLQHWFDFDKGAAPDDDDDDFDWDWDDDFWALWDDDDRITTTTRFWLQLDKDWTWTATDPVSHHIYIYIYHHPHHHQKDWDWWWDQDPVRDTDTDDAQKDKDWFQADAQQERFLPDLPGKTKIAIAGNVGHGWFWDLVQWWWDAPPRPDIHSCSVQWDGDRRMTTGDSVCSVVVSVVHDADKTWTWGWGATPVRIITIMIGIHGYQQEKEKEFEDEPRAGAFDDSQKWKKKAFQQNRGIHTWGQDRRRMTMDRRDGFTKIKIWMDGPDVQGKTWIETETRHDGNYYHYDYIYIYRLAYDYDYDYDDDDDDDDDDDDDDDDDDDDDDDDDDDDDDDDDDDDDDPDLQWFWDKDKDKAADAPDKDKDKDKDKDAQNQQKKKKKKKKFWQCPPVQLQDPPRQFWKKWWKWKDKPPDIDIDIDTCNVVDNPHRMDMDMDMDGDHGMIMMMMMIMIHGYPDGDMMMMMMITIGGPLAQKAWPAKAWDDDWDDDPPETEAEAAADDDLFDFRKIKMKIFMPPLPDDFQFKWKWKDQAPDIDTQDGRDDWDDPGRRMIMDIGGHDHDYDADDAQHDIWMWMKTADPVGHIYDIDTHDDPPDPDDYGYWYALCRHAVLRPSLEPDQVPSHHQGFRTAHSLLSCLCRVFSLNSSWRWYGQAGHSLDDPPDDPNRRRQKIWTFQQFLSLGCRDCCSQNPQLPVVLVLLVVLVVCVVVVNLVDPSLSRLLHSLSSRQVSVVVCCVRSVFQAKEAAPDPQQCCCNAAQAGVVGDHRFNPDADPVGTDGDHGDPHDPRYHYDPDGHSGTIMTGD